Protein AF-0000000084367109 (afdb_homodimer)

Secondary structure (DSSP, 8-state):
---PPPBPBTT-TTSHHHHIIIIIHHHHHHHHHHHHHHHHHT---HHHHHHHHHHHHHHHHHHHHHHTTPBP-----TT-HHHHHHHHHHTT---BTTTSBHHHHHHHHHHHHHHHHHTSTTTTT--TTHHHHHHHHHTTHHHHHHHHHHHHHHHHTGGG--HHHHHHHHHHHHHHHHHGGGS--TTGGG--HHHHHSHHHHHHHHHHHTTEEEE-HHHHHHHHHH---SS-EEEEE--BSTHHHHHHHHHHHHHHHTTS-SEEEEEEPSSS-TTTBPPHHHHHHHHHHHH-TTT--S-HHHHHHHHHHHHHHHHHTSEEEEE-GGGGSS--GGG-STT--SSSHHHHHHHHTT-SEEEEESHHHHHHHHTTB---TTS-HHHHTGGGGTSS--EEEEEE--SS----PPTTHHHHHHHHHHTTSS-TTGGGGSS--EEEEEE-S--/---PPPBPBTT-TTSHHHHIIIIIHHHHHHHHHHHHHHHHHH---HHHHHHHHHHHHHHHHHHHHHHTTPBP-----TT-HHHHHHHHHHTT---BTTTSBHHHHHHHHHHHHHHHHHTSTTTTT--TTHHHHHHHHHTTHHHHHHHHHHHHHHHHTGGG--HHHHHHHHHHHHHHHHHGGGS--TTGGG--HHHHHSHHHHHHHHHHHTTEEEE-HHHHHHHHHH---SS-EEEEE--BSTHHHHHHHHHHHHHHHTTS-SEEEEEEPSSS-TTTBPPHHHHHHHHHHHH-TTT--S-HHHHHHHHHHHHHHHHHTSEEEEE-GGGGSS--GGG-STT--SSSHHHHHHHHTT-SEEEEESHHHHHHHHTTB---TTS-HHHHTGGGGTSS--EEEEEE--SS----PPTTHHHHHHHHHHTTSS-TTGGGGSS--EEEEEE-S--

InterPro domains:
  IPR002791 Damage-control phosphatase ARMT1-like, metal-binding domain [PF01937] (20-417)
  IPR036075 Damage-control phosphatase ARMT1-like, metal-binding domain superfamily [SSF111321] (69-416)
  IPR039763 Damage-control phosphatase ARMT1 [PTHR12260] (4-445)

pLDDT: mean 95.02, std 6.46, range [37.53, 98.94]

Sequence (894 aa):
MSNLPDVYYNKDSDSFAFSTARTRWIKIIQDAIDDVASAVKNSSDAEFKKQGEQIESELKQLKNDVQSDGAVKPFQHPTNKAFASFDKVLKGQNYTWLTGPWLFLENYLYRVINSFFISKSLWFNYDIFDNLKRSSFESSVAGVVELAIRYYKLTEEVNSIDEQTKQILFNEFAEISLWGNATDLSLLATATLEDIKSIQGAEARKKSEANILDNDLDEAWKQLTTSKDEVKRVDFVLDNAGFEVYTDLIFALFLLDLKLTDEVVFHTKDIPWMVSDVNIKDFYILLADLKNTTLFPEHRKELDHFINKIEYFNNNGTLQLRTSPFWTLDLDFWNIDPKEVEFGGAKVHKDLSDSSLVIFKGDMNYRKLTGDRRWPSTTTFAESIGPLASNGLKILALRTIKADVLVGLQEGVYDQVGDFWEKDHDSRLSWLSSGKYAVISYSNGSNMSNLPDVYYNKDSDSFAFSTARTRWIKIIQDAIDDVASAVKNSSDAEFKKQGEQIESELKQLKNDVQSDGAVKPFQHPTNKAFASFDKVLKGQNYTWLTGPWLFLENYLYRVINSFFISKSLWFNYDIFDNLKRSSFESSVAGVVELAIRYYKLTEEVNSIDEQTKQILFNEFAEISLWGNATDLSLLATATLEDIKSIQGAEARKKSEANILDNDLDEAWKQLTTSKDEVKRVDFVLDNAGFEVYTDLIFALFLLDLKLTDEVVFHTKDIPWMVSDVNIKDFYILLADLKNTTLFPEHRKELDHFINKIEYFNNNGTLQLRTSPFWTLDLDFWNIDPKEVEFGGAKVHKDLSDSSLVIFKGDMNYRKLTGDRRWPSTTTFAESIGPLASNGLKILALRTIKADVLVGLQEGVYDQVGDFWEKDHDSRLSWLSSGKYAVISYSNGSN

Foldseek 3Di:
DPDFFFFDWLQPPQWPSVCCLAPVLLVVLVLLLVLLVVVLVPDPDPLSNVLSVQLSVQSVVVSVQSNVQHWDDQPPDCVDLQRVLLVVVCVVPGGTSRTGGRLLSQLVSVSSSLVSQCPRPVRNQPQSLVVVQVVVQLVCLVVLLLLLLLLVVCLVCVVVQDPVLLLLVLLVLLLCLLQQSNDDSVVRNPADSCNCVDPNVVVVVCVSCVQAQAEDSVVVLCLLVVDPAPFAEEEEAWFFFRRNVSSVLSSVVSCVSNVSGQAYEYEFEPGNPPSGTDDPVSVVVNLVQLVDCVSPVPPCVSSVVSSVVVVVCPVVRRYYYHYFSLVSHSAALLLLDCPNPRRCSNVNVVVQLSHSEYEYHEDSNLCSQQVNRPDDQAAASLVRSPQQLAQQHKYKYRYQQQTQDHHNGDPPSLVVQLVVVVVPDVGSRCSRRPSSHIYIHIHRNRD/DPDFFFFDWLQPPQWPSVCCLAPVLLVVLVLLLVLLVVVLVPDPDPLSNVLSVQLSVQSVVVSVQSNVQHWDDQPPDCVDLQRVLLVVVCVVPGGTSRTGGRLLSQLVSVSSSLVSQCVRPVRNQPQSLVVVQVVVQLVCLVVLLLLLLLLVVCLVCVVVQDPVLLLLVLLVLLLCLLQQSNDDSVVRNPADSCNCPDPNVVVVVCVSCVQAQAEDSVVVLCLLVVDPAPFAEEEEAWFFFRRNVSSVLSSVVSCVSNVSGQAYEYEFEPGNDPSGTDDPVSVVVNLVQLVDCVSPVPPCVSSVVSSVVVVVCPVVRRYYYHYFSLVSHSAALLLLDCPNPRRCSNVNVVVQLSHSEYEYHEDSNLCSQQVNRPDDQAAASLVRNPQQLAQQHKYKYRYQQQTQDHHNGDPPSLVVQLVVVVVPDVGSRCSRRPSSHIYIHIHRNRD

Organism: Wickerhamomyces anomalus (strain ATCC 58044 / CBS 1984 / NCYC 433 / NRRL Y-366-8) (NCBI:txid683960)

Radius of gyration: 29.12 Å; Cα contacts (8 Å, |Δi|>4): 1488; chains: 2; bounding box: 68×89×71 Å

Nearest PDB structures (foldseek):
  3pt1-assembly1_A  TM=9.580E-01  e=1.572E-44  Saccharomyces cerevisiae
  5f13-assembly3_C  TM=9.341E-01  e=8.022E-44  Saccharomyces cerevisiae S288C
  5f13-assembly2_A  TM=9.221E-01  e=5.240E-43  Saccharomyces cerevisiae S288C
  5f13-assembly1_B  TM=9.314E-01  e=8.172E-43  Saccharomyces cerevisiae S288C
  7t7o-assembly2_A  TM=8.872E-01  e=4.516E-35  Schizosaccharomyces pombe

Structure (mmCIF, N/CA/C/O backbone):
data_AF-0000000084367109-model_v1
#
loop_
_entity.id
_entity.type
_entity.pdbx_description
1 polymer 'Sugar phosphate phosphatase'
#
loop_
_atom_site.group_PDB
_atom_site.id
_atom_site.type_symbol
_atom_site.label_atom_id
_atom_site.label_alt_id
_atom_site.label_comp_id
_atom_site.label_asym_id
_atom_site.label_entity_id
_atom_site.label_seq_id
_atom_site.pdbx_PDB_ins_code
_atom_site.Cartn_x
_atom_site.Cartn_y
_atom_site.Cartn_z
_atom_site.occupancy
_atom_site.B_iso_or_equiv
_atom_site.auth_seq_id
_atom_site.auth_comp_id
_atom_site.auth_asym_id
_atom_site.auth_atom_id
_atom_site.pdbx_PDB_model_num
ATOM 1 N N . MET A 1 1 ? 1.145 15.523 40.969 1 37.62 1 MET A N 1
ATOM 2 C CA . MET A 1 1 ? 0.878 15.289 39.562 1 37.62 1 MET A CA 1
ATOM 3 C C . MET A 1 1 ? 0.78 16.609 38.781 1 37.62 1 MET A C 1
ATOM 5 O O . MET A 1 1 ? -0.072 17.453 39.094 1 37.62 1 MET A O 1
ATOM 9 N N . SER A 1 2 ? 1.88 17.219 38.406 1 53.12 2 SER A N 1
ATOM 10 C CA . SER A 1 2 ? 1.975 18.578 37.875 1 53.12 2 SER A CA 1
ATOM 11 C C . SER A 1 2 ? 0.875 18.875 36.875 1 53.12 2 SER A C 1
ATOM 13 O O . SER A 1 2 ? 0.493 18 36.094 1 53.12 2 SER A O 1
ATOM 15 N N . ASN A 1 3 ? -0.037 19.828 37.094 1 80.56 3 ASN A N 1
ATOM 16 C CA . ASN A 1 3 ? -1.239 20.234 36.344 1 80.56 3 ASN A CA 1
ATOM 17 C C . ASN A 1 3 ? -0.938 20.531 34.906 1 80.56 3 ASN A C 1
ATOM 19 O O . ASN A 1 3 ? -0.077 21.359 34.594 1 80.56 3 ASN A O 1
ATOM 23 N N . LEU A 1 4 ? -1.302 19.672 33.906 1 92.5 4 LEU A N 1
ATOM 24 C CA . LEU A 1 4 ? -1.171 19.891 32.469 1 92.5 4 LEU A CA 1
ATOM 25 C C . LEU A 1 4 ? -1.721 21.25 32.062 1 92.5 4 LEU A C 1
ATOM 27 O O . LEU A 1 4 ? -2.758 21.688 32.594 1 92.5 4 LEU A O 1
ATOM 31 N N . PRO A 1 5 ? -0.929 21.984 31.344 1 97 5 PRO A N 1
ATOM 32 C CA . PRO A 1 5 ? -1.488 23.25 30.859 1 97 5 PRO A CA 1
ATOM 33 C C . PRO A 1 5 ? -2.803 23.062 30.109 1 97 5 PRO A C 1
ATOM 35 O O . PRO A 1 5 ? -3.082 21.969 29.609 1 97 5 PRO A O 1
ATOM 38 N N . ASP A 1 6 ? -3.553 24.109 30.031 1 96.75 6 ASP A N 1
ATOM 39 C CA . ASP A 1 6 ? -4.809 24.078 29.297 1 96.75 6 ASP A CA 1
ATOM 40 C C . ASP A 1 6 ? -4.551 23.953 27.797 1 96.75 6 ASP A C 1
ATOM 42 O O . ASP A 1 6 ? -3.49 24.344 27.297 1 96.75 6 ASP A O 1
ATOM 46 N N . VAL A 1 7 ? -5.551 23.422 27.109 1 97.5 7 VAL A N 1
ATOM 47 C CA . VAL A 1 7 ? -5.5 23.438 25.656 1 97.5 7 VAL A CA 1
ATOM 48 C C . VAL A 1 7 ? -5.902 24.812 25.141 1 97.5 7 VAL A C 1
ATOM 50 O O . VAL A 1 7 ? -6.441 25.625 25.891 1 97.5 7 VAL A O 1
ATOM 53 N N . TYR A 1 8 ? -5.609 25.109 23.922 1 97.69 8 TYR A N 1
ATOM 54 C CA . TYR A 1 8 ? -6.094 26.328 23.281 1 97.69 8 TYR A CA 1
ATOM 55 C C . TYR A 1 8 ? -7.578 26.203 22.938 1 97.69 8 TYR A C 1
ATOM 57 O O . TYR A 1 8 ? -8.047 25.141 22.531 1 97.69 8 TYR A O 1
ATOM 65 N N . TYR A 1 9 ? -8.273 27.281 23.172 1 98.06 9 TYR A N 1
ATOM 66 C CA . TYR A 1 9 ? -9.695 27.359 22.844 1 98.06 9 TYR A CA 1
ATOM 67 C C . TYR A 1 9 ? -9.945 28.406 21.75 1 98.06 9 TYR A C 1
ATOM 69 O O . TYR A 1 9 ? -9.203 29.375 21.641 1 98.06 9 TYR A O 1
ATOM 77 N N . ASN A 1 10 ? -11.031 28.203 21.016 1 98.06 10 ASN A N 1
ATOM 78 C CA . ASN A 1 10 ? -11.375 29.109 19.922 1 98.06 10 ASN A CA 1
ATOM 79 C C . ASN A 1 10 ? -11.758 30.5 20.438 1 98.06 10 ASN A C 1
ATOM 81 O O . ASN A 1 10 ? -11.781 31.469 19.672 1 98.06 10 ASN A O 1
ATOM 85 N N . LYS A 1 11 ? -12.039 30.641 21.719 1 97.12 11 LYS A N 1
ATOM 86 C CA . LYS A 1 11 ? -12.414 31.922 22.312 1 97.12 11 LYS A CA 1
ATOM 87 C C . LYS A 1 11 ? -11.172 32.719 22.703 1 97.12 11 LYS A C 1
ATOM 89 O O . LYS A 1 11 ? -11.273 33.906 23.016 1 97.12 11 LYS A O 1
ATOM 94 N N . ASP A 1 12 ? -10 32.094 22.672 1 96.06 12 ASP A N 1
ATOM 95 C CA . ASP A 1 12 ? -8.766 32.75 23.094 1 96.06 12 ASP A CA 1
ATOM 96 C C . ASP A 1 12 ? -8.328 33.812 22.078 1 96.06 12 ASP A C 1
ATOM 98 O O . ASP A 1 12 ? -7.699 33.469 21.062 1 96.06 12 ASP A O 1
ATOM 102 N N . SER A 1 13 ? -8.484 35.031 22.359 1 93.5 13 SER A N 1
ATOM 103 C CA . SER A 1 13 ? -8.25 36.094 21.391 1 93.5 13 SER A CA 1
ATOM 104 C C . SER A 1 13 ? -6.758 36.281 21.125 1 93.5 13 SER A C 1
ATOM 106 O O . SER A 1 13 ? -6.371 36.906 20.141 1 93.5 13 SER A O 1
ATOM 108 N N . ASP A 1 14 ? -5.922 35.75 21.938 1 91.88 14 ASP A N 1
ATOM 109 C CA . ASP A 1 14 ? -4.477 35.875 21.812 1 91.88 14 ASP A CA 1
ATOM 110 C C . ASP A 1 14 ? -3.875 34.719 21.016 1 91.88 14 ASP A C 1
ATOM 112 O O . ASP A 1 14 ? -2.652 34.562 20.953 1 91.88 14 ASP A O 1
ATOM 116 N N . SER A 1 15 ? -4.734 33.906 20.484 1 93.69 15 SER A N 1
ATOM 117 C CA . SER A 1 15 ? -4.23 32.719 19.797 1 93.69 15 SER A CA 1
ATOM 118 C C . SER A 1 15 ? -4.703 32.688 18.344 1 93.69 15 SER A C 1
ATOM 120 O O . SER A 1 15 ? -5.672 33.344 17.984 1 93.69 15 SER A O 1
ATOM 122 N N . PHE A 1 16 ? -4 31.891 17.516 1 94.81 16 PHE A N 1
ATOM 123 C CA . PHE A 1 16 ? -4.355 31.672 16.125 1 94.81 16 PHE A CA 1
ATOM 124 C C . PHE A 1 16 ? -5.688 30.938 16 1 94.81 16 PHE A C 1
ATOM 126 O O . PHE A 1 16 ? -6.352 31.016 14.969 1 94.81 16 PHE A O 1
ATOM 133 N N . ALA A 1 17 ? -6.102 30.281 17.062 1 96.19 17 ALA A N 1
ATOM 134 C CA . ALA A 1 17 ? -7.383 29.594 17.125 1 96.19 17 ALA A CA 1
ATOM 135 C C . ALA A 1 17 ? -8.539 30.547 16.859 1 96.19 17 ALA A C 1
ATOM 137 O O . ALA A 1 17 ? -9.492 30.203 16.156 1 96.19 17 ALA A O 1
ATOM 138 N N . PHE A 1 18 ? -8.367 31.75 17.391 1 96 18 PHE A N 1
ATOM 139 C CA . PHE A 1 18 ? -9.422 32.75 17.281 1 96 18 PHE A CA 1
ATOM 140 C C . PHE A 1 18 ? -9.68 33.125 15.836 1 96 18 PHE A C 1
ATOM 142 O O . PHE A 1 18 ? -10.812 33.031 15.359 1 96 18 PHE A O 1
ATOM 149 N N . SER A 1 19 ? -8.656 33.469 15.148 1 94.69 19 SER A N 1
ATOM 150 C CA . SER A 1 19 ? -8.805 33.875 13.75 1 94.69 19 SER A CA 1
ATOM 151 C C . SER A 1 19 ? -9.125 32.688 12.859 1 94.69 19 SER A C 1
ATOM 153 O O . SER A 1 19 ? -9.859 32.844 11.875 1 94.69 19 SER A O 1
ATOM 155 N N . THR A 1 20 ? -8.547 31.516 13.156 1 96.62 20 THR A N 1
ATOM 156 C CA . THR A 1 20 ? -8.805 30.328 12.367 1 96.62 20 THR A CA 1
ATOM 157 C C . THR A 1 20 ? -10.297 29.984 12.367 1 96.62 20 THR A C 1
ATOM 159 O O . THR A 1 20 ? -10.891 29.766 11.312 1 96.62 20 THR A O 1
ATOM 162 N N . ALA A 1 21 ? -10.93 30.031 13.523 1 97.88 21 ALA A N 1
ATOM 163 C CA . ALA A 1 21 ? -12.336 29.641 13.664 1 97.88 21 ALA A CA 1
ATOM 164 C C . ALA A 1 21 ? -13.258 30.672 13.016 1 97.88 21 ALA A C 1
ATOM 166 O O . ALA A 1 21 ? -14.352 30.328 12.555 1 97.88 21 ALA A O 1
ATOM 167 N N . ARG A 1 22 ? -12.805 31.906 12.859 1 97.62 22 ARG A N 1
ATOM 168 C CA . ARG A 1 22 ? -13.68 32.969 12.422 1 97.62 22 ARG A CA 1
ATOM 169 C C . ARG A 1 22 ? -13.445 33.312 10.953 1 97.62 22 ARG A C 1
ATOM 171 O O . ARG A 1 22 ? -14.336 33.844 10.273 1 97.62 22 ARG A O 1
ATOM 178 N N . THR A 1 23 ? -12.258 33 10.469 1 97.06 23 THR A N 1
ATOM 179 C CA . THR A 1 23 ? -11.93 33.438 9.117 1 97.06 23 THR A CA 1
ATOM 180 C C . THR A 1 23 ? -11.523 32.25 8.25 1 97.06 23 THR A C 1
ATOM 182 O O . THR A 1 23 ? -12.156 31.969 7.227 1 97.06 23 THR A O 1
ATOM 185 N N . ARG A 1 24 ? -10.547 31.453 8.656 1 96.88 24 ARG A N 1
ATOM 186 C CA . ARG A 1 24 ? -9.977 30.391 7.836 1 96.88 24 ARG A CA 1
ATOM 187 C C . ARG A 1 24 ? -11 29.281 7.59 1 96.88 24 ARG A C 1
ATOM 189 O O . ARG A 1 24 ? -11.141 28.797 6.465 1 96.88 24 ARG A O 1
ATOM 196 N N . TRP A 1 25 ? -11.703 28.844 8.688 1 98.5 25 TRP A N 1
ATOM 197 C CA . TRP A 1 25 ? -12.688 27.781 8.539 1 98.5 25 TRP A CA 1
ATOM 198 C C . TRP A 1 25 ? -13.805 28.203 7.582 1 98.5 25 TRP A C 1
ATOM 200 O O . TRP A 1 25 ? -14.258 27.406 6.762 1 98.5 25 TRP A O 1
ATOM 210 N N . ILE A 1 26 ? -14.188 29.484 7.664 1 98.44 26 ILE A N 1
ATOM 211 C CA . ILE A 1 26 ? -15.25 30 6.805 1 98.44 26 ILE A CA 1
ATOM 212 C C . ILE A 1 26 ? -14.805 29.938 5.344 1 98.44 26 ILE A C 1
ATOM 214 O O . ILE A 1 26 ? -15.578 29.516 4.473 1 98.44 26 ILE A O 1
ATOM 218 N N . LYS A 1 27 ? -13.617 30.312 5.133 1 97.94 27 LYS A N 1
ATOM 219 C CA . LYS A 1 27 ? -13.078 30.266 3.775 1 97.94 27 LYS A CA 1
ATOM 220 C C . LYS A 1 27 ? -13 28.828 3.27 1 97.94 27 LYS A C 1
ATOM 222 O O . LYS A 1 27 ? -13.344 28.547 2.119 1 97.94 27 LYS A O 1
ATOM 227 N N . ILE A 1 28 ? -12.539 27.891 4.086 1 97.88 28 ILE A N 1
ATOM 228 C CA . ILE A 1 28 ? -12.406 26.484 3.721 1 97.88 28 ILE A CA 1
ATOM 229 C C . ILE A 1 28 ? -13.781 25.922 3.35 1 97.88 28 ILE A C 1
ATOM 231 O O . ILE A 1 28 ? -13.922 25.234 2.332 1 97.88 28 ILE A O 1
ATOM 235 N N . ILE A 1 29 ? -14.789 26.25 4.156 1 98.62 29 ILE A N 1
ATOM 236 C CA . ILE A 1 29 ? -16.141 25.75 3.893 1 98.62 29 ILE A CA 1
ATOM 237 C C . ILE A 1 29 ? -16.672 26.375 2.598 1 98.62 29 ILE A C 1
ATOM 239 O O . ILE A 1 29 ? -17.266 25.672 1.777 1 98.62 29 ILE A O 1
ATOM 243 N N . GLN A 1 30 ? -16.406 27.656 2.436 1 98.44 30 GLN A N 1
ATOM 244 C CA . GLN A 1 30 ? -16.844 28.312 1.21 1 98.44 30 GLN A CA 1
ATOM 245 C C . GLN A 1 30 ? -16.188 27.688 -0.018 1 98.44 30 GLN A C 1
ATOM 247 O O . GLN A 1 30 ? -16.844 27.469 -1.033 1 98.44 30 GLN A O 1
ATOM 252 N N . ASP A 1 31 ? -14.906 27.453 0.064 1 97.5 31 ASP A N 1
ATOM 253 C CA . ASP A 1 31 ? -14.195 26.797 -1.033 1 97.5 31 ASP A CA 1
ATOM 254 C C . ASP A 1 31 ? -14.797 25.422 -1.333 1 97.5 31 ASP A C 1
ATOM 256 O O . ASP A 1 31 ? -14.875 25.016 -2.494 1 97.5 31 ASP A O 1
ATOM 260 N N . ALA A 1 32 ? -15.156 24.703 -0.298 1 97.94 32 ALA A N 1
ATOM 261 C CA . ALA A 1 32 ? -15.805 23.406 -0.469 1 97.94 32 ALA A CA 1
ATOM 262 C C . ALA A 1 32 ? -17.141 23.547 -1.188 1 97.94 32 ALA A C 1
ATOM 264 O O . ALA A 1 32 ? -17.469 22.766 -2.082 1 97.94 32 ALA A O 1
ATOM 265 N N . ILE A 1 33 ? -17.938 24.562 -0.763 1 98.56 33 ILE A N 1
ATOM 266 C CA . ILE A 1 33 ? -19.219 24.844 -1.413 1 98.56 33 ILE A CA 1
ATOM 267 C C . ILE A 1 33 ? -18.984 25.109 -2.902 1 98.56 33 ILE A C 1
ATOM 269 O O . ILE A 1 33 ? -19.672 24.516 -3.748 1 98.56 33 ILE A O 1
ATOM 273 N N . ASP A 1 34 ? -18.047 25.906 -3.211 1 98.25 34 ASP A N 1
ATOM 274 C CA . ASP A 1 34 ? -17.766 26.281 -4.594 1 98.25 34 ASP A CA 1
ATOM 275 C C . ASP A 1 34 ? -17.312 25.078 -5.41 1 98.25 34 ASP A C 1
ATOM 277 O O . ASP A 1 34 ? -17.656 24.938 -6.582 1 98.25 34 ASP A O 1
ATOM 281 N N . ASP A 1 35 ? -16.484 24.266 -4.809 1 97.81 35 ASP A N 1
ATOM 282 C CA . ASP A 1 35 ? -16 23.078 -5.488 1 97.81 35 ASP A CA 1
ATOM 283 C C . ASP A 1 35 ? -17.156 22.141 -5.844 1 97.81 35 ASP A C 1
ATOM 285 O O . ASP A 1 35 ? -17.234 21.641 -6.973 1 97.81 35 ASP A O 1
ATOM 289 N N . VAL A 1 36 ? -18 21.875 -4.926 1 98.44 36 VAL A N 1
ATOM 290 C CA . VAL A 1 36 ? -19.156 21 -5.145 1 98.44 36 VAL A CA 1
ATOM 291 C C . VAL A 1 36 ? -20.078 21.609 -6.199 1 98.44 36 VAL A C 1
ATOM 293 O O . VAL A 1 36 ? -20.547 20.906 -7.098 1 98.44 36 VAL A O 1
ATOM 296 N N . ALA A 1 37 ? -20.312 22.922 -6.059 1 98.38 37 ALA A N 1
ATOM 297 C CA . ALA A 1 37 ? -21.172 23.609 -7.02 1 98.38 37 ALA A CA 1
ATOM 298 C C . ALA A 1 37 ? -20.625 23.469 -8.438 1 98.38 37 ALA A C 1
ATOM 300 O O . ALA A 1 37 ? -21.391 23.25 -9.383 1 98.38 37 ALA A O 1
ATOM 301 N N . SER A 1 38 ? -19.406 23.641 -8.594 1 97.94 38 SER A N 1
ATOM 302 C CA . SER A 1 38 ? -18.766 23.5 -9.898 1 97.94 38 SER A CA 1
ATOM 303 C C . SER A 1 38 ? -18.922 22.078 -10.438 1 97.94 38 SER A C 1
ATOM 305 O O . SER A 1 38 ? -19.219 21.891 -11.617 1 97.94 38 SER A O 1
ATOM 307 N N . ALA A 1 39 ? -18.672 21.047 -9.586 1 97.44 39 ALA A N 1
ATOM 308 C CA . ALA A 1 39 ? -18.828 19.656 -10 1 97.44 39 ALA A CA 1
ATOM 309 C C . ALA A 1 39 ? -20.266 19.375 -10.438 1 97.44 39 ALA A C 1
ATOM 311 O O . ALA A 1 39 ? -20.484 18.656 -11.422 1 97.44 39 ALA A O 1
ATOM 312 N N . VAL A 1 40 ? -21.219 19.891 -9.68 1 98.06 40 VAL A N 1
ATOM 313 C CA . VAL A 1 40 ? -22.641 19.734 -9.992 1 98.06 40 VAL A CA 1
ATOM 314 C C . VAL A 1 40 ? -22.938 20.359 -11.352 1 98.06 40 VAL A C 1
ATOM 316 O O . VAL A 1 40 ? -23.609 19.734 -12.195 1 98.06 40 VAL A O 1
ATOM 319 N N . LYS A 1 41 ? -22.484 21.531 -11.594 1 97.62 41 LYS A N 1
ATOM 320 C CA . LYS A 1 41 ? -22.734 22.266 -12.844 1 97.62 41 LYS A CA 1
ATOM 321 C C . LYS A 1 41 ? -22.156 21.5 -14.039 1 97.62 41 LYS A C 1
ATOM 323 O O . LYS A 1 41 ? -22.75 21.516 -15.117 1 97.62 41 LYS A O 1
ATOM 328 N N . ASN A 1 42 ? -21.062 20.828 -13.867 1 96.44 42 ASN A N 1
ATOM 329 C CA . ASN A 1 42 ? -20.344 20.188 -14.961 1 96.44 42 ASN A CA 1
ATOM 330 C C . ASN A 1 42 ? -20.844 18.766 -15.211 1 96.44 42 ASN A C 1
ATOM 332 O O . ASN A 1 42 ? -20.391 18.109 -16.141 1 96.44 42 ASN A O 1
ATOM 336 N N . SER A 1 43 ? -21.734 18.281 -14.391 1 95.69 43 SER A N 1
ATOM 337 C CA . SER A 1 43 ? -22.219 16.922 -14.562 1 95.69 43 SER A CA 1
ATOM 338 C C . SER A 1 43 ? -23.562 16.906 -15.273 1 95.69 43 SER A C 1
ATOM 340 O O . SER A 1 43 ? -24.344 17.844 -15.164 1 95.69 43 SER A O 1
ATOM 342 N N . SER A 1 44 ? -23.859 15.828 -16.062 1 94.5 44 SER A N 1
ATOM 343 C CA . SER A 1 44 ? -25.156 15.617 -16.703 1 94.5 44 SER A CA 1
ATOM 344 C C . SER A 1 44 ? -25.953 14.539 -15.969 1 94.5 44 SER A C 1
ATOM 346 O O . SER A 1 44 ? -27.094 14.266 -16.328 1 94.5 44 SER A O 1
ATOM 348 N N . ASP A 1 45 ? -25.406 13.961 -14.945 1 95.12 45 ASP A N 1
ATOM 349 C CA . ASP A 1 45 ? -26.078 12.906 -14.188 1 95.12 45 ASP A CA 1
ATOM 350 C C . ASP A 1 45 ? -27.031 13.5 -13.156 1 95.12 45 ASP A C 1
ATOM 352 O O . ASP A 1 45 ? -26.609 14.133 -12.195 1 95.12 45 ASP A O 1
ATOM 356 N N . ALA A 1 46 ? -28.281 13.203 -13.273 1 97 46 ALA A N 1
ATOM 357 C CA . ALA A 1 46 ? -29.328 13.82 -12.461 1 97 46 ALA A CA 1
ATOM 358 C C . ALA A 1 46 ? -29.172 13.453 -10.992 1 97 46 ALA A C 1
ATOM 360 O O . ALA A 1 46 ? -29.375 14.289 -10.109 1 97 46 ALA A O 1
ATOM 361 N N . GLU A 1 47 ? -28.844 12.25 -10.734 1 96.56 47 GLU A N 1
ATOM 362 C CA . GLU A 1 47 ? -28.688 11.805 -9.352 1 96.56 47 GLU A CA 1
ATOM 363 C C . GLU A 1 47 ? -27.438 12.406 -8.711 1 96.56 47 GLU A C 1
ATOM 365 O O . GLU A 1 47 ? -27.469 12.773 -7.535 1 96.56 47 GLU A O 1
ATOM 370 N N . PHE A 1 48 ? -26.422 12.516 -9.461 1 97.31 48 PHE A N 1
ATOM 371 C CA . PHE A 1 48 ? -25.219 13.164 -8.992 1 97.31 48 PHE A CA 1
ATOM 372 C C . PHE A 1 48 ? -25.484 14.625 -8.633 1 97.31 48 PHE A C 1
ATOM 374 O O . PHE A 1 48 ? -25.047 15.102 -7.59 1 97.31 48 PHE A O 1
ATOM 381 N N . LYS A 1 49 ? -26.234 15.305 -9.484 1 98.31 49 LYS A N 1
ATOM 382 C CA . LYS A 1 49 ? -26.578 16.703 -9.25 1 98.31 49 LYS A CA 1
ATOM 383 C C . LYS A 1 49 ? -27.438 16.859 -8 1 98.31 49 LYS A C 1
ATOM 385 O O . LYS A 1 49 ? -27.188 17.75 -7.172 1 98.31 49 LYS A O 1
ATOM 390 N N . LYS A 1 50 ? -28.359 16 -7.902 1 98.5 50 LYS A N 1
ATOM 391 C CA . LYS A 1 50 ? -29.266 16.062 -6.754 1 98.5 50 LYS A CA 1
ATOM 392 C C . LYS A 1 50 ? -28.484 15.875 -5.449 1 98.5 50 LYS A C 1
ATOM 394 O O . LYS A 1 50 ? -28.672 16.641 -4.504 1 98.5 50 LYS A O 1
ATOM 399 N N . GLN A 1 51 ? -27.625 14.883 -5.391 1 98.5 51 GLN A N 1
ATOM 400 C CA . GLN A 1 51 ? -26.812 14.625 -4.207 1 98.5 51 GLN A CA 1
ATOM 401 C C . GLN A 1 51 ? -25.859 15.781 -3.938 1 98.5 51 GLN A C 1
ATOM 403 O O . GLN A 1 51 ? -25.656 16.172 -2.785 1 98.5 51 GLN A O 1
ATOM 408 N N . GLY A 1 52 ? -25.281 16.328 -5 1 98.75 52 GLY A N 1
ATOM 409 C CA . GLY A 1 52 ? -24.391 17.469 -4.859 1 98.75 52 GLY A CA 1
ATOM 410 C C . GLY A 1 52 ? -25.094 18.688 -4.293 1 98.75 52 GLY A C 1
ATOM 411 O O . GLY A 1 52 ? -24.516 19.406 -3.467 1 98.75 52 GLY A O 1
ATOM 412 N N . GLU A 1 53 ? -26.297 18.891 -4.707 1 98.69 53 GLU A N 1
ATOM 413 C CA . GLU A 1 53 ? -27.078 20.016 -4.188 1 98.69 53 GLU A CA 1
ATOM 414 C C . GLU A 1 53 ? -27.375 19.828 -2.701 1 98.69 53 GLU A C 1
ATOM 416 O O . GLU A 1 53 ? -27.391 20.812 -1.943 1 98.69 53 GLU A O 1
ATOM 421 N N . GLN A 1 54 ? -27.594 18.625 -2.35 1 98.75 54 GLN A N 1
ATOM 422 C CA . GLN A 1 54 ? -27.797 18.344 -0.932 1 98.75 54 GLN A CA 1
ATOM 423 C C . GLN A 1 54 ? -26.531 18.641 -0.13 1 98.75 54 GLN A C 1
ATOM 425 O O . GLN A 1 54 ? -26.594 19.234 0.949 1 98.75 54 GLN A O 1
ATOM 430 N N . ILE A 1 55 ? -25.391 18.203 -0.638 1 98.81 55 ILE A N 1
ATOM 431 C CA . ILE A 1 55 ? -24.109 18.438 0.017 1 98.81 55 ILE A CA 1
ATOM 432 C C . ILE A 1 55 ? -23.844 19.938 0.122 1 98.81 55 ILE A C 1
ATOM 434 O O . ILE A 1 55 ? -23.422 20.422 1.169 1 98.81 55 ILE A O 1
ATOM 438 N N . GLU A 1 56 ? -24.141 20.688 -0.954 1 98.62 56 GLU A N 1
ATOM 439 C CA . GLU A 1 56 ? -23.984 22.141 -0.931 1 98.62 56 GLU A CA 1
ATOM 440 C C . GLU A 1 56 ? -24.828 22.766 0.186 1 98.62 56 GLU A C 1
ATOM 442 O O . GLU A 1 56 ? -24.344 23.641 0.905 1 98.62 56 GLU A O 1
ATOM 447 N N . SER A 1 57 ? -26.062 22.281 0.256 1 98.69 57 SER A N 1
ATOM 448 C CA . SER A 1 57 ? -26.953 22.797 1.288 1 98.69 57 SER A CA 1
ATOM 449 C C . SER A 1 57 ? -26.406 22.5 2.684 1 98.69 57 SER A C 1
ATOM 451 O O . SER A 1 57 ? -26.469 23.359 3.568 1 98.69 57 SER A O 1
ATOM 453 N N . GLU A 1 58 ? -25.906 21.344 2.867 1 98.75 58 GLU A N 1
ATOM 454 C CA . GLU A 1 58 ? -25.328 20.953 4.148 1 98.75 58 GLU A CA 1
ATOM 455 C C . GLU A 1 58 ? -24.094 21.797 4.488 1 98.75 58 GLU A C 1
ATOM 457 O O . GLU A 1 58 ? -23.938 22.219 5.629 1 98.75 58 GLU A O 1
ATOM 462 N N . LEU A 1 59 ? -23.266 22.062 3.537 1 98.81 59 LEU A N 1
ATOM 463 C CA . LEU A 1 59 ? -22.078 22.891 3.727 1 98.81 59 LEU A CA 1
ATOM 464 C C . LEU A 1 59 ? -22.469 24.328 4.059 1 98.81 59 LEU A C 1
ATOM 466 O O . LEU A 1 59 ? -21.844 24.953 4.914 1 98.81 59 LEU A O 1
ATOM 470 N N . LYS A 1 60 ? -23.484 24.812 3.371 1 98.81 60 LYS A N 1
ATOM 471 C CA . LYS A 1 60 ? -23.969 26.156 3.656 1 98.81 60 LYS A CA 1
ATOM 472 C C . LYS A 1 60 ? -24.5 26.266 5.086 1 98.81 60 LYS A C 1
ATOM 474 O O . LYS A 1 60 ? -24.266 27.266 5.77 1 98.81 60 LYS A O 1
ATOM 479 N N . GLN A 1 61 ? -25.219 25.25 5.473 1 98.75 61 GLN A N 1
ATOM 480 C CA . GLN A 1 61 ? -25.703 25.234 6.852 1 98.75 61 GLN A CA 1
ATOM 481 C C . GLN A 1 61 ? -24.531 25.188 7.836 1 98.75 61 GLN A C 1
ATOM 483 O O . GLN A 1 61 ? -24.562 25.859 8.867 1 98.75 61 GLN A O 1
ATOM 488 N N . LEU A 1 62 ? -23.531 24.359 7.578 1 98.75 62 LEU A N 1
ATOM 489 C CA . LEU A 1 62 ? -22.344 24.297 8.422 1 98.75 62 LEU A CA 1
ATOM 490 C C . LEU A 1 62 ? -21.672 25.656 8.531 1 98.75 62 LEU A C 1
ATOM 492 O O . LEU A 1 62 ? -21.266 26.078 9.617 1 98.75 62 LEU A O 1
ATOM 496 N N . LYS A 1 63 ? -21.531 26.344 7.387 1 98.75 63 LYS A N 1
ATOM 497 C CA . LYS A 1 63 ? -20.938 27.672 7.367 1 98.75 63 LYS A CA 1
ATOM 498 C C . LYS A 1 63 ? -21.703 28.625 8.281 1 98.75 63 LYS A C 1
ATOM 500 O O . LYS A 1 63 ? -21.094 29.359 9.062 1 98.75 63 LYS A O 1
ATOM 505 N N . ASN A 1 64 ? -23.031 28.547 8.18 1 98.62 64 ASN A N 1
ATOM 506 C CA . ASN A 1 64 ? -23.891 29.391 9.023 1 98.62 64 ASN A CA 1
ATOM 507 C C . ASN A 1 64 ? -23.719 29.047 10.5 1 98.62 64 ASN A C 1
ATOM 509 O O . ASN A 1 64 ? -23.688 29.938 11.352 1 98.62 64 ASN A O 1
ATOM 513 N N . ASP A 1 65 ? -23.672 27.766 10.773 1 98.69 65 ASP A N 1
ATOM 514 C CA . ASP A 1 65 ? -23.516 27.312 12.156 1 98.69 65 ASP A CA 1
ATOM 515 C C . ASP A 1 65 ? -22.203 27.828 12.75 1 98.69 65 ASP A C 1
ATOM 517 O O . ASP A 1 65 ? -22.172 28.281 13.898 1 98.69 65 ASP A O 1
ATOM 521 N N . VAL A 1 66 ? -21.094 27.766 12.016 1 98.69 66 VAL A N 1
ATOM 522 C CA . VAL A 1 66 ? -19.797 28.219 12.492 1 98.69 66 VAL A CA 1
ATOM 523 C C . VAL A 1 66 ? -19.812 29.734 12.672 1 98.69 66 VAL A C 1
ATOM 525 O O . VAL A 1 66 ? -19.391 30.25 13.719 1 98.69 66 VAL A O 1
ATOM 528 N N . GLN A 1 67 ? -20.391 30.469 11.711 1 98.31 67 GLN A N 1
ATOM 529 C CA . GLN A 1 67 ? -20.406 31.922 11.734 1 98.31 67 GLN A CA 1
ATOM 530 C C . GLN A 1 67 ? -21.266 32.438 12.891 1 98.31 67 GLN A C 1
ATOM 532 O O . GLN A 1 67 ? -20.938 33.469 13.492 1 98.31 67 GLN A O 1
ATOM 537 N N . SER A 1 68 ? -22.281 31.719 13.227 1 98.38 68 SER A N 1
ATOM 538 C CA . SER A 1 68 ? -23.219 32.188 14.25 1 98.38 68 SER A CA 1
ATOM 539 C C . SER A 1 68 ? -22.859 31.609 15.617 1 98.38 68 SER A C 1
ATOM 541 O O . SER A 1 68 ? -23.625 31.766 16.578 1 98.38 68 SER A O 1
ATOM 543 N N . ASP A 1 69 ? -21.75 30.953 15.695 1 98.56 69 ASP A N 1
ATOM 544 C CA . ASP A 1 69 ? -21.297 30.312 16.922 1 98.56 69 ASP A CA 1
ATOM 545 C C . ASP A 1 69 ? -22.344 29.328 17.453 1 98.56 69 ASP A C 1
ATOM 547 O O . ASP A 1 69 ? -22.75 29.406 18.609 1 98.56 69 ASP A O 1
ATOM 551 N N . GLY A 1 70 ? -22.859 28.5 16.547 1 98.31 70 GLY A N 1
ATOM 552 C CA . GLY A 1 70 ? -23.828 27.484 16.906 1 98.31 70 GLY A CA 1
ATOM 553 C C . GLY A 1 70 ? -23.234 26.391 17.797 1 98.31 70 GLY A C 1
ATOM 554 O O . GLY A 1 70 ? -22.016 26.297 17.938 1 98.31 70 GLY A O 1
ATOM 555 N N . ALA A 1 71 ? -24.125 25.562 18.359 1 97.94 71 ALA A N 1
ATOM 556 C CA . ALA A 1 71 ? -23.703 24.438 19.188 1 97.94 71 ALA A CA 1
ATOM 557 C C . ALA A 1 71 ? -23.078 23.328 18.359 1 97.94 71 ALA A C 1
ATOM 559 O O . ALA A 1 71 ? -23.516 23.047 17.234 1 97.94 71 ALA A O 1
ATOM 560 N N . VAL A 1 72 ? -22.016 22.75 18.922 1 97.88 72 VAL A N 1
ATOM 561 C CA . VAL A 1 72 ? -21.422 21.578 18.297 1 97.88 72 VAL A CA 1
ATOM 562 C C . VAL A 1 72 ? -22.25 20.344 18.625 1 97.88 72 VAL A C 1
ATOM 564 O O . VAL A 1 72 ? -22.562 20.078 19.781 1 97.88 72 VAL A O 1
ATOM 567 N N . LYS A 1 73 ? -22.641 19.594 17.609 1 96 73 LYS A N 1
ATOM 568 C CA . LYS A 1 73 ? -23.562 18.469 17.781 1 96 73 LYS A CA 1
ATOM 569 C C . LYS A 1 73 ? -22.859 17.141 17.562 1 96 73 LYS A C 1
ATOM 571 O O . LYS A 1 73 ? -22 17.016 16.688 1 96 73 LYS A O 1
ATOM 576 N N . PRO A 1 74 ? -23.266 16.156 18.375 1 96.5 74 PRO A N 1
ATOM 577 C CA . PRO A 1 74 ? -22.703 14.828 18.141 1 96.5 74 PRO A CA 1
ATOM 578 C C . PRO A 1 74 ? -23.172 14.203 16.828 1 96.5 74 PRO A C 1
ATOM 580 O O . PRO A 1 74 ? -24.234 14.578 16.312 1 96.5 74 PRO A O 1
ATOM 583 N N . PHE A 1 75 ? -22.406 13.297 16.234 1 95.69 75 PHE A N 1
ATOM 584 C CA . PHE A 1 75 ? -22.766 12.586 15.008 1 95.69 75 PHE A CA 1
ATOM 585 C C . PHE A 1 75 ? -23.859 11.562 15.281 1 95.69 75 PHE A C 1
ATOM 587 O O . PHE A 1 75 ? -24.703 11.312 14.422 1 95.69 75 PHE A O 1
ATOM 594 N N . GLN A 1 76 ? -23.891 10.883 16.453 1 89.56 76 GLN A N 1
ATOM 595 C CA . GLN A 1 76 ? -24.859 9.875 16.859 1 89.56 76 GLN A CA 1
ATOM 596 C C . GLN A 1 76 ? -24.766 8.625 15.992 1 89.56 76 GLN A C 1
ATOM 598 O O . GLN A 1 76 ? -25.781 8.141 15.492 1 89.56 76 GLN A O 1
ATOM 603 N N . HIS A 1 77 ? -23.578 8.219 15.672 1 87.81 77 HIS A N 1
ATOM 604 C CA . HIS A 1 77 ? -23.266 6.969 14.984 1 87.81 77 HIS A CA 1
ATOM 605 C C . HIS A 1 77 ? -22.312 6.109 15.812 1 87.81 77 HIS A C 1
ATOM 607 O O . HIS A 1 77 ? -21.141 5.957 15.461 1 87.81 77 HIS A O 1
ATOM 613 N N . PRO A 1 78 ? -22.828 5.414 16.75 1 82.06 78 PRO A N 1
ATOM 614 C CA . PRO A 1 78 ? -21.953 4.719 17.719 1 82.06 78 PRO A CA 1
ATOM 615 C C . PRO A 1 78 ? -21.234 3.525 17.094 1 82.06 78 PRO A C 1
ATOM 617 O O . PRO A 1 78 ? -20.203 3.082 17.625 1 82.06 78 PRO A O 1
ATOM 620 N N . THR A 1 79 ? -21.703 3.059 15.977 1 83.19 79 THR A N 1
ATOM 621 C CA . THR A 1 79 ? -21.094 1.859 15.406 1 83.19 79 THR A CA 1
ATOM 622 C C . THR A 1 79 ? -19.938 2.225 14.484 1 83.19 79 THR A C 1
ATOM 624 O O . THR A 1 79 ? -19.125 1.366 14.125 1 83.19 79 THR A O 1
ATOM 627 N N . ASN A 1 80 ? -19.859 3.426 14.172 1 90.31 80 ASN A N 1
ATOM 628 C CA . ASN A 1 80 ? -18.75 3.926 13.367 1 90.31 80 ASN A CA 1
ATOM 629 C C . ASN A 1 80 ? -17.703 4.633 14.227 1 90.31 80 ASN A C 1
ATOM 631 O O . ASN A 1 80 ? -17.938 5.75 14.695 1 90.31 80 ASN A O 1
ATOM 635 N N . LYS A 1 81 ? -16.625 4.02 14.375 1 90.5 81 LYS A N 1
ATOM 636 C CA . LYS A 1 81 ? -15.602 4.48 15.297 1 90.5 81 LYS A CA 1
ATOM 637 C C . LYS A 1 81 ? -15.094 5.867 14.914 1 90.5 81 LYS A C 1
ATOM 639 O O . LYS A 1 81 ? -14.672 6.641 15.773 1 90.5 81 LYS A O 1
ATOM 644 N N . ALA A 1 82 ? -15.117 6.203 13.648 1 91.75 82 ALA A N 1
ATOM 645 C CA . ALA A 1 82 ? -14.664 7.504 13.156 1 91.75 82 ALA A CA 1
ATOM 646 C C . ALA A 1 82 ? -15.531 8.633 13.703 1 91.75 82 ALA A C 1
ATOM 648 O O . ALA A 1 82 ? -15.086 9.773 13.805 1 91.75 82 ALA A O 1
ATOM 649 N N . PHE A 1 83 ? -16.797 8.273 14.094 1 95.88 83 PHE A N 1
ATOM 650 C CA . PHE A 1 83 ? -17.719 9.25 14.648 1 95.88 83 PHE A CA 1
ATOM 651 C C . PHE A 1 83 ? -17.828 9.102 16.156 1 95.88 83 PHE A C 1
ATOM 653 O O . PHE A 1 83 ? -17.906 10.102 16.875 1 95.88 83 PHE A O 1
ATOM 660 N N . ALA A 1 84 ? -17.688 7.91 16.594 1 96.5 84 ALA A N 1
ATOM 661 C CA . ALA A 1 84 ? -17.875 7.605 18.016 1 96.5 84 ALA A CA 1
ATOM 662 C C . ALA A 1 84 ? -16.812 8.289 18.859 1 96.5 84 ALA A C 1
ATOM 664 O O . ALA A 1 84 ? -17.078 8.703 20 1 96.5 84 ALA A O 1
ATOM 665 N N . SER A 1 85 ? -15.633 8.383 18.359 1 97.12 85 SER A N 1
ATOM 666 C CA . SER A 1 85 ? -14.555 9.031 19.094 1 97.12 85 SER A CA 1
ATOM 667 C C . SER A 1 85 ? -14.898 10.484 19.422 1 97.12 85 SER A C 1
ATOM 669 O O . SER A 1 85 ? -14.688 10.945 20.531 1 97.12 85 SER A O 1
ATOM 671 N N . PHE A 1 86 ? -15.453 11.188 18.484 1 97.69 86 PHE A N 1
ATOM 672 C CA . PHE A 1 86 ? -15.852 12.578 18.672 1 97.69 86 PHE A CA 1
ATOM 673 C C . PHE A 1 86 ? -17.031 12.68 19.625 1 97.69 86 PHE A C 1
ATOM 675 O O . PHE A 1 86 ? -17.062 13.562 20.5 1 97.69 86 PHE A O 1
ATOM 682 N N . ASP A 1 87 ? -17.984 11.758 19.438 1 97.44 87 ASP A N 1
ATOM 683 C CA . ASP A 1 87 ? -19.172 11.766 20.281 1 97.44 87 ASP A CA 1
ATOM 684 C C . ASP A 1 87 ? -18.812 11.547 21.75 1 97.44 87 ASP A C 1
ATOM 686 O O . ASP A 1 87 ? -19.453 12.125 22.641 1 97.44 87 ASP A O 1
ATOM 690 N N . LYS A 1 88 ? -17.891 10.75 21.938 1 96.06 88 LYS A N 1
ATOM 691 C CA . LYS A 1 88 ? -17.438 10.484 23.312 1 96.06 88 LYS A CA 1
ATOM 692 C C . LYS A 1 88 ? -16.938 11.766 23.984 1 96.06 88 LYS A C 1
ATOM 694 O O . LYS A 1 88 ? -17.25 12.008 25.156 1 96.06 88 LYS A O 1
ATOM 699 N N . VAL A 1 89 ? -16.156 12.602 23.297 1 95.25 89 VAL A N 1
ATOM 700 C CA . VAL A 1 89 ? -15.625 13.852 23.844 1 95.25 89 VAL A CA 1
ATOM 701 C C . VAL A 1 89 ? -16.766 14.852 24.047 1 95.25 89 VAL A C 1
ATOM 703 O O . VAL A 1 89 ? -16.75 15.617 25.016 1 95.25 89 VAL A O 1
ATOM 706 N N . LEU A 1 90 ? -17.734 14.805 23.234 1 96.31 90 LEU A N 1
ATOM 707 C CA . LEU A 1 90 ? -18.812 15.789 23.25 1 96.31 90 LEU A CA 1
ATOM 708 C C . LEU A 1 90 ? -19.828 15.477 24.328 1 96.31 90 LEU A C 1
ATOM 710 O O . LEU A 1 90 ? -20.641 16.328 24.688 1 96.31 90 LEU A O 1
ATOM 714 N N . LYS A 1 91 ? -19.828 14.211 24.766 1 94.31 91 LYS A N 1
ATOM 715 C CA . LYS A 1 91 ? -20.797 13.828 25.797 1 94.31 91 LYS A CA 1
ATOM 716 C C . LYS A 1 91 ? -20.688 14.719 27.016 1 94.31 91 LYS A C 1
ATOM 718 O O . LYS A 1 91 ? -19.625 14.82 27.625 1 94.31 91 LYS A O 1
ATOM 723 N N . GLY A 1 92 ? -21.766 15.375 27.359 1 92.31 92 GLY A N 1
ATOM 724 C CA . GLY A 1 92 ? -21.828 16.234 28.531 1 92.31 92 GLY A CA 1
ATOM 725 C C . GLY A 1 92 ? -21.188 17.594 28.312 1 92.31 92 GLY A C 1
ATOM 726 O O . GLY A 1 92 ? -21.094 18.391 29.25 1 92.31 92 GLY A O 1
ATOM 727 N N . GLN A 1 93 ? -20.656 17.844 27.125 1 93.94 93 GLN A N 1
ATOM 728 C CA . GLN A 1 93 ? -20.062 19.141 26.797 1 93.94 93 GLN A CA 1
ATOM 729 C C . GLN A 1 93 ? -21.062 20.031 26.047 1 93.94 93 GLN A C 1
ATOM 731 O O . GLN A 1 93 ? -21.969 19.531 25.391 1 93.94 93 GLN A O 1
ATOM 736 N N . ASN A 1 94 ? -20.953 21.297 26.234 1 94.62 94 ASN A N 1
ATOM 737 C CA . ASN A 1 94 ? -21.766 22.266 25.516 1 94.62 94 ASN A CA 1
ATOM 738 C C . ASN A 1 94 ? -20.891 23.219 24.688 1 94.62 94 ASN A C 1
ATOM 740 O O . ASN A 1 94 ? -21.047 24.438 24.781 1 94.62 94 ASN A O 1
ATOM 744 N N . TYR A 1 95 ? -20.016 22.625 23.938 1 97.19 95 TYR A N 1
ATOM 745 C CA . TYR A 1 95 ? -19.125 23.438 23.125 1 97.19 95 TYR A CA 1
ATOM 746 C C . TYR A 1 95 ? -19.875 24.141 22 1 97.19 95 TYR A C 1
ATOM 748 O O . TYR A 1 95 ? -20.859 23.609 21.484 1 97.19 95 TYR A O 1
ATOM 756 N N . THR A 1 96 ? -19.453 25.344 21.75 1 98.5 96 THR A N 1
ATOM 757 C CA . THR A 1 96 ? -19.859 26.031 20.516 1 98.5 96 THR A CA 1
ATOM 758 C C . THR A 1 96 ? -18.672 26.188 19.578 1 98.5 96 THR A C 1
ATOM 760 O O . THR A 1 96 ? -17.516 26.031 19.984 1 98.5 96 THR A O 1
ATOM 763 N N . TRP A 1 97 ? -18.875 26.453 18.328 1 98.69 97 TRP A N 1
ATOM 764 C CA . TRP A 1 97 ? -17.859 26.516 17.297 1 98.69 97 TRP A CA 1
ATOM 765 C C . TRP A 1 97 ? -16.781 27.547 17.641 1 98.69 97 TRP A C 1
ATOM 767 O O . TRP A 1 97 ? -15.602 27.344 17.375 1 98.69 97 TRP A O 1
ATOM 777 N N . LEU A 1 98 ? -17.203 28.641 18.266 1 98.5 98 LEU A N 1
ATOM 778 C CA . LEU A 1 98 ? -16.25 29.719 18.438 1 98.5 98 LEU A CA 1
ATOM 779 C C . LEU A 1 98 ? -15.703 29.75 19.859 1 98.5 98 LEU A C 1
ATOM 781 O O . LEU A 1 98 ? -14.875 30.609 20.203 1 98.5 98 LEU A O 1
ATOM 785 N N . THR A 1 99 ? -16.078 28.719 20.719 1 96.69 99 THR A N 1
ATOM 786 C CA . THR A 1 99 ? -15.617 28.828 22.109 1 96.69 99 THR A CA 1
ATOM 787 C C . THR A 1 99 ? -14.984 27.516 22.562 1 96.69 99 THR A C 1
ATOM 789 O O . THR A 1 99 ? -14.305 27.469 23.594 1 96.69 99 THR A O 1
ATOM 792 N N . GLY A 1 100 ? -15.164 26.406 21.812 1 97.56 100 GLY A N 1
ATOM 793 C CA . GLY A 1 100 ? -14.656 25.094 22.219 1 97.56 100 GLY A CA 1
ATOM 794 C C . GLY A 1 100 ? -13.172 24.938 21.984 1 97.56 100 GLY A C 1
ATOM 795 O O . GLY A 1 100 ? -12.5 25.891 21.562 1 97.56 100 GLY A O 1
ATOM 796 N N . PRO A 1 101 ? -12.617 23.75 22.359 1 98.19 101 PRO A N 1
ATOM 797 C CA . PRO A 1 101 ? -11.188 23.484 22.188 1 98.19 101 PRO A CA 1
ATOM 798 C C . PRO A 1 101 ? -10.75 23.453 20.719 1 98.19 101 PRO A C 1
ATOM 800 O O . PRO A 1 101 ? -11.398 22.812 19.891 1 98.19 101 PRO A O 1
ATOM 803 N N . TRP A 1 102 ? -9.68 24.078 20.406 1 98.44 102 TRP A N 1
ATOM 804 C CA . TRP A 1 102 ? -9.258 24.328 19.031 1 98.44 102 TRP A CA 1
ATOM 805 C C . TRP A 1 102 ? -8.914 23.016 18.328 1 98.44 102 TRP A C 1
ATOM 807 O O . TRP A 1 102 ? -9.492 22.703 17.281 1 98.44 102 TRP A O 1
ATOM 817 N N . LEU A 1 103 ? -7.992 22.219 18.875 1 98.56 103 LEU A N 1
ATOM 818 C CA . LEU A 1 103 ? -7.562 21 18.219 1 98.56 103 LEU A CA 1
ATOM 819 C C . LEU A 1 103 ? -8.75 20.078 17.969 1 98.56 103 LEU A C 1
ATOM 821 O O . LEU A 1 103 ? -8.898 19.531 16.859 1 98.56 103 LEU A O 1
ATOM 825 N N . PHE A 1 104 ? -9.586 19.938 18.953 1 98.31 104 PHE A N 1
ATOM 826 C CA . PHE A 1 104 ? -10.75 19.062 18.828 1 98.31 104 PHE A CA 1
ATOM 827 C C . PHE A 1 104 ? -11.68 19.562 17.719 1 98.31 104 PHE A C 1
ATOM 829 O O . PHE A 1 104 ? -12.062 18.781 16.844 1 98.31 104 PHE A O 1
ATOM 836 N N . LEU A 1 105 ? -12.039 20.812 17.766 1 98.5 105 LEU A N 1
ATOM 837 C CA . LEU A 1 105 ? -13.078 21.312 16.875 1 98.5 105 LEU A CA 1
ATOM 838 C C . LEU A 1 105 ? -12.57 21.422 15.445 1 98.5 105 LEU A C 1
ATOM 840 O O . LEU A 1 105 ? -13.344 21.297 14.5 1 98.5 105 LEU A O 1
ATOM 844 N N . GLU A 1 106 ? -11.281 21.703 15.281 1 98.5 106 GLU A N 1
ATOM 845 C CA . GLU A 1 106 ? -10.75 21.688 13.922 1 98.5 106 GLU A CA 1
ATOM 846 C C . GLU A 1 106 ? -10.867 20.297 13.305 1 98.5 106 GLU A C 1
ATOM 848 O O . GLU A 1 106 ? -11.305 20.156 12.164 1 98.5 106 GLU A O 1
ATOM 853 N N . ASN A 1 107 ? -10.438 19.266 14.055 1 98.5 107 ASN A N 1
ATOM 854 C CA . ASN A 1 107 ? -10.594 17.906 13.57 1 98.5 107 ASN A CA 1
ATOM 855 C C . ASN A 1 107 ? -12.062 17.547 13.359 1 98.5 107 ASN A C 1
ATOM 857 O O . ASN A 1 107 ? -12.414 16.891 12.367 1 98.5 107 ASN A O 1
ATOM 861 N N . TYR A 1 108 ? -12.898 18.031 14.273 1 98.5 108 TYR A N 1
ATOM 862 C CA . TYR A 1 108 ? -14.336 17.797 14.188 1 98.5 108 TYR A CA 1
ATOM 863 C C . TYR A 1 108 ? -14.914 18.422 12.914 1 98.5 108 TYR A C 1
ATOM 865 O O . TYR A 1 108 ? -15.742 17.812 12.242 1 98.5 108 TYR A O 1
ATOM 873 N N . LEU A 1 109 ? -14.477 19.578 12.602 1 98.69 109 LEU A N 1
ATOM 874 C CA . LEU A 1 109 ? -14.945 20.281 11.406 1 98.69 109 LEU A CA 1
ATOM 875 C C . LEU A 1 109 ? -14.727 19.422 10.164 1 98.69 109 LEU A C 1
ATOM 877 O O . LEU A 1 109 ? -15.648 19.234 9.359 1 98.69 109 LEU A O 1
ATOM 881 N N . TYR A 1 110 ? -13.555 18.906 9.977 1 98.44 110 TYR A N 1
ATOM 882 C CA . TYR A 1 110 ? -13.227 18.125 8.789 1 98.44 110 TYR A CA 1
ATOM 883 C C . TYR A 1 110 ? -13.992 16.797 8.781 1 98.44 110 TYR A C 1
ATOM 885 O O . TYR A 1 110 ? -14.367 16.297 7.719 1 98.44 110 TYR A O 1
ATOM 893 N N . ARG A 1 111 ? -14.219 16.219 9.977 1 98.25 111 ARG A N 1
ATOM 894 C CA . ARG A 1 111 ? -15.023 15 10.062 1 98.25 111 ARG A CA 1
ATOM 895 C C . ARG A 1 111 ? -16.469 15.281 9.656 1 98.25 111 ARG A C 1
ATOM 897 O O . ARG A 1 111 ? -17.094 14.461 8.984 1 98.25 111 ARG A O 1
ATOM 904 N N . VAL A 1 112 ? -17 16.453 10.078 1 98.31 112 VAL A N 1
ATOM 905 C CA . VAL A 1 112 ? -18.344 16.859 9.688 1 98.31 112 VAL A CA 1
ATOM 906 C C . VAL A 1 112 ? -18.422 17 8.164 1 98.31 112 VAL A C 1
ATOM 908 O O . VAL A 1 112 ? -19.328 16.453 7.535 1 98.31 112 VAL A O 1
ATOM 911 N N . ILE A 1 113 ? -17.469 17.656 7.617 1 98.44 113 ILE A N 1
ATOM 912 C CA . ILE A 1 113 ? -17.453 17.828 6.168 1 98.44 113 ILE A CA 1
ATOM 913 C C . ILE A 1 113 ? -17.391 16.469 5.48 1 98.44 113 ILE A C 1
ATOM 915 O O . ILE A 1 113 ? -18.156 16.203 4.547 1 98.44 113 ILE A O 1
ATOM 919 N N . ASN A 1 114 ? -16.516 15.617 5.922 1 97.69 114 ASN A N 1
ATOM 920 C CA . ASN A 1 114 ? -16.391 14.273 5.359 1 97.69 114 ASN A CA 1
ATOM 921 C C . ASN A 1 114 ? -17.719 13.523 5.41 1 97.69 114 ASN A C 1
ATOM 923 O O . ASN A 1 114 ? -18.047 12.789 4.477 1 97.69 114 ASN A O 1
ATOM 927 N N . SER A 1 115 ? -18.484 13.68 6.5 1 97.38 115 SER A N 1
ATOM 928 C CA . SER A 1 115 ? -19.734 12.953 6.703 1 97.38 115 SER A CA 1
ATOM 929 C C . SER A 1 115 ? -20.766 13.312 5.633 1 97.38 115 SER A C 1
ATOM 931 O O . SER A 1 115 ? -21.594 12.484 5.273 1 97.38 115 SER A O 1
ATOM 933 N N . PHE A 1 116 ? -20.688 14.531 5.055 1 98.06 116 PHE A N 1
ATOM 934 C CA . PHE A 1 116 ? -21.625 14.953 4.016 1 98.06 116 PHE A CA 1
ATOM 935 C C . PHE A 1 116 ? -21.406 14.156 2.736 1 98.06 116 PHE A C 1
ATOM 937 O O . PHE A 1 116 ? -22.344 13.938 1.967 1 98.06 116 PHE A O 1
ATOM 944 N N . PHE A 1 117 ? -20.203 13.711 2.549 1 98.06 117 PHE A N 1
ATOM 945 C CA . PHE A 1 117 ? -19.844 13.047 1.3 1 98.06 117 PHE A CA 1
ATOM 946 C C . PHE A 1 117 ? -20.031 11.531 1.422 1 98.06 117 PHE A C 1
ATOM 948 O O . PHE A 1 117 ? -20.641 10.906 0.558 1 98.06 117 PHE A O 1
ATOM 955 N N . ILE A 1 118 ? -19.594 10.922 2.518 1 95.88 118 ILE A N 1
ATOM 956 C CA . ILE A 1 118 ? -19.516 9.469 2.621 1 95.88 118 ILE A CA 1
ATOM 957 C C . ILE A 1 118 ? -20.938 8.898 2.705 1 95.88 118 ILE A C 1
ATOM 959 O O . ILE A 1 118 ? -21.141 7.695 2.496 1 95.88 118 ILE A O 1
ATOM 963 N N . SER A 1 119 ? -21.938 9.773 2.918 1 93.5 119 SER A N 1
ATOM 964 C CA . SER A 1 119 ? -23.328 9.328 3.027 1 93.5 119 SER A CA 1
ATOM 965 C C . SER A 1 119 ? -24.016 9.312 1.665 1 93.5 119 SER A C 1
ATOM 967 O O . SER A 1 119 ? -25.172 8.898 1.55 1 93.5 119 SER A O 1
ATOM 969 N N . LYS A 1 120 ? -23.312 9.828 0.654 1 97 120 LYS A N 1
ATOM 970 C CA . LYS A 1 120 ? -23.891 9.938 -0.679 1 97 120 LYS A CA 1
ATOM 971 C C . LYS A 1 120 ? -23.297 8.906 -1.628 1 97 120 LYS A C 1
ATOM 973 O O . LYS A 1 120 ? -22.078 8.859 -1.818 1 97 120 LYS A O 1
ATOM 978 N N . SER A 1 121 ? -24.141 8.133 -2.316 1 94.38 121 SER A N 1
ATOM 979 C CA . SER A 1 121 ? -23.734 6.969 -3.098 1 94.38 121 SER A CA 1
ATOM 980 C C . SER A 1 121 ? -22.844 7.371 -4.273 1 94.38 121 SER A C 1
ATOM 982 O O . SER A 1 121 ? -22.047 6.574 -4.746 1 94.38 121 SER A O 1
ATOM 984 N N . LEU A 1 122 ? -22.969 8.625 -4.719 1 96.38 122 LEU A N 1
ATOM 985 C CA . LEU A 1 122 ? -22.203 9.008 -5.902 1 96.38 122 LEU A CA 1
ATOM 986 C C . LEU A 1 122 ? -21.078 9.977 -5.535 1 96.38 122 LEU A C 1
ATOM 988 O O . LEU A 1 122 ? -20.281 10.359 -6.391 1 96.38 122 LEU A O 1
ATOM 992 N N . TRP A 1 123 ? -20.969 10.375 -4.168 1 97.94 123 TRP A N 1
ATOM 993 C CA . TRP A 1 123 ? -20 11.406 -3.762 1 97.94 123 TRP A CA 1
ATOM 994 C C . TRP A 1 123 ? -19.047 10.867 -2.705 1 97.94 123 TRP A C 1
ATOM 996 O O . TRP A 1 123 ? -18.109 11.555 -2.305 1 97.94 123 TRP A O 1
ATOM 1006 N N . PHE A 1 124 ? -19.234 9.586 -2.281 1 97.31 124 PHE A N 1
ATOM 1007 C CA . PHE A 1 124 ? -18.531 9.078 -1.11 1 97.31 124 PHE A CA 1
ATOM 1008 C C . PHE A 1 124 ? -17.031 9.07 -1.345 1 97.31 124 PHE A C 1
ATOM 1010 O O . PHE A 1 124 ? -16.25 9.18 -0.397 1 97.31 124 PHE A O 1
ATOM 1017 N N . ASN A 1 125 ? -16.562 8.969 -2.582 1 97.38 125 ASN A N 1
ATOM 1018 C CA . ASN A 1 125 ? -15.141 8.914 -2.918 1 97.38 125 ASN A CA 1
ATOM 1019 C C . ASN A 1 125 ? -14.633 10.266 -3.422 1 97.38 125 ASN A C 1
ATOM 1021 O O . ASN A 1 125 ? -13.523 10.359 -3.947 1 97.38 125 ASN A O 1
ATOM 1025 N N . TYR A 1 126 ? -15.391 11.352 -3.299 1 97.81 126 TYR A N 1
ATOM 1026 C CA . TYR A 1 126 ? -15.047 12.672 -3.807 1 97.81 126 TYR A CA 1
ATOM 1027 C C . TYR A 1 126 ? -14.102 13.391 -2.852 1 97.81 126 TYR A C 1
ATOM 1029 O O . TYR A 1 126 ? -14.359 13.469 -1.648 1 97.81 126 TYR A O 1
ATOM 1037 N N . ASP A 1 127 ? -13.008 13.836 -3.357 1 97.75 127 ASP A N 1
ATOM 1038 C CA . ASP A 1 127 ? -12.055 14.648 -2.604 1 97.75 127 ASP A CA 1
ATOM 1039 C C . ASP A 1 127 ? -12.227 16.125 -2.918 1 97.75 127 ASP A C 1
ATOM 1041 O O . ASP A 1 127 ? -11.742 16.609 -3.947 1 97.75 127 ASP A O 1
ATOM 1045 N N . ILE A 1 128 ? -12.75 16.812 -2.064 1 96.62 128 ILE A N 1
ATOM 1046 C CA . ILE A 1 128 ? -13.117 18.219 -2.275 1 96.62 128 ILE A CA 1
ATOM 1047 C C . ILE A 1 128 ? -11.859 19.078 -2.336 1 96.62 128 ILE A C 1
ATOM 1049 O O . ILE A 1 128 ? -11.906 20.234 -2.752 1 96.62 128 ILE A O 1
ATOM 1053 N N . PHE A 1 129 ? -10.703 18.516 -2.016 1 97.31 129 PHE A N 1
ATOM 1054 C CA . PHE A 1 129 ? -9.477 19.312 -1.971 1 97.31 129 PHE A CA 1
ATOM 1055 C C . PHE A 1 129 ? -8.562 18.953 -3.141 1 97.31 129 PHE A C 1
ATOM 1057 O O . PHE A 1 129 ? -7.484 19.531 -3.291 1 97.31 129 PHE A O 1
ATOM 1064 N N . ASP A 1 130 ? -8.969 18 -3.963 1 96.62 130 ASP A N 1
ATOM 1065 C CA . ASP A 1 130 ? -8.117 17.484 -5.031 1 96.62 130 ASP A CA 1
ATOM 1066 C C . ASP A 1 130 ? -7.68 18.594 -5.98 1 96.62 130 ASP A C 1
ATOM 1068 O O . ASP A 1 130 ? -6.504 18.672 -6.344 1 96.62 130 ASP A O 1
ATOM 1072 N N . ASN A 1 131 ? -8.578 19.469 -6.363 1 94.56 131 ASN A N 1
ATOM 1073 C CA . ASN A 1 131 ? -8.266 20.531 -7.309 1 94.56 131 ASN A CA 1
ATOM 1074 C C . ASN A 1 131 ? -7.195 21.469 -6.758 1 94.56 131 ASN A C 1
ATOM 1076 O O . ASN A 1 131 ? -6.277 21.859 -7.48 1 94.56 131 ASN A O 1
ATOM 1080 N N . LEU A 1 132 ? -7.375 21.797 -5.512 1 93.56 132 LEU A N 1
ATOM 1081 C CA . LEU A 1 132 ? -6.402 22.672 -4.879 1 93.56 132 LEU A CA 1
ATOM 1082 C C . LEU A 1 132 ? -5.035 22 -4.789 1 93.56 132 LEU A C 1
ATOM 1084 O O . LEU A 1 132 ? -4.008 22.641 -5.047 1 93.56 132 LEU A O 1
ATOM 1088 N N . LYS A 1 133 ? -4.98 20.719 -4.391 1 95.12 133 LYS A N 1
ATOM 1089 C CA . LYS A 1 133 ? -3.732 19.969 -4.324 1 95.12 133 LYS A CA 1
ATOM 1090 C C . LYS A 1 133 ? -3.021 19.969 -5.672 1 95.12 133 LYS A C 1
ATOM 1092 O O . LYS A 1 133 ? -1.816 20.203 -5.746 1 95.12 133 LYS A O 1
ATOM 1097 N N . ARG A 1 134 ? -3.781 19.781 -6.727 1 93.94 134 ARG A N 1
ATOM 1098 C CA . ARG A 1 134 ? -3.227 19.641 -8.07 1 93.94 134 ARG A CA 1
ATOM 1099 C C . ARG A 1 134 ? -2.672 20.969 -8.562 1 93.94 134 ARG A C 1
ATOM 1101 O O . ARG A 1 134 ? -1.57 21.031 -9.117 1 93.94 134 ARG A O 1
ATOM 1108 N N . SER A 1 135 ? -3.41 22.016 -8.383 1 93 135 SER A N 1
ATOM 1109 C CA . SER A 1 135 ? -2.975 23.328 -8.844 1 93 135 SER A CA 1
ATOM 1110 C C . SER A 1 135 ? -1.737 23.797 -8.094 1 93 135 SER A C 1
ATOM 1112 O O . SER A 1 135 ? -0.844 24.406 -8.672 1 93 135 SER A O 1
ATOM 1114 N N . SER A 1 136 ? -1.732 23.484 -6.832 1 91.25 136 SER A N 1
ATOM 1115 C CA . SER A 1 136 ? -0.578 23.844 -6.016 1 91.25 136 SER A CA 1
ATOM 1116 C C . SER A 1 136 ? 0.688 23.156 -6.512 1 91.25 136 SER A C 1
ATOM 1118 O O . SER A 1 136 ? 1.759 23.766 -6.551 1 91.25 136 SER A O 1
ATOM 1120 N N . PHE A 1 137 ? 0.627 21.953 -6.91 1 94.44 137 PHE A N 1
ATOM 1121 C CA . PHE A 1 137 ? 1.783 21.219 -7.395 1 94.44 137 PHE A CA 1
ATOM 1122 C C . PHE A 1 137 ? 2.289 21.797 -8.711 1 94.44 137 PHE A C 1
ATOM 1124 O O . PHE A 1 137 ? 3.498 21.906 -8.922 1 94.44 137 PHE A O 1
ATOM 1131 N N . GLU A 1 138 ? 1.409 22.203 -9.555 1 92.69 138 GLU A N 1
ATOM 1132 C CA . GLU A 1 138 ? 1.771 22.719 -10.875 1 92.69 138 GLU A CA 1
ATOM 1133 C C . GLU A 1 138 ? 2.574 24 -10.758 1 92.69 138 GLU A C 1
ATOM 1135 O O . GLU A 1 138 ? 3.359 24.344 -11.648 1 92.69 138 GLU A O 1
ATOM 1140 N N . SER A 1 139 ? 2.451 24.656 -9.664 1 90.38 139 SER A N 1
ATOM 1141 C CA . SER A 1 139 ? 3.178 25.906 -9.438 1 90.38 139 SER A CA 1
ATOM 1142 C C . SER A 1 139 ? 4.59 25.641 -8.922 1 90.38 139 SER A C 1
ATOM 1144 O O . SER A 1 139 ? 5.387 26.562 -8.773 1 90.38 139 SER A O 1
ATOM 1146 N N . SER A 1 140 ? 4.914 24.375 -8.695 1 91.62 140 SER A N 1
ATOM 1147 C CA . SER A 1 140 ? 6.184 24.031 -8.062 1 91.62 140 SER A CA 1
ATOM 1148 C C . SER A 1 140 ? 7.133 23.375 -9.062 1 91.62 140 SER A C 1
ATOM 1150 O O . SER A 1 140 ? 8.07 22.688 -8.664 1 91.62 140 SER A O 1
ATOM 1152 N N . VAL A 1 141 ? 6.965 23.531 -10.32 1 93.31 141 VAL A N 1
ATOM 1153 C CA . VAL A 1 141 ? 7.668 22.828 -11.391 1 93.31 141 VAL A CA 1
ATOM 1154 C C . VAL A 1 141 ? 9.164 23.094 -11.273 1 93.31 141 VAL A C 1
ATOM 1156 O O . VAL A 1 141 ? 9.969 22.156 -11.32 1 93.31 141 VAL A O 1
ATOM 1159 N N . ALA A 1 142 ? 9.555 24.375 -11.086 1 91.75 142 ALA A N 1
ATOM 1160 C CA . ALA A 1 142 ? 10.969 24.734 -11.031 1 91.75 142 ALA A CA 1
ATOM 1161 C C . ALA A 1 142 ? 11.664 24.031 -9.867 1 91.75 142 ALA A C 1
ATOM 1163 O O . ALA A 1 142 ? 12.758 23.484 -10.031 1 91.75 142 ALA A O 1
ATOM 1164 N N . GLY A 1 143 ? 11 24.031 -8.688 1 93.12 143 GLY A N 1
ATOM 1165 C CA . GLY A 1 143 ? 11.57 23.375 -7.516 1 93.12 143 GLY A CA 1
ATOM 1166 C C . GLY A 1 143 ? 11.695 21.875 -7.68 1 93.12 143 GLY A C 1
ATOM 1167 O O . GLY A 1 143 ? 12.688 21.266 -7.242 1 93.12 143 GLY A O 1
ATOM 1168 N N . VAL A 1 144 ? 10.734 21.25 -8.328 1 96.38 144 VAL A N 1
ATOM 1169 C CA . VAL A 1 144 ? 10.742 19.812 -8.57 1 96.38 144 VAL A CA 1
ATOM 1170 C C . VAL A 1 144 ? 11.945 19.453 -9.43 1 96.38 144 VAL A C 1
ATOM 1172 O O . VAL A 1 144 ? 12.695 18.516 -9.102 1 96.38 144 VAL A O 1
ATOM 1175 N N . VAL A 1 145 ? 12.164 20.203 -10.445 1 95.56 145 VAL A N 1
ATOM 1176 C CA . VAL A 1 145 ? 13.234 19.922 -11.391 1 95.56 145 VAL A CA 1
ATOM 1177 C C . VAL A 1 145 ? 14.586 20.109 -10.719 1 95.56 145 VAL A C 1
ATOM 1179 O O . VAL A 1 145 ? 15.477 19.266 -10.844 1 95.56 145 VAL A O 1
ATOM 1182 N N . GLU A 1 146 ? 14.758 21.188 -9.969 1 93.94 146 GLU A N 1
ATOM 1183 C CA . GLU A 1 146 ? 16.016 21.484 -9.289 1 93.94 146 GLU A CA 1
ATOM 1184 C C . GLU A 1 146 ? 16.391 20.359 -8.328 1 93.94 146 GLU A C 1
ATOM 1186 O O . GLU A 1 146 ? 17.562 19.938 -8.281 1 93.94 146 GLU A O 1
ATOM 1191 N N . LEU A 1 147 ? 15.438 19.891 -7.598 1 95.44 147 LEU A N 1
ATOM 1192 C CA . LEU A 1 147 ? 15.711 18.844 -6.621 1 95.44 147 LEU A CA 1
ATOM 1193 C C . LEU A 1 147 ? 16 17.516 -7.312 1 95.44 147 LEU A C 1
ATOM 1195 O O . LEU A 1 147 ? 16.797 16.719 -6.824 1 95.44 147 LEU A O 1
ATOM 1199 N N . ALA A 1 148 ? 15.297 17.25 -8.43 1 96.69 148 ALA A N 1
ATOM 1200 C CA . ALA A 1 148 ? 15.578 16.047 -9.203 1 96.69 148 ALA A CA 1
ATOM 1201 C C . ALA A 1 148 ? 17.016 16.031 -9.719 1 96.69 148 ALA A C 1
ATOM 1203 O O . ALA A 1 148 ? 17.688 15.008 -9.672 1 96.69 148 ALA A O 1
ATOM 1204 N N . ILE A 1 149 ? 17.469 17.203 -10.203 1 95.81 149 ILE A N 1
ATOM 1205 C CA . ILE A 1 149 ? 18.828 17.344 -10.695 1 95.81 149 ILE A CA 1
ATOM 1206 C C . ILE A 1 149 ? 19.812 17.094 -9.555 1 95.81 149 ILE A C 1
ATOM 1208 O O . ILE A 1 149 ? 20.781 16.344 -9.703 1 95.81 149 ILE A O 1
ATOM 1212 N N . ARG A 1 150 ? 19.578 17.719 -8.43 1 94.56 150 ARG A N 1
ATOM 1213 C CA . ARG A 1 150 ? 20.438 17.562 -7.254 1 94.56 150 ARG A CA 1
ATOM 1214 C C . ARG A 1 150 ? 20.516 16.109 -6.82 1 94.56 150 ARG A C 1
ATOM 1216 O O . ARG A 1 150 ? 21.609 15.594 -6.57 1 94.56 150 ARG A O 1
ATOM 1223 N N . TYR A 1 151 ? 19.406 15.453 -6.734 1 95.88 151 TYR A N 1
ATOM 1224 C CA . TYR A 1 151 ? 19.359 14.062 -6.312 1 95.88 151 TYR A CA 1
ATOM 1225 C C . TYR A 1 151 ? 20.109 13.164 -7.285 1 95.88 151 TYR A C 1
ATOM 1227 O O . TYR A 1 151 ? 20.891 12.305 -6.871 1 95.88 151 TYR A O 1
ATOM 1235 N N . TYR A 1 152 ? 19.891 13.406 -8.547 1 95.88 152 TYR A N 1
ATOM 1236 C CA . TYR A 1 152 ? 20.547 12.609 -9.57 1 95.88 152 TYR A CA 1
ATOM 1237 C C . TYR A 1 152 ? 22.062 12.734 -9.469 1 95.88 152 TYR A C 1
ATOM 1239 O O . TYR A 1 152 ? 22.781 11.734 -9.508 1 95.88 152 TYR A O 1
ATOM 1247 N N . LYS A 1 153 ? 22.547 13.898 -9.328 1 93.88 153 LYS A N 1
ATOM 1248 C CA . LYS A 1 153 ? 23.969 14.148 -9.211 1 93.88 153 LYS A CA 1
ATOM 1249 C C . LYS A 1 153 ? 24.562 13.414 -8.016 1 93.88 153 LYS A C 1
ATOM 1251 O O . LYS A 1 153 ? 25.656 12.844 -8.102 1 93.88 153 LYS A O 1
ATOM 1256 N N . LEU A 1 154 ? 23.891 13.461 -6.977 1 93.69 154 LEU A N 1
ATOM 1257 C CA . LEU A 1 154 ? 24.375 12.82 -5.758 1 93.69 154 LEU A CA 1
ATOM 1258 C C . LEU A 1 154 ? 24.422 11.305 -5.926 1 93.69 154 LEU A C 1
ATOM 1260 O O . LEU A 1 154 ? 25.297 10.641 -5.379 1 93.69 154 LEU A O 1
ATOM 1264 N N . THR A 1 155 ? 23.453 10.773 -6.641 1 92.75 155 THR A N 1
ATOM 1265 C CA . THR A 1 155 ? 23.438 9.328 -6.859 1 92.75 155 THR A CA 1
ATOM 1266 C C . THR A 1 155 ? 24.641 8.898 -7.676 1 92.75 155 THR A C 1
ATOM 1268 O O . THR A 1 155 ? 25.172 7.801 -7.48 1 92.75 155 THR A O 1
ATOM 1271 N N . GLU A 1 156 ? 25.094 9.758 -8.531 1 90.94 156 GLU A N 1
ATOM 1272 C CA . GLU A 1 156 ? 26.266 9.469 -9.352 1 90.94 156 GLU A CA 1
ATOM 1273 C C . GLU A 1 156 ? 27.547 9.477 -8.508 1 90.94 156 GLU A C 1
ATOM 1275 O O . GLU A 1 156 ? 28.516 8.781 -8.836 1 90.94 156 GLU A O 1
ATOM 1280 N N . GLU A 1 157 ? 27.531 10.109 -7.406 1 92 157 GLU A N 1
ATOM 1281 C CA . GLU A 1 157 ? 28.719 10.281 -6.586 1 92 157 GLU A CA 1
ATOM 1282 C C . GLU A 1 157 ? 28.578 9.578 -5.242 1 92 157 GLU A C 1
ATOM 1284 O O . GLU A 1 157 ? 29.281 9.898 -4.285 1 92 157 GLU A O 1
ATOM 1289 N N . VAL A 1 158 ? 27.672 8.758 -5.148 1 90.5 158 VAL A N 1
ATOM 1290 C CA . VAL A 1 158 ? 27.266 8.188 -3.867 1 90.5 158 VAL A CA 1
ATOM 1291 C C . VAL A 1 158 ? 28.453 7.512 -3.195 1 90.5 158 VAL A C 1
ATOM 1293 O O . VAL A 1 158 ? 28.594 7.566 -1.972 1 90.5 158 VAL A O 1
ATOM 1296 N N . ASN A 1 159 ? 29.375 6.938 -3.938 1 89.75 159 ASN A N 1
ATOM 1297 C CA . ASN A 1 159 ? 30.516 6.207 -3.404 1 89.75 159 ASN A CA 1
ATOM 1298 C C . ASN A 1 159 ? 31.594 7.152 -2.885 1 89.75 159 ASN A C 1
ATOM 1300 O O . ASN A 1 159 ? 32.5 6.734 -2.156 1 89.75 159 ASN A O 1
ATOM 1304 N N . SER A 1 160 ? 31.469 8.352 -3.197 1 91.25 160 SER A N 1
ATOM 1305 C CA . SER A 1 160 ? 32.469 9.336 -2.789 1 91.25 160 SER A CA 1
ATOM 1306 C C . SER A 1 160 ? 32 10.102 -1.552 1 91.25 160 SER A C 1
ATOM 1308 O O . SER A 1 160 ? 32.719 10.961 -1.045 1 91.25 160 SER A O 1
ATOM 1310 N N . ILE A 1 161 ? 30.875 9.781 -1.064 1 92.81 161 ILE A N 1
ATOM 1311 C CA . ILE A 1 161 ? 30.328 10.492 0.077 1 92.81 161 ILE A CA 1
ATOM 1312 C C . IL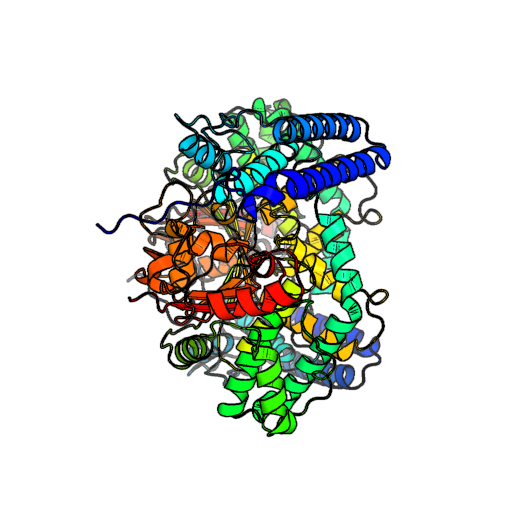E A 1 161 ? 30.859 9.898 1.375 1 92.81 161 ILE A C 1
ATOM 1314 O O . ILE A 1 161 ? 30.578 8.742 1.701 1 92.81 161 ILE A O 1
ATOM 1318 N N . ASP A 1 162 ? 31.672 10.617 2.049 1 92.56 162 ASP A N 1
ATOM 1319 C CA . ASP A 1 162 ? 32.219 10.156 3.326 1 92.56 162 ASP A CA 1
ATOM 1320 C C . ASP A 1 162 ? 31.219 10.398 4.461 1 92.56 162 ASP A C 1
ATOM 1322 O O . ASP A 1 162 ? 30.125 10.945 4.238 1 92.56 162 ASP A O 1
ATOM 1326 N N . GLU A 1 163 ? 31.516 10.094 5.641 1 91.88 163 GLU A N 1
ATOM 1327 C CA . GLU A 1 163 ? 30.594 10.125 6.777 1 91.88 163 GLU A CA 1
ATOM 1328 C C . GLU A 1 163 ? 30.203 11.555 7.137 1 91.88 163 GLU A C 1
ATOM 1330 O O . GLU A 1 163 ? 29.031 11.82 7.445 1 91.88 163 GLU A O 1
ATOM 1335 N N . GLN A 1 164 ? 31.141 12.406 7.121 1 92.25 164 GLN A N 1
ATOM 1336 C CA . GLN A 1 164 ? 30.859 13.797 7.43 1 92.25 164 GLN A CA 1
ATOM 1337 C C . GLN A 1 164 ? 29.891 14.398 6.414 1 92.25 164 GLN A C 1
ATOM 1339 O O . GLN A 1 164 ? 28.938 15.094 6.785 1 92.25 164 GLN A O 1
ATOM 1344 N N . THR A 1 165 ? 30.156 14.094 5.168 1 93.38 165 THR A N 1
ATOM 1345 C CA . THR A 1 165 ? 29.297 14.586 4.102 1 93.38 165 THR A CA 1
ATOM 1346 C C . THR A 1 165 ? 27.891 13.977 4.215 1 93.38 165 THR A C 1
ATOM 1348 O O . THR A 1 165 ? 26.906 14.633 3.904 1 93.38 165 THR A O 1
ATOM 1351 N N . LYS A 1 166 ? 27.844 12.742 4.625 1 94.81 166 LYS A N 1
ATOM 1352 C CA . LYS A 1 166 ? 26.547 12.086 4.82 1 94.81 166 LYS A CA 1
ATOM 1353 C C . LYS A 1 166 ? 25.672 12.867 5.797 1 94.81 166 LYS A C 1
ATOM 1355 O O . LYS A 1 166 ? 24.484 13.062 5.555 1 94.81 166 LYS A O 1
ATOM 1360 N N . GLN A 1 167 ? 26.281 13.25 6.887 1 95.44 167 GLN A N 1
ATOM 1361 C CA . GLN A 1 167 ? 25.516 13.977 7.898 1 95.44 167 GLN A CA 1
ATOM 1362 C C . GLN A 1 167 ? 25.062 15.336 7.367 1 95.44 167 GLN A C 1
ATOM 1364 O O . GLN A 1 167 ? 23.938 15.758 7.641 1 95.44 167 GLN A O 1
ATOM 1369 N N . ILE A 1 168 ? 25.969 16.016 6.609 1 93.44 168 ILE A N 1
ATOM 1370 C CA . ILE A 1 168 ? 25.609 17.312 6.02 1 93.44 168 ILE A CA 1
ATOM 1371 C C . ILE A 1 168 ? 24.422 17.141 5.086 1 93.44 168 ILE A C 1
ATOM 1373 O O . ILE A 1 168 ? 23.469 17.922 5.129 1 93.44 168 ILE A O 1
ATOM 1377 N N . LEU A 1 169 ? 24.469 16.109 4.305 1 94.19 169 LEU A N 1
ATOM 1378 C CA . LEU A 1 169 ? 23.391 15.844 3.352 1 94.19 169 LEU A CA 1
ATOM 1379 C C . LEU A 1 169 ? 22.125 15.438 4.074 1 94.19 169 LEU A C 1
ATOM 1381 O O . LEU A 1 169 ? 21.016 15.812 3.66 1 94.19 169 LEU A O 1
ATOM 1385 N N . PHE A 1 170 ? 22.281 14.656 5.152 1 96.81 170 PHE A N 1
ATOM 1386 C CA . PHE A 1 170 ? 21.141 14.312 5.988 1 96.81 170 PHE A CA 1
ATOM 1387 C C . PHE A 1 170 ? 20.422 15.578 6.461 1 96.81 170 PHE A C 1
ATOM 1389 O O . PHE A 1 170 ? 19.203 15.695 6.332 1 96.81 170 PHE A O 1
ATOM 1396 N N . ASN A 1 171 ? 21.172 16.516 6.969 1 95.44 171 ASN A N 1
ATOM 1397 C CA . ASN A 1 171 ? 20.609 17.766 7.449 1 95.44 171 ASN A CA 1
ATOM 1398 C C . ASN A 1 171 ? 19.953 18.562 6.312 1 95.44 171 ASN A C 1
ATOM 1400 O O . ASN A 1 171 ? 18.859 19.109 6.48 1 95.44 171 ASN A O 1
ATOM 1404 N N . GLU A 1 172 ? 20.625 18.578 5.203 1 92.44 172 GLU A N 1
ATOM 1405 C CA . GLU A 1 172 ? 20.125 19.312 4.043 1 92.44 172 GLU A CA 1
ATOM 1406 C C . GLU A 1 172 ? 18.75 18.797 3.609 1 92.44 172 GLU A C 1
ATOM 1408 O O . GLU A 1 172 ? 17.812 19.578 3.445 1 92.44 172 GLU A O 1
ATOM 1413 N N . PHE A 1 173 ? 18.641 17.531 3.438 1 95.44 173 PHE A N 1
ATOM 1414 C CA . PHE A 1 173 ? 17.406 16.969 2.904 1 95.44 173 PHE A CA 1
ATOM 1415 C C . PHE A 1 173 ? 16.297 16.984 3.961 1 95.44 173 PHE A C 1
ATOM 1417 O O . PHE A 1 173 ? 15.117 17.125 3.635 1 95.44 173 PHE A O 1
ATOM 1424 N N . ALA A 1 174 ? 16.672 16.844 5.258 1 97.25 174 ALA A N 1
ATOM 1425 C CA . ALA A 1 174 ? 15.695 17.031 6.324 1 97.25 174 ALA A CA 1
ATOM 1426 C C . ALA A 1 174 ? 15.117 18.438 6.301 1 97.25 174 ALA A C 1
ATOM 1428 O O . ALA A 1 174 ? 13.906 18.625 6.449 1 97.25 174 ALA A O 1
ATOM 1429 N N . GLU A 1 175 ? 15.953 19.391 6.059 1 95.19 175 GLU A N 1
ATOM 1430 C CA . GLU A 1 175 ? 15.523 20.781 6.027 1 95.19 175 GLU A CA 1
ATOM 1431 C C . GLU A 1 175 ? 14.664 21.078 4.797 1 95.19 175 GLU A C 1
ATOM 1433 O O . GLU A 1 175 ? 13.711 21.844 4.863 1 95.19 175 GLU A O 1
ATOM 1438 N N . ILE A 1 176 ? 15.047 20.484 3.693 1 94.62 176 ILE A N 1
ATOM 1439 C CA . ILE A 1 176 ? 14.227 20.609 2.498 1 94.62 176 ILE A CA 1
ATOM 1440 C C . ILE A 1 176 ? 12.836 20.031 2.754 1 94.62 176 ILE A C 1
ATOM 1442 O O . ILE A 1 176 ? 11.828 20.625 2.383 1 94.62 176 ILE A O 1
ATOM 1446 N N . SER A 1 177 ? 12.805 18.891 3.357 1 97.06 177 SER A N 1
ATOM 1447 C CA . SER A 1 177 ? 11.539 18.25 3.727 1 97.06 177 SER A CA 1
ATOM 1448 C C . SER A 1 177 ? 10.758 19.109 4.719 1 97.06 177 SER A C 1
ATOM 1450 O O . SER A 1 177 ? 9.531 19.172 4.672 1 97.06 177 SER A O 1
ATOM 1452 N N . LEU A 1 178 ? 11.445 19.828 5.562 1 96.69 178 LEU A N 1
ATOM 1453 C CA . LEU A 1 178 ? 10.859 20.719 6.562 1 96.69 178 LEU A CA 1
ATOM 1454 C C . LEU A 1 178 ? 10.172 21.906 5.898 1 96.69 178 LEU A C 1
ATOM 1456 O O . LEU A 1 178 ? 8.992 22.172 6.148 1 96.69 178 LEU A O 1
ATOM 1460 N N . TRP A 1 179 ? 10.898 22.516 4.984 1 92.94 179 TRP A N 1
ATOM 1461 C CA . TRP A 1 179 ? 10.469 23.812 4.453 1 92.94 179 TRP A CA 1
ATOM 1462 C C . TRP A 1 179 ? 9.586 23.641 3.223 1 92.94 179 TRP A C 1
ATOM 1464 O O . TRP A 1 179 ? 8.805 24.516 2.879 1 92.94 179 TRP A O 1
ATOM 1474 N N . GLY A 1 180 ? 9.773 22.484 2.521 1 88.44 180 GLY A N 1
ATOM 1475 C CA . GLY A 1 180 ? 9.016 22.266 1.298 1 88.44 180 GLY A CA 1
ATOM 1476 C C . GLY A 1 180 ? 9.156 23.406 0.302 1 88.44 180 GLY A C 1
ATOM 1477 O O . GLY A 1 180 ? 10.273 23.766 -0.075 1 88.44 180 GLY A O 1
ATOM 1478 N N . ASN A 1 181 ? 8.047 24.062 0.064 1 77.5 181 ASN A N 1
ATOM 1479 C CA . ASN A 1 181 ? 7.977 25.109 -0.961 1 77.5 181 ASN A CA 1
ATOM 1480 C C . ASN A 1 181 ? 8.656 26.391 -0.501 1 77.5 181 ASN A C 1
ATOM 1482 O O . ASN A 1 181 ? 8.938 27.266 -1.315 1 77.5 181 ASN A O 1
ATOM 1486 N N . ALA A 1 182 ? 8.961 26.453 0.692 1 76.81 182 ALA A N 1
ATOM 1487 C CA . ALA A 1 182 ? 9.594 27.672 1.213 1 76.81 182 ALA A CA 1
ATOM 1488 C C . ALA A 1 182 ? 11.109 27.609 1.037 1 76.81 182 ALA A C 1
ATOM 1490 O O . ALA A 1 182 ? 11.805 28.594 1.278 1 76.81 182 ALA A O 1
ATOM 1491 N N . THR A 1 183 ? 11.594 26.484 0.606 1 75.19 183 THR A N 1
ATOM 1492 C CA . THR A 1 183 ? 13.031 26.312 0.422 1 75.19 183 THR A CA 1
ATOM 1493 C C . THR A 1 183 ? 13.508 27.016 -0.843 1 75.19 183 THR A C 1
ATOM 1495 O O . THR A 1 183 ? 12.836 26.969 -1.879 1 75.19 183 THR A O 1
ATOM 1498 N N . ASP A 1 184 ? 14.57 27.766 -0.636 1 69.75 184 ASP A N 1
ATOM 1499 C CA . ASP A 1 184 ? 15.273 28.25 -1.821 1 69.75 184 ASP A CA 1
ATOM 1500 C C . ASP A 1 184 ? 16.203 27.188 -2.391 1 69.75 184 ASP A C 1
ATOM 1502 O O . ASP A 1 184 ? 17.281 26.938 -1.847 1 69.75 184 ASP A O 1
ATOM 1506 N N . LEU A 1 185 ? 15.844 26.594 -3.5 1 72.62 185 LEU A N 1
ATOM 1507 C CA . LEU A 1 185 ? 16.547 25.438 -4.059 1 72.62 185 LEU A CA 1
ATOM 1508 C C . LEU A 1 185 ? 17.484 25.859 -5.172 1 72.62 185 LEU A C 1
ATOM 1510 O O . LEU A 1 185 ? 18.188 25.016 -5.75 1 72.62 185 LEU A O 1
ATOM 1514 N N . SER A 1 186 ? 17.625 27.125 -5.398 1 68.25 186 SER A N 1
ATOM 1515 C CA . SER A 1 186 ? 18.312 27.609 -6.59 1 68.25 186 SER A CA 1
ATOM 1516 C C . SER A 1 186 ? 19.812 27.281 -6.547 1 68.25 186 SER A C 1
ATOM 1518 O O . SER A 1 186 ? 20.406 26.984 -7.582 1 68.25 186 SER A O 1
ATOM 1520 N N . LEU A 1 187 ? 20.297 27.156 -5.449 1 70.5 187 LEU A N 1
ATOM 1521 C CA . LEU A 1 187 ? 21.734 26.922 -5.379 1 70.5 187 LEU A CA 1
ATOM 1522 C C . LEU A 1 187 ? 22.031 25.422 -5.266 1 70.5 187 LEU A C 1
ATOM 1524 O O . LEU A 1 187 ? 23.172 25 -5.477 1 70.5 187 LEU A O 1
ATOM 1528 N N . LEU A 1 188 ? 21.094 24.641 -5.145 1 73.12 188 LEU A N 1
ATOM 1529 C CA . LEU A 1 188 ? 21.281 23.234 -4.848 1 73.12 188 LEU A CA 1
ATOM 1530 C C . LEU A 1 188 ? 21.641 22.453 -6.113 1 73.12 188 LEU A C 1
ATOM 1532 O O . LEU A 1 188 ? 22.469 21.547 -6.082 1 73.12 188 LEU A O 1
ATOM 1536 N N . ALA A 1 189 ? 21.156 22.875 -7.23 1 73.5 189 ALA A N 1
ATOM 1537 C CA . ALA A 1 189 ? 21.312 22.125 -8.477 1 73.5 189 ALA A CA 1
ATOM 1538 C C . ALA A 1 189 ? 22.75 22.172 -8.969 1 73.5 189 ALA A C 1
ATOM 1540 O O . ALA A 1 189 ? 23.203 21.266 -9.68 1 73.5 189 ALA A O 1
ATOM 1541 N N . THR A 1 190 ? 23.438 23.094 -8.562 1 72.5 190 THR A N 1
ATOM 1542 C CA . THR A 1 190 ? 24.797 23.234 -9.086 1 72.5 190 THR A CA 1
ATOM 1543 C C . THR A 1 190 ? 25.828 23 -7.98 1 72.5 190 THR A C 1
ATOM 1545 O O . THR A 1 190 ? 27.031 23 -8.242 1 72.5 190 THR A O 1
ATOM 1548 N N . ALA A 1 191 ? 25.359 22.719 -6.867 1 80.69 191 ALA A N 1
ATOM 1549 C CA . ALA A 1 191 ? 26.281 22.562 -5.742 1 80.69 191 ALA A CA 1
ATOM 1550 C C . ALA A 1 191 ? 27.047 21.25 -5.848 1 80.69 191 ALA A C 1
ATOM 1552 O O . ALA A 1 191 ? 26.469 20.203 -6.145 1 80.69 191 ALA A O 1
ATOM 1553 N N . THR A 1 192 ? 28.375 21.297 -5.648 1 83.12 192 THR A N 1
ATOM 1554 C CA . THR A 1 192 ? 29.219 20.109 -5.598 1 83.12 192 THR A CA 1
ATOM 1555 C C . THR A 1 192 ? 29.391 19.641 -4.156 1 83.12 192 THR A C 1
ATOM 1557 O O . THR A 1 192 ? 29.031 20.344 -3.215 1 83.12 192 THR A O 1
ATOM 1560 N N . LEU A 1 193 ? 29.922 18.5 -4.027 1 84.25 193 LEU A N 1
ATOM 1561 C CA . LEU A 1 193 ? 30.219 17.984 -2.693 1 84.25 193 LEU A CA 1
ATOM 1562 C C . LEU A 1 193 ? 31.25 18.859 -1.988 1 84.25 193 LEU A C 1
ATOM 1564 O O . LEU A 1 193 ? 31.188 19.047 -0.773 1 84.25 193 LEU A O 1
ATOM 1568 N N . GLU A 1 194 ? 32.125 19.328 -2.762 1 82.75 194 GLU A N 1
ATOM 1569 C CA . GLU A 1 194 ? 33.125 20.234 -2.219 1 82.75 194 GLU A CA 1
ATOM 1570 C C . GLU A 1 194 ? 32.469 21.547 -1.75 1 82.75 194 GLU A C 1
ATOM 1572 O O . GLU A 1 194 ? 32.875 22.109 -0.732 1 82.75 194 GLU A O 1
ATOM 1577 N N . ASP A 1 195 ? 31.547 21.953 -2.43 1 83.88 195 ASP A N 1
ATOM 1578 C CA . ASP A 1 195 ? 30.828 23.172 -2.068 1 83.88 195 ASP A CA 1
ATOM 1579 C C . ASP A 1 195 ? 30.141 23.031 -0.713 1 83.88 195 ASP A C 1
ATOM 1581 O O . ASP A 1 195 ? 30.188 23.953 0.112 1 83.88 195 ASP A O 1
ATOM 1585 N N . ILE A 1 196 ? 29.578 21.906 -0.548 1 79.19 196 ILE A N 1
ATOM 1586 C CA . ILE A 1 196 ? 28.781 21.734 0.662 1 79.19 196 ILE A CA 1
ATOM 1587 C C . ILE A 1 196 ? 29.703 21.609 1.873 1 79.19 196 ILE A C 1
ATOM 1589 O O . ILE A 1 196 ? 29.328 21.984 2.986 1 79.19 196 ILE A O 1
ATOM 1593 N N . LYS A 1 197 ? 30.984 21.281 1.688 1 84.69 197 LYS A N 1
ATOM 1594 C CA . LYS A 1 197 ? 31.953 21.125 2.771 1 84.69 197 LYS A CA 1
ATOM 1595 C C . LYS A 1 197 ? 32.75 22.406 2.992 1 84.69 197 LYS A C 1
ATOM 1597 O O . LYS A 1 197 ? 33.438 22.562 4 1 84.69 197 LYS A O 1
ATOM 1602 N N . SER A 1 198 ? 32.469 23.203 2.109 1 82.62 198 SER A N 1
ATOM 1603 C CA . SER A 1 198 ? 33.25 24.438 2.145 1 82.62 198 SER A CA 1
ATOM 1604 C C . SER A 1 198 ? 32.75 25.391 3.225 1 82.62 198 SER A C 1
ATOM 1606 O O . SER A 1 198 ? 31.688 25.172 3.797 1 82.62 198 SER A O 1
ATOM 1608 N N . ILE A 1 199 ? 33.531 26.359 3.396 1 78.94 199 ILE A N 1
ATOM 1609 C CA . ILE A 1 199 ? 33.188 27.406 4.34 1 78.94 199 ILE A CA 1
ATOM 1610 C C . ILE A 1 199 ? 31.922 28.125 3.865 1 78.94 199 ILE A C 1
ATOM 1612 O O . ILE A 1 199 ? 31.031 28.422 4.664 1 78.94 199 ILE A O 1
ATOM 1616 N N . GLN A 1 200 ? 31.812 28.312 2.613 1 74.06 200 GLN A N 1
ATOM 1617 C CA . GLN A 1 200 ? 30.641 28.938 2.033 1 74.06 200 GLN A CA 1
ATOM 1618 C C . GLN A 1 200 ? 29.391 28.078 2.221 1 74.06 200 GLN A C 1
ATOM 1620 O O . GLN A 1 200 ? 28.312 28.578 2.498 1 74.06 200 GLN A O 1
ATOM 1625 N N . GLY A 1 201 ? 29.719 26.844 1.954 1 74.69 201 GLY A N 1
ATOM 1626 C CA . GLY A 1 201 ? 28.625 25.922 2.217 1 74.69 201 GLY A CA 1
ATOM 1627 C C . GLY A 1 201 ? 28.172 25.922 3.662 1 74.69 201 GLY A C 1
ATOM 1628 O O . GLY A 1 201 ? 26.969 25.938 3.936 1 74.69 201 GLY A O 1
ATOM 1629 N N . ALA A 1 202 ? 29.062 26 4.508 1 81 202 ALA A N 1
ATOM 1630 C CA . ALA A 1 202 ? 28.75 26.062 5.93 1 81 202 ALA A CA 1
ATOM 1631 C C . ALA A 1 202 ? 28 27.359 6.273 1 81 202 ALA A C 1
ATOM 1633 O O . ALA A 1 202 ? 27.078 27.344 7.086 1 81 202 ALA A O 1
ATOM 1634 N N . GLU A 1 203 ? 28.281 28.391 5.672 1 77.12 203 GLU A N 1
ATOM 1635 C CA . GLU A 1 203 ? 27.625 29.672 5.887 1 77.12 203 GLU A CA 1
ATOM 1636 C C . GLU A 1 203 ? 26.203 29.656 5.336 1 77.12 203 GLU A C 1
ATOM 1638 O O . GLU A 1 203 ? 25.281 30.203 5.957 1 77.12 203 GLU A O 1
ATOM 1643 N N . ALA A 1 204 ? 26.062 29.109 4.219 1 74.75 204 ALA A N 1
ATOM 1644 C CA . ALA A 1 204 ? 24.734 28.984 3.617 1 74.75 204 ALA A CA 1
ATOM 1645 C C . ALA A 1 204 ? 23.812 28.156 4.496 1 74.75 204 ALA A C 1
ATOM 1647 O O . ALA A 1 204 ? 22.641 28.516 4.672 1 74.75 204 ALA A O 1
ATOM 1648 N N . ARG A 1 205 ? 24.344 27.109 4.984 1 78.5 205 ARG A N 1
ATOM 1649 C CA . ARG A 1 205 ? 23.562 26.266 5.883 1 78.5 205 ARG A CA 1
ATOM 1650 C C . ARG A 1 205 ? 23.172 27.031 7.145 1 78.5 205 ARG A C 1
ATOM 1652 O O . ARG A 1 205 ? 22.031 26.938 7.598 1 78.5 205 ARG A O 1
ATOM 1659 N N . LYS A 1 206 ? 24.125 27.688 7.691 1 80.94 206 LYS A N 1
ATOM 1660 C CA . LYS A 1 206 ? 23.844 28.469 8.883 1 80.94 206 LYS A CA 1
ATOM 1661 C C . LYS A 1 206 ? 22.719 29.484 8.617 1 80.94 206 LYS A C 1
ATOM 1663 O O . LYS A 1 206 ? 21.844 29.688 9.469 1 80.94 206 LYS A O 1
ATOM 1668 N N . LYS A 1 207 ? 22.703 30.078 7.527 1 77 207 LYS A N 1
ATOM 1669 C CA . LYS A 1 207 ? 21.672 31.031 7.156 1 77 207 LYS A CA 1
ATOM 1670 C C . LYS A 1 207 ? 20.312 30.344 7.004 1 77 207 LYS A C 1
ATOM 1672 O O . LYS A 1 207 ? 19.281 30.891 7.422 1 77 207 LYS A O 1
ATOM 1677 N N . SER A 1 208 ? 20.328 29.172 6.406 1 75.12 208 SER A N 1
ATOM 1678 C CA . SER A 1 208 ? 19.109 28.406 6.207 1 75.12 208 SER A CA 1
ATOM 1679 C C . SER A 1 208 ? 18.531 27.938 7.535 1 75.12 208 SER A C 1
ATOM 1681 O O . SER A 1 208 ? 17.312 27.781 7.66 1 75.12 208 SER A O 1
ATOM 1683 N N . GLU A 1 209 ? 19.422 27.859 8.492 1 86.5 209 GLU A N 1
ATOM 1684 C CA . GLU A 1 209 ? 19.016 27.328 9.789 1 86.5 209 GLU A CA 1
ATOM 1685 C C . GLU A 1 209 ? 18.656 28.438 10.766 1 86.5 209 GLU A C 1
ATOM 1687 O O . GLU A 1 209 ? 18.172 28.188 11.867 1 86.5 209 GLU A O 1
ATOM 1692 N N . ALA A 1 210 ? 18.875 29.625 10.312 1 87.94 210 ALA A N 1
ATOM 1693 C CA . ALA A 1 210 ? 18.719 30.766 11.211 1 87.94 210 ALA A CA 1
ATOM 1694 C C . ALA A 1 210 ? 17.297 30.859 11.75 1 87.94 210 ALA A C 1
ATOM 1696 O O . ALA A 1 210 ? 17.078 31.281 12.891 1 87.94 210 ALA A O 1
ATOM 1697 N N . ASN A 1 211 ? 16.406 30.328 10.977 1 93.19 211 ASN A N 1
ATOM 1698 C CA . ASN A 1 211 ? 15.008 30.453 11.375 1 93.19 211 ASN A CA 1
ATOM 1699 C C . ASN A 1 211 ? 14.516 29.172 12.07 1 93.19 211 ASN A C 1
ATOM 1701 O O . ASN A 1 211 ? 13.336 29.062 12.414 1 93.19 211 ASN A O 1
ATOM 1705 N N . ILE A 1 212 ? 15.367 28.219 12.289 1 96.94 212 ILE A N 1
ATOM 1706 C CA . ILE A 1 212 ? 15.023 27.031 13.07 1 96.94 212 ILE A CA 1
ATOM 1707 C C . ILE A 1 212 ? 15.367 27.266 14.539 1 96.94 212 ILE A C 1
ATOM 1709 O O . ILE A 1 212 ? 16.547 27.25 14.922 1 96.94 212 ILE A O 1
ATOM 1713 N N . LEU A 1 213 ? 14.438 27.453 15.352 1 97.69 213 LEU A N 1
ATOM 1714 C CA . LEU A 1 213 ? 14.594 27.969 16.703 1 97.69 213 LEU A CA 1
ATOM 1715 C C . LEU A 1 213 ? 15.07 26.875 17.656 1 97.69 213 LEU A C 1
ATOM 1717 O O . LEU A 1 213 ? 15.602 27.156 18.734 1 97.69 213 LEU A O 1
ATOM 1721 N N . ASP A 1 214 ? 14.812 25.688 17.359 1 96.88 214 ASP A N 1
ATOM 1722 C CA . ASP A 1 214 ? 15.273 24.453 18 1 96.88 214 ASP A CA 1
ATOM 1723 C C . ASP A 1 214 ? 15.57 23.375 16.969 1 96.88 214 ASP A C 1
ATOM 1725 O O . ASP A 1 214 ? 14.727 23.062 16.125 1 96.88 214 ASP A O 1
ATOM 1729 N N . ASN A 1 215 ? 16.797 22.812 16.984 1 97.38 215 ASN A N 1
ATOM 1730 C CA . ASN A 1 215 ? 17.234 21.891 15.938 1 97.38 215 ASN A CA 1
ATOM 1731 C C . ASN A 1 215 ? 17.891 20.641 16.531 1 97.38 215 ASN A C 1
ATOM 1733 O O . ASN A 1 215 ? 19.062 20.656 16.906 1 97.38 215 ASN A O 1
ATOM 1737 N N . ASP A 1 216 ? 17.156 19.547 16.469 1 98.19 216 ASP A N 1
ATOM 1738 C CA . ASP A 1 216 ? 17.641 18.297 17.078 1 98.19 216 ASP A CA 1
ATOM 1739 C C . ASP A 1 216 ? 18.062 17.312 16 1 98.19 216 ASP A C 1
ATOM 1741 O O . ASP A 1 216 ? 18.031 16.094 16.219 1 98.19 216 ASP A O 1
ATOM 1745 N N . LEU A 1 217 ? 18.484 17.75 14.859 1 98 217 LEU A N 1
ATOM 1746 C CA . LEU A 1 217 ? 18.844 16.859 13.766 1 98 217 LEU A CA 1
ATOM 1747 C C . LEU A 1 217 ? 20.031 15.984 14.156 1 98 217 LEU A C 1
ATOM 1749 O O . LEU A 1 217 ? 20.125 14.828 13.734 1 98 217 LEU A O 1
ATOM 1753 N N . ASP A 1 218 ? 20.938 16.562 14.945 1 97.81 218 ASP A N 1
ATOM 1754 C CA . ASP A 1 218 ? 22.094 15.773 15.367 1 97.81 218 ASP A CA 1
ATOM 1755 C C . ASP A 1 218 ? 21.656 14.539 16.156 1 97.81 218 ASP A C 1
ATOM 1757 O O . ASP A 1 218 ? 22.25 13.469 16.016 1 97.81 218 ASP A O 1
ATOM 1761 N N . GLU A 1 219 ? 20.688 14.711 17 1 98 219 GLU A N 1
ATOM 1762 C CA . GLU A 1 219 ? 20.188 13.586 17.781 1 98 219 GLU A CA 1
ATOM 1763 C C . GLU A 1 219 ? 19.531 12.531 16.891 1 98 219 GLU A C 1
ATOM 1765 O O . GLU A 1 219 ? 19.719 11.336 17.094 1 98 219 GLU A O 1
ATOM 1770 N N . ALA A 1 220 ? 18.828 13.008 15.914 1 98.19 220 ALA A N 1
ATOM 1771 C CA . ALA A 1 220 ? 18.188 12.086 14.969 1 98.19 220 ALA A CA 1
ATOM 1772 C C . ALA A 1 220 ? 19.234 11.336 14.148 1 98.19 220 ALA A C 1
ATOM 1774 O O . ALA A 1 220 ? 19.094 10.133 13.898 1 98.19 220 ALA A O 1
ATOM 1775 N N . TRP A 1 221 ? 20.266 12.055 13.742 1 97.94 221 TRP A N 1
ATOM 1776 C CA . TRP A 1 221 ? 21.375 11.438 13.023 1 97.94 221 TRP A CA 1
ATOM 1777 C C . TRP A 1 221 ? 22.016 10.344 13.859 1 97.94 221 TRP A C 1
ATOM 1779 O O . TRP A 1 221 ? 22.25 9.234 13.367 1 97.94 221 TRP A O 1
ATOM 1789 N N . LYS A 1 222 ? 22.266 10.656 15.086 1 97.69 222 LYS A N 1
ATOM 1790 C CA . LYS A 1 222 ? 22.875 9.688 15.992 1 97.69 222 LYS A CA 1
ATOM 1791 C C . LYS A 1 222 ? 21.984 8.461 16.172 1 97.69 222 LYS A C 1
ATOM 1793 O O . LYS A 1 222 ? 22.484 7.332 16.188 1 97.69 222 LYS A O 1
ATOM 1798 N N . GLN A 1 223 ? 20.688 8.719 16.281 1 97.06 223 GLN A N 1
ATOM 1799 C CA . GLN A 1 223 ? 19.734 7.617 16.422 1 97.06 223 GLN A CA 1
ATOM 1800 C C . GLN A 1 223 ? 19.828 6.664 15.227 1 97.06 223 GLN A C 1
ATOM 1802 O O . GLN A 1 223 ? 19.891 5.445 15.406 1 97.06 223 GLN A O 1
ATOM 1807 N N . LEU A 1 224 ? 19.875 7.16 14.016 1 96.88 224 LEU A N 1
ATOM 1808 C CA . LEU A 1 224 ? 19.875 6.336 12.812 1 96.88 224 LEU A CA 1
ATOM 1809 C C . LEU A 1 224 ? 21.203 5.617 12.641 1 96.88 224 LEU A C 1
ATOM 1811 O O . LEU A 1 224 ? 21.25 4.457 12.219 1 96.88 224 LEU A O 1
ATOM 1815 N N . THR A 1 225 ? 22.297 6.262 13.031 1 96.5 225 THR A N 1
ATOM 1816 C CA . THR A 1 225 ? 23.609 5.707 12.742 1 96.5 225 THR A CA 1
ATOM 1817 C C . THR A 1 225 ? 24.031 4.727 13.836 1 96.5 225 THR A C 1
ATOM 1819 O O . THR A 1 225 ? 24.922 3.906 13.625 1 96.5 225 THR A O 1
ATOM 1822 N N . THR A 1 226 ? 23.375 4.75 14.977 1 95.38 226 THR A N 1
ATOM 1823 C CA . THR A 1 226 ? 23.766 3.855 16.062 1 95.38 226 THR A CA 1
ATOM 1824 C C . THR A 1 226 ? 22.719 2.77 16.281 1 95.38 226 THR A C 1
ATOM 1826 O O . THR A 1 226 ? 22.906 1.882 17.109 1 95.38 226 THR A O 1
ATOM 1829 N N . SER A 1 227 ? 21.656 2.885 15.555 1 94.56 227 SER A N 1
ATOM 1830 C CA . SER A 1 227 ? 20.609 1.874 15.695 1 94.56 227 SER A CA 1
ATOM 1831 C C . SER A 1 227 ? 21.172 0.473 15.461 1 94.56 227 SER A C 1
ATOM 1833 O O . SER A 1 227 ? 21.984 0.263 14.555 1 94.56 227 SER A O 1
ATOM 1835 N N . LYS A 1 228 ? 20.688 -0.555 16.219 1 91.69 228 LYS A N 1
ATOM 1836 C CA . LYS A 1 228 ? 21.125 -1.941 16.078 1 91.69 228 LYS A CA 1
ATOM 1837 C C . LYS A 1 228 ? 20.016 -2.822 15.539 1 91.69 228 LYS A C 1
ATOM 1839 O O . LYS A 1 228 ? 20.094 -4.051 15.609 1 91.69 228 LYS A O 1
ATOM 1844 N N . ASP A 1 229 ? 18.984 -2.158 15.109 1 92.5 229 ASP A N 1
ATOM 1845 C CA . ASP A 1 229 ? 17.875 -2.904 14.531 1 92.5 229 ASP A CA 1
ATOM 1846 C C . ASP A 1 229 ? 18.344 -3.76 13.359 1 92.5 229 ASP A C 1
ATOM 1848 O O . ASP A 1 229 ? 19.172 -3.32 12.547 1 92.5 229 ASP A O 1
ATOM 1852 N N . GLU A 1 230 ? 17.875 -4.992 13.258 1 88.44 230 GLU A N 1
ATOM 1853 C CA . GLU A 1 230 ? 18.219 -5.863 12.141 1 88.44 230 GLU A CA 1
ATOM 1854 C C . GLU A 1 230 ? 17.797 -5.258 10.805 1 88.44 230 GLU A C 1
ATOM 1856 O O . GLU A 1 230 ? 18.531 -5.293 9.828 1 88.44 230 GLU A O 1
ATOM 1861 N N . VAL A 1 231 ? 16.594 -4.816 10.828 1 91.69 231 VAL A N 1
ATOM 1862 C CA . VAL A 1 231 ? 16.062 -4.055 9.711 1 91.69 231 VAL A CA 1
ATOM 1863 C C . VAL A 1 231 ? 15.773 -2.621 10.148 1 91.69 231 VAL A C 1
ATOM 1865 O O . VAL A 1 231 ? 14.938 -2.393 11.031 1 91.69 231 VAL A O 1
ATOM 1868 N N . LYS A 1 232 ? 16.5 -1.658 9.586 1 96.94 232 LYS A N 1
ATOM 1869 C CA . LYS A 1 232 ? 16.266 -0.251 9.898 1 96.94 232 LYS A CA 1
ATOM 1870 C C . LYS A 1 232 ? 15.125 0.314 9.062 1 96.94 232 LYS A C 1
ATOM 1872 O O . LYS A 1 232 ? 15.234 0.402 7.84 1 96.94 232 LYS A O 1
ATOM 1877 N N . ARG A 1 233 ? 14.086 0.61 9.766 1 98.25 233 ARG A N 1
ATOM 1878 C CA . ARG A 1 233 ? 12.922 1.2 9.109 1 98.25 233 ARG A CA 1
ATOM 1879 C C . ARG A 1 233 ? 12.719 2.646 9.555 1 98.25 233 ARG A C 1
ATOM 1881 O O . ARG A 1 233 ? 12.875 2.971 10.734 1 98.25 233 ARG A O 1
ATOM 1888 N N . VAL A 1 234 ? 12.484 3.547 8.602 1 98.88 234 VAL A N 1
ATOM 1889 C CA . VAL A 1 234 ? 12.109 4.922 8.906 1 98.88 234 VAL A CA 1
ATOM 1890 C C . VAL A 1 234 ? 10.672 5.18 8.453 1 98.88 234 VAL A C 1
ATOM 1892 O O . VAL A 1 234 ? 10.312 4.863 7.32 1 98.88 234 VAL A O 1
ATOM 1895 N N . ASP A 1 235 ? 9.859 5.688 9.336 1 98.94 235 ASP A N 1
ATOM 1896 C CA . ASP A 1 235 ? 8.477 6.031 9.039 1 98.94 235 ASP A CA 1
ATOM 1897 C C . ASP A 1 235 ? 8.305 7.543 8.898 1 98.94 235 ASP A C 1
ATOM 1899 O O . ASP A 1 235 ? 8.922 8.312 9.641 1 98.94 235 ASP A O 1
ATOM 1903 N N . PHE A 1 236 ? 7.531 7.922 7.93 1 98.94 236 PHE A N 1
ATOM 1904 C CA . PHE A 1 236 ? 7.051 9.297 7.805 1 98.94 236 PHE A CA 1
ATOM 1905 C C . PHE A 1 236 ? 5.547 9.367 8.047 1 98.94 236 PHE A C 1
ATOM 1907 O O . PHE A 1 236 ? 4.77 8.688 7.363 1 98.94 236 PHE A O 1
ATOM 1914 N N . VAL A 1 237 ? 5.094 10.023 9.062 1 98.94 237 VAL A N 1
ATOM 1915 C CA . VAL A 1 237 ? 3.695 10.43 9.156 1 98.94 237 VAL A CA 1
ATOM 1916 C C . VAL A 1 237 ? 3.477 11.727 8.375 1 98.94 237 VAL A C 1
ATOM 1918 O O . VAL A 1 237 ? 3.838 12.805 8.852 1 98.94 237 VAL A O 1
ATOM 1921 N N . LEU A 1 238 ? 2.863 11.594 7.238 1 98.75 238 LEU A N 1
ATOM 1922 C CA . LEU A 1 238 ? 2.912 12.633 6.211 1 98.75 238 LEU A CA 1
ATOM 1923 C C . LEU A 1 238 ? 1.933 13.758 6.531 1 98.75 238 LEU A C 1
ATOM 1925 O O . LEU A 1 238 ? 1 13.57 7.316 1 98.75 238 LEU A O 1
ATOM 1929 N N . ASP A 1 239 ? 2.184 14.883 5.871 1 96.88 239 ASP A N 1
ATOM 1930 C CA . ASP A 1 239 ? 1.346 16.078 5.93 1 96.88 239 ASP A CA 1
ATOM 1931 C C . ASP A 1 239 ? 0.769 16.406 4.555 1 96.88 239 ASP A C 1
ATOM 1933 O O . ASP A 1 239 ? -0.143 15.734 4.078 1 96.88 239 ASP A O 1
ATOM 1937 N N . ASN A 1 240 ? 1.354 17.281 3.793 1 96.12 240 ASN A N 1
ATOM 1938 C CA . ASN A 1 240 ? 0.753 17.812 2.576 1 96.12 240 ASN A CA 1
ATOM 1939 C C . ASN A 1 240 ? 1.161 17.016 1.348 1 96.12 240 ASN A C 1
ATOM 1941 O O . ASN A 1 240 ? 2.289 16.516 1.269 1 96.12 240 ASN A O 1
ATOM 1945 N N . ALA A 1 241 ? 0.263 16.922 0.392 1 97.12 241 ALA A N 1
ATOM 1946 C CA . ALA A 1 241 ? 0.512 16.328 -0.916 1 97.12 241 ALA A CA 1
ATOM 1947 C C . ALA A 1 241 ? 1.329 17.266 -1.803 1 97.12 241 ALA A C 1
ATOM 1949 O O . ALA A 1 241 ? 1.843 18.281 -1.335 1 97.12 241 ALA A O 1
ATOM 1950 N N . GLY A 1 242 ? 1.56 16.859 -3.033 1 95.94 242 GLY A N 1
ATOM 1951 C CA . GLY A 1 242 ? 2.256 17.703 -4.004 1 95.94 242 GLY A CA 1
ATOM 1952 C C . GLY A 1 242 ? 3.742 17.828 -3.721 1 95.94 242 GLY A C 1
ATOM 1953 O O . GLY A 1 242 ? 4.441 16.812 -3.584 1 95.94 242 GLY A O 1
ATOM 1954 N N . PHE A 1 243 ? 4.152 19.062 -3.615 1 96.12 243 PHE A N 1
ATOM 1955 C CA . PHE A 1 243 ? 5.586 19.328 -3.518 1 96.12 243 PHE A CA 1
ATOM 1956 C C . PHE A 1 243 ? 6.137 18.828 -2.188 1 96.12 243 PHE A C 1
ATOM 1958 O O . PHE A 1 243 ? 7.273 18.344 -2.121 1 96.12 243 PHE A O 1
ATOM 1965 N N . GLU A 1 244 ? 5.379 18.891 -1.148 1 95.88 244 GLU A N 1
ATOM 1966 C CA . GLU A 1 244 ? 5.875 18.469 0.162 1 95.88 244 GLU A CA 1
ATOM 1967 C C . GLU A 1 244 ? 6.121 16.969 0.213 1 95.88 244 GLU A C 1
ATOM 1969 O O . GLU A 1 244 ? 7.152 16.516 0.72 1 95.88 244 GLU A O 1
ATOM 1974 N N . VAL A 1 245 ? 5.145 16.188 -0.279 1 98.06 245 VAL A N 1
ATOM 1975 C CA . VAL A 1 245 ? 5.391 14.742 -0.275 1 98.06 245 VAL A CA 1
ATOM 1976 C C . VAL A 1 245 ? 6.516 14.406 -1.249 1 98.06 245 VAL A C 1
ATOM 1978 O O . VAL A 1 245 ? 7.289 13.477 -1.016 1 98.06 245 VAL A O 1
ATOM 1981 N N . TYR A 1 246 ? 6.688 15.195 -2.297 1 98.31 246 TYR A N 1
ATOM 1982 C CA . TYR A 1 246 ? 7.812 15.039 -3.211 1 98.31 246 TYR A CA 1
ATOM 1983 C C . TYR A 1 246 ? 9.141 15.203 -2.479 1 98.31 246 TYR A C 1
ATOM 1985 O O . TYR A 1 246 ? 10.047 14.375 -2.629 1 98.31 246 TYR A O 1
ATOM 1993 N N . THR A 1 247 ? 9.273 16.219 -1.676 1 97.69 247 THR A N 1
ATOM 1994 C CA . THR A 1 247 ? 10.508 16.438 -0.925 1 97.69 247 THR A CA 1
ATOM 1995 C C . THR A 1 247 ? 10.703 15.344 0.123 1 97.69 247 THR A C 1
ATOM 1997 O O . THR A 1 247 ? 11.836 14.938 0.397 1 97.69 247 THR A O 1
ATOM 2000 N N . ASP A 1 248 ? 9.625 14.867 0.751 1 98.69 248 ASP A N 1
ATOM 2001 C CA . ASP A 1 248 ? 9.719 13.742 1.676 1 98.69 248 ASP A CA 1
ATOM 2002 C C . ASP A 1 248 ? 10.25 12.492 0.97 1 98.69 248 ASP A C 1
ATOM 2004 O O . ASP A 1 248 ? 11.055 11.75 1.534 1 98.69 248 ASP A O 1
ATOM 2008 N N . LEU A 1 249 ? 9.789 12.281 -0.258 1 98.81 249 LEU A N 1
ATOM 2009 C CA . LEU A 1 249 ? 10.227 11.133 -1.041 1 98.81 249 LEU A CA 1
ATOM 2010 C C . LEU A 1 249 ? 11.711 11.242 -1.373 1 98.81 249 LEU A C 1
ATOM 2012 O O . LEU A 1 249 ? 12.438 10.25 -1.321 1 98.81 249 LEU A O 1
ATOM 2016 N N . ILE A 1 250 ? 12.164 12.422 -1.727 1 98.12 250 ILE A N 1
ATOM 2017 C CA . ILE A 1 250 ? 13.578 12.625 -2.021 1 98.12 250 ILE A CA 1
ATOM 2018 C C . ILE A 1 250 ? 14.414 12.344 -0.772 1 98.12 250 ILE A C 1
ATOM 2020 O O . ILE A 1 250 ? 15.461 11.688 -0.848 1 98.12 250 ILE A O 1
ATOM 2024 N N . PHE A 1 251 ? 13.938 12.828 0.342 1 98.5 251 PHE A N 1
ATOM 2025 C CA . PHE A 1 251 ? 14.617 12.562 1.604 1 98.5 251 PHE A CA 1
ATOM 2026 C C . PHE A 1 251 ? 14.68 11.062 1.883 1 98.5 251 PHE A C 1
ATOM 2028 O O . PHE A 1 251 ? 15.734 10.539 2.223 1 98.5 251 PHE A O 1
ATOM 2035 N N . ALA A 1 252 ? 13.609 10.367 1.674 1 98.81 252 ALA A N 1
ATOM 2036 C CA . ALA A 1 252 ? 13.547 8.922 1.869 1 98.81 252 ALA A CA 1
ATOM 2037 C C . ALA A 1 252 ? 14.523 8.203 0.949 1 98.81 252 ALA A C 1
ATOM 2039 O O . ALA A 1 252 ? 15.234 7.289 1.381 1 98.81 252 ALA A O 1
ATOM 2040 N N . LEU A 1 253 ? 14.547 8.602 -0.321 1 98.19 253 LEU A N 1
ATOM 2041 C CA . LEU A 1 253 ? 15.453 7.98 -1.28 1 98.19 253 LEU A CA 1
ATOM 2042 C C . LEU A 1 253 ? 16.906 8.195 -0.874 1 98.19 253 LEU A C 1
ATOM 2044 O O . LEU A 1 253 ? 17.734 7.289 -1.006 1 98.19 253 LEU A O 1
ATOM 2048 N N . PHE A 1 254 ? 17.156 9.375 -0.424 1 96.31 254 PHE A N 1
ATOM 2049 C CA . PHE A 1 254 ? 18.5 9.672 0.042 1 96.31 254 PHE A CA 1
ATOM 2050 C C . PHE A 1 254 ? 18.891 8.75 1.189 1 96.31 254 PHE A C 1
ATOM 2052 O O . PHE A 1 254 ? 20 8.219 1.209 1 96.31 254 PHE A O 1
ATOM 2059 N N . LEU A 1 255 ? 18 8.57 2.137 1 98.12 255 LEU A N 1
ATOM 2060 C CA . LEU A 1 255 ? 18.266 7.688 3.264 1 98.12 255 LEU A CA 1
ATOM 2061 C C . LEU A 1 255 ? 18.547 6.266 2.787 1 98.12 255 LEU A C 1
ATOM 2063 O O . LEU A 1 255 ? 19.438 5.598 3.295 1 98.12 255 LEU A O 1
ATOM 2067 N N . LEU A 1 256 ? 17.797 5.836 1.834 1 97.69 256 LEU A N 1
ATOM 2068 C CA . LEU A 1 256 ? 17.984 4.5 1.274 1 97.69 256 LEU A CA 1
ATOM 2069 C C . LEU A 1 256 ? 19.312 4.395 0.54 1 97.69 256 LEU A C 1
ATOM 2071 O O . LEU A 1 256 ? 20.047 3.43 0.734 1 97.69 256 LEU A O 1
ATOM 2075 N N . ASP A 1 257 ? 19.641 5.418 -0.246 1 96.06 257 ASP A N 1
ATOM 2076 C CA . ASP A 1 257 ? 20.844 5.418 -1.056 1 96.06 257 ASP A CA 1
ATOM 2077 C C . ASP A 1 257 ? 22.094 5.379 -0.176 1 96.06 257 ASP A C 1
ATOM 2079 O O . ASP A 1 257 ? 23.094 4.73 -0.524 1 96.06 257 ASP A O 1
ATOM 2083 N N . LEU A 1 258 ? 22.016 6.043 0.888 1 94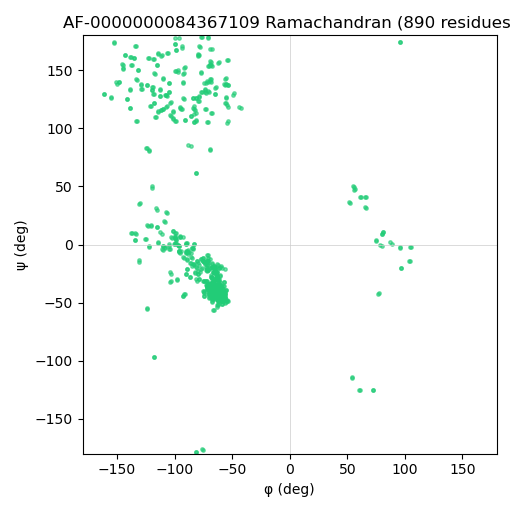.56 258 LEU A N 1
ATOM 2084 C CA . LEU A 1 258 ? 23.188 6.141 1.766 1 94.56 258 LEU A CA 1
ATOM 2085 C C . LEU A 1 258 ? 23.188 5.008 2.789 1 94.56 258 LEU A C 1
ATOM 2087 O O . LEU A 1 258 ? 24.016 4.992 3.697 1 94.56 258 LEU A O 1
ATOM 2091 N N . LYS A 1 259 ? 22.203 4.121 2.736 1 94 259 LYS A N 1
ATOM 2092 C CA . LYS A 1 259 ? 22.094 2.936 3.582 1 94 259 LYS A CA 1
ATOM 2093 C C . LYS A 1 259 ? 21.875 3.32 5.043 1 94 259 LYS A C 1
ATOM 2095 O O . LYS A 1 259 ? 22.406 2.668 5.945 1 94 259 LYS A O 1
ATOM 2100 N N . LEU A 1 260 ? 21.188 4.457 5.191 1 96.5 260 LEU A N 1
ATOM 2101 C CA . LEU A 1 260 ? 20.812 4.887 6.535 1 96.5 260 LEU A CA 1
ATOM 2102 C C . LEU A 1 260 ? 19.531 4.199 6.984 1 96.5 260 LEU A C 1
ATOM 2104 O O . LEU A 1 260 ? 19.203 4.203 8.172 1 96.5 260 LEU A O 1
ATOM 2108 N N . THR A 1 261 ? 18.781 3.656 6.047 1 97.94 261 THR A N 1
ATOM 2109 C CA . THR A 1 261 ? 17.594 2.85 6.305 1 97.94 261 THR A CA 1
ATOM 2110 C C . THR A 1 261 ? 17.469 1.729 5.277 1 97.94 261 THR A C 1
ATOM 2112 O O . THR A 1 261 ? 18.031 1.82 4.18 1 97.94 261 THR A O 1
ATOM 2115 N N . ASP A 1 262 ? 16.797 0.655 5.652 1 96.44 262 ASP A N 1
ATOM 2116 C CA . ASP A 1 262 ? 16.547 -0.477 4.766 1 96.44 262 ASP A CA 1
ATOM 2117 C C . ASP A 1 262 ? 15.156 -0.39 4.137 1 96.44 262 ASP A C 1
ATOM 2119 O O . ASP A 1 262 ? 14.938 -0.89 3.029 1 96.44 262 ASP A O 1
ATOM 2123 N N . GLU A 1 263 ? 14.234 0.209 4.844 1 97.5 263 GLU A N 1
ATOM 2124 C CA . GLU A 1 263 ? 12.844 0.333 4.426 1 97.5 263 GLU A CA 1
ATOM 2125 C C . GLU A 1 263 ? 12.242 1.658 4.883 1 97.5 263 GLU A C 1
ATOM 2127 O O . GLU A 1 263 ? 12.672 2.225 5.891 1 97.5 263 GLU A O 1
ATOM 2132 N N . VAL A 1 264 ? 11.297 2.135 4.133 1 98.81 264 VAL A N 1
ATOM 2133 C CA . VAL A 1 264 ? 10.586 3.365 4.469 1 98.81 264 VAL A CA 1
ATOM 2134 C C . VAL A 1 264 ? 9.078 3.119 4.422 1 98.81 264 VAL A C 1
ATOM 2136 O O . VAL A 1 264 ? 8.586 2.449 3.514 1 98.81 264 VAL A O 1
ATOM 2139 N N . VAL A 1 265 ? 8.352 3.576 5.434 1 98.81 265 VAL A N 1
ATOM 2140 C CA . VAL A 1 265 ? 6.895 3.521 5.434 1 98.81 265 VAL A CA 1
ATOM 2141 C C . VAL A 1 265 ? 6.32 4.934 5.488 1 98.81 265 VAL A C 1
ATOM 2143 O O . VAL A 1 265 ? 6.656 5.711 6.387 1 98.81 265 VAL A O 1
ATOM 2146 N N . PHE A 1 266 ? 5.539 5.281 4.512 1 98.88 266 PHE A N 1
ATOM 2147 C CA . PHE A 1 266 ? 4.797 6.535 4.473 1 98.88 266 PHE A CA 1
ATOM 2148 C C . PHE A 1 266 ? 3.381 6.344 4.996 1 98.88 266 PHE A C 1
ATOM 2150 O O . PHE A 1 266 ? 2.611 5.551 4.445 1 98.88 266 PHE A O 1
ATOM 2157 N N . HIS A 1 267 ? 3.035 7.016 6.074 1 98.88 267 HIS A N 1
ATOM 2158 C CA . HIS A 1 267 ? 1.683 6.98 6.621 1 98.88 267 HIS A CA 1
ATOM 2159 C C . HIS A 1 267 ? 0.842 8.133 6.09 1 98.88 267 HIS A C 1
ATOM 2161 O O . HIS A 1 267 ? 1.146 9.305 6.355 1 98.88 267 HIS A O 1
ATOM 2167 N N . THR A 1 268 ? -0.202 7.828 5.359 1 98.75 268 THR A N 1
ATOM 2168 C CA . THR A 1 268 ? -1.1 8.805 4.75 1 98.75 268 THR A CA 1
ATOM 2169 C C . THR A 1 268 ? -2.365 8.969 5.586 1 98.75 268 THR A C 1
ATOM 2171 O O . THR A 1 268 ? -2.555 8.266 6.582 1 98.75 268 THR A O 1
ATOM 2174 N N . LYS A 1 269 ? -3.166 9.922 5.215 1 98.69 269 LYS A N 1
ATOM 2175 C CA . LYS A 1 269 ? -4.473 10.094 5.844 1 98.69 269 LYS A CA 1
ATOM 2176 C C . LYS A 1 269 ? -5.551 9.312 5.094 1 98.69 269 LYS A C 1
ATOM 2178 O O . LYS A 1 269 ? -5.453 9.125 3.879 1 98.69 269 LYS A O 1
ATOM 2183 N N . ASP A 1 270 ? -6.598 8.922 5.82 1 97.94 270 ASP A N 1
ATOM 2184 C CA . ASP A 1 270 ? -7.559 7.973 5.262 1 97.94 270 ASP A CA 1
ATOM 2185 C C . ASP A 1 270 ? -8.719 8.703 4.59 1 97.94 270 ASP A C 1
ATOM 2187 O O . ASP A 1 270 ? -9.531 8.078 3.895 1 97.94 270 ASP A O 1
ATOM 2191 N N . ILE A 1 271 ? -8.859 10 4.746 1 97.94 271 ILE A N 1
ATOM 2192 C CA . ILE A 1 271 ? -9.875 10.836 4.125 1 97.94 271 ILE A CA 1
ATOM 2193 C C . ILE A 1 271 ? -9.258 12.156 3.672 1 97.94 271 ILE A C 1
ATOM 2195 O O . ILE A 1 271 ? -8.148 12.5 4.09 1 97.94 271 ILE A O 1
ATOM 2199 N N . PRO A 1 272 ? -9.961 12.867 2.738 1 97.62 272 PRO A N 1
ATOM 2200 C CA . PRO A 1 272 ? -9.508 14.242 2.537 1 97.62 272 PRO A CA 1
ATOM 2201 C C . PRO A 1 272 ? -9.445 15.039 3.838 1 97.62 272 PRO A C 1
ATOM 2203 O O . PRO A 1 272 ? -10.453 15.156 4.543 1 97.62 272 PRO A O 1
ATOM 2206 N N . TRP A 1 273 ? -8.227 15.469 4.137 1 97.56 273 TRP A N 1
ATOM 2207 C CA . TRP A 1 273 ? -7.957 15.977 5.48 1 97.56 273 TRP A CA 1
ATOM 2208 C C . TRP A 1 273 ? -7.086 17.219 5.43 1 97.56 273 TRP A C 1
ATOM 2210 O O . TRP A 1 273 ? -6.129 17.297 4.656 1 97.56 273 TRP A O 1
ATOM 2220 N N . MET A 1 274 ? -7.484 18.281 6.207 1 97.56 274 MET A N 1
ATOM 2221 C CA . MET A 1 274 ? -6.723 19.516 6.418 1 97.56 274 MET A CA 1
ATOM 2222 C C . MET A 1 274 ? -6.316 20.141 5.082 1 97.56 274 MET A C 1
ATOM 2224 O O . MET A 1 274 ? -5.172 20.562 4.914 1 97.56 274 MET A O 1
ATOM 2228 N N . VAL A 1 275 ? -7.145 20.031 4.129 1 96.38 275 VAL A N 1
ATOM 2229 C CA . VAL A 1 275 ? -7.094 20.719 2.846 1 96.38 275 VAL A CA 1
ATOM 2230 C C . VAL A 1 275 ? -6.059 20.062 1.94 1 96.38 275 VAL A C 1
ATOM 2232 O O . VAL A 1 275 ? -6.359 19.719 0.796 1 96.38 275 VAL A O 1
ATOM 2235 N N . SER A 1 276 ? -4.91 19.703 2.49 1 96.62 276 SER A N 1
ATOM 2236 C CA . SER A 1 276 ? -3.859 19.328 1.55 1 96.62 276 SER A CA 1
ATOM 2237 C C . SER A 1 276 ? -3.158 18.047 1.992 1 96.62 276 SER A C 1
ATOM 2239 O O . SER A 1 276 ? -2.166 17.625 1.386 1 96.62 276 SER A O 1
ATOM 2241 N N . ASP A 1 277 ? -3.57 17.406 3.033 1 97.69 277 ASP A N 1
ATOM 2242 C CA . ASP A 1 277 ? -2.887 16.219 3.531 1 97.69 277 ASP A CA 1
ATOM 2243 C C . ASP A 1 277 ? -2.896 15.109 2.488 1 97.69 277 ASP A C 1
ATOM 2245 O O . ASP A 1 277 ? -3.812 15.023 1.667 1 97.69 277 ASP A O 1
ATOM 2249 N N . VAL A 1 278 ? -1.998 14.234 2.592 1 98.06 278 VAL A N 1
ATOM 2250 C CA . VAL A 1 278 ? -1.757 13.195 1.598 1 98.06 278 VAL A CA 1
ATOM 2251 C C . VAL A 1 278 ? -2.695 12.016 1.844 1 98.06 278 VAL A C 1
ATOM 2253 O O . VAL A 1 278 ? -2.785 11.508 2.965 1 98.06 278 VAL A O 1
ATOM 2256 N N . ASN A 1 279 ? -3.422 11.617 0.868 1 98.12 279 ASN A N 1
ATOM 2257 C CA . ASN A 1 279 ? -4.039 10.297 0.764 1 98.12 279 ASN A CA 1
ATOM 2258 C C . ASN A 1 279 ? -3.221 9.367 -0.125 1 98.12 279 ASN A C 1
ATOM 2260 O O . ASN A 1 279 ? -2.346 9.812 -0.867 1 98.12 279 ASN A O 1
ATOM 2264 N N . ILE A 1 280 ? -3.5 8.07 -0.123 1 98.31 280 ILE A N 1
ATOM 2265 C CA . ILE A 1 280 ? -2.768 7.094 -0.926 1 98.31 280 ILE A CA 1
ATOM 2266 C C . ILE A 1 280 ? -2.816 7.5 -2.398 1 98.31 280 ILE A C 1
ATOM 2268 O O . ILE A 1 280 ? -1.795 7.477 -3.088 1 98.31 280 ILE A O 1
ATOM 2272 N N . LYS A 1 281 ? -3.932 7.922 -2.863 1 97.44 281 LYS A N 1
ATOM 2273 C CA . LYS A 1 281 ? -4.09 8.266 -4.273 1 97.44 281 LYS A CA 1
ATOM 2274 C C . LYS A 1 281 ? -3.148 9.398 -4.672 1 97.44 281 LYS A C 1
ATOM 2276 O O . LYS A 1 281 ? -2.707 9.469 -5.82 1 97.44 281 LYS A O 1
ATOM 2281 N N . ASP A 1 282 ? -2.875 10.297 -3.719 1 98.12 282 ASP A N 1
ATOM 2282 C CA . ASP A 1 282 ? -2.053 11.469 -4.02 1 98.12 282 ASP A CA 1
ATOM 2283 C C . ASP A 1 282 ? -0.625 11.062 -4.371 1 98.12 282 ASP A C 1
ATOM 2285 O O . ASP A 1 282 ? 0.047 11.742 -5.148 1 98.12 282 ASP A O 1
ATOM 2289 N N . PHE A 1 283 ? -0.134 9.992 -3.754 1 97.94 283 PHE A N 1
ATOM 2290 C CA . PHE A 1 283 ? 1.173 9.438 -4.086 1 97.94 283 PHE A CA 1
ATOM 2291 C C . PHE A 1 283 ? 1.238 9.055 -5.559 1 97.94 283 PHE A C 1
ATOM 2293 O O . PHE A 1 283 ? 2.182 9.422 -6.262 1 97.94 283 PHE A O 1
ATOM 2300 N N . TYR A 1 284 ? 0.246 8.391 -6.062 1 97.12 284 TYR A N 1
ATOM 2301 C CA . TYR A 1 284 ? 0.247 7.895 -7.434 1 97.12 284 TYR A CA 1
ATOM 2302 C C . TYR A 1 284 ? -0.075 9.008 -8.414 1 97.12 284 TYR A C 1
ATOM 2304 O O . TYR A 1 284 ? 0.425 9.016 -9.547 1 97.12 284 TYR A O 1
ATOM 2312 N N . ILE A 1 285 ? -0.846 9.961 -7.961 1 96.75 285 ILE A N 1
ATOM 2313 C CA . ILE A 1 285 ? -1.094 11.148 -8.773 1 96.75 285 ILE A CA 1
ATOM 2314 C C . ILE A 1 285 ? 0.214 11.906 -8.992 1 96.75 285 ILE A C 1
ATOM 2316 O O . ILE A 1 285 ? 0.505 12.352 -10.102 1 96.75 285 ILE A O 1
ATOM 2320 N N . LEU A 1 286 ? 0.981 12.016 -7.906 1 97.88 286 LEU A N 1
ATOM 2321 C CA . LEU A 1 286 ? 2.273 12.688 -8.016 1 97.88 286 LEU A CA 1
ATOM 2322 C C . LEU A 1 286 ? 3.15 12.008 -9.062 1 97.88 286 LEU A C 1
ATOM 2324 O O . LEU A 1 286 ? 3.742 12.68 -9.914 1 97.88 286 LEU A O 1
ATOM 2328 N N . LEU A 1 287 ? 3.264 10.688 -9.031 1 97.75 287 LEU A N 1
ATOM 2329 C CA . LEU A 1 287 ? 4.082 9.953 -9.992 1 97.75 287 LEU A CA 1
ATOM 2330 C C . LEU A 1 287 ? 3.58 10.172 -11.414 1 97.75 287 LEU A C 1
ATOM 2332 O O . LEU A 1 287 ? 4.379 10.359 -12.336 1 97.75 287 LEU A O 1
ATOM 2336 N N . ALA A 1 288 ? 2.293 10.18 -11.586 1 96.5 288 ALA A N 1
ATOM 2337 C CA . ALA A 1 288 ? 1.707 10.422 -12.898 1 96.5 288 ALA A CA 1
ATOM 2338 C C . ALA A 1 288 ? 2.035 11.828 -13.391 1 96.5 288 ALA A C 1
ATOM 2340 O O . ALA A 1 288 ? 2.346 12.023 -14.57 1 96.5 288 ALA A O 1
ATOM 2341 N N . ASP A 1 289 ? 1.924 12.766 -12.492 1 97.06 289 ASP A N 1
ATOM 2342 C CA . ASP A 1 289 ? 2.232 14.148 -12.844 1 97.06 289 ASP A CA 1
ATOM 2343 C C . ASP A 1 289 ? 3.691 14.289 -13.266 1 97.06 289 ASP A C 1
ATOM 2345 O O . ASP A 1 289 ? 3.998 15.008 -14.227 1 97.06 289 ASP A O 1
ATOM 2349 N N . LEU A 1 290 ? 4.547 13.68 -12.547 1 98.19 290 LEU A N 1
ATOM 2350 C CA . LEU A 1 290 ? 5.973 13.75 -12.859 1 98.19 290 LEU A CA 1
ATOM 2351 C C . LEU A 1 290 ? 6.262 13.133 -14.219 1 98.19 290 LEU A C 1
ATOM 2353 O O . LEU A 1 290 ? 7.203 13.547 -14.906 1 98.19 290 LEU A O 1
ATOM 2357 N N . LYS A 1 291 ? 5.492 12.172 -14.648 1 97.25 291 LYS A N 1
ATOM 2358 C CA . LYS A 1 291 ? 5.656 11.508 -15.938 1 97.25 291 LYS A CA 1
ATOM 2359 C C . LYS A 1 291 ? 5.098 12.367 -17.062 1 97.25 291 LYS A C 1
ATOM 2361 O O . LYS A 1 291 ? 5.391 12.125 -18.234 1 97.25 291 LYS A O 1
ATOM 2366 N N . ASN A 1 292 ? 4.277 13.336 -16.75 1 97.06 292 ASN A N 1
ATOM 2367 C CA . ASN A 1 292 ? 3.629 14.195 -17.719 1 97.06 292 ASN A CA 1
ATOM 2368 C C . ASN A 1 292 ? 4.637 15.094 -18.438 1 97.06 292 ASN A C 1
ATOM 2370 O O . ASN A 1 292 ? 5.117 16.078 -17.859 1 97.06 292 ASN A O 1
ATOM 2374 N N . THR A 1 293 ? 4.832 14.898 -19.703 1 96.75 293 THR A N 1
ATOM 2375 C CA . THR A 1 293 ? 5.875 15.586 -20.453 1 96.75 293 THR A CA 1
ATOM 2376 C C . THR A 1 293 ? 5.422 16.984 -20.844 1 96.75 293 THR A C 1
ATOM 2378 O O . THR A 1 293 ? 6.234 17.828 -21.25 1 96.75 293 THR A O 1
ATOM 2381 N N . THR A 1 294 ? 4.129 17.266 -20.734 1 96.81 294 THR A N 1
ATOM 2382 C CA . THR A 1 294 ? 3.65 18.641 -20.938 1 96.81 294 THR A CA 1
ATOM 2383 C C . THR A 1 294 ? 3.994 19.516 -19.734 1 96.81 294 THR A C 1
ATOM 2385 O O . THR A 1 294 ? 4.422 20.656 -19.891 1 96.81 294 THR A O 1
ATOM 2388 N N . LEU A 1 295 ? 3.822 18.938 -18.547 1 96.06 295 LEU A N 1
ATOM 2389 C CA . LEU A 1 295 ? 4.129 19.656 -17.312 1 96.06 295 LEU A CA 1
ATOM 2390 C C . LEU A 1 295 ? 5.637 19.734 -17.094 1 96.06 295 LEU A C 1
ATOM 2392 O O . LEU A 1 295 ? 6.145 20.75 -16.609 1 96.06 295 LEU A O 1
ATOM 2396 N N . PHE A 1 296 ? 6.266 18.656 -17.406 1 97.56 296 PHE A N 1
ATOM 2397 C CA . PHE A 1 296 ? 7.715 18.547 -17.266 1 97.56 296 PHE A CA 1
ATOM 2398 C C . PHE A 1 296 ? 8.367 18.156 -18.578 1 97.56 296 PHE A C 1
ATOM 2400 O O . PHE A 1 296 ? 8.805 17.016 -18.75 1 97.56 296 PHE A O 1
ATOM 2407 N N . PRO A 1 297 ? 8.641 19.016 -19.469 1 96.62 297 PRO A N 1
ATOM 2408 C CA . PRO A 1 297 ? 9.172 18.688 -20.797 1 96.62 297 PRO A CA 1
ATOM 2409 C C . PRO A 1 297 ? 10.68 18.469 -20.797 1 96.62 297 PRO A C 1
ATOM 2411 O O . PRO A 1 297 ? 11.219 17.812 -21.703 1 96.62 297 PRO A O 1
ATOM 2414 N N . GLU A 1 298 ? 11.367 19.047 -19.812 1 96.31 298 GLU A N 1
ATOM 2415 C CA . GLU A 1 298 ? 12.828 19 -19.766 1 96.31 298 GLU A CA 1
ATOM 2416 C C . GLU A 1 298 ? 13.32 18.203 -18.578 1 96.31 298 GLU A C 1
ATOM 2418 O O . GLU A 1 298 ? 12.547 17.859 -17.672 1 96.31 298 GLU A O 1
ATOM 2423 N N . HIS A 1 299 ? 14.586 17.828 -18.609 1 96.5 299 HIS A N 1
ATOM 2424 C CA . HIS A 1 299 ? 15.281 17.141 -17.531 1 96.5 299 HIS A CA 1
ATOM 2425 C C . HIS A 1 299 ? 14.633 15.789 -17.234 1 96.5 299 HIS A C 1
ATOM 2427 O O . HIS A 1 299 ? 14.477 15.414 -16.078 1 96.5 299 HIS A O 1
ATOM 2433 N N . ARG A 1 300 ? 14.273 15.148 -18.281 1 96.12 300 ARG A N 1
ATOM 2434 C CA . ARG A 1 300 ? 13.586 13.867 -18.172 1 96.12 300 ARG A CA 1
ATOM 2435 C C . ARG A 1 300 ? 14.5 12.797 -17.594 1 96.12 300 ARG A C 1
ATOM 2437 O O . ARG A 1 300 ? 14.047 11.914 -16.859 1 96.12 300 ARG A O 1
ATOM 2444 N N . LYS A 1 301 ? 15.805 12.898 -17.875 1 95.25 301 LYS A N 1
ATOM 2445 C CA . LYS A 1 301 ? 16.75 11.922 -17.344 1 95.25 301 LYS A CA 1
ATOM 2446 C C . LYS A 1 301 ? 16.719 11.891 -15.82 1 95.25 301 LYS A C 1
ATOM 2448 O O . LYS A 1 301 ? 16.609 10.82 -15.219 1 95.25 301 LYS A O 1
ATOM 2453 N N . GLU A 1 302 ? 16.797 13.117 -15.227 1 96.88 302 GLU A N 1
ATOM 2454 C CA . GLU A 1 302 ? 16.812 13.234 -13.773 1 96.88 302 GLU A CA 1
ATOM 2455 C C . GLU A 1 302 ? 15.453 12.875 -13.172 1 96.88 302 GLU A C 1
ATOM 2457 O O . GLU A 1 302 ? 15.383 12.172 -12.164 1 96.88 302 GLU A O 1
ATOM 2462 N N . LEU A 1 303 ? 14.375 13.336 -13.828 1 98.12 303 LEU A N 1
ATOM 2463 C CA . LEU A 1 303 ? 13.031 13.07 -13.328 1 98.12 303 LEU A CA 1
ATOM 2464 C C . LEU A 1 303 ? 12.695 11.586 -13.43 1 98.12 303 LEU A C 1
ATOM 2466 O O . LEU A 1 303 ? 12.164 10.992 -12.492 1 98.12 303 LEU A O 1
ATOM 2470 N N . ASP A 1 304 ? 13.07 10.938 -14.539 1 97.38 304 ASP A N 1
ATOM 2471 C CA . ASP A 1 304 ? 12.766 9.523 -14.742 1 97.38 304 ASP A CA 1
ATOM 2472 C C . ASP A 1 304 ? 13.586 8.648 -13.797 1 97.38 304 ASP A C 1
ATOM 2474 O O . ASP A 1 304 ? 13.109 7.598 -13.352 1 97.38 304 ASP A O 1
ATOM 2478 N N . HIS A 1 305 ? 14.797 9.102 -13.531 1 97.25 305 HIS A N 1
ATOM 2479 C CA . HIS A 1 305 ? 15.602 8.383 -12.547 1 97.25 305 HIS A CA 1
ATOM 2480 C C . HIS A 1 305 ? 14.891 8.328 -11.195 1 97.25 305 HIS A C 1
ATOM 2482 O O . HIS A 1 305 ? 14.797 7.266 -10.578 1 97.25 305 HIS A O 1
ATOM 2488 N N . PHE A 1 306 ? 14.391 9.516 -10.781 1 98 306 PHE A N 1
ATOM 2489 C CA . PHE A 1 306 ? 13.648 9.602 -9.531 1 98 306 PHE A CA 1
ATOM 2490 C C . PHE A 1 306 ? 12.398 8.727 -9.578 1 98 306 PHE A C 1
ATOM 2492 O O . PHE A 1 306 ? 12.156 7.93 -8.672 1 98 306 PHE A O 1
ATOM 2499 N N . ILE A 1 307 ? 11.602 8.812 -10.648 1 98.5 307 ILE A N 1
ATOM 2500 C CA . ILE A 1 307 ? 10.344 8.102 -10.812 1 98.5 307 ILE A CA 1
ATOM 2501 C C . ILE A 1 307 ? 10.594 6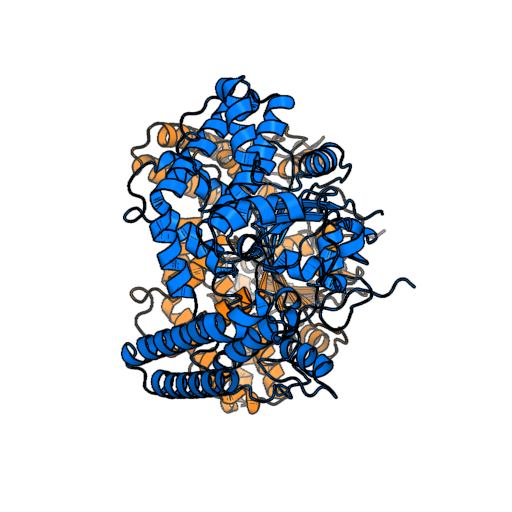.594 -10.773 1 98.5 307 ILE A C 1
ATOM 2503 O O . ILE A 1 307 ? 9.914 5.863 -10.047 1 98.5 307 ILE A O 1
ATOM 2507 N N . ASN A 1 308 ? 11.594 6.137 -11.484 1 97.94 308 ASN A N 1
ATOM 2508 C CA . ASN A 1 308 ? 11.891 4.711 -11.578 1 97.94 308 ASN A CA 1
ATOM 2509 C C . ASN A 1 308 ? 12.297 4.141 -10.219 1 97.94 308 ASN A C 1
ATOM 2511 O O . ASN A 1 308 ? 11.922 3.023 -9.875 1 97.94 308 ASN A O 1
ATOM 2515 N N . LYS A 1 309 ? 13.039 4.918 -9.484 1 98 309 LYS A N 1
ATOM 2516 C CA . LYS A 1 309 ? 13.445 4.453 -8.156 1 98 309 LYS A CA 1
ATOM 2517 C C . LYS A 1 309 ? 12.25 4.328 -7.223 1 98 309 LYS A C 1
ATOM 2519 O O . LYS A 1 309 ? 12.109 3.322 -6.523 1 98 309 LYS A O 1
ATOM 2524 N N . ILE A 1 310 ? 11.414 5.332 -7.254 1 98.62 310 ILE A N 1
ATOM 2525 C CA . ILE A 1 310 ? 10.242 5.312 -6.383 1 98.62 310 ILE A CA 1
ATOM 2526 C C . ILE A 1 310 ? 9.328 4.148 -6.766 1 98.62 310 ILE A C 1
ATOM 2528 O O . ILE A 1 310 ? 8.859 3.408 -5.898 1 98.62 310 ILE A O 1
ATOM 2532 N N . GLU A 1 311 ? 9.109 3.957 -8.023 1 98.06 311 GLU A N 1
ATOM 2533 C CA . GLU A 1 311 ? 8.258 2.867 -8.484 1 98.06 311 GLU A CA 1
ATOM 2534 C C . GLU A 1 311 ? 8.852 1.509 -8.117 1 98.06 311 GLU A C 1
ATOM 2536 O O . GLU A 1 311 ? 8.133 0.615 -7.66 1 98.06 311 GLU A O 1
ATOM 2541 N N . TYR A 1 312 ? 10.148 1.396 -8.32 1 98 312 TYR A N 1
ATOM 2542 C CA . TYR A 1 312 ? 10.828 0.142 -8.016 1 98 312 TYR A CA 1
ATOM 2543 C C . TYR A 1 312 ? 10.727 -0.186 -6.531 1 98 312 TYR A C 1
ATOM 2545 O O . TYR A 1 312 ? 10.344 -1.298 -6.16 1 98 312 TYR A O 1
ATOM 2553 N N . PHE A 1 313 ? 10.992 0.82 -5.695 1 98.19 313 PHE A N 1
ATOM 2554 C CA . PHE A 1 313 ? 10.984 0.599 -4.254 1 98.19 313 PHE A CA 1
ATOM 2555 C C . PHE A 1 313 ? 9.562 0.377 -3.752 1 98.19 313 PHE A C 1
ATOM 2557 O O . PHE A 1 313 ? 9.344 -0.385 -2.809 1 98.19 313 PHE A O 1
ATOM 2564 N N . ASN A 1 314 ? 8.57 1.034 -4.359 1 98.31 314 ASN A N 1
ATOM 2565 C CA . ASN A 1 314 ? 7.184 0.773 -3.998 1 98.31 314 ASN A CA 1
ATOM 2566 C C . ASN A 1 314 ? 6.754 -0.634 -4.406 1 98.31 314 ASN A C 1
ATOM 2568 O O . ASN A 1 314 ? 6.129 -1.349 -3.619 1 98.31 314 ASN A O 1
ATOM 2572 N N . ASN A 1 315 ? 7.168 -1.053 -5.562 1 97.25 315 ASN A N 1
ATOM 2573 C CA . ASN A 1 315 ? 6.77 -2.352 -6.098 1 97.25 315 ASN A CA 1
ATOM 2574 C C . ASN A 1 315 ? 7.383 -3.498 -5.293 1 97.25 315 ASN A C 1
ATOM 2576 O O . ASN A 1 315 ? 6.762 -4.551 -5.137 1 97.25 315 ASN A O 1
ATOM 2580 N N . ASN A 1 316 ? 8.625 -3.289 -4.812 1 96.69 316 ASN A N 1
ATOM 2581 C CA . ASN A 1 316 ? 9.289 -4.406 -4.148 1 96.69 316 ASN A CA 1
ATOM 2582 C C . ASN A 1 316 ? 9.125 -4.332 -2.633 1 96.69 316 ASN A C 1
ATOM 2584 O O . ASN A 1 316 ? 9.703 -5.141 -1.902 1 96.69 316 ASN A O 1
ATOM 2588 N N . GLY A 1 317 ? 8.438 -3.26 -2.107 1 96.56 317 GLY A N 1
ATOM 2589 C CA . GLY A 1 317 ? 8.07 -3.207 -0.702 1 96.56 317 GLY A CA 1
ATOM 2590 C C . GLY A 1 317 ? 9.055 -2.43 0.146 1 96.56 317 GLY A C 1
ATOM 2591 O O . GLY A 1 317 ? 8.867 -2.285 1.355 1 96.56 317 GLY A O 1
ATOM 2592 N N . THR A 1 318 ? 10.125 -1.953 -0.459 1 97.69 318 THR A N 1
ATOM 2593 C CA . THR A 1 318 ? 11.094 -1.14 0.273 1 97.69 318 THR A CA 1
ATOM 2594 C C . THR A 1 318 ? 10.461 0.178 0.715 1 97.69 318 THR A C 1
ATOM 2596 O O . THR A 1 318 ? 10.758 0.68 1.802 1 97.69 318 THR A O 1
ATOM 2599 N N . LEU A 1 319 ? 9.648 0.735 -0.151 1 98.56 319 LEU A N 1
ATOM 2600 C CA . LEU A 1 319 ? 8.82 1.896 0.166 1 98.56 319 LEU A CA 1
ATOM 2601 C C . LEU A 1 319 ? 7.348 1.516 0.227 1 98.56 319 LEU A C 1
ATOM 2603 O O . LEU A 1 319 ? 6.77 1.101 -0.778 1 98.56 319 LEU A O 1
ATOM 2607 N N . GLN A 1 320 ? 6.766 1.658 1.396 1 98.44 320 GLN A N 1
ATOM 2608 C CA . GLN A 1 320 ? 5.387 1.228 1.6 1 98.44 320 GLN A CA 1
ATOM 2609 C C . GLN A 1 320 ? 4.488 2.408 1.959 1 98.44 320 GLN A C 1
ATOM 2611 O O . GLN A 1 320 ? 4.938 3.371 2.582 1 98.44 320 GLN A O 1
ATOM 2616 N N . LEU A 1 321 ? 3.248 2.342 1.531 1 98.5 321 LEU A N 1
ATOM 2617 C CA . LEU A 1 321 ? 2.203 3.268 1.95 1 98.5 321 LEU A CA 1
ATOM 2618 C C . LEU A 1 321 ? 1.222 2.588 2.9 1 98.5 321 LEU A C 1
ATOM 2620 O O . LEU A 1 321 ? 0.762 1.476 2.631 1 98.5 321 LEU A O 1
ATOM 2624 N N . ARG A 1 322 ? 0.996 3.213 4.02 1 97.88 322 ARG A N 1
ATOM 2625 C CA . ARG A 1 322 ? 0.019 2.738 4.992 1 97.88 322 ARG A CA 1
ATOM 2626 C C . ARG A 1 322 ? -0.896 3.871 5.449 1 97.88 322 ARG A C 1
ATOM 2628 O O . ARG A 1 322 ? -0.524 5.043 5.375 1 97.88 322 ARG A O 1
ATOM 2635 N N . THR A 1 323 ? -2.088 3.512 5.793 1 97.75 323 THR A N 1
ATOM 2636 C CA . THR A 1 323 ? -2.996 4.488 6.383 1 97.75 323 THR A CA 1
ATOM 2637 C C . THR A 1 323 ? -3.709 3.902 7.598 1 97.75 323 THR A C 1
ATOM 2639 O O . THR A 1 323 ? -3.627 2.699 7.852 1 97.75 323 THR A O 1
ATOM 2642 N N . SER A 1 324 ? -4.254 4.754 8.484 1 97.12 324 SER A N 1
ATOM 2643 C CA . SER A 1 324 ? -5.055 4.406 9.648 1 97.12 324 SER A CA 1
ATOM 2644 C C . SER A 1 324 ? -6.102 5.477 9.945 1 97.12 324 SER A C 1
ATOM 2646 O O . SER A 1 324 ? -5.809 6.672 9.891 1 97.12 324 SER A O 1
ATOM 2648 N N . PRO A 1 325 ? -7.262 5.051 10.305 1 96.38 325 PRO A N 1
ATOM 2649 C CA . PRO A 1 325 ? -8.266 6.031 10.727 1 96.38 325 PRO A CA 1
ATOM 2650 C C . PRO A 1 325 ? -7.84 6.82 11.961 1 96.38 325 PRO A C 1
ATOM 2652 O O . PRO A 1 325 ? -8.344 7.918 12.203 1 96.38 325 PRO A O 1
ATOM 2655 N N . PHE A 1 326 ? -6.895 6.324 12.664 1 97.75 326 PHE A N 1
ATOM 2656 C CA . PHE A 1 326 ? -6.422 6.965 13.883 1 97.75 326 PHE A CA 1
ATOM 2657 C C . PHE A 1 326 ? -5.902 8.367 13.594 1 97.75 326 PHE A C 1
ATOM 2659 O O . PHE A 1 326 ? -6.074 9.281 14.398 1 97.75 326 PHE A O 1
ATOM 2666 N N . TRP A 1 327 ? -5.277 8.547 12.422 1 98.56 327 TRP A N 1
ATOM 2667 C CA . TRP A 1 327 ? -4.586 9.797 12.109 1 98.56 327 TRP A CA 1
ATOM 2668 C C . TRP A 1 327 ? -5.574 10.953 12 1 98.56 327 TRP A C 1
ATOM 2670 O O . TRP A 1 327 ? -5.195 12.117 12.164 1 98.56 327 TRP A O 1
ATOM 2680 N N . THR A 1 328 ? -6.867 10.586 11.695 1 98.44 328 THR A N 1
ATOM 2681 C CA . THR A 1 328 ? -7.832 11.641 11.391 1 98.44 328 THR A CA 1
ATOM 2682 C C . THR A 1 328 ? -8.938 11.68 12.438 1 98.44 328 THR A C 1
ATOM 2684 O O . THR A 1 328 ? -10.094 11.984 12.125 1 98.44 328 THR A O 1
ATOM 2687 N N . LEU A 1 329 ? -8.648 11.289 13.672 1 98.19 329 LEU A N 1
ATOM 2688 C CA . LEU A 1 329 ? -9.562 11.398 14.805 1 98.19 329 LEU A CA 1
ATOM 2689 C C . LEU A 1 329 ? -9.273 12.664 15.609 1 98.19 329 LEU A C 1
ATOM 2691 O O . LEU A 1 329 ? -8.352 13.414 15.289 1 98.19 329 LEU A O 1
ATOM 2695 N N . ASP A 1 330 ? -10.078 12.883 16.641 1 97.81 330 ASP A N 1
ATOM 2696 C CA . ASP A 1 330 ? -9.922 13.992 17.562 1 97.81 330 ASP A CA 1
ATOM 2697 C C . ASP A 1 330 ? -8.758 13.742 18.531 1 97.81 330 ASP A C 1
ATOM 2699 O O . ASP A 1 330 ? -8.25 14.672 19.156 1 97.81 330 ASP A O 1
ATOM 2703 N N . LEU A 1 331 ? -8.312 12.531 18.578 1 97.44 331 LEU A N 1
ATOM 2704 C CA . LEU A 1 331 ? -7.316 12.133 19.578 1 97.44 331 LEU A CA 1
ATOM 2705 C C . LEU A 1 331 ? -5.961 12.758 19.25 1 97.44 331 LEU A C 1
ATOM 2707 O O . LEU A 1 331 ? -5.52 12.742 18.109 1 97.44 331 LEU A O 1
ATOM 2711 N N . ASP A 1 332 ? -5.379 13.328 20.281 1 98.12 332 ASP A N 1
ATOM 2712 C CA . ASP A 1 332 ? -3.979 13.695 20.109 1 98.12 332 ASP A CA 1
ATOM 2713 C C . ASP A 1 332 ? -3.088 12.453 20.078 1 98.12 332 ASP A C 1
ATOM 2715 O O . ASP A 1 332 ? -3.574 11.328 20.203 1 98.12 332 ASP A O 1
ATOM 2719 N N . PHE A 1 333 ? -1.815 12.586 19.891 1 98.81 333 PHE A N 1
ATOM 2720 C CA . PHE A 1 333 ? -0.973 11.43 19.594 1 98.81 333 PHE A CA 1
ATOM 2721 C C . PHE A 1 333 ? -0.428 10.82 20.891 1 98.81 333 PHE A C 1
ATOM 2723 O O . PHE A 1 333 ? 0.281 9.812 20.844 1 98.81 333 PHE A O 1
ATOM 2730 N N . TRP A 1 334 ? -0.826 11.445 22.094 1 98.5 334 TRP A N 1
ATOM 2731 C CA . TRP A 1 334 ? -0.557 10.734 23.344 1 98.5 334 TRP A CA 1
ATOM 2732 C C . TRP A 1 334 ? -1.266 9.391 23.359 1 98.5 334 TRP A C 1
ATOM 2734 O O . TRP A 1 334 ? -0.889 8.492 24.125 1 98.5 334 TRP A O 1
ATOM 2744 N N . ASN A 1 335 ? -2.25 9.312 22.484 1 98.44 335 ASN A N 1
ATOM 2745 C CA . ASN A 1 335 ? -3.07 8.109 22.406 1 98.44 335 ASN A CA 1
ATOM 2746 C C . ASN A 1 335 ? -2.43 7.047 21.516 1 98.44 335 ASN A C 1
ATOM 2748 O O . ASN A 1 335 ? -2.98 5.957 21.359 1 98.44 335 ASN A O 1
ATOM 2752 N N . ILE A 1 336 ? -1.287 7.301 20.875 1 98.75 336 ILE A N 1
ATOM 2753 C CA . ILE A 1 336 ? -0.465 6.227 20.328 1 98.75 336 ILE A CA 1
ATOM 2754 C C . ILE A 1 336 ? 0.159 5.422 21.469 1 98.75 336 ILE A C 1
ATOM 2756 O O . ILE A 1 336 ? 1.312 5.652 21.844 1 98.75 336 ILE A O 1
ATOM 2760 N N . ASP A 1 337 ? -0.598 4.598 21.938 1 97.44 337 ASP A N 1
ATOM 2761 C CA . ASP A 1 337 ? -0.312 3.902 23.188 1 97.44 337 ASP A CA 1
ATOM 2762 C C . ASP A 1 337 ? -0.937 2.51 23.203 1 97.44 337 ASP A C 1
ATOM 2764 O O . ASP A 1 337 ? -2.074 2.33 22.75 1 97.44 337 ASP A O 1
ATOM 2768 N N . PRO A 1 338 ? -0.175 1.524 23.703 1 96 338 PRO A N 1
ATOM 2769 C CA . PRO A 1 338 ? -0.728 0.169 23.75 1 96 338 PRO A CA 1
ATOM 2770 C C . PRO A 1 338 ? -2.047 0.094 24.516 1 96 338 PRO A C 1
ATOM 2772 O O . PRO A 1 338 ? -2.854 -0.808 24.266 1 96 338 PRO A O 1
ATOM 2775 N N . LYS A 1 339 ? -2.361 1.038 25.391 1 96 339 LYS A N 1
ATOM 2776 C CA . LYS A 1 339 ? -3.553 1.009 26.219 1 96 339 LYS A CA 1
ATOM 2777 C C . LYS A 1 339 ? -4.77 1.537 25.469 1 96 339 LYS A C 1
ATOM 2779 O O . LYS A 1 339 ? -5.91 1.314 25.891 1 96 339 LYS A O 1
ATOM 2784 N N . GLU A 1 340 ? -4.535 2.23 24.375 1 97.12 340 GLU A N 1
ATOM 2785 C CA . GLU A 1 340 ? -5.66 2.752 23.609 1 97.12 340 GLU A CA 1
ATOM 2786 C C . GLU A 1 340 ? -6.145 1.73 22.578 1 97.12 340 GLU A C 1
ATOM 2788 O O . GLU A 1 340 ? -5.789 1.807 21.406 1 97.12 340 GLU A O 1
ATOM 2793 N N . VAL A 1 341 ? -6.996 0.841 22.938 1 94.81 341 VAL A N 1
ATOM 2794 C CA . VAL A 1 341 ? -7.387 -0.3 22.109 1 94.81 341 VAL A CA 1
ATOM 2795 C C . VAL A 1 341 ? -8.727 -0.017 21.438 1 94.81 341 VAL A C 1
ATOM 2797 O O . VAL A 1 341 ? -9.227 -0.838 20.656 1 94.81 341 VAL A O 1
ATOM 2800 N N . GLU A 1 342 ? -9.266 1.146 21.703 1 94.69 342 GLU A N 1
ATOM 2801 C CA . GLU A 1 342 ? -10.633 1.406 21.25 1 94.69 342 GLU A CA 1
ATOM 2802 C C . GLU A 1 342 ? -10.641 2.043 19.859 1 94.69 342 GLU A C 1
ATOM 2804 O O . GLU A 1 342 ? -11.453 1.685 19.016 1 94.69 342 GLU A O 1
ATOM 2809 N N . PHE A 1 343 ? -9.727 3.004 19.641 1 96.38 343 PHE A N 1
ATOM 2810 C CA . PHE A 1 343 ? -9.844 3.803 18.422 1 96.38 343 PHE A CA 1
ATOM 2811 C C . PHE A 1 343 ? -8.586 3.676 17.562 1 96.38 343 PHE A C 1
ATOM 2813 O O . PHE A 1 343 ? -8.312 4.527 16.719 1 96.38 343 PHE A O 1
ATOM 2820 N N . GLY A 1 344 ? -7.773 2.668 17.844 1 95.94 344 GLY A N 1
ATOM 2821 C CA . GLY A 1 344 ? -6.695 2.322 16.922 1 95.94 344 GLY A CA 1
ATOM 2822 C C . GLY A 1 344 ? -5.328 2.762 17.422 1 95.94 344 GLY A C 1
ATOM 2823 O O . GLY A 1 344 ? -4.312 2.49 16.781 1 95.94 344 GLY A O 1
ATOM 2824 N N . GLY A 1 345 ? -5.234 3.443 18.594 1 97.94 345 GLY A N 1
ATOM 2825 C CA . GLY A 1 345 ? -3.957 3.914 19.109 1 97.94 345 GLY A CA 1
ATOM 2826 C C . GLY A 1 345 ? -2.969 2.793 19.375 1 97.94 345 GLY A C 1
ATOM 2827 O O . GLY A 1 345 ? -1.781 2.924 19.078 1 97.94 345 GLY A O 1
ATOM 2828 N N . ALA A 1 346 ? -3.439 1.737 19.906 1 97.44 346 ALA A N 1
ATOM 2829 C CA . ALA A 1 346 ? -2.594 0.582 20.188 1 97.44 346 ALA A CA 1
ATOM 2830 C C . ALA A 1 346 ? -2.057 -0.042 18.906 1 97.44 346 ALA A C 1
ATOM 2832 O O . ALA A 1 346 ? -0.894 -0.448 18.844 1 97.44 346 ALA A O 1
ATOM 2833 N N . LYS A 1 347 ? -2.902 -0.141 17.906 1 95.81 347 LYS A N 1
ATOM 2834 C CA . LYS A 1 347 ? -2.502 -0.711 16.625 1 95.81 347 LYS A CA 1
ATOM 2835 C C . LYS A 1 347 ? -1.427 0.141 15.945 1 95.81 347 LYS A C 1
ATOM 2837 O O . LYS A 1 347 ? -0.45 -0.388 15.414 1 95.81 347 LYS A O 1
ATOM 2842 N N . VAL A 1 348 ? -1.595 1.429 15.969 1 98.25 348 VAL A N 1
ATOM 2843 C CA . VAL A 1 348 ? -0.615 2.346 15.398 1 98.25 348 VAL A CA 1
ATOM 2844 C C . VAL A 1 348 ? 0.7 2.244 16.172 1 98.25 348 VAL A C 1
ATOM 2846 O O . VAL A 1 348 ? 1.777 2.219 15.57 1 98.25 348 VAL A O 1
ATOM 2849 N N . HIS A 1 349 ? 0.601 2.176 17.484 1 98.62 349 HIS A N 1
ATOM 2850 C CA . HIS A 1 349 ? 1.803 2.031 18.297 1 98.62 349 HIS A CA 1
ATOM 2851 C C . HIS A 1 349 ? 2.557 0.753 17.953 1 98.62 349 HIS A C 1
ATOM 2853 O O . HIS A 1 349 ? 3.779 0.772 17.797 1 98.62 349 HIS A O 1
ATOM 2859 N N . LYS A 1 350 ? 1.829 -0.304 17.828 1 96.62 350 LYS A N 1
ATOM 2860 C CA . LYS A 1 350 ? 2.432 -1.585 17.469 1 96.62 350 LYS A CA 1
ATOM 2861 C C . LYS A 1 350 ? 3.162 -1.493 16.141 1 96.62 350 LYS A C 1
ATOM 2863 O O . LYS A 1 350 ? 4.289 -1.974 16.016 1 96.62 350 LYS A O 1
ATOM 2868 N N . ASP A 1 351 ? 2.57 -0.928 15.211 1 96.81 351 ASP A N 1
ATOM 2869 C CA . ASP A 1 351 ? 3.17 -0.767 13.891 1 96.81 351 ASP A CA 1
ATOM 2870 C C . ASP A 1 351 ? 4.441 0.08 13.961 1 96.81 351 ASP A C 1
ATOM 2872 O O . ASP A 1 351 ? 5.492 -0.324 13.461 1 96.81 351 ASP A O 1
ATOM 2876 N N . LEU A 1 352 ? 4.367 1.2 14.664 1 98.44 352 LEU A N 1
ATOM 2877 C CA . LEU A 1 352 ? 5.477 2.148 14.711 1 98.44 352 LEU A CA 1
ATOM 2878 C C . LEU A 1 352 ? 6.609 1.611 15.586 1 98.44 352 LEU A C 1
ATOM 2880 O O . LEU A 1 352 ? 7.738 2.1 15.508 1 98.44 352 LEU A O 1
ATOM 2884 N N . SER A 1 353 ? 6.34 0.664 16.359 1 97.12 353 SER A N 1
ATOM 2885 C CA . SER A 1 353 ? 7.344 0.12 17.266 1 97.12 353 SER A CA 1
ATOM 2886 C C . SER A 1 353 ? 8.461 -0.586 16.5 1 97.12 353 SER A C 1
ATOM 2888 O O . SER A 1 353 ? 9.555 -0.78 17.016 1 97.12 353 SER A O 1
ATOM 2890 N N . ASP A 1 354 ? 8.188 -0.955 15.219 1 95.31 354 ASP A N 1
ATOM 2891 C CA . ASP A 1 354 ? 9.188 -1.591 14.375 1 95.31 354 ASP A CA 1
ATOM 2892 C C . ASP A 1 354 ? 10.102 -0.551 13.727 1 95.31 354 ASP A C 1
ATOM 2894 O O . ASP A 1 354 ? 11.078 -0.901 13.062 1 95.31 354 ASP A O 1
ATOM 2898 N N . SER A 1 355 ? 9.906 0.726 13.992 1 97.88 355 SER A N 1
ATOM 2899 C CA . SER A 1 355 ? 10.633 1.804 13.32 1 97.88 355 SER A CA 1
ATOM 2900 C C . SER A 1 355 ? 11.875 2.209 14.109 1 97.88 355 SER A C 1
ATOM 2902 O O . SER A 1 355 ? 11.836 2.279 15.336 1 97.88 355 SER A O 1
ATOM 2904 N N . SER A 1 356 ? 12.945 2.469 13.391 1 98.44 356 SER A N 1
ATOM 2905 C CA . SER A 1 356 ? 14.156 3.021 13.992 1 98.44 356 SER A CA 1
ATOM 2906 C C . SER A 1 356 ? 14.023 4.523 14.219 1 98.44 356 SER A C 1
ATOM 2908 O O . SER A 1 356 ? 14.75 5.098 15.039 1 98.44 356 SER A O 1
ATOM 2910 N N . LEU A 1 357 ? 13.164 5.133 13.492 1 98.75 357 LEU A N 1
ATOM 2911 C CA . LEU A 1 357 ? 12.852 6.551 13.617 1 98.75 357 LEU A CA 1
ATOM 2912 C C . LEU A 1 357 ? 11.516 6.871 12.961 1 98.75 357 LEU A C 1
ATOM 2914 O O . LEU A 1 357 ? 11.258 6.461 11.82 1 98.75 357 LEU A O 1
ATOM 2918 N N . VAL A 1 358 ? 10.672 7.531 13.672 1 98.88 358 VAL A N 1
ATOM 2919 C CA . VAL A 1 358 ? 9.406 8.008 13.125 1 98.88 358 VAL A CA 1
ATOM 2920 C C . VAL A 1 358 ? 9.469 9.516 12.93 1 98.88 358 VAL A C 1
ATOM 2922 O O . VAL A 1 358 ? 9.609 10.273 13.891 1 98.88 358 VAL A O 1
ATOM 2925 N N . ILE A 1 359 ? 9.32 9.977 11.711 1 98.94 359 ILE A N 1
ATOM 2926 C CA . ILE A 1 359 ? 9.359 11.398 11.375 1 98.94 359 ILE A CA 1
ATOM 2927 C C . ILE A 1 359 ? 7.938 11.922 11.195 1 98.94 359 ILE A C 1
ATOM 2929 O O . ILE A 1 359 ? 7.219 11.5 10.289 1 98.94 359 ILE A O 1
ATOM 2933 N N . PHE A 1 360 ? 7.539 12.781 12.055 1 98.94 360 PHE A N 1
ATOM 2934 C CA . PHE A 1 360 ? 6.254 13.461 11.938 1 98.94 360 PHE A CA 1
ATOM 2935 C C . PHE A 1 360 ? 6.41 14.781 11.188 1 98.94 360 PHE A C 1
ATOM 2937 O O . PHE A 1 360 ? 7.188 15.648 11.594 1 98.94 360 PHE A O 1
ATOM 2944 N N . LYS A 1 361 ? 5.598 14.93 10.109 1 98.69 361 LYS A N 1
ATOM 2945 C CA . LYS A 1 361 ? 5.703 16.109 9.25 1 98.69 361 LYS A CA 1
ATOM 2946 C C . LYS A 1 361 ? 4.562 17.078 9.5 1 98.69 361 LYS A C 1
ATOM 2948 O O . LYS A 1 361 ? 3.402 16.672 9.602 1 98.69 361 LYS A O 1
ATOM 2953 N N . GLY A 1 362 ? 4.926 18.359 9.672 1 97.31 362 GLY A N 1
ATOM 2954 C CA . GLY A 1 362 ? 3.92 19.406 9.539 1 97.31 362 GLY A CA 1
ATOM 2955 C C . GLY A 1 362 ? 3.33 19.828 10.867 1 97.31 362 GLY A C 1
ATOM 2956 O O . GLY A 1 362 ? 3.602 19.219 11.906 1 97.31 362 GLY A O 1
ATOM 2957 N N . ASP A 1 363 ? 2.512 20.844 10.812 1 97.06 363 ASP A N 1
ATOM 2958 C CA . ASP A 1 363 ? 1.993 21.562 11.969 1 97.06 363 ASP A CA 1
ATOM 2959 C C . ASP A 1 363 ? 0.929 20.75 12.695 1 97.06 363 ASP A C 1
ATOM 2961 O O . ASP A 1 363 ? 0.941 20.656 13.922 1 97.06 363 ASP A O 1
ATOM 2965 N N . MET A 1 364 ? 0.013 20.141 11.977 1 97.94 364 MET A N 1
ATOM 2966 C CA . MET A 1 364 ? -1.06 19.391 12.625 1 97.94 364 MET A CA 1
ATOM 2967 C C . MET A 1 364 ? -0.503 18.203 13.398 1 97.94 364 MET A C 1
ATOM 2969 O O . MET A 1 364 ? -0.919 17.938 14.531 1 97.94 364 MET A O 1
ATOM 2973 N N . ASN A 1 365 ? 0.428 17.469 12.805 1 98.69 365 ASN A N 1
ATOM 2974 C CA . ASN A 1 365 ? 1.038 16.359 13.531 1 98.69 365 ASN A CA 1
ATOM 2975 C C . ASN A 1 365 ? 1.753 16.844 14.789 1 98.69 365 ASN A C 1
ATOM 2977 O O . ASN A 1 365 ? 1.682 16.188 15.836 1 98.69 365 ASN A O 1
ATOM 2981 N N . TYR A 1 366 ? 2.426 18 14.703 1 98.81 366 TYR A N 1
ATOM 2982 C CA . TYR A 1 366 ? 3.115 18.547 15.859 1 98.81 366 TYR A CA 1
ATOM 2983 C C . TYR A 1 366 ? 2.125 18.938 16.953 1 98.81 366 TYR A C 1
ATOM 2985 O O . TYR A 1 366 ? 2.361 18.672 18.141 1 98.81 366 TYR A O 1
ATOM 2993 N N . ARG A 1 367 ? 1.035 19.578 16.531 1 98.69 367 ARG A N 1
ATOM 2994 C CA . ARG A 1 367 ? -0.016 19.938 17.484 1 98.69 367 ARG A CA 1
ATOM 2995 C C . ARG A 1 367 ? -0.582 18.703 18.172 1 98.69 367 ARG A C 1
ATOM 2997 O O . ARG A 1 367 ? -0.776 18.703 19.391 1 98.69 367 ARG A O 1
ATOM 3004 N N . LYS A 1 368 ? -0.75 17.656 17.438 1 98.81 368 LYS A N 1
ATOM 3005 C CA . LYS A 1 368 ? -1.275 16.438 18.031 1 98.81 368 LYS A CA 1
ATOM 3006 C C . LYS A 1 368 ? -0.238 15.773 18.938 1 98.81 368 LYS A C 1
ATOM 3008 O O . LYS A 1 368 ? -0.587 15.172 19.953 1 98.81 368 LYS A O 1
ATOM 3013 N N . LEU A 1 369 ? 1.01 15.852 18.609 1 98.88 369 LEU A N 1
ATOM 3014 C CA . LEU A 1 369 ? 2.068 15.312 19.453 1 98.88 369 LEU A CA 1
ATOM 3015 C C . LEU A 1 369 ? 2.088 16 20.812 1 98.88 369 LEU A C 1
ATOM 3017 O O . LEU A 1 369 ? 2.186 15.336 21.844 1 98.88 369 LEU A O 1
ATOM 3021 N N . THR A 1 370 ? 1.891 17.328 20.812 1 98.75 370 THR A N 1
ATOM 3022 C CA . THR A 1 370 ? 2.07 18.125 22.016 1 98.75 370 THR A CA 1
ATOM 3023 C C . THR A 1 370 ? 0.734 18.359 22.719 1 98.75 370 THR A C 1
ATOM 3025 O O . THR A 1 370 ? 0.664 19.078 23.719 1 98.75 370 THR A O 1
ATOM 3028 N N . GLY A 1 371 ? -0.311 17.812 22.109 1 98.12 371 GLY A N 1
ATOM 3029 C CA . GLY A 1 371 ? -1.645 17.969 22.672 1 98.12 371 GLY A CA 1
ATOM 3030 C C . GLY A 1 371 ? -2.227 19.359 22.453 1 98.12 371 GLY A C 1
ATOM 3031 O O . GLY A 1 371 ? -3.244 19.703 23.062 1 98.12 371 GLY A O 1
ATOM 3032 N N . ASP A 1 372 ? -1.474 20.156 21.734 1 98 372 ASP A N 1
ATOM 3033 C CA . ASP A 1 372 ? -1.893 21.531 21.422 1 98 372 ASP A CA 1
ATOM 3034 C C . ASP A 1 372 ? -2.213 22.297 22.703 1 98 372 ASP A C 1
ATOM 3036 O O . ASP A 1 372 ? -3.271 22.922 22.797 1 98 372 ASP A O 1
ATOM 3040 N N . ARG A 1 373 ? -1.345 22.281 23.672 1 98.12 373 ARG A N 1
ATOM 3041 C CA . ARG A 1 373 ? -1.547 22.906 24.969 1 98.12 373 ARG A CA 1
ATOM 3042 C C . ARG A 1 373 ? -0.715 24.172 25.094 1 98.12 373 ARG A C 1
ATOM 3044 O O . ARG A 1 373 ? 0.247 24.375 24.359 1 98.12 373 ARG A O 1
ATOM 3051 N N . ARG A 1 374 ? -1.042 24.969 26.078 1 97.81 374 ARG A N 1
ATOM 3052 C CA . ARG A 1 374 ? -0.345 26.219 26.359 1 97.81 374 ARG A CA 1
ATOM 3053 C C . ARG A 1 374 ? 0.937 25.969 27.141 1 97.81 374 ARG A C 1
ATOM 3055 O O . ARG A 1 374 ? 1.144 26.562 28.203 1 97.81 374 ARG A O 1
ATOM 3062 N N . TRP A 1 375 ? 1.817 25.266 26.578 1 98.25 375 TRP A N 1
ATOM 3063 C CA . TRP A 1 375 ? 3.104 24.984 27.203 1 98.25 375 TRP A CA 1
ATOM 3064 C C . TRP A 1 375 ? 3.955 26.234 27.297 1 98.25 375 TRP A C 1
ATOM 3066 O O . TRP A 1 375 ? 3.982 27.047 26.375 1 98.25 375 TRP A O 1
ATOM 3076 N N . PRO A 1 376 ? 4.664 26.375 28.469 1 97.69 376 PRO A N 1
ATOM 3077 C CA . PRO A 1 376 ? 5.797 27.297 28.359 1 97.69 376 PRO A CA 1
ATOM 3078 C C . PRO A 1 376 ? 6.758 26.906 27.234 1 97.69 376 PRO A C 1
ATOM 3080 O O . PRO A 1 376 ? 7.035 25.719 27.031 1 97.69 376 PRO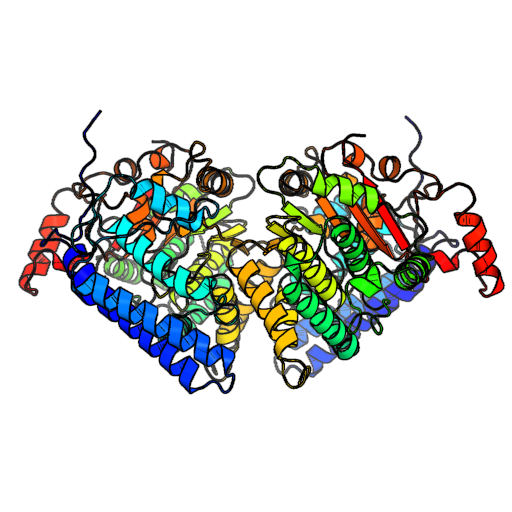 A O 1
ATOM 3083 N N . SER A 1 377 ? 7.219 27.875 26.5 1 97.88 377 SER A N 1
ATOM 3084 C CA . SER A 1 377 ? 8.023 27.609 25.312 1 97.88 377 SER A CA 1
ATOM 3085 C C . SER A 1 377 ? 9.312 26.875 25.672 1 97.88 377 SER A C 1
ATOM 3087 O O . SER A 1 377 ? 9.93 26.234 24.812 1 97.88 377 SER A O 1
ATOM 3089 N N . THR A 1 378 ? 9.727 26.938 26.922 1 98.31 378 THR A N 1
ATOM 3090 C CA . THR A 1 378 ? 10.969 26.297 27.344 1 98.31 378 THR A CA 1
ATOM 3091 C C . THR A 1 378 ? 10.719 24.859 27.797 1 98.31 378 THR A C 1
ATOM 3093 O O . THR A 1 378 ? 11.656 24.125 28.109 1 98.31 378 THR A O 1
ATOM 3096 N N . THR A 1 379 ? 9.43 24.469 27.859 1 98.38 379 THR A N 1
ATOM 3097 C CA . THR A 1 379 ? 9.141 23.062 28.125 1 98.38 379 THR A CA 1
ATOM 3098 C C . THR A 1 379 ? 9.859 22.172 27.141 1 98.38 379 THR A C 1
ATOM 3100 O O . THR A 1 379 ? 9.898 22.453 25.938 1 98.38 379 THR A O 1
ATOM 3103 N N . THR A 1 380 ? 10.43 21.078 27.625 1 98.19 380 THR A N 1
ATOM 3104 C CA . THR A 1 380 ? 11.133 20.188 26.719 1 98.19 380 THR A CA 1
ATOM 3105 C C . THR A 1 380 ? 10.148 19.453 25.812 1 98.19 380 THR A C 1
ATOM 3107 O O . THR A 1 380 ? 8.984 19.266 26.172 1 98.19 380 THR A O 1
ATOM 3110 N N . PHE A 1 381 ? 10.586 19.062 24.656 1 98.56 381 PHE A N 1
ATOM 3111 C CA . PHE A 1 381 ? 9.758 18.266 23.75 1 98.56 381 PHE A CA 1
ATOM 3112 C C . PHE A 1 381 ? 9.328 16.953 24.422 1 98.56 381 PHE A C 1
ATOM 3114 O O . PHE A 1 381 ? 8.156 16.578 24.344 1 98.56 381 PHE A O 1
ATOM 3121 N N . ALA A 1 382 ? 10.203 16.328 25.078 1 98.25 382 ALA A N 1
ATOM 3122 C CA . ALA A 1 382 ? 9.914 15.07 25.75 1 98.25 382 ALA A CA 1
ATOM 3123 C C . ALA A 1 382 ? 8.773 15.227 26.75 1 98.25 382 ALA A C 1
ATOM 3125 O O . ALA A 1 382 ? 7.863 14.391 26.797 1 98.25 382 ALA A O 1
ATOM 3126 N N . GLU A 1 383 ? 8.82 16.297 27.484 1 97.94 383 GLU A N 1
ATOM 3127 C CA . GLU A 1 383 ? 7.758 16.547 28.453 1 97.94 383 GLU A CA 1
ATOM 3128 C C . GLU A 1 383 ? 6.422 16.797 27.766 1 97.94 383 GLU A C 1
ATOM 3130 O O . GLU A 1 383 ? 5.379 16.312 28.219 1 97.94 383 GLU A O 1
ATOM 3135 N N . SER A 1 384 ? 6.461 17.469 26.703 1 98.5 384 SER A N 1
ATOM 3136 C CA . SER A 1 384 ? 5.254 17.938 26.047 1 98.5 384 SER A CA 1
ATOM 3137 C C . SER A 1 384 ? 4.543 16.812 25.297 1 98.5 384 SER A C 1
ATOM 3139 O O . SER A 1 384 ? 3.359 16.922 24.984 1 98.5 384 SER A O 1
ATOM 3141 N N . ILE A 1 385 ? 5.207 15.688 24.953 1 98.62 385 ILE A N 1
ATOM 3142 C CA . ILE A 1 385 ? 4.574 14.648 24.156 1 98.62 385 ILE A CA 1
ATOM 3143 C C . ILE A 1 385 ? 4.086 13.516 25.062 1 98.62 385 ILE A C 1
ATOM 3145 O O . ILE A 1 385 ? 3.66 12.469 24.578 1 98.62 385 ILE A O 1
ATOM 3149 N N . GLY A 1 386 ? 4.188 13.734 26.344 1 97.06 386 GLY A N 1
ATOM 3150 C CA . GLY A 1 386 ? 3.578 12.852 27.312 1 97.06 386 GLY A CA 1
ATOM 3151 C C . GLY A 1 386 ? 4.105 11.43 27.234 1 97.06 386 GLY A C 1
ATOM 3152 O O . GLY A 1 386 ? 5.316 11.203 27.297 1 97.06 386 GLY A O 1
ATOM 3153 N N . PRO A 1 387 ? 3.186 10.43 27.078 1 96.94 387 PRO A N 1
ATOM 3154 C CA . PRO A 1 387 ? 3.574 9.016 27.094 1 96.94 387 PRO A CA 1
ATOM 3155 C C . PRO A 1 387 ? 4.516 8.656 25.953 1 96.94 387 PRO A C 1
ATOM 3157 O O . PRO A 1 387 ? 5.277 7.691 26.047 1 96.94 387 PRO A O 1
ATOM 3160 N N . LEU A 1 388 ? 4.516 9.375 24.906 1 98.38 388 LEU A N 1
ATOM 3161 C CA . LEU A 1 388 ? 5.355 9.086 23.75 1 98.38 388 LEU A CA 1
ATOM 3162 C C . LEU A 1 388 ? 6.832 9.195 24.094 1 98.38 388 LEU A C 1
ATOM 3164 O O . LEU A 1 388 ? 7.68 8.57 23.453 1 98.38 388 LEU A O 1
ATOM 3168 N N . ALA A 1 389 ? 7.105 9.977 25.125 1 97.88 389 ALA A N 1
ATOM 3169 C CA . ALA A 1 389 ? 8.492 10.234 25.5 1 97.88 389 ALA A CA 1
ATOM 3170 C C . ALA A 1 389 ? 9.133 8.992 26.109 1 97.88 389 ALA A C 1
ATOM 3172 O O . ALA A 1 389 ? 10.359 8.906 26.219 1 97.88 389 ALA A O 1
ATOM 3173 N N . SER A 1 390 ? 8.281 7.996 26.484 1 97.69 390 SER A N 1
ATOM 3174 C CA . SER A 1 390 ? 8.852 6.859 27.203 1 97.69 390 SER A CA 1
ATOM 3175 C C . SER A 1 390 ? 8.289 5.539 26.688 1 97.69 390 SER A C 1
ATOM 3177 O O . SER A 1 390 ? 8.453 4.496 27.312 1 97.69 390 SER A O 1
ATOM 3179 N N . ASN A 1 391 ? 7.562 5.559 25.594 1 97.19 391 ASN A N 1
ATOM 3180 C CA . ASN A 1 391 ? 6.895 4.328 25.188 1 97.19 391 ASN A CA 1
ATOM 3181 C C . ASN A 1 391 ? 7.664 3.594 24.094 1 97.19 391 ASN A C 1
ATOM 3183 O O . ASN A 1 391 ? 7.109 2.744 23.406 1 97.19 391 ASN A O 1
ATOM 3187 N N . GLY A 1 392 ? 8.875 4.023 23.797 1 97.44 392 GLY A N 1
ATOM 3188 C CA . GLY A 1 392 ? 9.766 3.271 22.938 1 97.44 392 GLY A CA 1
ATOM 3189 C C . GLY A 1 392 ? 9.867 3.855 21.531 1 97.44 392 GLY A C 1
ATOM 3190 O O . GLY A 1 392 ? 10.773 3.504 20.781 1 97.44 392 GLY A O 1
ATOM 3191 N N . LEU A 1 393 ? 9.008 4.73 21.125 1 98.44 393 LEU A N 1
ATOM 3192 C CA . LEU A 1 393 ? 9.039 5.316 19.781 1 98.44 393 LEU A CA 1
ATOM 3193 C C . LEU A 1 393 ? 10.102 6.406 19.688 1 98.44 393 LEU A C 1
ATOM 3195 O O . LEU A 1 393 ? 10.164 7.293 20.547 1 98.44 393 LEU A O 1
ATOM 3199 N N . LYS A 1 394 ? 11.039 6.371 18.828 1 98.44 394 LYS A N 1
ATOM 3200 C CA . LYS A 1 394 ? 11.977 7.441 18.5 1 98.44 394 LYS A CA 1
ATOM 3201 C C . LYS A 1 394 ? 11.359 8.43 17.516 1 98.44 394 LYS A C 1
ATOM 3203 O O . LYS A 1 394 ? 11.094 8.086 16.359 1 98.44 394 LYS A O 1
ATOM 3208 N N . ILE A 1 395 ? 11.195 9.617 17.953 1 98.81 395 ILE A N 1
ATOM 3209 C CA . ILE A 1 395 ? 10.359 10.555 17.203 1 98.81 395 ILE A CA 1
ATOM 3210 C C . ILE A 1 395 ? 11.195 11.758 16.781 1 98.81 395 ILE A C 1
ATOM 3212 O O . ILE A 1 395 ? 11.977 12.289 17.562 1 98.81 395 ILE A O 1
ATOM 3216 N N . LEU A 1 396 ? 11.086 12.141 15.547 1 98.94 396 LEU A N 1
ATOM 3217 C CA . LEU A 1 396 ? 11.57 13.406 15.016 1 98.94 396 LEU A CA 1
ATOM 3218 C C . LEU A 1 396 ? 10.43 14.211 14.398 1 98.94 396 LEU A C 1
ATOM 3220 O O . LEU A 1 396 ? 9.766 13.742 13.477 1 98.94 396 LEU A O 1
ATOM 3224 N N . ALA A 1 397 ? 10.172 15.367 14.898 1 98.88 397 ALA A N 1
ATOM 3225 C CA . ALA A 1 397 ? 9.141 16.25 14.344 1 98.88 397 ALA A CA 1
ATOM 3226 C C . ALA A 1 397 ? 9.758 17.375 13.516 1 98.88 397 ALA A C 1
ATOM 3228 O O . ALA A 1 397 ? 10.641 18.094 14 1 98.88 397 ALA A O 1
ATOM 3229 N N . LEU A 1 398 ? 9.391 17.484 12.273 1 98.69 398 LEU A N 1
ATOM 3230 C CA . LEU A 1 398 ? 9.758 18.578 11.398 1 98.69 398 LEU A CA 1
ATOM 3231 C C . LEU A 1 398 ? 8.586 19.547 11.211 1 98.69 398 LEU A C 1
ATOM 3233 O O . LEU A 1 398 ? 7.594 19.203 10.562 1 98.69 398 LEU A O 1
ATOM 3237 N N . ARG A 1 399 ? 8.727 20.766 11.766 1 98 399 ARG A N 1
ATOM 3238 C CA . ARG A 1 399 ? 7.551 21.625 11.781 1 98 399 ARG A CA 1
ATOM 3239 C C . ARG A 1 399 ? 7.922 23.062 11.453 1 98 399 ARG A C 1
ATOM 3241 O O . ARG A 1 399 ? 8.688 23.688 12.188 1 98 399 ARG A O 1
ATOM 3248 N N . THR A 1 400 ? 7.363 23.531 10.359 1 96.38 400 THR A N 1
ATOM 3249 C CA . THR A 1 400 ? 7.234 24.969 10.219 1 96.38 400 THR A CA 1
ATOM 3250 C C . THR A 1 400 ? 6.137 25.5 11.141 1 96.38 400 THR A C 1
ATOM 3252 O O . THR A 1 400 ? 5.031 24.969 11.18 1 96.38 400 THR A O 1
ATOM 3255 N N . ILE A 1 401 ? 6.438 26.547 11.898 1 96.31 401 ILE A N 1
ATOM 3256 C CA . ILE A 1 401 ? 5.527 27.047 12.922 1 96.31 401 ILE A CA 1
ATOM 3257 C C . ILE A 1 401 ? 4.352 27.75 12.266 1 96.31 401 ILE A C 1
ATOM 3259 O O . ILE A 1 401 ? 4.527 28.797 11.641 1 96.31 401 ILE A O 1
ATOM 3263 N N . LYS A 1 402 ? 3.199 27.125 12.523 1 94.44 402 LYS A N 1
ATOM 3264 C CA . LYS A 1 402 ? 1.994 27.703 11.93 1 94.44 402 LYS A CA 1
ATOM 3265 C C . LYS A 1 402 ? 0.864 27.781 12.953 1 94.44 402 LYS A C 1
ATOM 3267 O O . LYS A 1 402 ? -0.295 27.984 12.586 1 94.44 402 LYS A O 1
ATOM 3272 N N . ALA A 1 403 ? 1.203 27.531 14.195 1 95.5 403 ALA A N 1
ATOM 3273 C CA . ALA A 1 403 ? 0.251 27.625 15.305 1 95.5 403 ALA A CA 1
ATOM 3274 C C . ALA A 1 403 ? 0.96 27.953 16.609 1 95.5 403 ALA A C 1
ATOM 3276 O O . ALA A 1 403 ? 2.189 27.906 16.688 1 95.5 403 ALA A O 1
ATOM 3277 N N . ASP A 1 404 ? 0.237 28.203 17.672 1 96.44 404 ASP A N 1
ATOM 3278 C CA . ASP A 1 404 ? 0.681 28.812 18.922 1 96.44 404 ASP A CA 1
ATOM 3279 C C . ASP A 1 404 ? 1.603 27.875 19.703 1 96.44 404 ASP A C 1
ATOM 3281 O O . ASP A 1 404 ? 2.609 28.312 20.266 1 96.44 404 ASP A O 1
ATOM 3285 N N . VAL A 1 405 ? 1.239 26.609 19.688 1 98.06 405 VAL A N 1
ATOM 3286 C CA . VAL A 1 405 ? 1.962 25.688 20.562 1 98.06 405 VAL A CA 1
ATOM 3287 C C . VAL A 1 405 ? 3.42 25.594 20.109 1 98.06 405 VAL A C 1
ATOM 3289 O O . VAL A 1 405 ? 3.707 25.469 18.922 1 98.06 405 VAL A O 1
ATOM 3292 N N . LEU A 1 406 ? 4.297 25.766 21.016 1 98.19 406 LEU A N 1
ATOM 3293 C CA . LEU A 1 406 ? 5.727 25.766 20.75 1 98.19 406 LEU A CA 1
ATOM 3294 C C . LEU A 1 406 ? 6.52 25.391 22 1 98.19 406 LEU A C 1
ATOM 3296 O O . LEU A 1 406 ? 6.352 26 23.047 1 98.19 406 LEU A O 1
ATOM 3300 N N . VAL A 1 407 ? 7.367 24.391 21.859 1 98.56 407 VAL A N 1
ATOM 3301 C CA . VAL A 1 407 ? 8.156 23.938 23 1 98.56 407 VAL A CA 1
ATOM 3302 C C . VAL A 1 407 ? 9.617 23.75 22.578 1 98.56 407 VAL A C 1
ATOM 3304 O O . VAL A 1 407 ? 9.938 23.859 21.391 1 98.56 407 VAL A O 1
ATOM 3307 N N . GLY A 1 408 ? 10.461 23.531 23.562 1 98.25 408 GLY A N 1
ATOM 3308 C CA . GLY A 1 408 ? 11.844 23.141 23.312 1 98.25 408 GLY A CA 1
ATOM 3309 C C . GLY A 1 408 ? 12.773 24.328 23.156 1 98.25 408 GLY A C 1
ATOM 3310 O O . GLY A 1 408 ? 13.977 24.172 22.969 1 98.25 408 GLY A O 1
ATOM 3311 N N . LEU A 1 409 ? 12.266 25.562 23.266 1 98.44 409 LEU A N 1
ATOM 3312 C CA . LEU A 1 409 ? 13.094 26.75 23.078 1 98.44 409 LEU A CA 1
ATOM 3313 C C . LEU A 1 409 ? 13.961 27.016 24.297 1 98.44 409 LEU A C 1
ATOM 3315 O O . LEU A 1 409 ? 13.531 26.766 25.438 1 98.44 409 LEU A O 1
ATOM 3319 N N . GLN A 1 410 ? 15.094 27.547 24.047 1 97.56 410 GLN A N 1
ATOM 3320 C CA . GLN A 1 410 ? 15.922 28.062 25.141 1 97.56 410 GLN A CA 1
ATOM 3321 C C . GLN A 1 410 ? 15.297 29.297 25.781 1 97.56 410 GLN A C 1
ATOM 3323 O O . GLN A 1 410 ? 14.5 29.984 25.156 1 97.56 410 GLN A O 1
ATOM 3328 N N . GLU A 1 411 ? 15.703 29.5 27 1 97.62 411 GLU A N 1
ATOM 3329 C CA . GLU A 1 411 ? 15.203 30.656 27.719 1 97.62 411 GLU A CA 1
ATOM 3330 C C . GLU A 1 411 ? 15.469 31.938 26.938 1 97.62 411 GLU A C 1
ATOM 3332 O O . GLU A 1 411 ? 16.578 32.156 26.422 1 97.62 411 GLU A O 1
ATOM 3337 N N . GLY A 1 412 ? 14.453 32.719 26.719 1 97.25 412 GLY A N 1
ATOM 3338 C CA . GLY A 1 412 ? 14.602 34.031 26.125 1 97.25 412 GLY A CA 1
ATOM 3339 C C . GLY A 1 412 ? 14.359 34.062 24.625 1 97.25 412 GLY A C 1
ATOM 3340 O O . GLY A 1 412 ? 14.094 35.094 24.031 1 97.25 412 GLY A O 1
ATOM 3341 N N . VAL A 1 413 ? 14.445 32.938 23.938 1 97.19 413 VAL A N 1
ATOM 3342 C CA . VAL A 1 413 ? 14.352 32.875 22.484 1 97.19 413 VAL A CA 1
ATOM 3343 C C . VAL A 1 413 ? 12.953 33.312 22.047 1 97.19 413 VAL A C 1
ATOM 3345 O O . VAL A 1 413 ? 12.812 34.094 21.094 1 97.19 413 VAL A O 1
ATOM 3348 N N . TYR A 1 414 ? 11.961 32.844 22.703 1 97 414 TYR A N 1
ATOM 3349 C CA . TYR A 1 414 ? 10.578 33.156 22.375 1 97 414 TYR A CA 1
ATOM 3350 C C . TYR A 1 414 ? 10.359 34.688 22.406 1 97 414 TYR A C 1
ATOM 3352 O O . TYR A 1 414 ? 9.805 35.25 21.469 1 97 414 TYR A O 1
ATOM 3360 N N . ASP A 1 415 ? 10.844 35.312 23.422 1 96.56 415 ASP A N 1
ATOM 3361 C CA . ASP A 1 415 ? 10.672 36.75 23.594 1 96.56 415 ASP A CA 1
ATOM 3362 C C . ASP A 1 415 ? 11.508 37.531 22.578 1 96.56 415 ASP A C 1
ATOM 3364 O O . ASP A 1 415 ? 11.062 38.531 22.062 1 96.56 415 ASP A O 1
ATOM 3368 N N . GLN A 1 416 ? 12.672 37.031 22.359 1 96.69 416 GLN A N 1
ATOM 3369 C CA . GLN A 1 416 ? 13.547 37.688 21.391 1 96.69 416 GLN A CA 1
ATOM 3370 C C . GLN A 1 416 ? 12.914 37.688 20.016 1 96.69 416 GLN A C 1
ATOM 3372 O O . GLN A 1 416 ? 12.93 38.719 19.328 1 96.69 416 GLN A O 1
ATOM 3377 N N . VAL A 1 417 ? 12.375 36.562 19.609 1 96.44 417 VAL A N 1
ATOM 3378 C CA . VAL A 1 417 ? 11.734 36.469 18.312 1 96.44 417 VAL A CA 1
ATOM 3379 C C . VAL A 1 417 ? 10.5 37.375 18.266 1 96.44 417 VAL A C 1
ATOM 3381 O O . VAL A 1 417 ? 10.281 38.094 17.297 1 96.44 417 VAL A O 1
ATOM 3384 N N . GLY A 1 418 ? 9.711 37.344 19.297 1 95.88 418 GLY A N 1
ATOM 3385 C CA . GLY A 1 418 ? 8.531 38.219 19.391 1 95.88 418 GLY A CA 1
ATOM 3386 C C . GLY A 1 418 ? 8.867 39.688 19.312 1 95.88 418 GLY A C 1
ATOM 3387 O O . GLY A 1 418 ? 8.195 40.469 18.625 1 95.88 418 GLY A O 1
ATOM 3388 N N . ASP A 1 419 ? 9.93 40.062 20.031 1 96.19 419 ASP A N 1
ATOM 3389 C CA . ASP A 1 419 ? 10.367 41.438 20.047 1 96.19 419 ASP A CA 1
ATOM 3390 C C . ASP A 1 419 ? 10.836 41.875 18.672 1 96.19 419 ASP A C 1
ATOM 3392 O O . ASP A 1 419 ? 10.523 43 18.219 1 96.19 419 ASP A O 1
ATOM 3396 N N . PHE A 1 420 ? 11.562 41.031 18.109 1 94.69 420 PHE A N 1
ATOM 3397 C CA . PHE A 1 420 ? 12.039 41.312 16.766 1 94.69 420 PHE A CA 1
ATOM 3398 C C . PHE A 1 420 ? 10.875 41.438 15.781 1 94.69 420 PHE A C 1
ATOM 3400 O O . PHE A 1 420 ? 10.844 42.344 14.953 1 94.69 420 PHE A O 1
ATOM 3407 N N . TRP A 1 421 ? 9.953 40.562 15.852 1 94.25 421 TRP A N 1
ATOM 3408 C CA . TRP A 1 421 ? 8.805 40.5 14.961 1 94.25 421 TRP A CA 1
ATOM 3409 C C . TRP A 1 421 ? 7.914 41.719 15.125 1 94.25 421 TRP A C 1
ATOM 3411 O O . TRP A 1 421 ? 7.371 42.219 14.141 1 94.25 421 TRP A O 1
ATOM 3421 N N . GLU A 1 422 ? 7.816 42.188 16.281 1 94 422 GLU A N 1
ATOM 3422 C CA . GLU A 1 422 ? 6.926 43.281 16.609 1 94 422 GLU A CA 1
ATOM 3423 C C . GLU A 1 422 ? 7.414 44.594 15.969 1 94 422 GLU A C 1
ATOM 3425 O O . GLU A 1 422 ? 6.645 45.531 15.836 1 94 422 GLU A O 1
ATOM 3430 N N . LYS A 1 423 ? 8.602 44.688 15.609 1 95.06 423 LYS A N 1
ATOM 3431 C CA . LYS A 1 423 ? 9.172 45.875 14.992 1 95.06 423 LYS A CA 1
ATOM 3432 C C . LYS A 1 423 ? 8.516 46.156 13.648 1 95.06 423 LYS A C 1
ATOM 3434 O O . LYS A 1 423 ? 8.352 47.312 13.266 1 95.06 423 LYS A O 1
ATOM 3439 N N . ASP A 1 424 ? 8.086 45.062 13.031 1 93.5 424 ASP A N 1
ATOM 3440 C CA . ASP A 1 424 ? 7.602 45.25 11.664 1 93.5 424 ASP A CA 1
ATOM 3441 C C . ASP A 1 424 ? 6.184 44.688 11.516 1 93.5 424 ASP A C 1
ATOM 3443 O O . ASP A 1 424 ? 5.656 44.625 10.406 1 93.5 424 ASP A O 1
ATOM 3447 N N . HIS A 1 425 ? 5.637 44.25 12.57 1 91.25 425 HIS A N 1
ATOM 3448 C CA . HIS A 1 425 ? 4.312 43.656 12.5 1 91.25 425 HIS A CA 1
ATOM 3449 C C . HIS A 1 425 ? 3.43 44.125 13.656 1 91.25 425 HIS A C 1
ATOM 3451 O O . HIS A 1 425 ? 3.938 44.531 14.703 1 91.25 425 HIS A O 1
ATOM 3457 N N . ASP A 1 426 ? 2.211 44.125 13.516 1 85.19 426 ASP A N 1
ATOM 3458 C CA . ASP A 1 426 ? 1.252 44.688 14.461 1 85.19 426 ASP A CA 1
ATOM 3459 C C . ASP A 1 426 ? 1.14 43.844 15.719 1 85.19 426 ASP A C 1
ATOM 3461 O O . ASP A 1 426 ? 0.759 44.312 16.781 1 85.19 426 ASP A O 1
ATOM 3465 N N . SER A 1 427 ? 1.341 42.562 15.547 1 87.75 427 SER A N 1
ATOM 3466 C CA . SER A 1 427 ? 1.196 41.625 16.672 1 87.75 427 SER A CA 1
ATOM 3467 C C . SER A 1 427 ? 2.5 40.906 16.969 1 87.75 427 SER A C 1
ATOM 3469 O O . SER A 1 427 ? 3.074 40.281 16.078 1 87.75 427 SER A O 1
ATOM 3471 N N . ARG A 1 428 ? 2.822 40.969 18.234 1 90.44 428 ARG A N 1
ATOM 3472 C CA . ARG A 1 428 ? 4.031 40.312 18.719 1 90.44 428 ARG A CA 1
ATOM 3473 C C . ARG A 1 428 ? 3.918 38.781 18.578 1 90.44 428 ARG A C 1
ATOM 3475 O O . ARG A 1 428 ? 4.934 38.094 18.5 1 90.44 428 ARG A O 1
ATOM 3482 N N . LEU A 1 429 ? 2.746 38.312 18.438 1 92.44 429 LEU A N 1
ATOM 3483 C CA . LEU A 1 429 ? 2.535 36.875 18.453 1 92.44 429 LEU A CA 1
ATOM 3484 C C . LEU A 1 429 ? 2.285 36.344 17.047 1 92.44 429 LEU A C 1
ATOM 3486 O O . LEU A 1 429 ? 2.256 35.156 16.828 1 92.44 429 LEU A O 1
ATOM 3490 N N . SER A 1 430 ? 2.217 37.219 16.047 1 92.38 430 SER A N 1
ATOM 3491 C CA . SER A 1 430 ? 1.818 36.812 14.703 1 92.38 430 SER A CA 1
ATOM 3492 C C . SER A 1 430 ? 2.908 35.969 14.031 1 92.38 430 SER A C 1
ATOM 3494 O O . SER A 1 430 ? 2.66 35.312 13.023 1 92.38 430 SER A O 1
ATOM 3496 N N . TRP A 1 431 ? 4.137 36 14.586 1 94.5 431 TRP A N 1
ATOM 3497 C CA . TRP A 1 431 ? 5.207 35.188 14.023 1 94.5 431 TRP A CA 1
ATOM 3498 C C . TRP A 1 431 ? 4.902 33.719 14.18 1 94.5 431 TRP A C 1
ATOM 3500 O O . TRP A 1 431 ? 5.359 32.875 13.391 1 94.5 431 TRP A O 1
ATOM 3510 N N . LEU A 1 432 ? 3.998 33.312 15.102 1 95.31 432 LEU A N 1
ATOM 3511 C CA . LEU A 1 432 ? 3.668 31.938 15.414 1 95.31 432 LEU A CA 1
ATOM 3512 C C . LEU A 1 432 ? 2.795 31.328 14.328 1 95.31 432 LEU A C 1
ATOM 3514 O O . LEU A 1 432 ? 2.645 30.109 14.258 1 95.31 432 LEU A O 1
ATOM 3518 N N . SER A 1 433 ? 2.246 32.094 13.477 1 91.94 433 SER A N 1
ATOM 3519 C CA . SER A 1 433 ? 1.433 31.578 12.375 1 91.94 433 SER A CA 1
ATOM 3520 C C . SER A 1 433 ? 1.964 32.062 11.023 1 91.94 433 SER A C 1
ATOM 3522 O O . SER A 1 433 ? 1.26 31.969 10.016 1 91.94 433 SER A O 1
ATOM 3524 N N . SER A 1 434 ? 3.213 32.562 10.969 1 90.5 434 SER A N 1
ATOM 3525 C CA . SER A 1 434 ? 3.74 33.188 9.773 1 90.5 434 SER A CA 1
ATOM 3526 C C . SER A 1 434 ? 4.359 32.156 8.828 1 90.5 434 SER A C 1
ATOM 3528 O O . SER A 1 434 ? 4.516 32.438 7.633 1 90.5 434 SER A O 1
ATOM 3530 N N . GLY A 1 435 ? 4.836 31.062 9.445 1 92.06 435 GLY A N 1
ATOM 3531 C CA . GLY A 1 435 ? 5.547 30.062 8.656 1 92.06 435 GLY A CA 1
ATOM 3532 C C . GLY A 1 435 ? 7 30.438 8.406 1 92.06 435 GLY A C 1
ATOM 3533 O O . GLY A 1 435 ? 7.691 29.766 7.641 1 92.06 435 GLY A O 1
ATOM 3534 N N . LYS A 1 436 ? 7.48 31.438 9.078 1 92.81 436 LYS A N 1
ATOM 3535 C CA . LYS A 1 436 ? 8.836 31.922 8.836 1 92.81 436 LYS A CA 1
ATOM 3536 C C . LYS A 1 436 ? 9.844 31.188 9.727 1 92.81 436 LYS A C 1
ATOM 3538 O O . LYS A 1 436 ? 11.047 31.219 9.461 1 92.81 436 LYS A O 1
ATOM 3543 N N . TYR A 1 437 ? 9.344 30.625 10.789 1 95.69 437 TYR A N 1
ATOM 3544 C CA . TYR A 1 437 ? 10.211 29.922 11.734 1 95.69 437 TYR A CA 1
ATOM 3545 C C . TYR A 1 437 ? 9.852 28.453 11.828 1 95.69 437 TYR A C 1
ATOM 3547 O O . TYR A 1 437 ? 8.766 28.031 11.391 1 95.69 437 TYR A O 1
ATOM 3555 N N . ALA A 1 438 ? 10.789 27.641 12.312 1 97.31 438 ALA A N 1
ATOM 3556 C CA . ALA A 1 438 ? 10.57 26.203 12.406 1 97.31 438 ALA A CA 1
ATOM 3557 C C . ALA A 1 438 ? 11.219 25.625 13.664 1 97.31 438 ALA A C 1
ATOM 3559 O O . ALA A 1 438 ? 12 26.312 14.336 1 97.31 438 ALA A O 1
ATOM 3560 N N . VAL A 1 439 ? 10.812 24.484 14 1 98.25 439 VAL A N 1
ATOM 3561 C CA . VAL A 1 439 ? 11.477 23.688 15.023 1 98.25 439 VAL A CA 1
ATOM 3562 C C . VAL A 1 439 ? 11.656 22.25 14.516 1 98.25 439 VAL A C 1
ATOM 3564 O O . VAL A 1 439 ? 10.82 21.75 13.766 1 98.25 439 VAL A O 1
ATOM 3567 N N . ILE A 1 440 ? 12.734 21.656 14.828 1 98.62 440 ILE A N 1
ATOM 3568 C CA . ILE A 1 440 ? 13.039 20.25 14.648 1 98.62 440 ILE A CA 1
ATOM 3569 C C . ILE A 1 440 ? 13.266 19.578 16 1 98.62 440 ILE A C 1
ATOM 3571 O O . ILE A 1 440 ? 14.273 19.844 16.672 1 98.62 440 ILE A O 1
ATOM 3575 N N . SER A 1 441 ? 12.344 18.734 16.406 1 98.81 441 SER A N 1
ATOM 3576 C CA . SER A 1 441 ? 12.336 18.219 17.781 1 98.81 441 SER A CA 1
ATOM 3577 C C . SER A 1 441 ? 12.484 16.703 17.797 1 98.81 441 SER A C 1
ATOM 3579 O O . SER A 1 441 ? 11.82 15.992 17.031 1 98.81 441 SER A O 1
ATOM 3581 N N . TYR A 1 442 ? 13.344 16.188 18.688 1 98.69 442 TYR A N 1
ATOM 3582 C CA . TYR A 1 442 ? 13.633 14.766 18.75 1 98.69 442 TYR A CA 1
ATOM 3583 C C . TYR A 1 442 ? 13.367 14.219 20.156 1 98.69 442 TYR A C 1
ATOM 3585 O O . TYR A 1 442 ? 13.594 14.914 21.156 1 98.69 442 TYR A O 1
ATOM 3593 N N . SER A 1 443 ? 12.773 13.094 20.266 1 98.69 443 SER A N 1
ATOM 3594 C CA . SER A 1 443 ? 12.656 12.297 21.484 1 98.69 443 SER A CA 1
ATOM 3595 C C . SER A 1 443 ? 13.086 10.852 21.234 1 98.69 443 SER A C 1
ATOM 3597 O O . SER A 1 443 ? 12.688 10.242 20.234 1 98.69 443 SER A O 1
ATOM 3599 N N . ASN A 1 444 ? 13.82 10.266 22.141 1 97.69 444 ASN A N 1
ATOM 3600 C CA . ASN A 1 444 ? 14.344 8.914 21.938 1 97.69 444 ASN A CA 1
ATOM 3601 C C . ASN A 1 444 ? 13.367 7.852 22.438 1 97.69 444 ASN A C 1
ATOM 3603 O O . ASN A 1 444 ? 13.625 6.656 22.281 1 97.69 444 ASN A O 1
ATOM 3607 N N . GLY A 1 445 ? 12.312 8.297 23.078 1 97.19 445 GLY A N 1
ATOM 3608 C CA . GLY A 1 445 ? 11.273 7.371 23.516 1 97.19 445 GLY A CA 1
ATOM 3609 C C . GLY A 1 445 ? 11.633 6.637 24.797 1 97.19 445 GLY A C 1
ATOM 3610 O O . GLY A 1 445 ? 10.945 5.688 25.188 1 97.19 445 GLY A O 1
ATOM 3611 N N . SER A 1 446 ? 12.695 7.004 25.469 1 94.62 446 SER A N 1
ATOM 3612 C CA . SER A 1 446 ? 13.156 6.352 26.688 1 94.62 446 SER A CA 1
ATOM 3613 C C . SER A 1 446 ? 13.438 7.371 27.797 1 94.62 446 SER A C 1
ATOM 3615 O O . SER A 1 446 ? 14.398 7.23 28.547 1 94.62 446 SER A O 1
ATOM 3617 N N . ASN A 1 447 ? 12.711 8.297 27.812 1 86.88 447 ASN A N 1
ATOM 3618 C CA . ASN A 1 447 ? 12.891 9.359 28.797 1 86.88 447 ASN A CA 1
ATOM 3619 C C . ASN A 1 447 ? 12.227 9.016 30.125 1 86.88 447 ASN A C 1
ATOM 3621 O O . ASN A 1 447 ? 11.25 8.258 30.156 1 86.88 447 ASN A O 1
ATOM 3625 N N . MET B 1 1 ? 8.984 -41.312 11.781 1 37.53 1 MET B N 1
ATOM 3626 C CA . MET B 1 1 ? 8.852 -40.062 11.062 1 37.53 1 MET B CA 1
ATOM 3627 C C . MET B 1 1 ? 8.531 -40.281 9.594 1 37.53 1 MET B C 1
ATOM 3629 O O . MET B 1 1 ? 9.305 -40.938 8.883 1 37.53 1 MET B O 1
ATOM 3633 N N . SER B 1 2 ? 7.289 -40.531 9.203 1 52.62 2 SER B N 1
ATOM 3634 C CA . SER B 1 2 ? 6.848 -41 7.895 1 52.62 2 SER B CA 1
ATOM 3635 C C . SER B 1 2 ? 7.543 -40.25 6.766 1 52.62 2 SER B C 1
ATOM 3637 O O . SER B 1 2 ? 7.805 -39.062 6.883 1 52.62 2 SER B O 1
ATOM 3639 N N . ASN B 1 3 ? 8.328 -40.875 5.887 1 80.5 3 ASN B N 1
ATOM 3640 C CA . ASN B 1 3 ? 9.188 -40.406 4.809 1 80.5 3 ASN B CA 1
ATOM 3641 C C . ASN B 1 3 ? 8.438 -39.531 3.826 1 80.5 3 ASN B C 1
ATOM 3643 O O . ASN B 1 3 ? 7.406 -39.938 3.281 1 80.5 3 ASN B O 1
ATOM 3647 N N . LEU B 1 4 ? 8.602 -38.156 3.82 1 92.56 4 LEU B N 1
ATOM 3648 C CA . LEU B 1 4 ? 8.023 -37.219 2.869 1 92.56 4 LEU B CA 1
ATOM 3649 C C . LEU B 1 4 ? 8.242 -37.688 1.435 1 92.56 4 LEU B C 1
ATOM 3651 O O . LEU B 1 4 ? 9.312 -38.188 1.098 1 92.56 4 LEU B O 1
ATOM 3655 N N . PRO B 1 5 ? 7.16 -37.688 0.686 1 97 5 PRO B N 1
ATOM 3656 C CA . PRO B 1 5 ? 7.371 -38.031 -0.725 1 97 5 PRO B CA 1
ATOM 3657 C C . PRO B 1 5 ? 8.422 -37.156 -1.393 1 97 5 PRO B C 1
ATOM 3659 O O . PRO B 1 5 ? 8.695 -36.031 -0.919 1 97 5 PRO B O 1
ATOM 3662 N N . ASP B 1 6 ? 8.969 -37.625 -2.465 1 96.75 6 ASP B N 1
ATOM 3663 C CA . ASP B 1 6 ? 9.938 -36.875 -3.23 1 96.75 6 ASP B CA 1
ATOM 3664 C C . ASP B 1 6 ? 9.281 -35.688 -3.918 1 96.75 6 ASP B C 1
ATOM 3666 O O . ASP B 1 6 ? 8.078 -35.688 -4.195 1 96.75 6 ASP B O 1
ATOM 3670 N N . VAL B 1 7 ? 10.094 -34.688 -4.184 1 97.5 7 VAL B N 1
ATOM 3671 C CA . VAL B 1 7 ? 9.617 -33.562 -5.012 1 97.5 7 VAL B CA 1
ATOM 3672 C C . VAL B 1 7 ? 9.648 -33.969 -6.484 1 97.5 7 VAL B C 1
ATOM 3674 O O . VAL B 1 7 ? 10.258 -35 -6.84 1 97.5 7 VAL B O 1
ATOM 3677 N N . TYR B 1 8 ? 8.984 -33.281 -7.312 1 97.69 8 TYR B N 1
ATOM 3678 C CA . TYR B 1 8 ? 9.078 -33.469 -8.758 1 97.69 8 TYR B CA 1
ATOM 3679 C C . TYR B 1 8 ? 10.406 -32.938 -9.289 1 97.69 8 TYR B C 1
ATOM 3681 O O . TYR B 1 8 ? 10.883 -31.891 -8.844 1 97.69 8 TYR B O 1
ATOM 3689 N N . TYR B 1 9 ? 10.977 -33.688 -10.188 1 98.06 9 TYR B N 1
ATOM 3690 C CA . TYR B 1 9 ? 12.219 -33.281 -10.844 1 98.06 9 TYR B CA 1
ATOM 3691 C C . TYR B 1 9 ? 11.992 -33.062 -12.336 1 98.06 9 TYR B C 1
ATOM 3693 O O . TYR B 1 9 ? 11.117 -33.688 -12.938 1 98.06 9 TYR B O 1
ATOM 3701 N N . ASN B 1 10 ? 12.82 -32.219 -12.945 1 98.06 10 ASN B N 1
ATOM 3702 C CA . ASN B 1 10 ? 12.703 -31.875 -14.359 1 98.06 10 ASN B CA 1
ATOM 3703 C C . ASN B 1 10 ? 13.016 -33.094 -15.242 1 98.06 10 ASN B C 1
ATOM 3705 O O . ASN B 1 10 ? 12.68 -33.094 -16.422 1 98.06 10 ASN B O 1
ATOM 3709 N N . LYS B 1 11 ? 13.641 -34.125 -14.703 1 97.12 11 LYS B N 1
ATOM 3710 C CA . LYS B 1 11 ? 13.984 -35.344 -15.461 1 97.12 11 LYS B CA 1
ATOM 3711 C C . LYS B 1 11 ? 12.812 -36.312 -15.492 1 97.12 11 LYS B C 1
ATOM 3713 O O . LYS B 1 11 ? 12.836 -37.281 -16.25 1 97.12 11 LYS B O 1
ATOM 3718 N N . ASP B 1 12 ? 11.781 -36.062 -14.672 1 96 12 ASP B N 1
ATOM 3719 C CA . ASP B 1 12 ? 10.648 -36.969 -14.586 1 96 12 ASP B CA 1
ATOM 3720 C C . ASP B 1 12 ? 9.789 -36.906 -15.852 1 96 12 ASP B C 1
ATOM 3722 O O . ASP B 1 12 ? 8.945 -36.031 -15.984 1 96 12 ASP B O 1
ATOM 3726 N N . SER B 1 13 ? 9.852 -37.875 -16.688 1 93.5 13 SER B N 1
ATOM 3727 C CA . SER B 1 13 ? 9.195 -37.844 -17.984 1 93.5 13 SER B CA 1
ATOM 3728 C C . SER B 1 13 ? 7.68 -37.969 -17.844 1 93.5 13 SER B C 1
ATOM 3730 O O . SER B 1 13 ? 6.938 -37.656 -18.781 1 93.5 13 SER B O 1
ATOM 3732 N N . ASP B 1 14 ? 7.199 -38.344 -16.719 1 92 14 ASP B N 1
ATOM 3733 C CA . ASP B 1 14 ? 5.77 -38.562 -16.484 1 92 14 ASP B CA 1
ATOM 3734 C C . ASP B 1 14 ? 5.137 -37.312 -15.875 1 92 14 ASP B C 1
ATOM 3736 O O . ASP B 1 14 ? 3.984 -37.344 -15.438 1 92 14 ASP B O 1
ATOM 3740 N N . SER B 1 15 ? 5.902 -36.25 -15.797 1 93.62 15 SER B N 1
ATOM 3741 C CA . SER B 1 15 ? 5.391 -35.062 -15.133 1 93.62 15 SER B CA 1
ATOM 3742 C C . SER B 1 15 ? 5.426 -33.844 -16.062 1 93.62 15 SER B C 1
ATOM 3744 O O . SER B 1 15 ? 6.145 -33.844 -17.062 1 93.62 15 SER B O 1
ATOM 3746 N N . PHE B 1 16 ? 4.621 -32.812 -15.719 1 94.69 16 PHE B N 1
ATOM 3747 C CA . PHE B 1 16 ? 4.578 -31.562 -16.453 1 94.69 16 PHE B CA 1
ATOM 3748 C C . PHE B 1 16 ? 5.906 -30.828 -16.344 1 94.69 16 PHE B C 1
ATOM 3750 O O . PHE B 1 16 ? 6.223 -29.984 -17.188 1 94.69 16 PHE B O 1
ATOM 3757 N N . ALA B 1 17 ? 6.707 -31.172 -15.352 1 96.19 17 ALA B N 1
ATOM 3758 C CA . ALA B 1 17 ? 8.031 -30.594 -15.164 1 96.19 17 ALA B CA 1
ATOM 3759 C C . ALA B 1 17 ? 8.914 -30.828 -16.391 1 96.19 17 ALA B C 1
ATOM 3761 O O . ALA B 1 17 ? 9.656 -29.938 -16.797 1 96.19 17 ALA B O 1
ATOM 3762 N N . PHE B 1 18 ? 8.742 -32 -16.953 1 96 18 PHE B N 1
ATOM 3763 C CA . PHE B 1 18 ? 9.57 -32.406 -18.094 1 96 18 PHE B CA 1
ATOM 3764 C C . PHE B 1 18 ? 9.336 -31.484 -19.281 1 96 18 PHE B C 1
ATOM 3766 O O . PHE B 1 18 ? 10.281 -30.906 -19.828 1 96 18 PHE B O 1
ATOM 3773 N N . SER B 1 19 ? 8.125 -31.344 -19.641 1 94.69 19 SER B N 1
ATOM 3774 C CA . SER B 1 19 ? 7.797 -30.5 -20.797 1 94.69 19 SER B CA 1
ATOM 3775 C C . SER B 1 19 ? 8.008 -29.031 -20.5 1 94.69 19 SER B C 1
ATOM 3777 O O . SER B 1 19 ? 8.406 -28.25 -21.375 1 94.69 19 SER B O 1
ATOM 3779 N N . THR B 1 20 ? 7.707 -28.609 -19.25 1 96.56 20 THR B N 1
ATOM 3780 C CA . THR B 1 20 ? 7.891 -27.219 -18.859 1 96.56 20 THR B CA 1
ATOM 3781 C C . THR B 1 20 ? 9.344 -26.781 -19.031 1 96.56 20 THR B C 1
ATOM 3783 O O . THR B 1 20 ? 9.625 -25.75 -19.641 1 96.56 20 THR B O 1
ATOM 3786 N N . ALA B 1 21 ? 10.273 -27.609 -18.609 1 97.88 21 ALA B N 1
ATOM 3787 C CA . ALA B 1 21 ? 11.695 -27.266 -18.625 1 97.88 21 ALA B CA 1
ATOM 3788 C C . ALA B 1 21 ? 12.242 -27.281 -20.047 1 97.88 21 ALA B C 1
ATOM 3790 O O . ALA B 1 21 ? 13.188 -26.547 -20.359 1 97.88 21 ALA B O 1
ATOM 3791 N N . ARG B 1 22 ? 11.602 -27.984 -20.953 1 97.56 22 ARG B N 1
ATOM 3792 C CA . ARG B 1 22 ? 12.148 -28.203 -22.297 1 97.56 22 ARG B CA 1
ATOM 3793 C C . ARG B 1 22 ? 11.453 -27.312 -23.312 1 97.56 22 ARG B C 1
ATOM 3795 O O . ARG B 1 22 ? 12.031 -26.984 -24.359 1 97.56 22 ARG B O 1
ATOM 3802 N N . THR B 1 23 ? 10.234 -26.922 -23 1 97.06 23 THR B N 1
ATOM 3803 C CA . THR B 1 23 ? 9.469 -26.203 -24.016 1 97.06 23 THR B CA 1
ATOM 3804 C C . THR B 1 23 ? 9 -24.844 -23.469 1 97.06 23 THR B C 1
ATOM 3806 O O . THR B 1 23 ? 9.328 -23.797 -24.031 1 97.06 23 THR B O 1
ATOM 3809 N N . ARG B 1 24 ? 8.297 -24.812 -22.359 1 96.88 24 ARG B N 1
ATOM 3810 C CA . ARG B 1 24 ? 7.676 -23.594 -21.828 1 96.88 24 ARG B CA 1
ATOM 3811 C C . ARG B 1 24 ? 8.727 -22.578 -21.422 1 96.88 24 ARG B C 1
ATOM 3813 O O . ARG B 1 24 ? 8.602 -21.391 -21.734 1 96.88 24 ARG B O 1
ATOM 3820 N N . TRP B 1 25 ? 9.781 -23.047 -20.672 1 98.5 25 TRP B N 1
ATOM 3821 C CA . TRP B 1 25 ? 10.82 -22.125 -20.219 1 98.5 25 TRP B CA 1
ATOM 3822 C C . TRP B 1 25 ? 11.539 -21.5 -21.406 1 98.5 25 TRP B C 1
ATOM 3824 O O . TRP B 1 25 ? 11.844 -20.297 -21.391 1 98.5 25 TRP B O 1
ATOM 3834 N N . ILE B 1 26 ? 11.742 -22.297 -22.453 1 98.44 26 ILE B N 1
ATOM 3835 C CA . ILE B 1 26 ? 12.422 -21.812 -23.656 1 98.44 26 ILE B CA 1
ATOM 3836 C C . ILE B 1 26 ? 11.594 -20.703 -24.312 1 98.44 26 ILE B C 1
ATOM 3838 O O . ILE B 1 26 ? 12.125 -19.672 -24.703 1 98.44 26 ILE B O 1
ATOM 3842 N N . LYS B 1 27 ? 10.359 -20.938 -24.375 1 97.94 27 LYS B N 1
ATOM 3843 C CA . LYS B 1 27 ? 9.461 -19.953 -24.953 1 97.94 27 LYS B CA 1
ATOM 3844 C C . LYS B 1 27 ? 9.445 -18.672 -24.109 1 97.94 27 LYS B C 1
ATOM 3846 O O . LYS B 1 27 ? 9.477 -17.562 -24.656 1 97.94 27 LYS B O 1
ATOM 3851 N N . ILE B 1 28 ? 9.383 -18.781 -22.797 1 97.88 28 ILE B N 1
ATOM 3852 C CA . ILE B 1 28 ? 9.352 -17.641 -21.891 1 97.88 28 ILE B CA 1
ATOM 3853 C C . ILE B 1 28 ? 10.617 -16.812 -22.078 1 97.88 28 ILE B C 1
ATOM 3855 O O . ILE B 1 28 ? 10.555 -15.586 -22.172 1 97.88 28 ILE B O 1
ATOM 3859 N N . ILE B 1 29 ? 11.758 -17.484 -22.156 1 98.69 29 ILE B N 1
ATOM 3860 C CA . ILE B 1 29 ? 13.031 -16.797 -22.312 1 98.69 29 ILE B CA 1
ATOM 3861 C C . ILE B 1 29 ? 13.07 -16.109 -23.688 1 98.69 29 ILE B C 1
ATOM 3863 O O . ILE B 1 29 ? 13.5 -14.953 -23.797 1 98.69 29 ILE B O 1
ATOM 3867 N N . GLN B 1 30 ? 12.586 -16.812 -24.688 1 98.5 30 GLN B N 1
ATOM 3868 C CA . GLN B 1 30 ? 12.555 -16.234 -26.016 1 98.5 30 GLN B CA 1
ATOM 3869 C C . GLN B 1 30 ? 11.664 -14.984 -26.047 1 98.5 30 GLN B C 1
ATOM 3871 O O . GLN B 1 30 ? 12.031 -13.969 -26.641 1 98.5 30 GLN B O 1
ATOM 3876 N N . ASP B 1 31 ? 10.508 -15.086 -25.453 1 97.5 31 ASP B N 1
ATOM 3877 C CA . ASP B 1 31 ? 9.617 -13.938 -25.375 1 97.5 31 ASP B CA 1
ATOM 3878 C C . ASP B 1 31 ? 10.289 -12.766 -24.672 1 97.5 31 ASP B C 1
ATOM 3880 O O . ASP B 1 31 ? 10.086 -11.609 -25.047 1 97.5 31 ASP B O 1
ATOM 3884 N N . ALA B 1 32 ? 11.039 -13.062 -23.625 1 98 32 ALA B N 1
ATOM 3885 C CA . ALA B 1 32 ? 11.781 -12.023 -22.922 1 98 32 ALA B CA 1
ATOM 3886 C C . ALA B 1 32 ? 12.82 -11.375 -23.828 1 98 32 ALA B C 1
ATOM 3888 O O . ALA B 1 32 ? 12.969 -10.148 -23.828 1 98 32 ALA B O 1
ATOM 3889 N N . ILE B 1 33 ? 13.547 -12.211 -24.594 1 98.56 33 ILE B N 1
ATOM 3890 C CA . ILE B 1 33 ? 14.531 -11.703 -25.547 1 98.56 33 ILE B CA 1
ATOM 3891 C C . ILE B 1 33 ? 13.844 -10.758 -26.531 1 98.56 33 ILE B C 1
ATOM 3893 O O . ILE B 1 33 ? 14.328 -9.648 -26.766 1 98.56 33 ILE B O 1
ATOM 3897 N N . ASP B 1 34 ? 12.758 -11.156 -27.047 1 98.25 34 ASP B N 1
ATOM 3898 C CA . ASP B 1 34 ? 12.039 -10.375 -28.047 1 98.25 34 ASP B CA 1
ATOM 3899 C C . ASP B 1 34 ? 11.531 -9.055 -27.453 1 98.25 34 ASP B C 1
ATOM 3901 O O . ASP B 1 34 ? 11.547 -8.023 -28.125 1 98.25 34 ASP B O 1
ATOM 3905 N N . ASP B 1 35 ? 11.039 -9.141 -26.25 1 97.81 35 ASP B N 1
ATOM 3906 C CA . ASP B 1 35 ? 10.547 -7.941 -25.578 1 97.81 35 ASP B CA 1
ATOM 3907 C C . ASP B 1 35 ? 11.664 -6.918 -25.391 1 97.81 35 ASP B C 1
ATOM 3909 O O . ASP B 1 35 ? 11.484 -5.734 -25.688 1 97.81 35 ASP B O 1
ATOM 3913 N N . VAL B 1 36 ? 12.789 -7.328 -24.922 1 98.44 36 VAL B N 1
ATOM 3914 C CA . VAL B 1 36 ? 13.93 -6.449 -24.703 1 98.44 36 VAL B CA 1
ATOM 3915 C C . VAL B 1 36 ? 14.414 -5.887 -26.047 1 98.44 36 VAL B C 1
ATOM 3917 O O . VAL B 1 36 ? 14.695 -4.691 -26.156 1 98.44 36 VAL B O 1
ATOM 3920 N N . ALA B 1 37 ? 14.492 -6.781 -27.047 1 98.31 37 ALA B N 1
ATOM 3921 C CA . ALA B 1 37 ? 14.93 -6.352 -28.375 1 98.31 37 ALA B CA 1
ATOM 3922 C C . ALA B 1 37 ? 14.023 -5.25 -28.906 1 98.31 37 ALA B C 1
ATOM 3924 O O . ALA B 1 37 ? 14.5 -4.281 -29.5 1 98.31 37 ALA B O 1
ATOM 3925 N N . SER B 1 38 ? 12.789 -5.426 -28.766 1 98 38 SER B N 1
ATOM 3926 C CA . SER B 1 38 ? 11.82 -4.43 -29.203 1 98 38 SER B CA 1
ATOM 3927 C C . SER B 1 38 ? 12.016 -3.105 -28.484 1 98 38 SER B C 1
ATOM 3929 O O . SER B 1 38 ? 11.977 -2.037 -29.094 1 98 38 SER B O 1
ATOM 3931 N N . ALA B 1 39 ? 12.18 -3.146 -27.141 1 97.38 39 ALA B N 1
ATOM 3932 C CA . ALA B 1 39 ? 12.398 -1.939 -26.344 1 97.38 39 ALA B CA 1
ATOM 3933 C C . ALA B 1 39 ? 13.664 -1.217 -26.797 1 97.38 39 ALA B C 1
ATOM 3935 O O . ALA B 1 39 ? 13.688 0.013 -26.875 1 97.38 39 ALA B O 1
ATOM 3936 N N . VAL B 1 40 ? 14.719 -1.985 -27.047 1 98.06 40 VAL B N 1
ATOM 3937 C CA . VAL B 1 40 ? 15.992 -1.438 -27.5 1 98.06 40 VAL B CA 1
ATOM 3938 C C . VAL B 1 40 ? 15.797 -0.74 -28.844 1 98.06 40 VAL B C 1
ATOM 3940 O O . VAL B 1 40 ? 16.266 0.385 -29.047 1 98.06 40 VAL B O 1
ATOM 3943 N N . LYS B 1 41 ? 15.133 -1.35 -29.766 1 97.62 41 LYS B N 1
ATOM 3944 C CA . LYS B 1 41 ? 14.891 -0.817 -31.094 1 97.62 41 LYS B CA 1
ATOM 3945 C C . LYS B 1 41 ? 14.117 0.495 -31.047 1 97.62 41 LYS B C 1
ATOM 3947 O O . LYS B 1 41 ? 14.359 1.405 -31.828 1 97.62 41 LYS B O 1
ATOM 3952 N N . ASN B 1 42 ? 13.227 0.625 -30.109 1 96.44 42 ASN B N 1
ATOM 3953 C CA . ASN B 1 42 ? 12.312 1.76 -30.031 1 96.44 42 ASN B CA 1
ATOM 3954 C C . ASN B 1 42 ? 12.906 2.91 -29.219 1 96.44 42 ASN B C 1
ATOM 3956 O O . ASN B 1 42 ? 12.305 3.979 -29.125 1 96.44 42 ASN B O 1
ATOM 3960 N N . SER B 1 43 ? 14.047 2.699 -28.641 1 95.69 43 SER B N 1
ATOM 3961 C CA . SER B 1 43 ? 14.656 3.75 -27.828 1 95.69 43 SER B CA 1
ATOM 3962 C C . SER B 1 43 ? 15.727 4.504 -28.609 1 95.69 43 SER B C 1
ATOM 3964 O O . SER B 1 43 ? 16.359 3.939 -29.5 1 95.69 43 SER B O 1
ATOM 3966 N N . SER B 1 44 ? 15.922 5.82 -28.312 1 94.5 44 SER B N 1
ATOM 3967 C CA . SER B 1 44 ? 17 6.625 -28.891 1 94.5 44 SER B CA 1
ATOM 3968 C C . SER B 1 44 ? 18.109 6.859 -27.875 1 94.5 44 SER B C 1
ATOM 3970 O O . SER B 1 44 ? 19.141 7.469 -28.203 1 94.5 44 SER B O 1
ATOM 3972 N N . ASP B 1 45 ? 17.984 6.355 -26.703 1 95.06 45 ASP B N 1
ATOM 3973 C CA . ASP B 1 45 ? 18.984 6.531 -25.656 1 95.06 45 ASP B CA 1
ATOM 3974 C C . ASP B 1 45 ? 20.109 5.508 -25.797 1 95.06 45 ASP B C 1
ATOM 3976 O O . ASP B 1 45 ? 19.891 4.309 -25.609 1 95.06 45 ASP B O 1
ATOM 3980 N N . ALA B 1 46 ? 21.297 5.965 -26.016 1 96.94 46 ALA B N 1
ATOM 3981 C CA . ALA B 1 46 ? 22.438 5.102 -26.328 1 96.94 46 ALA B CA 1
ATOM 3982 C C . ALA B 1 46 ? 22.766 4.18 -25.156 1 96.94 46 ALA B C 1
ATOM 3984 O O . ALA B 1 46 ? 23.094 3.008 -25.344 1 96.94 46 ALA B O 1
ATOM 3985 N N . GLU B 1 47 ? 22.719 4.688 -23.984 1 96.56 47 GLU B N 1
ATOM 3986 C CA . GLU B 1 47 ? 23.031 3.883 -22.812 1 96.56 47 GLU B CA 1
ATOM 3987 C C . GLU B 1 47 ? 21.953 2.838 -22.547 1 96.56 47 GLU B C 1
ATOM 3989 O O . GLU B 1 47 ? 22.266 1.705 -22.156 1 96.56 47 GLU B O 1
ATOM 3994 N N . PHE B 1 48 ? 20.766 3.199 -22.766 1 97.31 48 PHE B N 1
ATOM 3995 C CA . PHE B 1 48 ? 19.656 2.26 -22.641 1 97.31 48 PHE B CA 1
ATOM 3996 C C . PHE B 1 48 ? 19.797 1.113 -23.641 1 97.31 48 PHE B C 1
ATOM 3998 O O . PHE B 1 48 ? 19.625 -0.053 -23.281 1 97.31 48 PHE B O 1
ATOM 4005 N N . LYS B 1 49 ? 20.172 1.449 -24.859 1 98.31 49 LYS B N 1
ATOM 4006 C CA . LYS B 1 49 ? 20.359 0.445 -25.906 1 98.31 49 LYS B CA 1
ATOM 4007 C C . LYS B 1 49 ? 21.516 -0.491 -25.562 1 98.31 49 LYS B C 1
ATOM 4009 O O . LYS B 1 49 ? 21.391 -1.71 -25.688 1 98.31 49 LYS B O 1
ATOM 4014 N N . LYS B 1 50 ? 22.547 0.101 -25.109 1 98.5 50 LYS B N 1
ATOM 4015 C CA . LYS B 1 50 ? 23.719 -0.687 -24.75 1 98.5 50 LYS B CA 1
ATOM 4016 C C . LYS B 1 50 ? 23.406 -1.685 -23.641 1 98.5 50 LYS B C 1
ATOM 4018 O O . LYS B 1 50 ? 23.734 -2.867 -23.75 1 98.5 50 LYS B O 1
ATOM 4023 N N . GLN B 1 51 ? 22.734 -1.225 -22.594 1 98.5 51 GLN B N 1
ATOM 4024 C CA . GLN B 1 51 ? 22.359 -2.092 -21.5 1 98.5 51 GLN B CA 1
ATOM 4025 C C . GLN B 1 51 ? 21.359 -3.158 -21.953 1 98.5 51 GLN B C 1
ATOM 4027 O O . GLN B 1 51 ? 21.453 -4.316 -21.531 1 98.5 51 GLN B O 1
ATOM 4032 N N . GLY B 1 52 ? 20.438 -2.768 -22.812 1 98.75 52 GLY B N 1
ATOM 4033 C CA . GLY B 1 52 ? 19.469 -3.717 -23.344 1 98.75 52 GLY B CA 1
ATOM 4034 C C . GLY B 1 52 ? 20.125 -4.82 -24.156 1 98.75 52 GLY B C 1
ATOM 4035 O O . GLY B 1 52 ? 19.719 -5.98 -24.078 1 98.75 52 GLY B O 1
ATOM 4036 N N . GLU B 1 53 ? 21.109 -4.453 -24.891 1 98.69 53 GLU B N 1
ATOM 4037 C CA . GLU B 1 53 ? 21.844 -5.438 -25.688 1 98.69 53 GLU B CA 1
ATOM 4038 C C . GLU B 1 53 ? 22.578 -6.426 -24.797 1 98.69 53 GLU B C 1
ATOM 4040 O O . GLU B 1 53 ? 22.672 -7.613 -25.109 1 98.69 53 GLU B O 1
ATOM 4045 N N . GLN B 1 54 ? 23.062 -5.918 -23.734 1 98.75 54 GLN B N 1
ATOM 4046 C CA . GLN B 1 54 ? 23.703 -6.801 -22.766 1 98.75 54 GLN B CA 1
ATOM 4047 C C . GLN B 1 54 ? 22.703 -7.777 -22.156 1 98.75 54 GLN B C 1
ATOM 4049 O O . GLN B 1 54 ? 22.984 -8.969 -22.016 1 98.75 54 GLN B O 1
ATOM 4054 N N . ILE B 1 55 ? 21.531 -7.281 -21.797 1 98.81 55 ILE B N 1
ATOM 4055 C CA . ILE B 1 55 ? 20.469 -8.109 -21.234 1 98.81 55 ILE B CA 1
ATOM 4056 C C . ILE B 1 55 ? 20.047 -9.164 -22.25 1 98.81 55 ILE B C 1
ATOM 4058 O O . ILE B 1 55 ? 19.875 -10.336 -21.906 1 98.81 55 ILE B O 1
ATOM 4062 N N . GLU B 1 56 ? 19.906 -8.75 -23.516 1 98.62 56 GLU B N 1
ATOM 4063 C CA . GLU B 1 56 ? 19.578 -9.695 -24.578 1 98.62 56 GLU B CA 1
ATOM 4064 C C . GLU B 1 56 ? 20.594 -10.828 -24.656 1 98.62 56 GLU B C 1
ATOM 4066 O O . GLU B 1 56 ? 20.234 -11.992 -24.781 1 98.62 56 GLU B O 1
ATOM 4071 N N . SER B 1 57 ? 21.844 -10.414 -24.609 1 98.69 57 SER B N 1
ATOM 4072 C CA . SER B 1 57 ? 22.922 -11.398 -24.672 1 98.69 57 SER B CA 1
ATOM 4073 C C . SER B 1 57 ? 22.859 -12.367 -23.5 1 98.69 57 SER B C 1
ATOM 4075 O O . SER B 1 57 ? 23.047 -13.578 -23.672 1 98.69 57 SER B O 1
ATOM 4077 N N . GLU B 1 58 ? 22.594 -11.852 -22.344 1 98.75 58 GLU B N 1
ATOM 4078 C CA . GLU B 1 58 ? 22.469 -12.68 -21.141 1 98.75 58 GLU B CA 1
ATOM 4079 C C . GLU B 1 58 ? 21.297 -13.641 -21.25 1 98.75 58 GLU B C 1
ATOM 4081 O O . GLU B 1 58 ? 21.406 -14.805 -20.875 1 98.75 58 GLU B O 1
ATOM 4086 N N . LEU B 1 59 ? 20.188 -13.195 -21.75 1 98.81 59 LEU B N 1
ATOM 4087 C CA . LEU B 1 59 ? 19 -14.031 -21.922 1 98.81 59 LEU B CA 1
ATOM 4088 C C . LEU B 1 59 ? 19.266 -15.125 -22.953 1 98.81 59 LEU B C 1
ATOM 4090 O O . LEU B 1 59 ? 18.844 -16.266 -22.781 1 98.81 59 LEU B O 1
ATOM 4094 N N . LYS B 1 60 ? 19.969 -14.758 -24.031 1 98.81 60 LYS B N 1
ATOM 4095 C CA . LYS B 1 60 ? 20.312 -15.75 -25.047 1 98.81 60 LYS B CA 1
ATOM 4096 C C . LYS B 1 60 ? 21.219 -16.828 -24.453 1 98.81 60 LYS B C 1
ATOM 4098 O O . LYS B 1 60 ? 21.047 -18.016 -24.766 1 98.81 60 LYS B O 1
ATOM 4103 N N . GLN B 1 61 ? 22.156 -16.406 -23.672 1 98.75 61 GLN B N 1
ATOM 4104 C CA . GLN B 1 61 ? 23 -17.375 -23 1 98.75 61 GLN B CA 1
ATOM 4105 C C . GLN B 1 61 ? 22.203 -18.266 -22.078 1 98.75 61 GLN B C 1
ATOM 4107 O O . GLN B 1 61 ? 22.422 -19.484 -22 1 98.75 61 GLN B O 1
ATOM 4112 N N . LEU B 1 62 ? 21.297 -17.703 -21.281 1 98.75 62 LEU B N 1
ATOM 4113 C CA . LEU B 1 62 ? 20.422 -18.469 -20.406 1 98.75 62 LEU B CA 1
ATOM 4114 C C . LEU B 1 62 ? 19.625 -19.5 -21.203 1 98.75 62 LEU B C 1
ATOM 4116 O O . LEU B 1 62 ? 19.5 -20.656 -20.781 1 98.75 62 LEU B O 1
ATOM 4120 N N . LYS B 1 63 ? 19.062 -19.078 -22.344 1 98.75 63 LYS B N 1
ATOM 4121 C CA . LYS B 1 63 ? 18.297 -19.969 -23.203 1 98.75 63 LYS B CA 1
ATOM 4122 C C . LYS B 1 63 ? 19.156 -21.156 -23.641 1 98.75 63 LYS B C 1
ATOM 4124 O O . LYS B 1 63 ? 18.719 -22.312 -23.578 1 98.75 63 LYS B O 1
ATOM 4129 N N . ASN B 1 64 ? 20.406 -20.844 -24.016 1 98.62 64 ASN B N 1
ATOM 4130 C CA . ASN B 1 64 ? 21.344 -21.891 -24.422 1 98.62 64 ASN B CA 1
ATOM 4131 C C . ASN B 1 64 ? 21.672 -22.828 -23.281 1 98.62 64 ASN B C 1
ATOM 4133 O O . ASN B 1 64 ? 21.75 -24.047 -23.469 1 98.62 64 ASN B O 1
ATOM 4137 N N . ASP B 1 65 ? 21.875 -22.25 -22.109 1 98.69 65 ASP B N 1
ATOM 4138 C CA . ASP B 1 65 ? 22.188 -23.062 -20.938 1 98.69 65 ASP B CA 1
ATOM 4139 C C . ASP B 1 65 ? 21.047 -24.031 -20.609 1 98.69 65 ASP B C 1
ATOM 4141 O O . ASP B 1 65 ? 21.297 -25.188 -20.297 1 98.69 65 ASP B O 1
ATOM 4145 N N . VAL B 1 66 ? 19.797 -23.578 -20.656 1 98.69 66 VAL B N 1
ATOM 4146 C CA . VAL B 1 66 ? 18.641 -24.422 -20.359 1 98.69 66 VAL B CA 1
ATOM 4147 C C . VAL B 1 66 ? 18.5 -25.5 -21.422 1 98.69 66 VAL B C 1
ATOM 4149 O O . VAL B 1 66 ? 18.328 -26.688 -21.094 1 98.69 66 VAL B O 1
ATOM 4152 N N . GLN B 1 67 ? 18.672 -25.141 -22.703 1 98.31 67 GLN B N 1
ATOM 4153 C CA . GLN B 1 67 ? 18.484 -26.062 -23.812 1 98.31 67 GLN B CA 1
ATOM 4154 C C . GLN B 1 67 ? 19.547 -27.156 -23.797 1 98.31 67 GLN B C 1
ATOM 4156 O O . GLN B 1 67 ? 19.266 -28.312 -24.141 1 98.31 67 GLN B O 1
ATOM 4161 N N . SER B 1 68 ? 20.703 -26.812 -23.344 1 98.31 68 SER B N 1
ATOM 4162 C CA . SER B 1 68 ? 21.828 -27.75 -23.391 1 98.31 68 SER B CA 1
ATOM 4163 C C . SER B 1 68 ? 21.969 -28.5 -22.062 1 98.31 68 SER B C 1
ATOM 4165 O O . SER B 1 68 ? 22.953 -29.219 -21.875 1 98.31 68 SER B O 1
ATOM 4167 N N . ASP B 1 69 ? 21.031 -28.297 -21.188 1 98.56 69 ASP B N 1
ATOM 4168 C CA . ASP B 1 69 ? 21.062 -28.906 -19.875 1 98.56 69 ASP B CA 1
ATOM 4169 C C . ASP B 1 69 ? 22.344 -28.547 -19.125 1 98.56 69 ASP B C 1
ATOM 4171 O O . ASP B 1 69 ? 23.047 -29.438 -18.641 1 98.56 69 ASP B O 1
ATOM 4175 N N . GLY B 1 70 ? 22.672 -27.266 -19.141 1 98.31 70 GLY B N 1
ATOM 4176 C CA . GLY B 1 70 ? 23.844 -26.781 -18.438 1 98.31 70 GLY B CA 1
ATOM 4177 C C . GLY B 1 70 ? 23.688 -26.859 -16.922 1 98.31 70 GLY B C 1
ATOM 4178 O O . GLY B 1 70 ? 22.594 -27.078 -16.406 1 98.31 70 GLY B O 1
ATOM 4179 N N . ALA B 1 71 ? 24.812 -26.656 -16.219 1 98 71 ALA B N 1
ATOM 4180 C CA . ALA B 1 71 ? 24.828 -26.656 -14.766 1 98 71 ALA B CA 1
ATOM 4181 C C . ALA B 1 71 ? 24.141 -25.406 -14.211 1 98 71 ALA B C 1
ATOM 4183 O O . ALA B 1 71 ? 24.281 -24.312 -14.766 1 98 71 ALA B O 1
ATOM 4184 N N . VAL B 1 72 ? 23.391 -25.625 -13.141 1 97.88 72 VAL B N 1
ATOM 4185 C CA . VAL B 1 72 ? 22.812 -24.5 -12.422 1 97.88 72 VAL B CA 1
ATOM 4186 C C . VAL B 1 72 ? 23.859 -23.859 -11.531 1 97.88 72 VAL B C 1
ATOM 4188 O O . VAL B 1 72 ? 24.547 -24.547 -10.766 1 97.88 72 VAL B O 1
ATOM 4191 N N . LYS B 1 73 ? 24.047 -22.547 -11.648 1 95.88 73 LYS B N 1
ATOM 4192 C CA . LYS B 1 73 ? 25.125 -21.844 -10.961 1 95.88 73 LYS B CA 1
ATOM 4193 C C . LYS B 1 73 ? 24.578 -20.953 -9.852 1 95.88 73 LYS B C 1
ATOM 4195 O O . LYS B 1 73 ? 23.531 -20.328 -10.008 1 95.88 73 LYS B O 1
ATOM 4200 N N . PRO B 1 74 ? 25.328 -20.906 -8.742 1 96.5 74 PRO B N 1
ATOM 4201 C CA . PRO B 1 74 ? 24.922 -19.969 -7.691 1 96.5 74 PRO B CA 1
ATOM 4202 C C . PRO B 1 74 ? 25.078 -18.516 -8.102 1 96.5 74 PRO B C 1
ATOM 4204 O O . PRO B 1 74 ? 25.875 -18.203 -8.992 1 96.5 74 PRO B O 1
ATOM 4207 N N . PHE B 1 75 ? 24.312 -17.594 -7.539 1 95.62 75 PHE B N 1
ATOM 4208 C CA . PHE B 1 75 ? 24.391 -16.172 -7.797 1 95.62 75 PHE B CA 1
ATOM 4209 C C . PHE B 1 75 ? 25.656 -15.578 -7.172 1 95.62 75 PHE B C 1
ATOM 4211 O O . PHE B 1 75 ? 26.25 -14.641 -7.715 1 95.62 75 PHE B O 1
ATOM 4218 N N . GLN B 1 76 ? 26.109 -16.047 -5.98 1 89.5 76 GLN B N 1
ATOM 4219 C CA . GLN B 1 76 ? 27.297 -15.602 -5.25 1 89.5 76 GLN B CA 1
ATOM 4220 C C . GLN B 1 76 ? 27.141 -14.164 -4.766 1 89.5 76 GLN B C 1
ATOM 4222 O O . GLN B 1 76 ? 28.016 -13.328 -4.969 1 89.5 76 GLN B O 1
ATOM 4227 N N . HIS B 1 77 ? 25.969 -13.828 -4.285 1 88 77 HIS B N 1
ATOM 4228 C CA . HIS B 1 77 ? 25.641 -12.57 -3.631 1 88 77 HIS B CA 1
ATOM 4229 C C . HIS B 1 77 ? 25.109 -12.797 -2.221 1 88 77 HIS B C 1
ATOM 4231 O O . HIS B 1 77 ? 23.922 -12.594 -1.963 1 88 77 HIS B O 1
ATOM 4237 N N . PRO B 1 78 ? 25.984 -13.016 -1.293 1 82.44 78 PRO B N 1
ATOM 4238 C CA . PRO B 1 78 ? 25.547 -13.445 0.038 1 82.44 78 PRO B CA 1
ATOM 4239 C C . PRO B 1 78 ? 24.844 -12.328 0.816 1 82.44 78 PRO B C 1
ATOM 4241 O O . PRO B 1 78 ? 24.094 -12.609 1.757 1 82.44 78 PRO B O 1
ATOM 4244 N N . THR B 1 79 ? 25.016 -11.102 0.403 1 83.44 79 THR B N 1
ATOM 4245 C CA . THR B 1 79 ? 24.453 -10 1.176 1 83.44 79 THR B CA 1
ATOM 4246 C C . THR B 1 79 ? 23.031 -9.688 0.706 1 83.44 79 THR B C 1
ATOM 4248 O O . THR B 1 79 ? 22.281 -8.984 1.393 1 83.44 79 THR B O 1
ATOM 4251 N N . ASN B 1 80 ? 22.703 -10.211 -0.377 1 90.5 80 ASN B N 1
ATOM 4252 C CA . ASN B 1 80 ? 21.344 -10.062 -0.897 1 90.5 80 ASN B CA 1
ATOM 4253 C C . ASN B 1 80 ? 20.516 -11.305 -0.644 1 90.5 80 ASN B C 1
ATOM 4255 O O . ASN B 1 80 ? 20.703 -12.336 -1.302 1 90.5 80 ASN B O 1
ATOM 4259 N N . LYS B 1 81 ? 19.609 -11.195 0.218 1 90.62 81 LYS B N 1
ATOM 4260 C CA . LYS B 1 81 ? 18.844 -12.344 0.693 1 90.62 81 LYS B CA 1
ATOM 4261 C C . LYS B 1 81 ? 18.062 -12.992 -0.444 1 90.62 81 LYS B C 1
ATOM 4263 O O . LYS B 1 81 ? 17.797 -14.195 -0.423 1 90.62 81 LYS B O 1
ATOM 4268 N N . ALA B 1 82 ? 17.672 -12.227 -1.436 1 91.81 82 ALA B N 1
ATOM 4269 C CA . ALA B 1 82 ? 16.906 -12.727 -2.578 1 91.81 82 ALA B CA 1
ATOM 4270 C C . ALA B 1 82 ? 17.734 -13.727 -3.387 1 91.81 82 ALA B C 1
ATOM 4272 O O . ALA B 1 82 ? 17.172 -14.594 -4.062 1 91.81 82 ALA B O 1
ATOM 4273 N N . PHE B 1 83 ? 19.094 -13.609 -3.262 1 96 83 PHE B N 1
ATOM 4274 C CA . PHE B 1 83 ? 19.984 -14.508 -3.969 1 96 83 PHE B CA 1
ATOM 4275 C C . PHE B 1 83 ? 20.547 -15.57 -3.021 1 96 83 PHE B C 1
ATOM 4277 O O . PHE B 1 83 ? 20.688 -16.734 -3.398 1 96 83 PHE B O 1
ATOM 4284 N N . ALA B 1 84 ? 20.703 -15.18 -1.816 1 96.56 84 ALA B N 1
ATOM 4285 C CA . ALA B 1 84 ? 21.344 -16.047 -0.831 1 96.56 84 ALA B CA 1
ATOM 4286 C C . ALA B 1 84 ? 20.484 -17.281 -0.556 1 96.56 84 ALA B C 1
ATOM 4288 O O . ALA B 1 84 ? 21 -18.375 -0.308 1 96.56 84 ALA B O 1
ATOM 4289 N N . SER B 1 85 ? 19.203 -17.125 -0.572 1 97.19 85 SER B N 1
ATOM 4290 C CA . SER B 1 85 ? 18.312 -18.25 -0.339 1 97.19 85 SER B CA 1
ATOM 4291 C C . SER B 1 85 ? 18.516 -19.344 -1.37 1 97.19 85 SER B C 1
ATOM 4293 O O . SER B 1 85 ? 18.578 -20.531 -1.021 1 97.19 85 SER B O 1
ATOM 4295 N N . PHE B 1 86 ? 18.672 -19 -2.604 1 97.69 86 PHE B N 1
ATOM 4296 C CA . PHE B 1 86 ? 18.906 -19.953 -3.68 1 97.69 86 PHE B CA 1
ATOM 4297 C C . PHE B 1 86 ? 20.281 -20.594 -3.557 1 97.69 86 PHE B C 1
ATOM 4299 O O . PHE B 1 86 ? 20.438 -21.797 -3.742 1 97.69 86 PHE B O 1
ATOM 4306 N N . ASP B 1 87 ? 21.266 -19.734 -3.232 1 97.44 87 ASP B N 1
ATOM 4307 C CA . ASP B 1 87 ? 22.641 -20.219 -3.105 1 97.44 87 ASP B CA 1
ATOM 4308 C C . ASP B 1 87 ? 22.766 -21.25 -1.999 1 97.44 87 ASP B C 1
ATOM 4310 O O . ASP B 1 87 ? 23.531 -22.203 -2.115 1 97.44 87 ASP B O 1
ATOM 4314 N N . LYS B 1 88 ? 22.047 -21.047 -0.998 1 96.06 88 LYS B N 1
ATOM 4315 C CA . LYS B 1 88 ? 22.062 -21.984 0.116 1 96.06 88 LYS B CA 1
ATOM 4316 C C . LYS B 1 88 ? 21.609 -23.375 -0.333 1 96.06 88 LYS B C 1
ATOM 4318 O O . LYS B 1 88 ? 22.203 -24.375 0.06 1 96.06 88 LYS B O 1
ATOM 4323 N N . VAL B 1 89 ? 20.531 -23.484 -1.143 1 95.25 89 VAL B N 1
ATOM 4324 C CA . VAL B 1 89 ? 20 -24.75 -1.641 1 95.25 89 VAL B CA 1
ATOM 4325 C C . VAL B 1 89 ? 21 -25.375 -2.611 1 95.25 89 VAL B C 1
ATOM 4327 O O . VAL B 1 89 ? 21.156 -26.609 -2.645 1 95.25 89 VAL B O 1
ATOM 4330 N N . LEU B 1 90 ? 21.703 -24.578 -3.326 1 96.31 90 LEU B N 1
ATOM 4331 C CA . LEU B 1 90 ? 22.578 -25.062 -4.391 1 96.31 90 LEU B CA 1
ATOM 4332 C C . LEU B 1 90 ? 23.906 -25.547 -3.82 1 96.31 90 LEU B C 1
ATOM 4334 O O . LEU B 1 90 ? 24.656 -26.25 -4.5 1 96.31 90 LEU B O 1
ATOM 4338 N N . LYS B 1 91 ? 24.203 -25.094 -2.6 1 94.25 91 LYS B N 1
ATOM 4339 C CA . LYS B 1 91 ? 25.484 -25.5 -2 1 94.25 91 LYS B CA 1
ATOM 4340 C C . LYS B 1 91 ? 25.594 -27.016 -1.946 1 94.25 91 LYS B C 1
ATOM 4342 O O . LYS B 1 91 ? 24.75 -27.703 -1.363 1 94.25 91 LYS B O 1
ATOM 4347 N N . GLY B 1 92 ? 26.625 -27.547 -2.566 1 92.44 92 GLY B N 1
ATOM 4348 C CA . GLY B 1 92 ? 26.891 -28.984 -2.566 1 92.44 92 GLY B CA 1
ATOM 4349 C C . GLY B 1 92 ? 26.047 -29.75 -3.559 1 92.44 92 GLY B C 1
ATOM 4350 O O . GLY B 1 92 ? 26.109 -30.984 -3.613 1 92.44 92 GLY B O 1
ATOM 4351 N N . GLN B 1 93 ? 25.156 -29.062 -4.285 1 93.94 93 GLN B N 1
ATOM 4352 C CA . GLN B 1 93 ? 24.328 -29.719 -5.297 1 93.94 93 GLN B CA 1
ATOM 4353 C C . GLN B 1 93 ? 24.922 -29.562 -6.688 1 93.94 93 GLN B C 1
ATOM 4355 O O . GLN B 1 93 ? 25.672 -28.609 -6.945 1 93.94 93 GLN B O 1
ATOM 4360 N N . ASN B 1 94 ? 24.688 -30.5 -7.523 1 94.69 94 ASN B N 1
ATOM 4361 C CA . ASN B 1 94 ? 25.125 -30.453 -8.922 1 94.69 94 ASN B CA 1
ATOM 4362 C C . ASN B 1 94 ? 23.922 -30.516 -9.875 1 94.69 94 ASN B C 1
ATOM 4364 O O . ASN B 1 94 ? 23.922 -31.328 -10.812 1 94.69 94 ASN B O 1
ATOM 4368 N N . TYR B 1 95 ? 22.969 -29.703 -9.602 1 97.25 95 TYR B N 1
ATOM 4369 C CA . TYR B 1 95 ? 21.75 -29.703 -10.422 1 97.25 95 TYR B CA 1
ATOM 4370 C C . TYR B 1 95 ? 22.047 -29.172 -11.82 1 97.25 95 TYR B C 1
ATOM 4372 O O . TYR B 1 95 ? 22.906 -28.297 -11.984 1 97.25 95 TYR B O 1
ATOM 4380 N N . THR B 1 96 ? 21.406 -29.781 -12.781 1 98.5 96 THR B N 1
ATOM 4381 C CA . THR B 1 96 ? 21.344 -29.203 -14.109 1 98.5 96 THR B CA 1
ATOM 4382 C C . THR B 1 96 ? 19.906 -28.75 -14.438 1 98.5 96 THR B C 1
ATOM 4384 O O . THR B 1 96 ? 18.969 -29.141 -13.742 1 98.5 96 THR B O 1
ATOM 4387 N N . TRP B 1 97 ? 19.719 -27.922 -15.398 1 98.69 97 TRP B N 1
ATOM 4388 C CA . TRP B 1 97 ? 18.438 -27.312 -15.734 1 98.69 97 TRP B CA 1
ATOM 4389 C C . TRP B 1 97 ? 17.375 -28.375 -16.016 1 98.69 97 TRP B C 1
ATOM 4391 O O . TRP B 1 97 ? 16.219 -28.203 -15.664 1 98.69 97 TRP B O 1
ATOM 4401 N N . LEU B 1 98 ? 17.797 -29.484 -16.625 1 98.5 98 LEU B N 1
ATOM 4402 C CA . LEU B 1 98 ? 16.797 -30.422 -17.078 1 98.5 98 LEU B CA 1
ATOM 4403 C C . LEU B 1 98 ? 16.703 -31.625 -16.125 1 98.5 98 LEU B C 1
ATOM 4405 O O . LEU B 1 98 ? 15.898 -32.531 -16.359 1 98.5 98 LEU B O 1
ATOM 4409 N N . THR B 1 99 ? 17.438 -31.578 -14.953 1 96.62 99 THR B N 1
ATOM 4410 C CA . THR B 1 99 ? 17.406 -32.75 -14.109 1 96.62 99 THR B CA 1
ATOM 4411 C C . THR B 1 99 ? 17.109 -32.406 -12.656 1 96.62 99 THR B C 1
ATOM 4413 O O . THR B 1 99 ? 16.781 -33.25 -11.836 1 96.62 99 THR B O 1
ATOM 4416 N N . GLY B 1 100 ? 17.234 -31.094 -12.297 1 97.56 100 GLY B N 1
ATOM 4417 C CA . GLY B 1 100 ? 17.047 -30.656 -10.922 1 97.56 100 GLY B CA 1
ATOM 4418 C C . GLY B 1 100 ? 15.594 -30.594 -10.5 1 97.56 100 GLY B C 1
ATOM 4419 O O . GLY B 1 100 ? 14.703 -30.953 -11.273 1 97.56 100 GLY B O 1
ATOM 4420 N N . PRO B 1 101 ? 15.344 -30.219 -9.203 1 98.19 101 PRO B N 1
ATOM 4421 C CA . PRO B 1 101 ? 13.977 -30.125 -8.68 1 98.19 101 PRO B CA 1
ATOM 4422 C C . PRO B 1 101 ? 13.148 -29.062 -9.375 1 98.19 101 PRO B C 1
ATOM 4424 O O . PRO B 1 101 ? 13.609 -27.922 -9.539 1 98.19 101 PRO B O 1
ATOM 4427 N N . TRP B 1 102 ? 11.961 -29.344 -9.719 1 98.44 102 TRP B N 1
ATOM 4428 C CA . TRP B 1 102 ? 11.125 -28.516 -10.578 1 98.44 102 TRP B CA 1
ATOM 4429 C C . TRP B 1 102 ? 10.773 -27.203 -9.883 1 98.44 102 TRP B C 1
ATOM 4431 O O . TRP B 1 102 ? 11.062 -26.125 -10.398 1 98.44 102 TRP B O 1
ATOM 4441 N N . LEU B 1 103 ? 10.172 -27.25 -8.688 1 98.5 103 LEU B N 1
ATOM 4442 C CA . LEU B 1 103 ? 9.75 -26.047 -7.992 1 98.5 103 LEU B CA 1
ATOM 4443 C C . LEU B 1 103 ? 10.93 -25.109 -7.773 1 98.5 103 LEU B C 1
ATOM 4445 O O . LEU B 1 103 ? 10.828 -23.906 -8.039 1 98.5 103 LEU B O 1
ATOM 4449 N N . PHE B 1 104 ? 12.023 -25.656 -7.352 1 98.31 104 PHE B N 1
ATOM 4450 C CA . PHE B 1 104 ? 13.211 -24.859 -7.086 1 98.31 104 PHE B CA 1
ATOM 4451 C C . PHE B 1 104 ? 13.703 -24.188 -8.359 1 98.31 104 PHE B C 1
ATOM 4453 O O . PHE B 1 104 ? 13.922 -22.969 -8.383 1 98.31 104 PHE B O 1
ATOM 4460 N N . LEU B 1 105 ? 13.867 -24.938 -9.414 1 98.5 105 LEU B N 1
ATOM 4461 C CA . LEU B 1 105 ? 14.531 -24.422 -10.609 1 98.5 105 LEU B CA 1
ATOM 4462 C C . LEU B 1 105 ? 13.617 -23.469 -11.367 1 98.5 105 LEU B C 1
ATOM 4464 O O . LEU B 1 105 ? 14.094 -22.547 -12.031 1 98.5 105 LEU B O 1
ATOM 4468 N N . GLU B 1 106 ? 12.305 -23.703 -11.297 1 98.5 106 GLU B N 1
ATOM 4469 C CA . GLU B 1 106 ? 11.414 -22.719 -11.898 1 98.5 106 GLU B CA 1
ATOM 4470 C C . GLU B 1 106 ? 11.539 -21.359 -11.219 1 98.5 106 GLU B C 1
ATOM 4472 O O . GLU B 1 106 ? 11.648 -20.328 -11.891 1 98.5 106 GLU B O 1
ATOM 4477 N N . ASN B 1 107 ? 11.492 -21.359 -9.875 1 98.5 107 ASN B N 1
ATOM 4478 C CA . ASN B 1 107 ? 11.695 -20.109 -9.148 1 98.5 107 ASN B CA 1
ATOM 4479 C C . ASN B 1 107 ? 13.078 -19.516 -9.422 1 98.5 107 ASN B C 1
ATOM 4481 O O . ASN B 1 107 ? 13.211 -18.297 -9.594 1 98.5 107 ASN B O 1
ATOM 4485 N N . TYR B 1 108 ? 14.062 -20.391 -9.523 1 98.5 108 TYR B N 1
ATOM 4486 C CA . TYR B 1 108 ? 15.43 -19.969 -9.812 1 98.5 108 TYR B CA 1
ATOM 4487 C C . TYR B 1 108 ? 15.516 -19.312 -11.18 1 98.5 108 TYR B C 1
ATOM 4489 O O . TYR B 1 108 ? 16.188 -18.297 -11.344 1 98.5 108 TYR B O 1
ATOM 4497 N N . LEU B 1 109 ? 14.852 -19.859 -12.117 1 98.69 109 LEU B N 1
ATOM 4498 C CA . LEU B 1 109 ? 14.844 -19.297 -13.469 1 98.69 109 LEU B CA 1
ATOM 4499 C C . LEU B 1 109 ? 14.398 -17.844 -13.461 1 98.69 109 LEU B C 1
ATOM 4501 O O . LEU B 1 109 ? 15.062 -16.984 -14.047 1 98.69 109 LEU B O 1
ATOM 4505 N N . TYR B 1 110 ? 13.312 -17.547 -12.828 1 98.44 110 TYR B N 1
ATOM 4506 C CA . TYR B 1 110 ? 12.773 -16.188 -12.805 1 98.44 110 TYR B CA 1
ATOM 4507 C C . TYR B 1 110 ? 13.68 -15.258 -12.023 1 98.44 110 TYR B C 1
ATOM 4509 O O . TYR B 1 110 ? 13.797 -14.078 -12.352 1 98.44 110 TYR B O 1
ATOM 4517 N N . ARG B 1 111 ? 14.328 -15.766 -10.953 1 98.25 111 ARG B N 1
ATOM 4518 C CA . ARG B 1 111 ? 15.289 -14.961 -10.203 1 98.25 111 ARG B CA 1
ATOM 4519 C C . ARG B 1 111 ? 16.5 -14.625 -11.07 1 98.25 111 ARG B C 1
ATOM 4521 O O . ARG B 1 111 ? 17.016 -13.5 -11.016 1 98.25 111 ARG B O 1
ATOM 4528 N N . VAL B 1 112 ? 16.938 -15.609 -11.898 1 98.31 112 VAL B N 1
ATOM 4529 C CA . VAL B 1 112 ? 18.047 -15.367 -12.82 1 98.31 112 VAL B CA 1
ATOM 4530 C C . VAL B 1 112 ? 17.656 -14.273 -13.812 1 98.31 112 VAL B C 1
ATOM 4532 O O . VAL B 1 112 ? 18.406 -13.32 -14.016 1 98.31 112 VAL B O 1
ATOM 4535 N N . ILE B 1 113 ? 16.516 -14.398 -14.359 1 98.38 113 ILE B N 1
ATOM 4536 C CA . ILE B 1 113 ? 16.047 -13.398 -15.312 1 98.38 113 ILE B CA 1
ATOM 4537 C C . ILE B 1 113 ? 15.992 -12.031 -14.648 1 98.38 113 ILE B C 1
ATOM 4539 O O . ILE B 1 113 ? 16.469 -11.039 -15.203 1 98.38 113 ILE B O 1
ATOM 4543 N N . ASN B 1 114 ? 15.398 -11.961 -13.477 1 97.69 114 ASN B N 1
ATOM 4544 C CA . ASN B 1 114 ? 15.312 -10.711 -12.734 1 97.69 114 ASN B CA 1
ATOM 4545 C C . ASN B 1 114 ? 16.688 -10.094 -12.516 1 97.69 114 ASN B C 1
ATOM 4547 O O . ASN B 1 114 ? 16.844 -8.875 -12.586 1 97.69 114 ASN B O 1
ATOM 4551 N N . SER B 1 115 ? 17.719 -10.914 -12.242 1 97.38 115 SER B N 1
ATOM 4552 C CA . SER B 1 115 ? 19.062 -10.438 -11.93 1 97.38 115 SER B CA 1
ATOM 4553 C C . SER B 1 115 ? 19.672 -9.695 -13.109 1 97.38 115 SER B C 1
ATOM 4555 O O . SER B 1 115 ? 20.484 -8.789 -12.93 1 97.38 115 SER B O 1
ATOM 4557 N N . PHE B 1 116 ? 19.266 -10.023 -14.352 1 98.06 116 PHE B N 1
ATOM 4558 C CA . PHE B 1 116 ? 19.781 -9.359 -15.539 1 98.06 116 PHE B CA 1
ATOM 4559 C C . PHE B 1 116 ? 19.328 -7.91 -15.594 1 98.06 116 PHE B C 1
ATOM 4561 O O . PHE B 1 116 ? 20.016 -7.051 -16.141 1 98.06 116 PHE B O 1
ATOM 4568 N N . PHE B 1 117 ? 18.203 -7.652 -15.008 1 98 117 PHE B N 1
ATOM 4569 C CA . PHE B 1 117 ? 17.594 -6.328 -15.109 1 98 117 PHE B CA 1
ATOM 4570 C C . PHE B 1 117 ? 18.016 -5.453 -13.93 1 98 117 PHE B C 1
ATOM 4572 O O . PHE B 1 117 ? 18.438 -4.309 -14.117 1 98 117 PHE B O 1
ATOM 4579 N N . ILE B 1 118 ? 18 -5.977 -12.711 1 95.81 118 ILE B N 1
ATOM 4580 C CA . ILE B 1 118 ? 18.188 -5.156 -11.516 1 95.81 118 ILE B CA 1
ATOM 4581 C C . ILE B 1 118 ? 19.625 -4.66 -11.445 1 95.81 118 ILE B C 1
ATOM 4583 O O . ILE B 1 118 ? 19.922 -3.717 -10.711 1 95.81 118 ILE B O 1
ATOM 4587 N N . SER B 1 119 ? 20.516 -5.23 -12.281 1 93.25 119 SER B N 1
ATOM 4588 C CA . SER B 1 119 ? 21.922 -4.84 -12.281 1 93.25 119 SER B CA 1
ATOM 4589 C C . SER B 1 119 ? 22.172 -3.689 -13.258 1 93.25 119 SER B C 1
ATOM 4591 O O . SER B 1 119 ? 23.281 -3.178 -13.344 1 93.25 119 SER B O 1
ATOM 4593 N N . LYS B 1 120 ? 21.125 -3.318 -14.016 1 96.94 120 LYS B N 1
ATOM 4594 C CA . LYS B 1 120 ? 21.281 -2.279 -15.031 1 96.94 120 LYS B CA 1
ATOM 4595 C C . LYS B 1 120 ? 20.578 -0.99 -14.602 1 96.94 120 LYS B C 1
ATOM 4597 O O . LYS B 1 120 ? 19.375 -0.989 -14.328 1 96.94 120 LYS B O 1
ATOM 4602 N N . SER B 1 121 ? 21.281 0.135 -14.648 1 94.25 121 SER B N 1
ATOM 4603 C CA . SER B 1 121 ? 20.828 1.402 -14.078 1 94.25 121 SER B CA 1
ATOM 4604 C C . SER B 1 121 ? 19.594 1.929 -14.805 1 94.25 121 SER B C 1
ATOM 4606 O O . SER B 1 121 ? 18.797 2.672 -14.227 1 94.25 121 SER B O 1
ATOM 4608 N N . LEU B 1 122 ? 19.406 1.511 -16.062 1 96.31 122 LEU B N 1
ATOM 4609 C CA . LEU B 1 122 ? 18.281 2.07 -16.797 1 96.31 122 LEU B CA 1
ATOM 4610 C C . LEU B 1 122 ? 17.188 1.022 -17.016 1 96.31 122 LEU B C 1
ATOM 4612 O O . LEU B 1 122 ? 16.125 1.326 -17.562 1 96.31 122 LEU B O 1
ATOM 4616 N N . TRP B 1 123 ? 17.422 -0.292 -16.516 1 97.94 123 TRP B N 1
ATOM 4617 C CA . TRP B 1 123 ? 16.5 -1.38 -16.797 1 97.94 123 TRP B CA 1
ATOM 4618 C C . TRP B 1 123 ? 15.977 -1.993 -15.5 1 97.94 123 TRP B C 1
ATOM 4620 O O . TRP B 1 123 ? 15.102 -2.869 -15.523 1 97.94 123 TRP B O 1
ATOM 4630 N N . PHE B 1 124 ? 16.453 -1.49 -14.328 1 97.31 124 PHE B N 1
ATOM 4631 C CA . PHE B 1 124 ? 16.203 -2.176 -13.07 1 97.31 124 PHE B CA 1
ATOM 4632 C C . PHE B 1 124 ? 14.711 -2.211 -12.758 1 97.31 124 PHE B C 1
ATOM 4634 O O . PHE B 1 124 ? 14.234 -3.119 -12.078 1 97.31 124 PHE B O 1
ATOM 4641 N N . ASN B 1 125 ? 13.914 -1.266 -13.25 1 97.38 125 ASN B N 1
ATOM 4642 C CA . ASN B 1 125 ? 12.477 -1.182 -12.984 1 97.38 125 ASN B CA 1
ATOM 4643 C C . ASN B 1 125 ? 11.664 -1.713 -14.164 1 97.38 125 ASN B C 1
ATOM 4645 O O . ASN B 1 125 ? 10.445 -1.533 -14.211 1 97.38 125 ASN B O 1
ATOM 4649 N N . TYR B 1 126 ? 12.273 -2.375 -15.141 1 97.81 126 TYR B N 1
ATOM 4650 C CA . TYR B 1 126 ? 11.609 -2.863 -16.344 1 97.81 126 TYR B CA 1
ATOM 4651 C C . TYR B 1 126 ? 10.891 -4.18 -16.078 1 97.81 126 TYR B C 1
ATOM 4653 O O . TYR B 1 126 ? 11.477 -5.113 -15.523 1 97.81 126 TYR B O 1
ATOM 4661 N N . ASP B 1 127 ? 9.648 -4.223 -16.391 1 97.75 127 ASP B N 1
ATOM 4662 C CA . ASP B 1 127 ? 8.852 -5.441 -16.312 1 97.75 127 ASP B CA 1
ATOM 4663 C C . ASP B 1 127 ? 8.703 -6.102 -17.688 1 97.75 127 ASP B C 1
ATOM 4665 O O . ASP B 1 127 ? 7.883 -5.684 -18.5 1 97.75 127 ASP B O 1
ATOM 4669 N N . ILE B 1 128 ? 9.344 -7.117 -17.875 1 96.62 128 ILE B N 1
ATOM 4670 C CA . ILE B 1 128 ? 9.43 -7.773 -19.172 1 96.62 128 ILE B CA 1
ATOM 4671 C C . ILE B 1 128 ? 8.102 -8.445 -19.5 1 96.62 128 ILE B C 1
ATOM 4673 O O . ILE B 1 128 ? 7.863 -8.844 -20.641 1 96.62 128 ILE B O 1
ATOM 4677 N N . PHE B 1 129 ? 7.188 -8.508 -18.562 1 97.31 129 PHE B N 1
ATOM 4678 C CA . PHE B 1 129 ? 5.93 -9.211 -18.781 1 97.31 129 PHE B CA 1
ATOM 4679 C C . PHE B 1 129 ? 4.777 -8.227 -18.922 1 97.31 129 PHE B C 1
ATOM 4681 O O . PHE B 1 129 ? 3.631 -8.625 -19.141 1 97.31 129 PHE B O 1
ATOM 4688 N N . ASP B 1 130 ? 5.047 -6.945 -18.766 1 96.69 130 ASP B N 1
ATOM 4689 C CA . ASP B 1 130 ? 4.012 -5.918 -18.734 1 96.69 130 ASP B CA 1
ATOM 4690 C C . ASP B 1 130 ? 3.156 -5.949 -20 1 96.69 130 ASP B C 1
ATOM 4692 O O . ASP B 1 130 ? 1.928 -5.891 -19.922 1 96.69 130 ASP B O 1
ATOM 4696 N N . ASN B 1 131 ? 3.773 -6.07 -21.156 1 94.56 131 ASN B N 1
ATOM 4697 C CA . ASN B 1 131 ? 3.049 -6.059 -22.422 1 94.56 131 ASN B CA 1
ATOM 4698 C C . ASN B 1 131 ? 2.062 -7.219 -22.516 1 94.56 131 ASN B C 1
ATOM 4700 O O . ASN B 1 131 ? 0.928 -7.043 -22.953 1 94.56 131 ASN B O 1
ATOM 4704 N N . LEU B 1 132 ? 2.555 -8.359 -22.109 1 93.56 132 LEU B N 1
ATOM 4705 C CA . LEU B 1 132 ? 1.692 -9.531 -22.141 1 93.56 132 LEU B CA 1
ATOM 4706 C C . LEU B 1 132 ? 0.522 -9.375 -21.172 1 93.56 132 LEU B C 1
ATOM 4708 O O . LEU B 1 132 ? -0.616 -9.711 -21.516 1 93.56 132 LEU B O 1
ATOM 4712 N N . LYS B 1 133 ? 0.759 -8.883 -19.938 1 95.19 133 LYS B N 1
ATOM 4713 C CA . LYS B 1 133 ? -0.297 -8.641 -18.969 1 95.19 133 LYS B CA 1
ATOM 4714 C C . LYS B 1 133 ? -1.359 -7.695 -19.531 1 95.19 133 LYS B C 1
ATOM 4716 O O . LYS B 1 133 ? -2.557 -7.961 -19.406 1 95.19 133 LYS B O 1
ATOM 4721 N N . ARG B 1 134 ? -0.918 -6.668 -20.203 1 94 134 ARG B N 1
ATOM 4722 C CA . ARG B 1 134 ? -1.815 -5.633 -20.703 1 94 134 ARG B CA 1
ATOM 4723 C C . ARG B 1 134 ? -2.676 -6.164 -21.844 1 94 134 ARG B C 1
ATOM 4725 O O . ARG B 1 134 ? -3.887 -5.938 -21.875 1 94 134 ARG B O 1
ATOM 4732 N N . SER B 1 135 ? -2.07 -6.852 -22.75 1 93.06 135 SER B N 1
ATOM 4733 C CA . SER B 1 135 ? -2.805 -7.383 -23.891 1 93.06 135 SER B CA 1
ATOM 4734 C C . SER B 1 135 ? -3.822 -8.43 -23.453 1 93.06 135 SER B C 1
ATOM 4736 O O . SER B 1 135 ? -4.926 -8.492 -24 1 93.06 135 SER B O 1
ATOM 4738 N N . SER B 1 136 ? -3.418 -9.203 -22.5 1 91.31 136 SER B N 1
ATOM 4739 C CA . SER B 1 136 ? -4.324 -10.219 -21.984 1 91.31 136 SER B CA 1
ATOM 4740 C C . SER B 1 136 ? -5.566 -9.586 -21.359 1 91.31 136 SER B C 1
ATOM 4742 O O . SER B 1 136 ? -6.68 -10.086 -21.547 1 91.31 136 SER B O 1
ATOM 4744 N N . PHE B 1 137 ? -5.457 -8.516 -20.672 1 94.44 137 PHE B N 1
ATOM 4745 C CA . PHE B 1 137 ? -6.586 -7.844 -20.047 1 94.44 137 PHE B CA 1
ATOM 4746 C C . PHE B 1 137 ? -7.531 -7.27 -21.094 1 94.44 137 PHE B C 1
ATOM 4748 O O . PHE B 1 137 ? -8.75 -7.34 -20.938 1 94.44 137 PHE B O 1
ATOM 4755 N N . GLU B 1 138 ? -7 -6.75 -22.156 1 92.69 138 GLU B N 1
ATOM 4756 C CA . GLU B 1 138 ? -7.797 -6.117 -23.203 1 92.69 138 GLU B CA 1
ATOM 4757 C C . GLU B 1 138 ? -8.711 -7.129 -23.891 1 92.69 138 GLU B C 1
ATOM 4759 O O . GLU B 1 138 ? -9.758 -6.762 -24.422 1 92.69 138 GLU B O 1
ATOM 4764 N N . SER B 1 139 ? -8.367 -8.352 -23.797 1 90.5 139 SER B N 1
ATOM 4765 C CA . SER B 1 139 ? -9.172 -9.406 -24.406 1 90.5 139 SER B CA 1
ATOM 4766 C C . SER B 1 139 ? -10.312 -9.828 -23.5 1 90.5 139 SER B C 1
ATOM 4768 O O . SER B 1 139 ? -11.156 -10.641 -23.891 1 90.5 139 SER B O 1
ATOM 4770 N N . SER B 1 140 ? -10.367 -9.273 -22.312 1 91.69 140 SER B N 1
ATOM 4771 C CA . SER B 1 140 ? -11.336 -9.719 -21.312 1 91.69 140 SER B CA 1
ATOM 4772 C C . SER B 1 140 ? -12.438 -8.68 -21.109 1 91.69 140 SER B C 1
ATOM 4774 O O . SER B 1 140 ? -13.117 -8.688 -20.078 1 91.69 140 SER B O 1
ATOM 4776 N N . VAL B 1 141 ? -12.664 -7.793 -21.984 1 93.31 141 VAL B N 1
ATOM 4777 C CA . VAL B 1 141 ? -13.539 -6.633 -21.844 1 93.31 141 VAL B CA 1
ATOM 4778 C C . VAL B 1 141 ? -14.969 -7.094 -21.547 1 93.31 141 VAL B C 1
ATOM 4780 O O . VAL B 1 141 ? -15.602 -6.586 -20.625 1 93.31 141 VAL B O 1
ATOM 4783 N N . ALA B 1 142 ? -15.453 -8.086 -22.312 1 91.75 142 ALA B N 1
ATO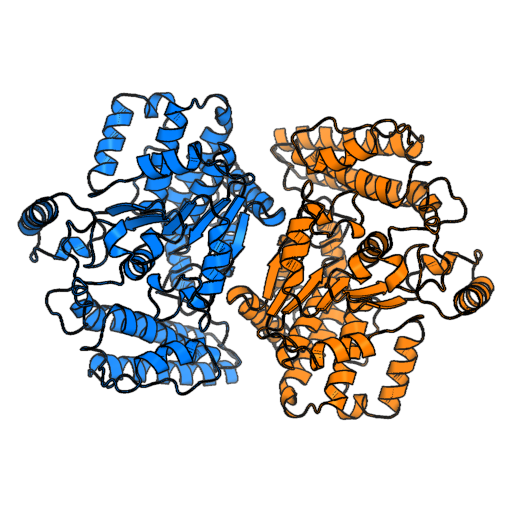M 4784 C CA . ALA B 1 142 ? -16.828 -8.562 -22.141 1 91.75 142 ALA B CA 1
ATOM 4785 C C . ALA B 1 142 ? -17.047 -9.109 -20.734 1 91.75 142 ALA B C 1
ATOM 4787 O O . ALA B 1 142 ? -18.047 -8.797 -20.094 1 91.75 142 ALA B O 1
ATOM 4788 N N . GLY B 1 143 ? -16.078 -9.93 -20.25 1 93.12 143 GLY B N 1
ATOM 4789 C CA . GLY B 1 143 ? -16.188 -10.5 -18.922 1 93.12 143 GLY B CA 1
ATOM 4790 C C . GLY B 1 143 ? -16.141 -9.453 -17.828 1 93.12 143 GLY B C 1
ATOM 4791 O O . GLY B 1 143 ? -16.859 -9.547 -16.828 1 93.12 143 GLY B O 1
ATOM 4792 N N . VAL B 1 144 ? -15.328 -8.438 -18 1 96.38 144 VAL B N 1
ATOM 4793 C CA . VAL B 1 144 ? -15.203 -7.348 -17.047 1 96.38 144 VAL B CA 1
ATOM 4794 C C . VAL B 1 144 ? -16.547 -6.629 -16.891 1 96.38 144 VAL B C 1
ATOM 4796 O O . VAL B 1 144 ? -17.016 -6.41 -15.781 1 96.38 144 VAL B O 1
ATOM 4799 N N . VAL B 1 145 ? -17.141 -6.348 -18 1 95.56 145 VAL B N 1
ATOM 4800 C CA . VAL B 1 145 ? -18.391 -5.586 -18 1 95.56 145 VAL B CA 1
ATOM 4801 C C . VAL B 1 145 ? -19.5 -6.418 -17.375 1 95.56 145 VAL B C 1
ATOM 4803 O O . VAL B 1 145 ? -20.266 -5.922 -16.531 1 95.56 145 VAL B O 1
ATOM 4806 N N . GLU B 1 146 ? -19.609 -7.699 -17.719 1 93.94 146 GLU B N 1
ATOM 4807 C CA . GLU B 1 146 ? -20.641 -8.578 -17.188 1 93.94 146 GLU B CA 1
ATOM 4808 C C . GLU B 1 146 ? -20.562 -8.672 -15.664 1 93.94 146 GLU B C 1
ATOM 4810 O O . GLU B 1 146 ? -21.578 -8.609 -14.984 1 93.94 146 GLU B O 1
ATOM 4815 N N . LEU B 1 147 ? -19.375 -8.789 -15.164 1 95.5 147 LEU B N 1
ATOM 4816 C CA . LEU B 1 147 ? -19.203 -8.922 -13.727 1 95.5 147 LEU B CA 1
ATOM 4817 C C . LEU B 1 147 ? -19.484 -7.605 -13.016 1 95.5 147 LEU B C 1
ATOM 4819 O O . LEU B 1 147 ? -19.984 -7.594 -11.898 1 95.5 147 LEU B O 1
ATOM 4823 N N . ALA B 1 148 ? -19.094 -6.484 -13.664 1 96.75 148 ALA B N 1
ATOM 4824 C CA . ALA B 1 148 ? -19.406 -5.176 -13.094 1 96.75 148 ALA B CA 1
ATOM 4825 C C . ALA B 1 148 ? -20.922 -4.984 -12.961 1 96.75 148 ALA B C 1
ATOM 4827 O O . ALA B 1 148 ? -21.406 -4.473 -11.953 1 96.75 148 ALA B O 1
ATOM 4828 N N . ILE B 1 149 ? -21.656 -5.406 -14.008 1 95.88 149 ILE B N 1
ATOM 4829 C CA . ILE B 1 149 ? -23.109 -5.305 -14 1 95.88 149 ILE B CA 1
ATOM 4830 C C . ILE B 1 149 ? -23.672 -6.176 -12.883 1 95.88 149 ILE B C 1
ATOM 4832 O O . ILE B 1 149 ? -24.531 -5.723 -12.109 1 95.88 149 ILE B O 1
ATOM 4836 N N . ARG B 1 150 ? -23.219 -7.387 -12.773 1 94.56 150 ARG B N 1
ATOM 4837 C CA . ARG B 1 150 ? -23.672 -8.312 -11.734 1 94.56 150 ARG B CA 1
ATOM 4838 C C . ARG B 1 150 ? -23.406 -7.742 -10.344 1 94.56 150 ARG B C 1
ATOM 4840 O O . ARG B 1 150 ? -24.297 -7.77 -9.484 1 94.56 150 ARG B O 1
ATOM 4847 N N . TYR B 1 151 ? -22.25 -7.238 -10.125 1 95.88 151 TYR B N 1
ATOM 4848 C CA . TYR B 1 151 ? -21.875 -6.68 -8.828 1 95.88 151 TYR B CA 1
ATOM 4849 C C . TYR B 1 151 ? -22.75 -5.484 -8.477 1 95.88 151 TYR B C 1
ATOM 4851 O O . TYR B 1 151 ? -23.25 -5.379 -7.355 1 95.88 151 TYR B O 1
ATOM 4859 N N . TYR B 1 152 ? -22.938 -4.633 -9.445 1 95.88 152 TYR B N 1
ATOM 4860 C CA . TYR B 1 152 ? -23.75 -3.441 -9.227 1 95.88 152 TYR B CA 1
ATOM 4861 C C . TYR B 1 152 ? -25.172 -3.818 -8.828 1 95.88 152 TYR B C 1
ATOM 4863 O O . TYR B 1 152 ? -25.719 -3.264 -7.871 1 95.88 152 TYR B O 1
ATOM 4871 N N . LYS B 1 153 ? -25.75 -4.734 -9.5 1 93.81 153 LYS B N 1
ATOM 4872 C CA . LYS B 1 153 ? -27.109 -5.184 -9.211 1 93.81 153 LYS B CA 1
ATOM 4873 C C . LYS B 1 153 ? -27.203 -5.734 -7.793 1 93.81 153 LYS B C 1
ATOM 4875 O O . LYS B 1 153 ? -28.188 -5.465 -7.082 1 93.81 153 LYS B O 1
ATOM 4880 N N . LEU B 1 154 ? -26.281 -6.453 -7.434 1 93.62 154 LEU B N 1
ATOM 4881 C CA . LEU B 1 154 ? -26.281 -7.055 -6.105 1 93.62 154 LEU B CA 1
ATOM 4882 C C . LEU B 1 154 ? -26.156 -5.984 -5.023 1 93.62 154 LEU B C 1
ATOM 4884 O O . LEU B 1 154 ? -26.75 -6.117 -3.947 1 93.62 154 LEU B O 1
ATOM 4888 N N . THR B 1 155 ? -25.375 -4.965 -5.301 1 92.75 155 THR B N 1
ATOM 4889 C CA . THR B 1 155 ? -25.219 -3.893 -4.32 1 92.75 155 THR B CA 1
ATOM 4890 C C . THR B 1 155 ? -26.547 -3.166 -4.102 1 92.75 155 THR B C 1
ATOM 4892 O O . THR B 1 155 ? -26.828 -2.711 -2.996 1 92.75 155 THR B O 1
ATOM 4895 N N . GLU B 1 156 ? -27.359 -3.129 -5.113 1 90.94 156 GLU B N 1
ATOM 4896 C CA . GLU B 1 156 ? -28.672 -2.488 -5.02 1 90.94 156 GLU B CA 1
ATOM 4897 C C . GLU B 1 156 ? -29.625 -3.318 -4.172 1 90.94 156 GLU B C 1
ATOM 4899 O O . GLU B 1 156 ? -30.547 -2.775 -3.551 1 90.94 156 GLU B O 1
ATOM 4904 N N . GLU B 1 157 ? -29.375 -4.551 -4.035 1 92 157 GLU B N 1
ATOM 4905 C CA . GLU B 1 157 ? -30.281 -5.457 -3.348 1 92 157 GLU B CA 1
ATOM 4906 C C . GLU B 1 157 ? -29.656 -6.031 -2.082 1 92 157 GLU B C 1
ATOM 4908 O O . GLU B 1 157 ? -30.078 -7.07 -1.584 1 92 157 GLU B O 1
ATOM 4913 N N . VAL B 1 158 ? -28.641 -5.461 -1.662 1 90.38 158 VAL B N 1
ATOM 4914 C CA . VAL B 1 158 ? -27.812 -6.035 -0.616 1 90.38 158 VAL B CA 1
ATOM 4915 C C . VAL B 1 158 ? -28.641 -6.293 0.635 1 90.38 158 VAL B C 1
ATOM 4917 O O . VAL B 1 158 ? -28.422 -7.289 1.335 1 90.38 158 VAL B O 1
ATOM 4920 N N . ASN B 1 159 ? -29.656 -5.496 0.922 1 89.69 159 ASN B N 1
ATOM 4921 C CA . ASN B 1 159 ? -30.469 -5.613 2.123 1 89.69 159 ASN B CA 1
ATOM 4922 C C . ASN B 1 159 ? -31.469 -6.758 2.01 1 89.69 159 ASN B C 1
ATOM 4924 O O . ASN B 1 159 ? -32.062 -7.184 3.01 1 89.69 159 ASN B O 1
ATOM 4928 N N . SER B 1 160 ? -31.625 -7.25 0.871 1 91.12 160 SER B N 1
ATOM 4929 C CA . SER B 1 160 ? -32.594 -8.32 0.636 1 91.12 160 SER B CA 1
ATOM 4930 C C . SER B 1 160 ? -31.906 -9.688 0.617 1 91.12 160 SER B C 1
ATOM 4932 O O . SER B 1 160 ? -32.562 -10.719 0.45 1 91.12 160 SER B O 1
ATOM 4934 N N . ILE B 1 161 ? -30.656 -9.703 0.821 1 92.81 161 ILE B N 1
ATOM 4935 C CA . ILE B 1 161 ? -29.891 -10.945 0.757 1 92.81 161 ILE B CA 1
ATOM 4936 C C . ILE B 1 161 ? -29.938 -11.648 2.111 1 92.81 161 ILE B C 1
ATOM 4938 O O . ILE B 1 161 ? -29.406 -11.141 3.102 1 92.81 161 ILE B O 1
ATOM 4942 N N . ASP B 1 162 ? -30.609 -12.734 2.186 1 92.56 162 ASP B N 1
ATOM 4943 C CA . ASP B 1 162 ? -30.688 -13.508 3.424 1 92.56 162 ASP B CA 1
ATOM 4944 C C . ASP B 1 162 ? -29.438 -14.391 3.6 1 92.56 162 ASP B C 1
ATOM 4946 O O . ASP B 1 162 ? -28.562 -14.398 2.74 1 92.56 162 ASP B O 1
ATOM 4950 N N . GLU B 1 163 ? -29.344 -15.141 4.594 1 91.88 163 GLU B N 1
ATOM 4951 C CA . GLU B 1 163 ? -28.141 -15.898 4.953 1 91.88 163 GLU B CA 1
ATOM 4952 C C . GLU B 1 163 ? -27.875 -17.016 3.945 1 91.88 163 GLU B C 1
ATOM 4954 O O . GLU B 1 163 ? -26.719 -17.25 3.568 1 91.88 163 GLU B O 1
ATOM 4959 N N . GLN B 1 164 ? -28.891 -17.672 3.555 1 92.31 164 GLN B N 1
ATOM 4960 C CA . GLN B 1 164 ? -28.734 -18.734 2.574 1 92.31 164 GLN B CA 1
ATOM 4961 C C . GLN B 1 164 ? -28.188 -18.188 1.253 1 92.31 164 GLN B C 1
ATOM 4963 O O . GLN B 1 164 ? -27.281 -18.781 0.655 1 92.31 164 GLN B O 1
ATOM 4968 N N . THR B 1 165 ? -28.766 -17.094 0.85 1 93.38 165 THR B N 1
ATOM 4969 C CA . THR B 1 165 ? -28.328 -16.453 -0.387 1 93.38 165 THR B CA 1
ATOM 4970 C C . THR B 1 165 ? -26.891 -15.961 -0.261 1 93.38 165 THR B C 1
ATOM 4972 O O . THR B 1 165 ? -26.125 -15.992 -1.231 1 93.38 165 THR B O 1
ATOM 4975 N N . LYS B 1 166 ? -26.531 -15.492 0.902 1 94.81 166 LYS B N 1
ATOM 4976 C CA . LYS B 1 166 ? -25.156 -15.047 1.143 1 94.81 166 LYS B CA 1
ATOM 4977 C C . LYS B 1 166 ? -24.172 -16.172 0.844 1 94.81 166 LYS B C 1
ATOM 4979 O O . LYS B 1 166 ? -23.141 -15.93 0.206 1 94.81 166 LYS B O 1
ATOM 4984 N N . GLN B 1 167 ? -24.469 -17.312 1.352 1 95.5 167 GLN B N 1
ATOM 4985 C CA . GLN B 1 167 ? -23.562 -18.438 1.147 1 95.5 167 GLN B CA 1
ATOM 4986 C C . GLN B 1 167 ? -23.469 -18.812 -0.329 1 95.5 167 GLN B C 1
ATOM 4988 O O . GLN B 1 167 ? -22.391 -19.125 -0.83 1 95.5 167 GLN B O 1
ATOM 4993 N N . ILE B 1 168 ? -24.656 -18.797 -1.032 1 93.38 168 ILE B N 1
ATOM 4994 C CA . ILE B 1 168 ? -24.672 -19.109 -2.459 1 93.38 168 ILE B CA 1
ATOM 4995 C C . ILE B 1 168 ? -23.797 -18.109 -3.209 1 93.38 168 ILE B C 1
ATOM 4997 O O . ILE B 1 168 ? -23 -18.5 -4.066 1 93.38 168 ILE B O 1
ATOM 5001 N N . LEU B 1 169 ? -23.922 -16.875 -2.844 1 94.06 169 LEU B N 1
ATOM 5002 C CA . LEU B 1 169 ? -23.141 -15.828 -3.496 1 94.06 169 LEU B CA 1
ATOM 5003 C C . LEU B 1 169 ? -21.672 -15.945 -3.143 1 94.06 169 LEU B C 1
ATOM 5005 O O . LEU B 1 169 ? -20.797 -15.711 -3.99 1 94.06 169 LEU B O 1
ATOM 5009 N N . PHE B 1 170 ? -21.391 -16.297 -1.879 1 96.75 170 PHE B N 1
ATOM 5010 C CA . PHE B 1 170 ? -20.016 -16.578 -1.48 1 96.75 170 PHE B CA 1
ATOM 5011 C C . PHE B 1 170 ? -19.391 -17.625 -2.385 1 96.75 170 PHE B C 1
ATOM 5013 O O . PHE B 1 170 ? -18.281 -17.422 -2.904 1 96.75 170 PHE B O 1
ATOM 5020 N N . ASN B 1 171 ? -20.078 -18.703 -2.598 1 95.38 171 ASN B N 1
ATOM 5021 C CA . ASN B 1 171 ? -19.594 -19.766 -3.457 1 95.38 171 ASN B CA 1
ATOM 5022 C C . ASN B 1 171 ? -19.406 -19.297 -4.898 1 95.38 171 ASN B C 1
ATOM 5024 O O . ASN B 1 171 ? -18.406 -19.609 -5.543 1 95.38 171 ASN B O 1
ATOM 5028 N N . GLU B 1 172 ? -20.359 -18.562 -5.355 1 92.38 172 GLU B N 1
ATOM 5029 C CA . GLU B 1 172 ? -20.328 -18.047 -6.727 1 92.38 172 GLU B CA 1
ATOM 5030 C C . GLU B 1 172 ? -19.094 -17.203 -6.977 1 92.38 172 GLU B C 1
ATOM 5032 O O . GLU B 1 172 ? -18.359 -17.422 -7.945 1 92.38 172 GLU B O 1
ATOM 5037 N N . PHE B 1 173 ? -18.844 -16.266 -6.133 1 95.44 173 PHE B N 1
ATOM 5038 C CA . PHE B 1 173 ? -17.75 -15.328 -6.363 1 95.44 173 PHE B CA 1
ATOM 5039 C C . PHE B 1 173 ? -16.406 -15.992 -6.086 1 95.44 173 PHE B C 1
ATOM 5041 O O . PHE B 1 173 ? -15.406 -15.664 -6.727 1 95.44 173 PHE B O 1
ATOM 5048 N N . ALA B 1 174 ? -16.375 -16.953 -5.137 1 97.19 174 ALA B N 1
ATOM 5049 C CA . ALA B 1 174 ? -15.164 -17.75 -4.957 1 97.19 174 ALA B CA 1
ATOM 5050 C C . ALA B 1 174 ? -14.828 -18.531 -6.223 1 97.19 174 ALA B C 1
ATOM 5052 O O . ALA B 1 174 ? -13.664 -18.578 -6.633 1 97.19 174 ALA B O 1
ATOM 5053 N N . GLU B 1 175 ? -15.82 -19.047 -6.855 1 95.19 175 GLU B N 1
ATOM 5054 C CA . GLU B 1 175 ? -15.617 -19.844 -8.07 1 95.19 175 GLU B CA 1
ATOM 5055 C C . GLU B 1 175 ? -15.211 -18.953 -9.242 1 95.19 175 GLU B C 1
ATOM 5057 O O . GLU B 1 175 ? -14.391 -19.344 -10.07 1 95.19 175 GLU B O 1
ATOM 5062 N N . ILE B 1 176 ? -15.805 -17.781 -9.297 1 94.62 176 ILE B N 1
ATOM 5063 C CA . ILE B 1 176 ? -15.398 -16.828 -10.328 1 94.62 176 ILE B CA 1
ATOM 5064 C C . ILE B 1 176 ? -13.93 -16.469 -10.133 1 94.62 176 ILE B C 1
ATOM 5066 O O . ILE B 1 176 ? -13.164 -16.406 -11.094 1 94.62 176 ILE B O 1
ATOM 5070 N N . SER B 1 177 ? -13.555 -16.219 -8.914 1 97 177 SER B N 1
ATOM 5071 C CA . SER B 1 177 ? -12.164 -15.93 -8.594 1 97 177 SER B CA 1
ATOM 5072 C C . SER B 1 177 ? -11.258 -17.109 -8.914 1 97 177 SER B C 1
ATOM 5074 O O . SER B 1 177 ? -10.117 -16.938 -9.344 1 97 177 SER B O 1
ATOM 5076 N N . LEU B 1 178 ? -11.766 -18.297 -8.781 1 96.62 178 LEU B N 1
ATOM 5077 C CA . LEU B 1 178 ? -11.047 -19.531 -9.055 1 96.62 178 LEU B CA 1
ATOM 5078 C C . LEU B 1 178 ? -10.75 -19.672 -10.547 1 96.62 178 LEU B C 1
ATOM 5080 O O . LEU B 1 178 ? -9.602 -19.859 -10.945 1 96.62 178 LEU B O 1
ATOM 5084 N N . TRP B 1 179 ? -11.789 -19.469 -11.336 1 92.94 179 TRP B N 1
ATOM 5085 C CA . TRP B 1 179 ? -11.719 -19.797 -12.758 1 92.94 179 TRP B CA 1
ATOM 5086 C C . TRP B 1 179 ? -11.219 -18.609 -13.57 1 92.94 179 TRP B C 1
ATOM 5088 O O . TRP B 1 179 ? -10.703 -18.797 -14.68 1 92.94 179 TRP B O 1
ATOM 5098 N N . GLY B 1 180 ? -11.43 -17.391 -13.039 1 88.44 180 GLY B N 1
ATOM 5099 C CA . GLY B 1 180 ? -11.047 -16.203 -13.789 1 88.44 180 GLY B CA 1
ATOM 5100 C C . GLY B 1 180 ? -11.633 -16.156 -15.188 1 88.44 180 GLY B C 1
ATOM 5101 O O . GLY B 1 180 ? -12.844 -16.266 -15.359 1 88.44 180 GLY B O 1
ATOM 5102 N N . ASN B 1 181 ? -10.75 -16.234 -16.156 1 77.5 181 ASN B N 1
ATOM 5103 C CA . ASN B 1 181 ? -11.133 -16.094 -17.562 1 77.5 181 ASN B CA 1
ATOM 5104 C C . ASN B 1 181 ? -11.82 -17.344 -18.094 1 77.5 181 ASN B C 1
ATOM 5106 O O . ASN B 1 181 ? -12.453 -17.312 -19.141 1 77.5 181 ASN B O 1
ATOM 5110 N N . ALA B 1 182 ? -11.766 -18.344 -17.375 1 76.69 182 ALA B N 1
ATOM 5111 C CA . ALA B 1 182 ? -12.383 -19.594 -17.812 1 76.69 182 ALA B CA 1
ATOM 5112 C C . ALA B 1 182 ? -13.859 -19.641 -17.438 1 76.69 182 ALA B C 1
ATOM 5114 O O . ALA B 1 182 ? -14.594 -20.531 -17.859 1 76.69 182 ALA B O 1
ATOM 5115 N N . THR B 1 183 ? -14.289 -18.672 -16.688 1 74.94 183 THR B N 1
ATOM 5116 C CA . THR B 1 183 ? -15.68 -18.625 -16.234 1 74.94 183 THR B CA 1
ATOM 5117 C C . THR B 1 183 ? -16.594 -18.156 -17.359 1 74.94 183 THR B C 1
ATOM 5119 O O . THR B 1 183 ? -16.266 -17.219 -18.094 1 74.94 183 THR B O 1
ATOM 5122 N N . ASP B 1 184 ? -17.641 -18.922 -17.516 1 69.5 184 ASP B N 1
ATOM 5123 C CA . ASP B 1 184 ? -18.719 -18.422 -18.375 1 69.5 184 ASP B CA 1
ATOM 5124 C C . ASP B 1 184 ? -19.609 -17.453 -17.594 1 69.5 184 ASP B C 1
ATOM 5126 O O . ASP B 1 184 ? -20.438 -17.875 -16.781 1 69.5 184 ASP B O 1
ATOM 5130 N N . LEU B 1 185 ? -19.516 -16.172 -17.875 1 72.62 185 LEU B N 1
ATOM 5131 C CA . LEU B 1 185 ? -20.172 -15.125 -17.094 1 72.62 185 LEU B CA 1
ATOM 5132 C C . LEU B 1 185 ? -21.453 -14.664 -17.781 1 72.62 185 LEU B C 1
ATOM 5134 O O . LEU B 1 185 ? -22.156 -13.797 -17.266 1 72.62 185 LEU B O 1
ATOM 5138 N N . SER B 1 186 ? -21.844 -15.297 -18.844 1 68 186 SER B N 1
ATOM 5139 C CA . SER B 1 186 ? -22.906 -14.781 -19.703 1 68 186 SER B CA 1
ATOM 5140 C C . SER B 1 186 ? -24.25 -14.812 -19 1 68 186 SER B C 1
ATOM 5142 O O . SER B 1 186 ? -25.078 -13.93 -19.188 1 68 186 SER B O 1
ATOM 5144 N N . LEU B 1 187 ? -24.391 -15.664 -18.141 1 70.56 187 LEU B N 1
ATOM 5145 C CA . LEU B 1 187 ? -25.688 -15.773 -17.5 1 70.56 187 LEU B CA 1
ATOM 5146 C C . LEU B 1 187 ? -25.719 -14.969 -16.203 1 70.56 187 LEU B C 1
ATOM 5148 O O . LEU B 1 187 ? -26.797 -14.703 -15.656 1 70.56 187 LEU B O 1
ATOM 5152 N N . LEU B 1 188 ? -24.688 -14.438 -15.797 1 73.12 188 LEU B N 1
ATOM 5153 C CA . LEU B 1 188 ? -24.594 -13.812 -14.477 1 73.12 188 LEU B CA 1
ATOM 5154 C C . LEU B 1 188 ? -25.172 -12.406 -14.5 1 73.12 188 LEU B C 1
ATOM 5156 O O . LEU B 1 188 ? -25.828 -11.992 -13.547 1 73.12 188 LEU B O 1
ATOM 5160 N N . ALA B 1 189 ? -25.109 -11.727 -15.602 1 73.31 189 ALA B N 1
ATOM 5161 C CA . ALA B 1 189 ? -25.5 -10.328 -15.688 1 73.31 189 ALA B CA 1
ATOM 5162 C C . ALA B 1 189 ? -27.016 -10.18 -15.586 1 73.31 189 ALA B C 1
ATOM 5164 O O . ALA B 1 189 ? -27.516 -9.133 -15.156 1 73.31 189 ALA B O 1
ATOM 5165 N N . THR B 1 190 ? -27.672 -11.18 -15.859 1 72.56 190 THR B N 1
ATOM 5166 C CA . THR B 1 190 ? -29.125 -11.055 -15.867 1 72.56 190 THR B CA 1
ATOM 5167 C C . THR B 1 190 ? -29.75 -11.906 -14.766 1 72.56 190 THR B C 1
ATOM 5169 O O . THR B 1 190 ? -30.969 -11.883 -14.57 1 72.56 190 THR B O 1
ATOM 5172 N N . ALA B 1 191 ? -28.938 -12.516 -14.039 1 79.88 191 ALA B N 1
ATOM 5173 C CA . ALA B 1 191 ? -29.469 -13.406 -13.008 1 79.88 191 ALA B CA 1
ATOM 5174 C C . ALA B 1 191 ? -30.047 -12.617 -11.844 1 79.88 191 ALA B C 1
ATOM 5176 O O . ALA B 1 191 ? -29.438 -11.656 -11.375 1 79.88 191 ALA B O 1
ATOM 5177 N N . THR B 1 192 ? -31.234 -12.984 -11.391 1 82.38 192 THR B N 1
ATOM 5178 C CA . THR B 1 192 ? -31.844 -12.398 -10.203 1 82.38 192 THR B CA 1
ATOM 5179 C C . THR B 1 192 ? -31.516 -13.234 -8.961 1 82.38 192 THR B C 1
ATOM 5181 O O . THR B 1 192 ? -31.016 -14.352 -9.078 1 82.38 192 THR B O 1
ATOM 5184 N N . LEU B 1 193 ? -31.844 -12.703 -7.863 1 83.88 193 LEU B N 1
ATOM 5185 C CA . LEU B 1 193 ? -31.656 -13.445 -6.621 1 83.88 193 LEU B CA 1
ATOM 5186 C C . LEU B 1 193 ? -32.562 -14.68 -6.586 1 83.88 193 LEU B C 1
ATOM 5188 O O . LEU B 1 193 ? -32.156 -15.719 -6.062 1 83.88 193 LEU B O 1
ATOM 5192 N N . GLU B 1 194 ? -33.656 -14.492 -7.141 1 82.5 194 GLU B N 1
ATOM 5193 C CA . GLU B 1 194 ? -34.594 -15.625 -7.246 1 82.5 194 GLU B CA 1
ATOM 5194 C C . GLU B 1 194 ? -34.031 -16.703 -8.156 1 82.5 194 GLU B C 1
ATOM 5196 O O . GLU B 1 194 ? -34.188 -17.906 -7.891 1 82.5 194 GLU B O 1
ATOM 5201 N N . ASP B 1 195 ? -33.375 -16.312 -9.148 1 83.62 195 ASP B N 1
ATOM 5202 C CA . ASP B 1 195 ? -32.781 -17.266 -10.086 1 83.62 195 ASP B CA 1
ATOM 5203 C C . ASP B 1 195 ? -31.719 -18.109 -9.398 1 83.62 195 ASP B C 1
ATOM 5205 O O . ASP B 1 195 ? -31.641 -19.328 -9.609 1 83.62 195 ASP B O 1
ATOM 5209 N N . ILE B 1 196 ? -30.969 -17.438 -8.594 1 79.06 196 ILE B N 1
ATOM 5210 C CA . ILE B 1 196 ? -29.844 -18.141 -7.992 1 79.06 196 ILE B CA 1
ATOM 5211 C C . ILE B 1 196 ? -30.359 -19.141 -6.945 1 79.06 196 ILE B C 1
ATOM 5213 O O . ILE B 1 196 ? -29.719 -20.172 -6.703 1 79.06 196 ILE B O 1
ATOM 5217 N N . LYS B 1 197 ? -31.594 -18.984 -6.422 1 84.56 197 LYS B N 1
ATOM 5218 C CA . LYS B 1 197 ? -32.156 -19.859 -5.406 1 84.56 197 LYS B CA 1
ATOM 5219 C C . LYS B 1 197 ? -33.031 -20.953 -6.043 1 84.56 197 LYS B C 1
ATOM 5221 O O . LYS B 1 197 ? -33.406 -21.922 -5.379 1 84.56 197 LYS B O 1
ATOM 5226 N N . SER B 1 198 ? -33.125 -20.719 -7.25 1 82.31 198 SER B N 1
ATOM 5227 C CA . SER B 1 198 ? -34.062 -21.609 -7.941 1 82.31 198 SER B CA 1
ATOM 5228 C C . SER B 1 198 ? -33.406 -22.969 -8.203 1 82.31 198 SER B C 1
ATOM 5230 O O . SER B 1 198 ? -32.188 -23.125 -8.023 1 82.31 198 SER B O 1
ATOM 5232 N N . ILE B 1 199 ? -34.219 -23.828 -8.617 1 78.5 199 ILE B N 1
ATOM 5233 C CA . ILE B 1 199 ? -33.75 -25.156 -8.984 1 78.5 199 ILE B CA 1
ATOM 5234 C C . ILE B 1 199 ? -32.812 -25.062 -10.172 1 78.5 199 ILE B C 1
ATOM 5236 O O . ILE B 1 199 ? -31.766 -25.734 -10.203 1 78.5 199 ILE B O 1
ATOM 5240 N N . GLN B 1 200 ? -33.094 -24.188 -11.07 1 73.25 200 GLN B N 1
ATOM 5241 C CA . GLN B 1 200 ? -32.25 -23.969 -12.227 1 73.25 200 GLN B CA 1
ATOM 5242 C C . GLN B 1 200 ? -30.891 -23.391 -11.812 1 73.25 200 GLN B C 1
ATOM 5244 O O . GLN B 1 200 ? -29.844 -23.766 -12.359 1 73.25 200 GLN B O 1
ATOM 5249 N N . GLY B 1 201 ? -31.078 -22.469 -10.938 1 74 201 GLY B N 1
ATOM 5250 C CA . GLY B 1 201 ? -29.844 -21.938 -10.398 1 74 201 GLY B CA 1
ATOM 5251 C C . GLY B 1 201 ? -28.984 -23 -9.719 1 74 201 GLY B C 1
ATOM 5252 O O . GLY B 1 201 ? -27.766 -23.031 -9.922 1 74 201 GLY B O 1
ATOM 5253 N N . ALA B 1 202 ? -29.609 -23.828 -9.016 1 80.19 202 ALA B N 1
ATOM 5254 C CA . ALA B 1 202 ? -28.906 -24.922 -8.344 1 80.19 202 ALA B CA 1
ATOM 5255 C C . ALA B 1 202 ? -28.281 -25.875 -9.359 1 80.19 202 ALA B C 1
ATOM 5257 O O . ALA B 1 202 ? -27.156 -26.359 -9.156 1 80.19 202 ALA B O 1
ATOM 5258 N N . GLU B 1 203 ? -28.875 -26.094 -10.383 1 77.31 203 GLU B N 1
ATOM 5259 C CA . GLU B 1 203 ? -28.359 -26.969 -11.438 1 77.31 203 GLU B CA 1
ATOM 5260 C C . GLU B 1 203 ? -27.172 -26.344 -12.156 1 77.31 203 GLU B C 1
ATOM 5262 O O . GLU B 1 203 ? -26.203 -27.031 -12.469 1 77.31 203 GLU B O 1
ATOM 5267 N N . ALA B 1 204 ? -27.312 -25.109 -12.438 1 73.81 204 ALA B N 1
ATOM 5268 C CA . ALA B 1 204 ? -26.219 -24.391 -13.078 1 73.81 204 ALA B CA 1
ATOM 5269 C C . ALA B 1 204 ? -24.969 -24.406 -12.203 1 73.81 204 ALA B C 1
ATOM 5271 O O . ALA B 1 204 ? -23.859 -24.594 -12.711 1 73.81 204 ALA B O 1
ATOM 5272 N N . ARG B 1 205 ? -25.125 -24.281 -10.938 1 77.19 205 ARG B N 1
ATOM 5273 C CA . ARG B 1 205 ? -24.016 -24.328 -9.992 1 77.19 205 ARG B CA 1
ATOM 5274 C C . ARG B 1 205 ? -23.375 -25.719 -9.961 1 77.19 205 ARG B C 1
ATOM 5276 O O . ARG B 1 205 ? -22.141 -25.844 -9.922 1 77.19 205 ARG B O 1
ATOM 5283 N N . LYS B 1 206 ? -24.219 -26.609 -9.938 1 79.88 206 LYS B N 1
ATOM 5284 C CA . LYS B 1 206 ? -23.719 -27.984 -9.945 1 79.88 206 LYS B CA 1
ATOM 5285 C C . LYS B 1 206 ? -22.891 -28.266 -11.188 1 79.88 206 LYS B C 1
ATOM 5287 O O . LYS B 1 206 ? -21.844 -28.906 -11.109 1 79.88 206 LYS B O 1
ATOM 5292 N N . LYS B 1 207 ? -23.297 -27.812 -12.266 1 76.62 207 LYS B N 1
ATOM 5293 C CA . LYS B 1 207 ? -22.562 -27.984 -13.516 1 76.62 207 LYS B CA 1
ATOM 5294 C C . LYS B 1 207 ? -21.219 -27.25 -13.469 1 76.62 207 LYS B C 1
ATOM 5296 O O . LYS B 1 207 ? -20.203 -27.766 -13.945 1 76.62 207 LYS B O 1
ATOM 5301 N N . SER B 1 208 ? -21.25 -26.062 -12.891 1 74.88 208 SER B N 1
ATOM 5302 C CA . SER B 1 208 ? -20.031 -25.25 -12.773 1 74.88 208 SER B CA 1
ATOM 5303 C C . SER B 1 208 ? -19.031 -25.906 -11.828 1 74.88 208 SER B C 1
ATOM 5305 O O . SER B 1 208 ? -17.828 -25.734 -11.984 1 74.88 208 SER B O 1
ATOM 5307 N N . GLU B 1 209 ? -19.594 -26.719 -10.969 1 86.44 209 GLU B N 1
ATOM 5308 C CA . GLU B 1 209 ? -18.766 -27.328 -9.93 1 86.44 209 GLU B CA 1
ATOM 5309 C C . GLU B 1 209 ? -18.297 -28.719 -10.336 1 86.44 209 GLU B C 1
ATOM 5311 O O . GLU B 1 209 ? -17.484 -29.344 -9.641 1 86.44 209 GLU B O 1
ATOM 5316 N N . ALA B 1 210 ? -18.797 -29.141 -11.43 1 87.81 210 ALA B N 1
ATOM 5317 C CA . ALA B 1 210 ? -18.562 -30.516 -11.844 1 87.81 210 ALA B CA 1
ATOM 5318 C C . ALA B 1 210 ? -17.062 -30.781 -12.016 1 87.81 210 ALA B C 1
ATOM 5320 O O . ALA B 1 210 ? -16.594 -31.891 -11.758 1 87.81 210 ALA B O 1
ATOM 5321 N N . ASN B 1 211 ? -16.375 -29.734 -12.312 1 93.19 211 ASN B N 1
ATOM 5322 C CA . ASN B 1 211 ? -14.945 -29.922 -12.586 1 93.19 211 ASN B CA 1
ATOM 5323 C C . ASN B 1 211 ? -14.102 -29.578 -11.359 1 93.19 211 ASN B C 1
ATOM 5325 O O . ASN B 1 211 ? -12.875 -29.609 -11.414 1 93.19 211 ASN B O 1
ATOM 5329 N N . ILE B 1 212 ? -14.711 -29.266 -10.242 1 96.94 212 ILE B N 1
ATOM 5330 C CA . ILE B 1 212 ? -13.992 -29.078 -8.984 1 96.94 212 ILE B CA 1
ATOM 5331 C C . ILE B 1 212 ? -13.922 -30.406 -8.234 1 96.94 212 ILE B C 1
ATOM 5333 O O . ILE B 1 212 ? -14.914 -30.859 -7.66 1 96.94 212 ILE B O 1
ATOM 5337 N N . LEU B 1 213 ? -12.828 -31.016 -8.188 1 97.69 213 LEU B N 1
ATOM 5338 C CA . LEU B 1 213 ? -12.656 -32.406 -7.762 1 97.69 213 LEU B CA 1
ATOM 5339 C C . LEU B 1 213 ? -12.672 -32.5 -6.242 1 97.69 213 LEU B C 1
ATOM 5341 O O . LEU B 1 213 ? -12.891 -33.594 -5.695 1 97.69 213 LEU B O 1
ATOM 5345 N N . ASP B 1 214 ? -12.336 -31.484 -5.57 1 96.81 214 ASP B N 1
ATOM 5346 C CA . ASP B 1 214 ? -12.414 -31.281 -4.129 1 96.81 214 ASP B CA 1
ATOM 5347 C C . ASP B 1 214 ? -12.844 -29.859 -3.797 1 96.81 214 ASP B C 1
ATOM 5349 O O . ASP B 1 214 ? -12.25 -28.891 -4.281 1 96.81 214 ASP B O 1
ATOM 5353 N N . ASN B 1 215 ? -13.93 -29.719 -2.988 1 97.44 215 ASN B N 1
ATOM 5354 C CA . ASN B 1 215 ? -14.508 -28.391 -2.752 1 97.44 215 ASN B CA 1
ATOM 5355 C C . ASN B 1 215 ? -14.773 -28.156 -1.268 1 97.44 215 ASN B C 1
ATOM 5357 O O . ASN B 1 215 ? -15.781 -28.625 -0.731 1 97.44 215 ASN B O 1
ATOM 5361 N N . ASP B 1 216 ? -13.945 -27.328 -0.671 1 98.25 216 ASP B N 1
ATOM 5362 C CA . ASP B 1 216 ? -14.047 -27.078 0.763 1 98.25 216 ASP B CA 1
ATOM 5363 C C . ASP B 1 216 ? -14.625 -25.688 1.04 1 98.25 216 ASP B C 1
ATOM 5365 O O . ASP B 1 216 ? -14.352 -25.094 2.084 1 98.25 216 ASP B O 1
ATOM 5369 N N . LEU B 1 217 ? -15.414 -25.156 0.167 1 98 217 LEU B N 1
ATOM 5370 C CA . LEU B 1 217 ? -15.953 -23.812 0.34 1 98 217 LEU B CA 1
ATOM 5371 C C . LEU B 1 217 ? -16.844 -23.734 1.576 1 98 217 LEU B C 1
ATOM 5373 O O . LEU B 1 217 ? -16.891 -22.703 2.25 1 98 217 LEU B O 1
ATOM 5377 N N . ASP B 1 218 ? -17.547 -24.844 1.855 1 97.88 218 ASP B N 1
ATOM 5378 C CA . ASP B 1 218 ? -18.406 -24.844 3.035 1 97.88 218 ASP B CA 1
ATOM 5379 C C . ASP B 1 218 ? -17.594 -24.609 4.309 1 97.88 218 ASP B C 1
ATOM 5381 O O . ASP B 1 218 ? -18.031 -23.906 5.215 1 97.88 218 ASP B O 1
ATOM 5385 N N . GLU B 1 219 ? -16.453 -25.219 4.383 1 98.06 219 GLU B N 1
ATOM 5386 C CA . GLU B 1 219 ? -15.586 -25.047 5.543 1 98.06 219 GLU B CA 1
ATOM 5387 C C . GLU B 1 219 ? -15.086 -23.609 5.648 1 98.06 219 GLU B C 1
ATOM 5389 O O . GLU B 1 219 ? -15.023 -23.047 6.742 1 98.06 219 GLU B O 1
ATOM 5394 N N . ALA B 1 220 ? -14.766 -23.047 4.52 1 98.19 220 ALA B N 1
ATOM 5395 C CA . ALA B 1 220 ? -14.305 -21.656 4.504 1 98.19 220 ALA B CA 1
ATOM 5396 C C . ALA B 1 220 ? -15.43 -20.719 4.914 1 98.19 220 ALA B C 1
ATOM 5398 O O . ALA B 1 220 ? -15.195 -19.75 5.652 1 98.19 220 ALA B O 1
ATOM 5399 N N . TRP B 1 221 ? -16.625 -20.984 4.43 1 97.94 221 TRP B N 1
ATOM 5400 C CA . TRP B 1 221 ? -17.797 -20.203 4.812 1 97.94 221 TRP B CA 1
ATOM 5401 C C . TRP B 1 221 ? -18 -20.25 6.324 1 97.94 221 TRP B C 1
ATOM 5403 O O . TRP B 1 221 ? -18.219 -19.219 6.961 1 97.94 221 TRP B O 1
ATOM 5413 N N . LYS B 1 222 ? -17.922 -21.438 6.852 1 97.75 222 LYS B N 1
ATOM 5414 C CA . LYS B 1 222 ? -18.109 -21.609 8.289 1 97.75 222 LYS B CA 1
ATOM 5415 C C . LYS B 1 222 ? -17.031 -20.859 9.07 1 97.75 222 LYS B C 1
ATOM 5417 O O . LYS B 1 222 ? -17.344 -20.234 10.094 1 97.75 222 LYS B O 1
ATOM 5422 N N . GLN B 1 223 ? -15.805 -20.922 8.57 1 97.12 223 GLN B N 1
ATOM 5423 C CA . GLN B 1 223 ? -14.711 -20.203 9.219 1 97.12 223 GLN B CA 1
ATOM 5424 C C . GLN B 1 223 ? -15.008 -18.703 9.297 1 97.12 223 GLN B C 1
ATOM 5426 O O . GLN B 1 223 ? -14.844 -18.094 10.352 1 97.12 223 GLN B O 1
ATOM 5431 N N . LEU B 1 224 ? -15.477 -18.094 8.242 1 96.94 224 LEU B N 1
ATOM 5432 C CA . LEU B 1 224 ? -15.703 -16.656 8.18 1 96.94 224 LEU B CA 1
ATOM 5433 C C . LEU B 1 224 ? -16.906 -16.25 9.016 1 96.94 224 LEU B C 1
ATOM 5435 O O . LEU B 1 224 ? -16.906 -15.211 9.68 1 96.94 224 LEU B O 1
ATOM 5439 N N . THR B 1 225 ? -17.922 -17.109 9.062 1 96.56 225 THR B N 1
ATOM 5440 C CA . THR B 1 225 ? -19.172 -16.734 9.711 1 96.56 225 THR B CA 1
ATOM 5441 C C . THR B 1 225 ? -19.109 -17.016 11.203 1 96.56 225 THR B C 1
ATOM 5443 O O . THR B 1 225 ? -19.906 -16.469 11.977 1 96.56 225 THR B O 1
ATOM 5446 N N . THR B 1 226 ? -18.156 -17.812 11.648 1 95.5 226 THR B N 1
ATOM 5447 C CA . THR B 1 226 ? -18.094 -18.141 13.07 1 95.5 226 THR B CA 1
ATOM 5448 C C . THR B 1 226 ? -16.875 -17.484 13.727 1 95.5 226 THR B C 1
ATOM 5450 O O . THR B 1 226 ? -16.688 -17.594 14.938 1 95.5 226 THR B O 1
ATOM 5453 N N . SER B 1 227 ? -16.109 -16.844 12.922 1 94.81 227 SER B N 1
ATOM 5454 C CA . SER B 1 227 ? -14.93 -16.172 13.477 1 94.81 227 SER B CA 1
ATOM 5455 C C . SER B 1 227 ? -15.32 -15.195 14.578 1 94.81 227 SER B C 1
ATOM 5457 O O . SER B 1 227 ? -16.328 -14.484 14.461 1 94.81 227 SER B O 1
ATOM 5459 N N . LYS B 1 228 ? -14.516 -15.078 15.648 1 91.88 228 LYS B N 1
ATOM 5460 C CA . LYS B 1 228 ? -14.766 -14.18 16.766 1 91.88 228 LYS B CA 1
ATOM 5461 C C . LYS B 1 228 ? -13.742 -13.047 16.797 1 91.88 228 LYS B C 1
ATOM 5463 O O . LYS B 1 228 ? -13.617 -12.352 17.812 1 91.88 228 LYS B O 1
ATOM 5468 N N . ASP B 1 229 ? -12.992 -12.992 15.766 1 92.81 229 ASP B N 1
ATOM 5469 C CA . ASP B 1 229 ? -12.008 -11.914 15.68 1 92.81 229 ASP B CA 1
ATOM 5470 C C . ASP B 1 229 ? -12.664 -10.547 15.797 1 92.81 229 ASP B C 1
ATOM 5472 O O . ASP B 1 229 ? -13.742 -10.32 15.242 1 92.81 229 ASP B O 1
ATOM 5476 N N . GLU B 1 230 ? -12.078 -9.617 16.547 1 88.69 230 GLU B N 1
ATOM 5477 C CA . GLU B 1 230 ? -12.609 -8.266 16.688 1 88.69 230 GLU B CA 1
ATOM 5478 C C . GLU B 1 230 ? -12.672 -7.559 15.336 1 88.69 230 GLU B C 1
ATOM 5480 O O . GLU B 1 230 ? -13.656 -6.895 15.023 1 88.69 230 GLU B O 1
ATOM 5485 N N . VAL B 1 231 ? -11.602 -7.684 14.656 1 91.88 231 VAL B N 1
ATOM 5486 C CA . VAL B 1 231 ? -11.531 -7.227 13.273 1 91.88 231 VAL B CA 1
ATOM 5487 C C . VAL B 1 231 ? -11.328 -8.422 12.344 1 91.88 231 VAL B C 1
ATOM 5489 O O . VAL B 1 231 ? -10.32 -9.117 12.43 1 91.88 231 VAL B O 1
ATOM 5492 N N . LYS B 1 232 ? -12.328 -8.695 11.508 1 96.94 232 LYS B N 1
ATOM 5493 C CA . LYS B 1 232 ? -12.211 -9.773 10.531 1 96.94 232 LYS B CA 1
ATOM 5494 C C . LYS B 1 232 ? -11.445 -9.32 9.289 1 96.94 232 LYS B C 1
ATOM 5496 O O . LYS B 1 232 ? -11.906 -8.438 8.562 1 96.94 232 LYS B O 1
ATOM 5501 N N . ARG B 1 233 ? -10.312 -9.906 9.141 1 98.25 233 ARG B N 1
ATOM 5502 C CA . ARG B 1 233 ? -9.477 -9.609 7.984 1 98.25 233 ARG B CA 1
ATOM 5503 C C . ARG B 1 233 ? -9.367 -10.82 7.066 1 98.25 233 ARG B C 1
ATOM 5505 O O . ARG B 1 233 ? -9.211 -11.953 7.535 1 98.25 233 ARG B O 1
ATOM 5512 N N . VAL B 1 234 ? -9.547 -10.617 5.766 1 98.88 234 VAL B N 1
ATOM 5513 C CA . VAL B 1 234 ? -9.297 -11.656 4.77 1 98.88 234 VAL B CA 1
ATOM 5514 C C . VAL B 1 234 ? -8.102 -11.258 3.9 1 98.88 234 VAL B C 1
ATOM 5516 O O . VAL B 1 234 ? -8.039 -10.141 3.395 1 98.88 234 VAL B O 1
ATOM 5519 N N . ASP B 1 235 ? -7.145 -12.141 3.775 1 98.94 235 ASP B N 1
ATOM 5520 C CA . ASP B 1 235 ? -5.973 -11.93 2.936 1 98.94 235 ASP B CA 1
ATOM 5521 C C . ASP B 1 235 ? -6.059 -12.75 1.648 1 98.94 235 ASP B C 1
ATOM 5523 O O . ASP B 1 235 ? -6.535 -13.883 1.661 1 98.94 235 ASP B O 1
ATOM 5527 N N . PHE B 1 236 ? -5.664 -12.125 0.577 1 98.94 236 PHE B N 1
ATOM 5528 C CA . PHE B 1 236 ? -5.445 -12.82 -0.687 1 98.94 236 PHE B CA 1
ATOM 5529 C C . PHE B 1 236 ? -3.963 -12.836 -1.044 1 98.94 236 PHE B C 1
ATOM 5531 O O . PHE B 1 236 ? -3.334 -11.773 -1.15 1 98.94 236 PHE B O 1
ATOM 5538 N N . VAL B 1 237 ? -3.338 -13.961 -1.105 1 98.94 237 VAL B N 1
ATOM 5539 C CA . VAL B 1 237 ? -2.043 -14.086 -1.766 1 98.94 237 VAL B CA 1
ATOM 5540 C C . VAL B 1 237 ? -2.244 -14.273 -3.268 1 98.94 237 VAL B C 1
ATOM 5542 O O . VAL B 1 237 ? -2.6 -15.367 -3.723 1 98.94 237 VAL B O 1
ATOM 5545 N N . LEU B 1 238 ? -1.971 -13.234 -4 1 98.75 238 LEU B N 1
ATOM 5546 C CA . LEU B 1 238 ? -2.463 -13.102 -5.367 1 98.75 238 LEU B CA 1
ATOM 5547 C C . LEU B 1 238 ? -1.604 -13.914 -6.332 1 98.75 238 LEU B C 1
ATOM 5549 O O . LEU B 1 238 ? -0.469 -14.273 -6.012 1 98.75 238 LEU B O 1
ATOM 5553 N N . ASP B 1 239 ? -2.189 -14.133 -7.496 1 96.81 239 ASP B N 1
ATOM 5554 C CA . ASP B 1 239 ? -1.553 -14.797 -8.625 1 96.81 239 ASP B CA 1
ATOM 5555 C C . ASP B 1 239 ? -1.459 -13.867 -9.836 1 96.81 239 ASP B C 1
ATOM 5557 O O . ASP B 1 239 ? -0.635 -12.953 -9.852 1 96.81 239 ASP B O 1
ATOM 5561 N N . ASN B 1 240 ? -2.359 -13.914 -10.773 1 96.12 240 ASN B N 1
ATOM 5562 C CA . ASN B 1 240 ? -2.225 -13.227 -12.055 1 96.12 240 ASN B CA 1
ATOM 5563 C C . ASN B 1 240 ? -2.852 -11.836 -12.008 1 96.12 240 ASN B C 1
ATOM 5565 O O . ASN B 1 240 ? -3.871 -11.625 -11.352 1 96.12 240 ASN B O 1
ATOM 5569 N N . ALA B 1 241 ? -2.266 -10.93 -12.75 1 97.12 241 ALA B N 1
ATOM 5570 C CA . ALA B 1 241 ? -2.799 -9.586 -12.961 1 97.12 241 ALA B CA 1
ATOM 5571 C C . ALA B 1 241 ? -3.963 -9.602 -13.945 1 97.12 241 ALA B C 1
ATOM 5573 O O . ALA B 1 241 ? -4.465 -10.672 -14.305 1 97.12 241 ALA B O 1
ATOM 5574 N N . GLY B 1 242 ? -4.477 -8.445 -14.273 1 95.94 242 GLY B N 1
ATOM 5575 C CA . GLY B 1 242 ? -5.535 -8.32 -15.266 1 95.94 242 GLY B CA 1
ATOM 5576 C C . GLY B 1 242 ? -6.879 -8.828 -14.766 1 95.94 242 GLY B C 1
ATOM 5577 O O . GLY B 1 242 ? -7.355 -8.406 -13.711 1 95.94 242 GLY B O 1
ATOM 5578 N N . PHE B 1 243 ? -7.418 -9.75 -15.547 1 96.19 243 PHE B N 1
ATOM 5579 C CA . PHE B 1 243 ? -8.781 -10.188 -15.273 1 96.19 243 PHE B CA 1
ATOM 5580 C C . PHE B 1 243 ? -8.852 -10.969 -13.969 1 96.19 243 PHE B C 1
ATOM 5582 O O . PHE B 1 243 ? -9.836 -10.891 -13.242 1 96.19 243 PHE B O 1
ATOM 5589 N N . GLU B 1 244 ? -7.836 -11.695 -13.648 1 95.94 244 GLU B N 1
ATOM 5590 C CA . GLU B 1 244 ? -7.867 -12.523 -12.438 1 95.94 244 GLU B CA 1
ATOM 5591 C C . GLU B 1 244 ? -7.867 -11.656 -11.18 1 95.94 244 GLU B C 1
ATOM 5593 O O . GLU B 1 244 ? -8.633 -11.914 -10.25 1 95.94 244 GLU B O 1
ATOM 5598 N N . VAL B 1 245 ? -6.984 -10.648 -11.148 1 98.06 245 VAL B N 1
ATOM 5599 C CA . VAL B 1 245 ? -7.008 -9.789 -9.969 1 98.06 245 VAL B CA 1
ATOM 5600 C C . VAL B 1 245 ? -8.312 -8.984 -9.938 1 98.06 245 VAL B C 1
ATOM 5602 O O . VAL B 1 245 ? -8.844 -8.695 -8.859 1 98.06 245 VAL B O 1
ATOM 5605 N N . TYR B 1 246 ? -8.891 -8.695 -11.086 1 98.31 246 TYR B N 1
ATOM 5606 C CA . TYR B 1 246 ? -10.195 -8.055 -11.164 1 98.31 246 TYR B CA 1
ATOM 5607 C C . TYR B 1 246 ? -11.266 -8.906 -10.484 1 98.31 246 TYR B C 1
ATOM 5609 O O . TYR B 1 246 ? -12.047 -8.406 -9.672 1 98.31 246 TYR B O 1
ATOM 5617 N N . THR B 1 247 ? -11.297 -10.18 -10.766 1 97.69 247 THR B N 1
ATOM 5618 C CA . THR B 1 247 ? -12.273 -11.07 -10.148 1 97.69 247 THR B CA 1
ATOM 5619 C C . THR B 1 247 ? -12 -11.227 -8.656 1 97.69 247 THR B C 1
ATOM 5621 O O . THR B 1 247 ? -12.938 -11.344 -7.863 1 97.69 247 THR B O 1
ATOM 5624 N N . ASP B 1 248 ? -10.727 -11.25 -8.242 1 98.69 248 ASP B N 1
ATOM 5625 C CA . ASP B 1 248 ? -10.391 -11.273 -6.824 1 98.69 248 ASP B CA 1
ATOM 5626 C C . ASP B 1 248 ? -10.922 -10.023 -6.113 1 98.69 248 ASP B C 1
ATOM 5628 O O . ASP B 1 248 ? -11.414 -10.109 -4.988 1 98.69 248 ASP B O 1
ATOM 5632 N N . LEU B 1 249 ? -10.805 -8.891 -6.785 1 98.81 249 LEU B N 1
ATOM 5633 C CA . LEU B 1 249 ? -11.289 -7.633 -6.219 1 98.81 249 LEU B CA 1
ATOM 5634 C C . LEU B 1 249 ? -12.805 -7.656 -6.066 1 98.81 249 LEU B C 1
ATOM 5636 O O . LEU B 1 249 ? -13.336 -7.184 -5.059 1 98.81 249 LEU B O 1
ATOM 5640 N N . ILE B 1 250 ? -13.508 -8.188 -7.035 1 98.12 250 ILE B N 1
ATOM 5641 C CA . ILE B 1 250 ? -14.961 -8.289 -6.949 1 98.12 250 ILE B CA 1
ATOM 5642 C C . ILE B 1 250 ? -15.344 -9.195 -5.777 1 98.12 250 ILE B C 1
ATOM 5644 O O . ILE B 1 250 ? -16.266 -8.875 -5.02 1 98.12 250 ILE B O 1
ATOM 5648 N N . PHE B 1 251 ? -14.633 -10.281 -5.656 1 98.5 251 PHE B N 1
ATOM 5649 C CA . PHE B 1 251 ? -14.875 -11.18 -4.535 1 98.5 251 PHE B CA 1
ATOM 5650 C C . PHE B 1 251 ? -14.641 -10.469 -3.209 1 98.5 251 PHE B C 1
ATOM 5652 O O . PHE B 1 251 ? -15.469 -10.547 -2.301 1 98.5 251 PHE B O 1
ATOM 5659 N N . ALA B 1 252 ? -13.594 -9.719 -3.102 1 98.81 252 ALA B N 1
ATOM 5660 C CA . ALA B 1 252 ? -13.273 -8.961 -1.896 1 98.81 252 ALA B CA 1
ATOM 5661 C C . ALA B 1 252 ? -14.367 -7.941 -1.584 1 98.81 252 ALA B C 1
ATOM 5663 O O . ALA B 1 252 ? -14.781 -7.801 -0.431 1 98.81 252 ALA B O 1
ATOM 5664 N N . LEU B 1 253 ? -14.812 -7.219 -2.613 1 98.25 253 LEU B N 1
ATOM 5665 C CA . LEU B 1 253 ? -15.859 -6.223 -2.42 1 98.25 253 LEU B CA 1
ATOM 5666 C C . LEU B 1 253 ? -17.141 -6.879 -1.93 1 98.25 253 LEU B C 1
ATOM 5668 O O . LEU B 1 253 ? -17.844 -6.328 -1.068 1 98.25 253 LEU B O 1
ATOM 5672 N N . PHE B 1 254 ? -17.406 -7.996 -2.502 1 96.38 254 PHE B N 1
ATOM 5673 C CA . PHE B 1 254 ? -18.594 -8.734 -2.074 1 96.38 254 PHE B CA 1
ATOM 5674 C C . PHE B 1 254 ? -18.5 -9.102 -0.596 1 96.38 254 PHE B C 1
ATOM 5676 O O . PHE B 1 254 ? -19.469 -8.938 0.15 1 96.38 254 PHE B O 1
ATOM 5683 N N . LEU B 1 255 ? -17.359 -9.586 -0.177 1 98.12 255 LEU B N 1
ATOM 5684 C CA . LEU B 1 255 ? -17.156 -9.938 1.225 1 98.12 255 LEU B CA 1
ATOM 5685 C C . LEU B 1 255 ? -17.344 -8.719 2.123 1 98.12 255 LEU B C 1
ATOM 5687 O O . LEU B 1 255 ? -17.953 -8.82 3.188 1 98.12 255 LEU B O 1
ATOM 5691 N N . LEU B 1 256 ? -16.859 -7.609 1.694 1 97.69 256 LEU B N 1
ATOM 5692 C CA . LEU B 1 256 ? -17 -6.367 2.451 1 97.69 256 LEU B CA 1
ATOM 5693 C C . LEU B 1 256 ? -18.453 -5.926 2.504 1 97.69 256 LEU B C 1
ATOM 5695 O O . LEU B 1 256 ? -18.969 -5.582 3.57 1 97.69 256 LEU B O 1
ATOM 5699 N N . ASP B 1 257 ? -19.141 -6.012 1.36 1 96.06 257 ASP B N 1
ATOM 5700 C CA . ASP B 1 257 ? -20.531 -5.562 1.253 1 96.06 257 ASP B CA 1
ATOM 5701 C C . ASP B 1 257 ? -21.438 -6.391 2.148 1 96.06 257 ASP B C 1
ATOM 5703 O O . ASP B 1 257 ? -22.391 -5.859 2.73 1 96.06 257 ASP B O 1
ATOM 5707 N N . LEU B 1 258 ? -21.156 -7.613 2.219 1 94.56 258 LEU B N 1
ATOM 5708 C CA . LEU B 1 258 ? -22.016 -8.516 2.984 1 94.56 258 LEU B CA 1
ATOM 5709 C C . LEU B 1 258 ? -21.562 -8.594 4.438 1 94.56 258 LEU B C 1
ATOM 5711 O O . LEU B 1 258 ? -22.078 -9.398 5.211 1 94.56 258 LEU B O 1
ATOM 5715 N N . LYS B 1 259 ? -20.516 -7.855 4.805 1 94 259 LYS B N 1
ATOM 5716 C CA . LYS B 1 259 ? -19.984 -7.75 6.164 1 94 259 LYS B CA 1
ATOM 5717 C C . LYS B 1 259 ? -19.422 -9.086 6.641 1 94 259 LYS B C 1
ATOM 5719 O O . LYS B 1 259 ? -19.578 -9.445 7.809 1 94 259 LYS B O 1
ATOM 5724 N N . LEU B 1 260 ? -18.891 -9.812 5.648 1 96.5 260 LEU B N 1
ATOM 5725 C CA . LEU B 1 260 ? -18.219 -11.055 5.977 1 96.5 260 LEU B CA 1
ATOM 5726 C C . LEU B 1 260 ? -16.766 -10.797 6.387 1 96.5 260 LEU B C 1
ATOM 5728 O O . LEU B 1 260 ? -16.109 -11.664 6.961 1 96.5 260 LEU B O 1
ATOM 5732 N N . THR B 1 261 ? -16.266 -9.625 6.062 1 97.94 261 THR B N 1
ATOM 5733 C CA . THR B 1 261 ? -14.945 -9.156 6.484 1 97.94 261 THR B CA 1
ATOM 5734 C C . THR B 1 261 ? -14.969 -7.648 6.723 1 97.94 261 THR B C 1
ATOM 5736 O O . THR B 1 261 ? -15.82 -6.941 6.191 1 97.94 261 THR B O 1
ATOM 5739 N N . ASP B 1 262 ? -14.062 -7.164 7.559 1 96.44 262 ASP B N 1
ATOM 5740 C CA . ASP B 1 262 ? -13.93 -5.738 7.852 1 96.44 262 ASP B CA 1
ATOM 5741 C C . ASP B 1 262 ? -12.812 -5.113 7.016 1 96.44 262 ASP B C 1
ATOM 5743 O O . ASP B 1 262 ? -12.859 -3.918 6.711 1 96.44 262 ASP B O 1
ATOM 5747 N N . GLU B 1 263 ? -11.812 -5.898 6.695 1 97.5 263 GLU B N 1
ATOM 5748 C CA . GLU B 1 263 ? -10.641 -5.453 5.949 1 97.5 263 GLU B CA 1
ATOM 5749 C C . GLU B 1 263 ? -10.125 -6.547 5.023 1 97.5 263 GLU B C 1
ATOM 5751 O O . GLU B 1 263 ? -10.32 -7.738 5.285 1 97.5 263 GLU B O 1
ATOM 5756 N N . VAL B 1 264 ? -9.508 -6.137 3.955 1 98.81 264 VAL B N 1
ATOM 5757 C CA . VAL B 1 264 ? -8.914 -7.059 2.994 1 98.81 264 VAL B CA 1
ATOM 5758 C C . VAL B 1 264 ? -7.469 -6.656 2.717 1 98.81 264 VAL B C 1
ATOM 5760 O O . VAL B 1 264 ? -7.168 -5.473 2.568 1 98.81 264 VAL B O 1
ATOM 5763 N N . VAL B 1 265 ? -6.555 -7.613 2.723 1 98.81 265 VAL B N 1
ATOM 5764 C CA . VAL B 1 265 ? -5.168 -7.367 2.34 1 98.81 265 VAL B CA 1
ATOM 5765 C C . VAL B 1 265 ? -4.812 -8.211 1.119 1 98.81 265 VAL B C 1
ATOM 5767 O O . VAL B 1 265 ? -4.98 -9.438 1.132 1 98.81 265 VAL B O 1
ATOM 5770 N N . PHE B 1 266 ? -4.402 -7.574 0.071 1 98.88 266 PHE B N 1
ATOM 5771 C CA . PHE B 1 266 ? -3.889 -8.227 -1.129 1 98.88 266 PHE B CA 1
ATOM 5772 C C . PHE B 1 266 ? -2.367 -8.305 -1.096 1 98.88 266 PHE B C 1
ATOM 5774 O O . PHE B 1 266 ? -1.689 -7.277 -1.028 1 98.88 266 PHE B O 1
ATOM 5781 N N . HIS B 1 267 ? -1.821 -9.492 -1.101 1 98.88 267 HIS B N 1
ATOM 5782 C CA . HIS B 1 267 ? -0.378 -9.695 -1.152 1 98.88 267 HIS B CA 1
ATOM 5783 C C . HIS B 1 267 ? 0.099 -9.891 -2.588 1 98.88 267 HIS B C 1
ATOM 5785 O O . HIS B 1 267 ? -0.277 -10.867 -3.244 1 98.88 267 HIS B O 1
ATOM 5791 N N . THR B 1 268 ? 0.92 -8.992 -3.076 1 98.75 268 THR B N 1
ATOM 5792 C CA . THR B 1 268 ? 1.454 -9 -4.434 1 98.75 268 THR B CA 1
ATOM 5793 C C . THR B 1 268 ? 2.869 -9.57 -4.453 1 98.75 268 THR B C 1
ATOM 5795 O O . THR B 1 268 ? 3.438 -9.875 -3.402 1 98.75 268 THR B O 1
ATOM 5798 N N . LYS B 1 269 ? 3.391 -9.758 -5.629 1 98.69 269 LYS B N 1
ATOM 5799 C CA . LYS B 1 269 ? 4.785 -10.164 -5.777 1 98.69 269 LYS B CA 1
ATOM 5800 C C . LYS B 1 269 ? 5.699 -8.945 -5.926 1 98.69 269 LYS B C 1
ATOM 5802 O O . LYS B 1 269 ? 5.281 -7.914 -6.449 1 98.69 269 LYS B O 1
ATOM 5807 N N . ASP B 1 270 ? 6.949 -9.109 -5.504 1 97.94 270 ASP B N 1
ATOM 5808 C CA . ASP B 1 270 ? 7.832 -7.949 -5.379 1 97.94 270 ASP B CA 1
ATOM 5809 C C . ASP B 1 270 ? 8.625 -7.723 -6.664 1 97.94 270 ASP B C 1
ATOM 5811 O O . ASP B 1 270 ? 9.273 -6.684 -6.824 1 97.94 270 ASP B O 1
ATOM 5815 N N . ILE B 1 271 ? 8.625 -8.648 -7.605 1 97.94 271 ILE B N 1
ATOM 5816 C CA . ILE B 1 271 ? 9.281 -8.547 -8.898 1 97.94 271 ILE B CA 1
ATOM 5817 C C . ILE B 1 271 ? 8.375 -9.109 -9.992 1 97.94 271 ILE B C 1
ATOM 5819 O O . ILE B 1 271 ? 7.402 -9.805 -9.695 1 97.94 271 ILE B O 1
ATOM 5823 N N . PRO B 1 272 ? 8.68 -8.734 -11.273 1 97.62 272 PRO B N 1
ATOM 5824 C CA . PRO B 1 272 ? 7.988 -9.508 -12.312 1 97.62 272 PRO B CA 1
ATOM 5825 C C . PRO B 1 272 ? 8.195 -11.008 -12.156 1 97.62 272 PRO B C 1
ATOM 5827 O O . PRO B 1 272 ? 9.336 -11.484 -12.133 1 97.62 272 PRO B O 1
ATOM 5830 N N . TRP B 1 273 ? 7.066 -11.68 -11.977 1 97.62 273 TRP B N 1
ATOM 5831 C CA . TRP B 1 273 ? 7.121 -13.062 -11.508 1 97.62 273 TRP B CA 1
ATOM 5832 C C . TRP B 1 273 ? 6.105 -13.93 -12.242 1 97.62 273 TRP B C 1
ATOM 5834 O O . TRP B 1 273 ? 4.965 -13.516 -12.453 1 97.62 273 TRP B O 1
ATOM 5844 N N . MET B 1 274 ? 6.551 -15.141 -12.727 1 97.62 274 MET B N 1
ATOM 5845 C CA . MET B 1 274 ? 5.719 -16.172 -13.336 1 97.62 274 MET B CA 1
ATOM 5846 C C . MET B 1 274 ? 4.855 -15.594 -14.453 1 97.62 274 MET B C 1
ATOM 5848 O O . MET B 1 274 ? 3.66 -15.883 -14.531 1 97.62 274 MET B O 1
ATOM 5852 N N . VAL B 1 275 ? 5.387 -14.68 -15.164 1 96.44 275 VAL B N 1
ATOM 5853 C CA . VAL B 1 275 ? 4.867 -14.133 -16.422 1 96.44 275 VAL B CA 1
ATOM 5854 C C . VAL B 1 275 ? 3.721 -13.172 -16.125 1 96.44 275 VAL B C 1
ATOM 5856 O O . VAL B 1 275 ? 3.723 -12.031 -16.594 1 96.44 275 VAL B O 1
ATOM 5859 N N . SER B 1 276 ? 2.84 -13.531 -15.203 1 96.56 276 SER B N 1
ATOM 5860 C CA . SER B 1 276 ? 1.627 -12.727 -15.141 1 96.56 276 SER B CA 1
ATOM 5861 C C . SER B 1 276 ? 1.275 -12.359 -13.703 1 96.56 276 SER B C 1
ATOM 5863 O O . SER B 1 276 ? 0.22 -11.781 -13.445 1 96.56 276 SER B O 1
ATOM 5865 N N . ASP B 1 277 ? 2.066 -12.703 -12.742 1 97.69 277 ASP B N 1
ATOM 5866 C CA . ASP B 1 277 ? 1.731 -12.445 -11.344 1 97.69 277 ASP B CA 1
ATOM 5867 C C . ASP B 1 277 ? 1.601 -10.945 -11.086 1 97.69 277 ASP B C 1
ATOM 5869 O O . ASP B 1 277 ? 2.244 -10.133 -11.758 1 97.69 277 ASP B O 1
ATOM 5873 N N . VAL B 1 278 ? 0.896 -10.602 -10.102 1 98.06 278 VAL B N 1
ATOM 5874 C CA . VAL B 1 278 ? 0.528 -9.227 -9.805 1 98.06 278 VAL B CA 1
ATOM 5875 C C . VAL B 1 278 ? 1.656 -8.547 -9.031 1 98.06 278 VAL B C 1
ATOM 5877 O O . VAL B 1 278 ? 2.139 -9.078 -8.023 1 98.06 278 VAL B O 1
ATOM 5880 N N . ASN B 1 279 ? 2.123 -7.438 -9.484 1 98.06 279 ASN B N 1
ATOM 5881 C CA . ASN B 1 279 ? 2.863 -6.445 -8.711 1 98.06 279 ASN B CA 1
ATOM 5882 C C . ASN B 1 279 ? 1.962 -5.297 -8.266 1 98.06 279 ASN B C 1
ATOM 5884 O O . ASN B 1 279 ? 0.852 -5.137 -8.773 1 98.06 279 ASN B O 1
ATOM 5888 N N . ILE B 1 280 ? 2.412 -4.449 -7.348 1 98.31 280 ILE B N 1
ATOM 5889 C CA . ILE B 1 280 ? 1.621 -3.33 -6.848 1 98.31 280 ILE B CA 1
ATOM 5890 C C . ILE B 1 280 ? 1.182 -2.445 -8.008 1 98.31 280 ILE B C 1
ATOM 5892 O O . ILE B 1 280 ? 0.016 -2.047 -8.094 1 98.31 280 ILE B O 1
ATOM 5896 N N . LYS B 1 281 ? 2.043 -2.197 -8.922 1 97.5 281 LYS B N 1
ATOM 5897 C CA . LYS B 1 281 ? 1.732 -1.308 -10.039 1 97.5 281 LYS B CA 1
ATOM 5898 C C . LYS B 1 281 ? 0.567 -1.847 -10.867 1 97.5 281 LYS B C 1
ATOM 5900 O O . LYS B 1 281 ? -0.197 -1.074 -11.445 1 97.5 281 LYS B O 1
ATOM 5905 N N . ASP B 1 282 ? 0.453 -3.178 -10.93 1 98.12 282 ASP B N 1
ATOM 5906 C CA . ASP B 1 282 ? -0.578 -3.795 -11.766 1 98.12 282 ASP B CA 1
ATOM 5907 C C . ASP B 1 282 ? -1.974 -3.479 -11.227 1 98.12 282 ASP B C 1
ATOM 5909 O O . ASP B 1 282 ? -2.934 -3.4 -12 1 98.12 282 ASP B O 1
ATOM 5913 N N . PHE B 1 283 ? -2.109 -3.355 -9.914 1 98 283 PHE B N 1
ATOM 5914 C CA . PHE B 1 283 ? -3.361 -2.941 -9.297 1 98 283 PHE B CA 1
ATOM 5915 C C . PHE B 1 283 ? -3.799 -1.577 -9.812 1 98 283 PHE B C 1
ATOM 5917 O O . PHE B 1 283 ? -4.949 -1.403 -10.227 1 98 283 PHE B O 1
ATOM 5924 N N . TYR B 1 284 ? -2.91 -0.634 -9.883 1 97.12 284 TYR B N 1
ATOM 5925 C CA . TYR B 1 284 ? -3.242 0.728 -10.281 1 97.12 284 TYR B CA 1
ATOM 5926 C C . TYR B 1 284 ? -3.387 0.832 -11.797 1 97.12 284 TYR B C 1
ATOM 5928 O O . TYR B 1 284 ? -4.191 1.621 -12.297 1 97.12 284 TYR B O 1
ATOM 5936 N N . ILE B 1 285 ? -2.658 -0.007 -12.492 1 96.75 285 ILE B N 1
ATOM 5937 C CA . ILE B 1 285 ? -2.83 -0.084 -13.938 1 96.75 285 ILE B CA 1
ATOM 5938 C C . ILE B 1 285 ? -4.238 -0.58 -14.266 1 96.75 285 ILE B C 1
ATOM 5940 O O . ILE B 1 285 ? -4.898 -0.043 -15.156 1 96.75 285 ILE B O 1
ATOM 5944 N N . LEU B 1 286 ? -4.664 -1.591 -13.508 1 97.88 286 LEU B N 1
ATOM 5945 C CA . LEU B 1 286 ? -6.016 -2.111 -13.711 1 97.88 286 LEU B CA 1
ATOM 5946 C C . LEU B 1 286 ? -7.051 -1.008 -13.531 1 97.88 286 LEU B C 1
ATOM 5948 O O . LEU B 1 286 ? -7.953 -0.86 -14.359 1 97.88 286 LEU B O 1
ATOM 5952 N N . LEU B 1 287 ? -6.965 -0.22 -12.469 1 97.81 287 LEU B N 1
ATOM 5953 C CA . LEU B 1 287 ? -7.914 0.859 -12.211 1 97.81 287 LEU B CA 1
ATOM 5954 C C . LEU B 1 287 ? -7.883 1.887 -13.336 1 97.81 287 LEU B C 1
ATOM 5956 O O . LEU B 1 287 ? -8.93 2.363 -13.781 1 97.81 287 LEU B O 1
ATOM 5960 N N . ALA B 1 288 ? -6.715 2.193 -13.805 1 96.5 288 ALA B N 1
ATOM 5961 C CA . ALA B 1 288 ? -6.578 3.135 -14.914 1 96.5 288 ALA B CA 1
ATOM 5962 C C . ALA B 1 288 ? -7.23 2.59 -16.188 1 96.5 288 ALA B C 1
ATOM 5964 O O . ALA B 1 288 ? -7.898 3.326 -16.906 1 96.5 288 ALA B O 1
ATOM 5965 N N . ASP B 1 289 ? -6.996 1.328 -16.438 1 97.12 289 ASP B N 1
ATOM 5966 C CA . ASP B 1 289 ? -7.586 0.69 -17.609 1 97.12 289 ASP B CA 1
ATOM 5967 C C . ASP B 1 289 ? -9.109 0.719 -17.531 1 97.12 289 ASP B C 1
ATOM 5969 O O . ASP B 1 289 ? -9.773 0.962 -18.547 1 97.12 289 ASP B O 1
ATOM 5973 N N . LEU B 1 290 ? -9.617 0.429 -16.391 1 98.19 290 LEU B N 1
ATOM 5974 C CA . LEU B 1 290 ? -11.07 0.418 -16.219 1 98.19 290 LEU B CA 1
ATOM 5975 C C . LEU B 1 290 ? -11.656 1.811 -16.438 1 98.19 290 LEU B C 1
ATOM 5977 O O . LEU B 1 290 ? -12.805 1.946 -16.859 1 98.19 290 LEU B O 1
ATOM 5981 N N . LYS B 1 291 ? -10.906 2.854 -16.172 1 97.31 291 LYS B N 1
ATOM 5982 C CA . LYS B 1 291 ? -11.352 4.234 -16.344 1 97.31 291 LYS B CA 1
ATOM 5983 C C . LYS B 1 291 ? -11.266 4.645 -17.812 1 97.31 291 LYS B C 1
ATOM 5985 O O . LYS B 1 291 ? -11.852 5.656 -18.219 1 97.31 291 LYS B O 1
ATOM 5990 N N . ASN B 1 292 ? -10.547 3.906 -18.609 1 97.06 292 ASN B N 1
ATOM 5991 C CA . ASN B 1 292 ? -10.344 4.211 -20.016 1 97.06 292 ASN B CA 1
ATOM 5992 C C . ASN B 1 292 ? -11.625 4.047 -20.812 1 97.06 292 ASN B C 1
ATOM 5994 O O . ASN B 1 292 ? -12.055 2.924 -21.094 1 97.06 292 ASN B O 1
ATOM 5998 N N . THR B 1 293 ? -12.156 5.125 -21.328 1 96.75 293 THR B N 1
ATOM 5999 C CA . THR B 1 293 ? -13.461 5.113 -21.984 1 96.75 293 THR B CA 1
ATOM 6000 C C . THR B 1 293 ? -13.344 4.605 -23.422 1 96.75 293 THR B C 1
ATOM 6002 O O . THR B 1 293 ? -14.352 4.289 -24.047 1 96.75 293 THR B O 1
ATOM 6005 N N . THR B 1 294 ? -12.125 4.527 -23.953 1 96.75 294 THR B N 1
ATOM 6006 C CA . THR B 1 294 ? -11.93 3.9 -25.25 1 96.75 294 THR B CA 1
ATOM 6007 C C . THR B 1 294 ? -12.031 2.383 -25.141 1 96.75 294 THR B C 1
ATOM 6009 O O . THR B 1 294 ? -12.648 1.731 -25.984 1 96.75 294 THR B O 1
ATOM 6012 N N . LEU B 1 295 ? -11.438 1.864 -24.078 1 96.12 295 LEU B N 1
ATOM 6013 C CA . LEU B 1 295 ? -11.469 0.426 -23.828 1 96.12 295 LEU B CA 1
ATOM 6014 C C . LEU B 1 295 ? -12.844 -0.012 -23.328 1 96.12 295 LEU B C 1
ATOM 6016 O O . LEU B 1 295 ? -13.328 -1.084 -23.688 1 96.12 295 LEU B O 1
ATOM 6020 N N . PHE B 1 296 ? -13.375 0.811 -22.5 1 97.5 296 PHE B N 1
ATOM 6021 C CA . PHE B 1 296 ? -14.688 0.555 -21.922 1 97.5 296 PHE B CA 1
ATOM 6022 C C . PHE B 1 296 ? -15.633 1.721 -22.172 1 97.5 296 PHE B C 1
ATOM 6024 O O . PHE B 1 296 ? -15.938 2.496 -21.266 1 97.5 296 PHE B O 1
ATOM 6031 N N . PRO B 1 297 ? -16.266 1.834 -23.25 1 96.62 297 PRO B N 1
ATOM 6032 C CA . PRO B 1 297 ? -17.109 2.984 -23.609 1 96.62 297 PRO B CA 1
ATOM 6033 C C . PRO B 1 297 ? -18.5 2.9 -23 1 96.62 297 PRO B C 1
ATOM 6035 O O . PRO B 1 297 ? -19.188 3.922 -22.844 1 96.62 297 PRO B O 1
ATOM 6038 N N . GLU B 1 298 ? -18.953 1.68 -22.688 1 96.31 298 GLU B N 1
ATOM 6039 C CA . GLU B 1 298 ? -20.328 1.471 -22.203 1 96.31 298 GLU B CA 1
ATOM 6040 C C . GLU B 1 298 ? -20.328 0.979 -20.766 1 96.31 298 GLU B C 1
ATOM 6042 O O . GLU B 1 298 ? -19.281 0.622 -20.219 1 96.31 298 GLU B O 1
ATOM 6047 N N . HIS B 1 299 ? -21.484 1.07 -20.125 1 96.56 299 HIS B N 1
ATOM 6048 C CA . HIS B 1 299 ? -21.719 0.575 -18.781 1 96.56 299 HIS B CA 1
ATOM 6049 C C . HIS B 1 299 ? -20.828 1.287 -17.766 1 96.56 299 HIS B C 1
ATOM 6051 O O . HIS B 1 299 ? -20.297 0.654 -16.859 1 96.56 299 HIS B O 1
ATOM 6057 N N . ARG B 1 300 ? -20.703 2.537 -17.969 1 96.12 300 ARG B N 1
ATOM 6058 C CA . ARG B 1 300 ? -19.844 3.361 -17.125 1 96.12 300 ARG B CA 1
ATOM 6059 C C . ARG B 1 300 ? -20.391 3.439 -15.703 1 96.12 300 ARG B C 1
ATOM 6061 O O . ARG B 1 300 ? -19.625 3.498 -14.742 1 96.12 300 ARG B O 1
ATOM 6068 N N . LYS B 1 301 ? -21.719 3.422 -15.562 1 95.25 301 LYS B N 1
ATOM 6069 C CA . LYS B 1 301 ? -22.328 3.482 -14.234 1 95.25 301 LYS B CA 1
ATOM 6070 C C . LYS B 1 301 ? -21.844 2.334 -13.359 1 95.25 301 LYS B C 1
ATOM 6072 O O . LYS B 1 301 ? -21.406 2.555 -12.227 1 95.25 301 LYS B O 1
ATOM 6077 N N . GLU B 1 302 ? -21.906 1.104 -13.938 1 96.94 302 GLU B N 1
ATOM 6078 C CA . GLU B 1 302 ? -21.516 -0.092 -13.195 1 96.94 302 GLU B CA 1
ATOM 6079 C C . GLU B 1 302 ? -20.016 -0.137 -12.969 1 96.94 302 GLU B C 1
ATOM 6081 O O . GLU B 1 302 ? -19.547 -0.46 -11.875 1 96.94 302 GLU B O 1
ATOM 6086 N N . LEU B 1 303 ? -19.25 0.228 -14.016 1 98.12 303 LEU B N 1
ATOM 6087 C CA . LEU B 1 303 ? -17.781 0.207 -13.914 1 98.12 303 LEU B CA 1
ATOM 6088 C C . LEU B 1 303 ? -17.297 1.259 -12.93 1 98.12 303 LEU B C 1
ATOM 6090 O O . LEU B 1 303 ? -16.422 0.978 -12.102 1 98.12 303 LEU B O 1
ATOM 6094 N N . ASP B 1 304 ? -17.875 2.457 -12.953 1 97.44 304 ASP B N 1
ATOM 6095 C CA . ASP B 1 304 ? -17.453 3.539 -12.07 1 97.44 304 ASP B CA 1
ATOM 6096 C C . ASP B 1 304 ? -17.812 3.244 -10.625 1 97.44 304 ASP B C 1
ATOM 6098 O O . ASP B 1 304 ? -17.094 3.625 -9.703 1 97.44 304 ASP B O 1
ATOM 6102 N N . HIS B 1 305 ? -18.953 2.586 -10.461 1 97.31 305 HIS B N 1
ATOM 6103 C CA . HIS B 1 305 ? -19.312 2.164 -9.117 1 97.31 305 HIS B CA 1
ATOM 6104 C C . HIS B 1 305 ? -18.25 1.261 -8.508 1 97.31 305 HIS B C 1
ATOM 6106 O O . HIS B 1 305 ? -17.828 1.467 -7.371 1 97.31 305 HIS B O 1
ATOM 6112 N N . PHE B 1 306 ? -17.828 0.273 -9.328 1 98.06 306 PHE B N 1
ATOM 6113 C CA . PHE B 1 306 ? -16.766 -0.637 -8.898 1 98.06 306 PHE B CA 1
ATOM 6114 C C . PHE B 1 306 ? -15.484 0.124 -8.617 1 98.06 306 PHE B C 1
ATOM 6116 O O . PHE B 1 306 ? -14.875 -0.041 -7.559 1 98.06 306 PHE B O 1
ATOM 6123 N N . ILE B 1 307 ? -15.047 1.002 -9.523 1 98.5 307 ILE B N 1
ATOM 6124 C CA . ILE B 1 307 ? -13.797 1.757 -9.43 1 98.5 307 ILE B CA 1
ATOM 6125 C C . ILE B 1 307 ? -13.812 2.631 -8.18 1 98.5 307 ILE B C 1
ATOM 6127 O O . ILE B 1 307 ? -12.859 2.625 -7.402 1 98.5 307 ILE B O 1
ATOM 6131 N N . ASN B 1 308 ? -14.906 3.324 -7.941 1 97.94 308 ASN B N 1
ATOM 6132 C CA . ASN B 1 308 ? -15.008 4.238 -6.812 1 97.94 308 ASN B CA 1
ATOM 6133 C C . ASN B 1 308 ? -14.922 3.496 -5.48 1 97.94 308 ASN B C 1
ATOM 6135 O O . ASN B 1 308 ? -14.297 3.98 -4.535 1 97.94 308 ASN B O 1
ATOM 6139 N N . LYS B 1 309 ? -15.508 2.34 -5.445 1 98 309 LYS B N 1
ATOM 6140 C CA . LYS B 1 309 ? -15.453 1.556 -4.215 1 98 309 LYS B CA 1
ATOM 6141 C C . LYS B 1 309 ? -14.031 1.084 -3.932 1 98 309 LYS B C 1
ATOM 6143 O O . LYS B 1 309 ? -13.547 1.191 -2.801 1 98 309 LYS B O 1
ATOM 6148 N N . ILE B 1 310 ? -13.391 0.6 -4.965 1 98.62 310 ILE B N 1
ATOM 6149 C CA . ILE B 1 310 ? -12.023 0.106 -4.793 1 98.62 310 ILE B CA 1
ATOM 6150 C C . ILE B 1 310 ? -11.109 1.255 -4.383 1 98.62 310 ILE B C 1
ATOM 6152 O O . ILE B 1 310 ? -10.305 1.116 -3.455 1 98.62 310 ILE B O 1
ATOM 6156 N N . GLU B 1 311 ? -11.234 2.381 -5.02 1 98.06 311 GLU B N 1
ATOM 6157 C CA . GLU B 1 311 ? -10.406 3.535 -4.691 1 98.06 311 GLU B CA 1
ATOM 6158 C C . GLU B 1 311 ? -10.664 4.02 -3.268 1 98.06 311 GLU B C 1
ATOM 6160 O O . GLU B 1 311 ? -9.727 4.324 -2.527 1 98.06 311 GLU B O 1
ATOM 6165 N N . TYR B 1 312 ? -11.945 4.059 -2.922 1 98 312 TYR B N 1
ATOM 6166 C CA . TYR B 1 312 ? -12.32 4.508 -1.588 1 98 312 TYR B CA 1
ATOM 6167 C C . TYR B 1 312 ? -11.75 3.588 -0.518 1 98 312 TYR B C 1
ATOM 6169 O O . TYR B 1 312 ? -11.125 4.055 0.438 1 98 312 TYR B O 1
ATOM 6177 N N . PHE B 1 313 ? -11.898 2.283 -0.734 1 98.25 313 PHE B N 1
ATOM 6178 C CA . PHE B 1 313 ? -11.438 1.315 0.256 1 98.25 313 PHE B CA 1
ATOM 6179 C C . PHE B 1 313 ? -9.922 1.267 0.302 1 98.25 313 PHE B C 1
ATOM 6181 O O . PHE B 1 313 ? -9.328 1.052 1.364 1 98.25 313 PHE B O 1
ATOM 6188 N N . ASN B 1 314 ? -9.25 1.465 -0.835 1 98.31 314 ASN B N 1
ATOM 6189 C CA . ASN B 1 314 ? -7.793 1.547 -0.833 1 98.31 314 ASN B CA 1
ATOM 6190 C C . ASN B 1 314 ? -7.305 2.797 -0.108 1 98.31 314 ASN B C 1
ATOM 6192 O O . ASN B 1 314 ? -6.383 2.725 0.708 1 98.31 314 ASN B O 1
ATOM 6196 N N . ASN B 1 315 ? -7.969 3.889 -0.317 1 97.25 315 ASN B N 1
ATOM 6197 C CA . ASN B 1 315 ? -7.562 5.164 0.262 1 97.25 315 ASN B CA 1
ATOM 6198 C C . ASN B 1 315 ? -7.754 5.18 1.776 1 97.25 315 ASN B C 1
ATOM 6200 O O . ASN B 1 315 ? -6.984 5.812 2.498 1 97.25 315 ASN B O 1
ATOM 6204 N N . ASN B 1 316 ? -8.82 4.508 2.242 1 96.69 316 ASN B N 1
ATOM 6205 C CA . ASN B 1 316 ? -9.102 4.602 3.672 1 96.69 316 ASN B CA 1
ATOM 6206 C C . ASN B 1 316 ? -8.523 3.416 4.438 1 96.69 316 ASN B C 1
ATOM 6208 O O . ASN B 1 316 ? -8.742 3.283 5.641 1 96.69 316 ASN B O 1
ATOM 6212 N N . GLY B 1 317 ? -7.867 2.436 3.713 1 96.56 317 GLY B N 1
ATOM 6213 C CA . GLY B 1 317 ? -7.113 1.377 4.367 1 96.56 317 GLY B CA 1
ATOM 6214 C C . GLY B 1 317 ? -7.914 0.098 4.543 1 96.56 317 GLY B C 1
ATOM 6215 O O . GLY B 1 317 ? -7.402 -0.89 5.074 1 96.56 317 GLY B O 1
ATOM 6216 N N . THR B 1 318 ? -9.164 0.113 4.133 1 97.69 318 THR B N 1
ATOM 6217 C CA . THR B 1 318 ? -9.984 -1.096 4.207 1 97.69 318 THR B CA 1
ATOM 6218 C C . THR B 1 318 ? -9.445 -2.168 3.264 1 97.69 318 THR B C 1
ATOM 6220 O O . THR B 1 318 ? -9.477 -3.357 3.586 1 97.69 318 THR B O 1
ATOM 6223 N N . LEU B 1 319 ? -9.008 -1.74 2.109 1 98.56 319 LEU B N 1
ATOM 6224 C CA . LEU B 1 319 ? -8.297 -2.592 1.159 1 98.56 319 LEU B CA 1
ATOM 6225 C C . LEU B 1 319 ? -6.832 -2.189 1.06 1 98.56 319 LEU B C 1
ATOM 6227 O O . LEU B 1 319 ? -6.516 -1.074 0.638 1 98.56 319 LEU B O 1
ATOM 6231 N N . GLN B 1 320 ? -5.953 -3.086 1.439 1 98.44 320 GLN B N 1
ATOM 6232 C CA . GLN B 1 320 ? -4.527 -2.775 1.483 1 98.44 320 GLN B CA 1
ATOM 6233 C C . GLN B 1 320 ? -3.74 -3.66 0.521 1 98.44 320 GLN B C 1
ATOM 6235 O O . GLN B 1 320 ? -4.125 -4.805 0.266 1 98.44 320 GLN B O 1
ATOM 6240 N N . LEU B 1 321 ? -2.684 -3.113 -0.031 1 98.5 321 LEU B N 1
ATOM 6241 C CA . LEU B 1 321 ? -1.706 -3.867 -0.808 1 98.5 321 LEU B CA 1
ATOM 6242 C C . LEU B 1 321 ? -0.406 -4.035 -0.028 1 98.5 321 LEU B C 1
ATOM 6244 O O . LEU B 1 321 ? 0.111 -3.072 0.541 1 98.5 321 LEU B O 1
ATOM 6248 N N . ARG B 1 322 ? 0.046 -5.25 0.06 1 97.88 322 ARG B N 1
ATOM 6249 C CA . ARG B 1 322 ? 1.319 -5.566 0.698 1 97.88 322 ARG B CA 1
ATOM 6250 C C . ARG B 1 322 ? 2.156 -6.492 -0.179 1 97.88 322 ARG B C 1
ATOM 6252 O O . ARG B 1 322 ? 1.616 -7.219 -1.016 1 97.88 322 ARG B O 1
ATOM 6259 N N . THR B 1 323 ? 3.434 -6.363 -0.046 1 97.75 323 THR B N 1
ATOM 6260 C CA . THR B 1 323 ? 4.328 -7.289 -0.729 1 97.75 323 THR B CA 1
ATOM 6261 C C . THR B 1 323 ? 5.441 -7.754 0.204 1 97.75 323 THR B C 1
ATOM 6263 O O . THR B 1 323 ? 5.613 -7.207 1.295 1 97.75 323 THR B O 1
ATOM 6266 N N . SER B 1 324 ? 6.094 -8.883 -0.11 1 97.12 324 SER B N 1
ATOM 6267 C CA . SER B 1 324 ? 7.242 -9.445 0.593 1 97.12 324 SER B CA 1
ATOM 6268 C C . SER B 1 324 ? 8.164 -10.188 -0.366 1 97.12 324 SER B C 1
ATOM 6270 O O . SER B 1 324 ? 7.703 -10.938 -1.229 1 97.12 324 SER B O 1
ATOM 6272 N N . PRO B 1 325 ? 9.43 -10.039 -0.167 1 96.38 325 PRO B N 1
ATOM 6273 C CA . PRO B 1 325 ? 10.359 -10.828 -0.971 1 96.38 325 PRO B CA 1
ATOM 6274 C C . PRO B 1 325 ? 10.211 -12.336 -0.741 1 96.38 325 PRO B C 1
ATOM 6276 O O . PRO B 1 325 ? 10.617 -13.133 -1.586 1 96.38 325 PRO B O 1
ATOM 6279 N N . PHE B 1 326 ? 9.586 -12.695 0.308 1 97.75 326 PHE B N 1
ATOM 6280 C CA . PHE B 1 326 ? 9.398 -14.102 0.649 1 97.75 326 PHE B CA 1
ATOM 6281 C C . PHE B 1 326 ? 8.625 -14.828 -0.445 1 97.75 326 PHE B C 1
ATOM 6283 O O . PHE B 1 326 ? 8.898 -16 -0.729 1 97.75 326 PHE B O 1
ATOM 6290 N N . TRP B 1 327 ? 7.668 -14.141 -1.072 1 98.56 327 TRP B N 1
ATOM 6291 C CA . TRP B 1 327 ? 6.75 -14.773 -2.01 1 98.56 327 TRP B CA 1
ATOM 6292 C C . TRP B 1 327 ? 7.492 -15.273 -3.246 1 98.56 327 TRP B C 1
ATOM 6294 O O . TRP B 1 327 ? 7.02 -16.172 -3.941 1 98.56 327 TRP B O 1
ATOM 6304 N N . THR B 1 328 ? 8.68 -14.625 -3.508 1 98.44 328 THR B N 1
ATOM 6305 C CA . THR B 1 328 ? 9.359 -14.906 -4.766 1 98.44 328 THR B CA 1
ATOM 6306 C C . THR B 1 328 ? 10.711 -15.562 -4.512 1 98.44 328 THR B C 1
ATOM 6308 O O . THR B 1 328 ? 11.68 -15.297 -5.23 1 98.44 328 THR B O 1
ATOM 6311 N N . LEU B 1 329 ? 10.844 -16.344 -3.451 1 98.19 329 LEU B N 1
ATOM 6312 C CA . LEU B 1 329 ? 12.023 -17.141 -3.154 1 98.19 329 LEU B CA 1
ATOM 6313 C C . LEU B 1 329 ? 11.805 -18.594 -3.578 1 98.19 329 LEU B C 1
ATOM 6315 O O . LEU B 1 329 ? 10.727 -18.953 -4.062 1 98.19 329 LEU B O 1
ATOM 6319 N N . ASP B 1 330 ? 12.836 -19.406 -3.4 1 97.81 330 ASP B N 1
ATOM 6320 C CA . ASP B 1 330 ? 12.797 -20.844 -3.67 1 97.81 330 ASP B CA 1
ATOM 6321 C C . ASP B 1 330 ? 12.008 -21.578 -2.594 1 97.81 330 ASP B C 1
ATOM 6323 O O . ASP B 1 330 ? 11.586 -22.719 -2.805 1 97.81 330 ASP B O 1
ATOM 6327 N N . LEU B 1 331 ? 11.773 -20.938 -1.515 1 97.44 331 LEU B N 1
ATOM 6328 C CA . LEU B 1 331 ? 11.172 -21.578 -0.352 1 97.44 331 LEU B CA 1
ATOM 6329 C C . LEU B 1 331 ? 9.711 -21.922 -0.613 1 97.44 331 LEU B C 1
ATOM 6331 O O . LEU B 1 331 ? 8.961 -21.094 -1.132 1 97.44 331 LEU B O 1
ATOM 6335 N N . ASP B 1 332 ? 9.383 -23.156 -0.292 1 98.12 332 ASP B N 1
ATOM 6336 C CA . ASP B 1 332 ? 7.953 -23.438 -0.263 1 98.12 332 ASP B CA 1
ATOM 6337 C C . ASP B 1 332 ? 7.277 -22.766 0.929 1 98.12 332 ASP B C 1
ATOM 6339 O O . ASP B 1 332 ? 7.938 -22.094 1.718 1 98.12 332 ASP B O 1
ATOM 6343 N N . PHE B 1 333 ? 6 -22.891 1.099 1 98.81 333 PHE B N 1
ATOM 6344 C CA . PHE B 1 333 ? 5.285 -22.078 2.064 1 98.81 333 PHE B CA 1
ATOM 6345 C C . PHE B 1 333 ? 5.227 -22.75 3.424 1 98.81 333 PHE B C 1
ATOM 6347 O O . PHE B 1 333 ? 4.691 -22.203 4.383 1 98.81 333 PHE B O 1
ATOM 6354 N N . TRP B 1 334 ? 5.867 -24 3.516 1 98.5 334 TRP B N 1
ATOM 6355 C CA . TRP B 1 334 ? 6.074 -24.562 4.848 1 98.5 334 TRP B CA 1
ATOM 6356 C C . TRP B 1 334 ? 6.945 -23.625 5.691 1 98.5 334 TRP B C 1
ATOM 6358 O O . TRP B 1 334 ? 6.934 -23.719 6.922 1 98.5 334 TRP B O 1
ATOM 6368 N N . ASN B 1 335 ? 7.629 -22.766 4.969 1 98.44 335 ASN B N 1
ATOM 6369 C CA . ASN B 1 335 ? 8.555 -21.844 5.613 1 98.44 335 ASN B CA 1
ATOM 6370 C C . ASN B 1 335 ? 7.836 -20.594 6.105 1 98.44 335 ASN B C 1
ATOM 6372 O O . ASN B 1 335 ? 8.461 -19.703 6.688 1 98.44 335 ASN B O 1
ATOM 6376 N N . ILE B 1 336 ? 6.531 -20.422 5.879 1 98.75 336 ILE B N 1
ATOM 6377 C CA . ILE B 1 336 ? 5.742 -19.453 6.625 1 98.75 336 ILE B CA 1
ATOM 6378 C C . ILE B 1 336 ? 5.598 -19.906 8.078 1 98.75 336 ILE B C 1
ATOM 6380 O O . ILE B 1 336 ? 4.582 -20.5 8.445 1 98.75 336 ILE B O 1
ATOM 6384 N N . ASP B 1 337 ? 6.57 -19.625 8.766 1 97.44 337 ASP B N 1
ATOM 6385 C CA . ASP B 1 337 ? 6.762 -20.188 10.102 1 97.44 337 ASP B CA 1
ATOM 6386 C C . ASP B 1 337 ? 7.547 -19.234 10.992 1 97.44 337 ASP B C 1
ATOM 6388 O O . ASP B 1 337 ? 8.516 -18.609 10.547 1 97.44 337 ASP B O 1
ATOM 6392 N N . PRO B 1 338 ? 7.141 -19.141 12.266 1 96.12 338 PRO B N 1
ATOM 6393 C CA . PRO B 1 338 ? 7.859 -18.234 13.164 1 96.12 338 PRO B CA 1
ATOM 6394 C C . PRO B 1 338 ? 9.344 -18.578 13.273 1 96.12 338 PRO B C 1
ATOM 6396 O O . PRO B 1 338 ? 10.156 -17.703 13.602 1 96.12 338 PRO B O 1
ATOM 6399 N N . LYS B 1 339 ? 9.734 -19.766 12.938 1 96.5 339 LYS B N 1
ATOM 6400 C CA . LYS B 1 339 ? 11.109 -20.219 13.102 1 96.5 339 LYS B CA 1
ATOM 6401 C C . LYS B 1 339 ? 11.969 -19.797 11.906 1 96.5 339 LYS B C 1
ATOM 6403 O O . LYS B 1 339 ? 13.195 -19.828 11.977 1 96.5 339 LYS B O 1
ATOM 6408 N N . GLU B 1 340 ? 11.352 -19.469 10.812 1 97.12 340 GLU B N 1
ATOM 6409 C CA . GLU B 1 340 ? 12.109 -19.047 9.648 1 97.12 340 GLU B CA 1
ATOM 6410 C C . GLU B 1 340 ? 12.422 -17.547 9.703 1 97.12 340 GLU B C 1
ATOM 6412 O O . GLU B 1 340 ? 11.734 -16.75 9.07 1 97.12 340 GLU B O 1
ATOM 6417 N N . VAL B 1 341 ? 13.453 -17.141 10.352 1 94.81 341 VAL B N 1
ATOM 6418 C CA . VAL B 1 341 ? 13.742 -15.734 10.641 1 94.81 341 VAL B CA 1
ATOM 6419 C C . VAL B 1 341 ? 14.773 -15.203 9.648 1 94.81 341 VAL B C 1
ATOM 6421 O O . VAL B 1 341 ? 15.133 -14.031 9.695 1 94.81 341 VAL B O 1
ATOM 6424 N N . GLU B 1 342 ? 15.195 -16.047 8.742 1 94.75 342 GLU B N 1
ATOM 6425 C CA . GLU B 1 342 ? 16.312 -15.664 7.887 1 94.75 342 GLU B CA 1
ATOM 6426 C C . GLU B 1 342 ? 15.82 -15 6.605 1 94.75 342 GLU B C 1
ATOM 6428 O O . GLU B 1 342 ? 16.391 -14.008 6.156 1 94.75 342 GLU B O 1
ATOM 6433 N N . PHE B 1 343 ? 14.758 -15.562 6.004 1 96.38 343 PHE B N 1
ATOM 6434 C CA . PHE B 1 343 ? 14.398 -15.117 4.664 1 96.38 343 PHE B CA 1
ATOM 6435 C C . PHE B 1 343 ? 12.977 -14.562 4.645 1 96.38 343 PHE B C 1
ATOM 6437 O O . PHE B 1 343 ? 12.352 -14.484 3.586 1 96.38 343 PHE B O 1
ATOM 6444 N N . GLY B 1 344 ? 12.438 -14.25 5.801 1 95.88 344 GLY B N 1
ATOM 6445 C CA . GLY B 1 344 ? 11.195 -13.492 5.855 1 95.88 344 GLY B CA 1
ATOM 6446 C C . GLY B 1 344 ? 9.992 -14.336 6.199 1 95.88 344 GLY B C 1
ATOM 6447 O O . GLY B 1 344 ? 8.883 -13.82 6.336 1 95.88 344 GLY B O 1
ATOM 6448 N N . GLY B 1 345 ? 10.148 -15.695 6.379 1 97.94 345 GLY B N 1
ATOM 6449 C CA . GLY B 1 345 ? 9.023 -16.562 6.684 1 97.94 345 GLY B CA 1
ATOM 6450 C C . GLY B 1 345 ? 8.328 -16.203 7.98 1 97.94 345 GLY B C 1
ATOM 6451 O O . GLY B 1 345 ? 7.098 -16.234 8.055 1 97.94 345 GLY B O 1
ATOM 6452 N N . ALA B 1 346 ? 9.078 -15.883 8.961 1 97.44 346 ALA B N 1
ATOM 6453 C CA . ALA B 1 346 ? 8.523 -15.508 10.258 1 97.44 346 ALA B CA 1
ATOM 6454 C C . ALA B 1 346 ? 7.73 -14.211 10.164 1 97.44 346 ALA B C 1
ATOM 6456 O O . ALA B 1 346 ? 6.668 -14.078 10.773 1 97.44 346 ALA B O 1
ATOM 6457 N N . LYS B 1 347 ? 8.242 -13.25 9.414 1 95.81 347 LYS B N 1
ATOM 6458 C CA . LYS B 1 347 ? 7.566 -11.969 9.242 1 95.81 347 LYS B CA 1
ATOM 6459 C C . LYS B 1 347 ? 6.234 -12.141 8.516 1 95.81 347 LYS B C 1
ATOM 6461 O O . LYS B 1 347 ? 5.23 -11.547 8.906 1 95.81 347 LYS B O 1
ATOM 6466 N N . VAL B 1 348 ? 6.219 -12.945 7.496 1 98.25 348 VAL B N 1
ATOM 6467 C CA . VAL B 1 348 ? 4.996 -13.219 6.754 1 98.25 348 VAL B CA 1
ATOM 6468 C C . VAL B 1 348 ? 3.992 -13.938 7.652 1 98.25 348 VAL B C 1
ATOM 6470 O O . VAL B 1 348 ? 2.803 -13.609 7.648 1 98.25 348 VAL B O 1
ATOM 6473 N N . HIS B 1 349 ? 4.484 -14.891 8.43 1 98.62 349 HIS B N 1
ATOM 6474 C CA . HIS B 1 349 ? 3.607 -15.602 9.352 1 98.62 349 HIS B CA 1
ATOM 6475 C C . HIS B 1 349 ? 2.975 -14.633 10.352 1 98.62 349 HIS B C 1
ATOM 6477 O O . HIS B 1 349 ? 1.769 -14.703 10.609 1 98.62 349 HIS B O 1
ATOM 6483 N N . LYS B 1 350 ? 3.773 -13.781 10.891 1 96.62 350 LYS B N 1
ATOM 6484 C CA . LYS B 1 350 ? 3.281 -12.797 11.852 1 96.62 350 LYS B CA 1
ATOM 6485 C C . LYS B 1 350 ? 2.186 -11.93 11.227 1 96.62 350 LYS B C 1
ATOM 6487 O O . LYS B 1 350 ? 1.149 -11.695 11.852 1 96.62 350 LYS B O 1
ATOM 6492 N N . ASP B 1 351 ? 2.4 -11.492 10.086 1 96.81 351 ASP B N 1
ATOM 6493 C CA . ASP B 1 351 ? 1.423 -10.664 9.383 1 96.81 351 ASP B CA 1
ATOM 6494 C C . ASP B 1 351 ? 0.124 -11.43 9.148 1 96.81 351 ASP B C 1
ATOM 6496 O O . ASP B 1 351 ? -0.959 -10.945 9.477 1 96.81 351 ASP B O 1
ATOM 6500 N N . LEU B 1 352 ? 0.229 -12.648 8.672 1 98.44 352 LEU B N 1
ATOM 6501 C CA . LEU B 1 352 ? -0.938 -13.438 8.289 1 98.44 352 LEU B CA 1
ATOM 6502 C C . LEU B 1 352 ? -1.682 -13.938 9.531 1 98.44 352 LEU B C 1
ATOM 6504 O O . LEU B 1 352 ? -2.84 -14.352 9.438 1 98.44 352 LEU B O 1
ATOM 6508 N N . SER B 1 353 ? -1.065 -13.898 10.617 1 97.12 353 SER B N 1
ATOM 6509 C CA . SER B 1 353 ? -1.675 -14.398 11.852 1 97.12 353 SER B CA 1
ATOM 6510 C C . SER B 1 353 ? -2.852 -13.531 12.281 1 97.12 353 SER B C 1
ATOM 6512 O O . SER B 1 353 ? -3.707 -13.977 13.047 1 97.12 353 SER B O 1
ATOM 6514 N N . ASP B 1 354 ? -2.922 -12.281 11.758 1 95.38 354 ASP B N 1
ATOM 6515 C CA . ASP B 1 354 ? -4.031 -11.383 12.055 1 95.38 354 ASP B CA 1
ATOM 6516 C C . ASP B 1 354 ? -5.227 -11.664 11.148 1 95.38 354 ASP B C 1
ATOM 6518 O O . ASP B 1 354 ? -6.293 -11.07 11.32 1 95.38 354 ASP B O 1
ATOM 6522 N N . SER B 1 355 ? -5.148 -12.633 10.258 1 97.88 355 SER B N 1
ATOM 6523 C CA . SER B 1 355 ? -6.18 -12.898 9.258 1 97.88 355 SER B CA 1
ATOM 6524 C C . SER B 1 355 ? -7.184 -13.93 9.75 1 97.88 355 SER B C 1
ATOM 6526 O O . SER B 1 355 ? -6.805 -14.922 10.383 1 97.88 355 SER B O 1
ATOM 6528 N N . SER B 1 356 ? -8.438 -13.688 9.469 1 98.44 356 SER B N 1
ATOM 6529 C CA . SER B 1 356 ? -9.492 -14.664 9.734 1 98.44 356 SER B CA 1
ATOM 6530 C C . SER B 1 356 ? -9.508 -15.758 8.672 1 98.44 356 SER B C 1
ATOM 6532 O O . SER B 1 356 ? -10.031 -16.844 8.906 1 98.44 356 SER B O 1
ATOM 6534 N N . LEU B 1 357 ? -8.992 -15.453 7.543 1 98.81 357 LEU B N 1
ATOM 6535 C CA . LEU B 1 357 ? -8.867 -16.391 6.43 1 98.81 357 LEU B CA 1
ATOM 6536 C C . LEU B 1 357 ? -7.832 -15.891 5.422 1 98.81 357 LEU B C 1
ATOM 6538 O O . LEU B 1 357 ? -7.859 -14.727 5.02 1 98.81 357 LEU B O 1
ATOM 6542 N N . VAL B 1 358 ? -6.926 -16.734 5.074 1 98.88 358 VAL B N 1
ATOM 6543 C CA . VAL B 1 358 ? -5.953 -16.438 4.031 1 98.88 358 VAL B CA 1
ATOM 6544 C C . VAL B 1 358 ? -6.277 -17.234 2.77 1 98.88 358 VAL B C 1
ATOM 6546 O O . VAL B 1 358 ? -6.234 -18.469 2.783 1 98.88 358 VAL B O 1
ATOM 6549 N N . ILE B 1 359 ? -6.555 -16.562 1.687 1 98.94 359 ILE B N 1
ATOM 6550 C CA . ILE B 1 359 ? -6.891 -17.203 0.415 1 98.94 359 ILE B CA 1
ATOM 6551 C C . ILE B 1 359 ? -5.672 -17.188 -0.504 1 98.94 359 ILE B C 1
ATOM 6553 O O . ILE B 1 359 ? -5.195 -16.125 -0.904 1 98.94 359 ILE B O 1
ATOM 6557 N N . PHE B 1 360 ? -5.172 -18.328 -0.799 1 98.94 360 PHE B N 1
ATOM 6558 C CA . PHE B 1 360 ? -4.09 -18.484 -1.764 1 98.94 360 PHE B CA 1
ATOM 6559 C C . PHE B 1 360 ? -4.641 -18.75 -3.16 1 98.94 360 PHE B C 1
ATOM 6561 O O . PHE B 1 360 ? -5.387 -19.703 -3.365 1 98.94 360 PHE B O 1
ATOM 6568 N N . LYS B 1 361 ? -4.199 -17.906 -4.121 1 98.69 361 LYS B N 1
ATOM 6569 C CA . LYS B 1 361 ? -4.719 -17.984 -5.484 1 98.69 361 LYS B CA 1
ATOM 6570 C C . LYS B 1 361 ? -3.701 -18.625 -6.422 1 98.69 361 LYS B C 1
ATOM 6572 O O . LYS B 1 361 ? -2.518 -18.297 -6.387 1 98.69 361 LYS B O 1
ATOM 6577 N N . GLY B 1 362 ? -4.18 -19.609 -7.203 1 97.31 362 GLY B N 1
ATOM 6578 C CA . GLY B 1 362 ? -3.416 -20.016 -8.375 1 97.31 362 GLY B CA 1
ATOM 6579 C C . GLY B 1 362 ? -2.531 -21.219 -8.125 1 97.31 362 GLY B C 1
ATOM 6580 O O . GLY B 1 362 ? -2.396 -21.672 -6.984 1 97.31 362 GLY B O 1
ATOM 6581 N N . ASP B 1 363 ? -1.917 -21.688 -9.172 1 97.06 363 ASP B N 1
ATOM 6582 C CA . ASP B 1 363 ? -1.189 -22.953 -9.211 1 97.06 363 ASP B CA 1
ATOM 6583 C C . ASP B 1 363 ? 0.145 -22.844 -8.477 1 97.06 363 ASP B C 1
ATOM 6585 O O . ASP B 1 363 ? 0.502 -23.734 -7.699 1 97.06 363 ASP B O 1
ATOM 6589 N N . MET B 1 364 ? 0.887 -21.781 -8.688 1 97.88 364 MET B N 1
ATOM 6590 C CA . MET B 1 364 ? 2.197 -21.672 -8.055 1 97.88 364 MET B CA 1
ATOM 6591 C C . MET B 1 364 ? 2.066 -21.594 -6.539 1 97.88 364 MET B C 1
ATOM 6593 O O . MET B 1 364 ? 2.824 -22.234 -5.812 1 97.88 364 MET B O 1
ATOM 6597 N N . ASN B 1 365 ? 1.116 -20.812 -6.051 1 98.69 365 ASN B N 1
ATOM 6598 C CA . ASN B 1 365 ? 0.908 -20.766 -4.605 1 98.69 365 ASN B CA 1
ATOM 6599 C C . ASN B 1 365 ? 0.531 -22.141 -4.043 1 98.69 365 ASN B C 1
ATOM 6601 O O . ASN B 1 365 ? 0.998 -22.516 -2.971 1 98.69 365 ASN B O 1
ATOM 6605 N N . TYR B 1 366 ? -0.296 -22.891 -4.785 1 98.81 366 TYR B N 1
ATOM 6606 C CA . TYR B 1 366 ? -0.691 -24.219 -4.344 1 98.81 366 TYR B CA 1
ATOM 6607 C C . TYR B 1 366 ? 0.508 -25.156 -4.305 1 98.81 366 TYR B C 1
ATOM 6609 O O . TYR B 1 366 ? 0.667 -25.938 -3.361 1 98.81 366 TYR B O 1
ATOM 6617 N N . ARG B 1 367 ? 1.329 -25.078 -5.348 1 98.69 367 ARG B N 1
ATOM 6618 C CA . ARG B 1 367 ? 2.545 -25.891 -5.395 1 98.69 367 ARG B CA 1
ATOM 6619 C C . ARG B 1 367 ? 3.459 -25.578 -4.215 1 98.69 367 ARG B C 1
ATOM 6621 O O . ARG B 1 367 ? 3.998 -26.484 -3.582 1 98.69 367 ARG B O 1
ATOM 6628 N N . LYS B 1 368 ? 3.551 -24.328 -3.883 1 98.81 368 LYS B N 1
ATOM 6629 C CA . LYS B 1 368 ? 4.395 -23.938 -2.756 1 98.81 368 LYS B CA 1
ATOM 6630 C C . LYS B 1 368 ? 3.771 -24.375 -1.431 1 98.81 368 LYS B C 1
ATOM 6632 O O . LYS B 1 368 ? 4.484 -24.734 -0.49 1 98.81 368 LYS B O 1
ATOM 6637 N N . LEU B 1 369 ? 2.479 -24.344 -1.317 1 98.88 369 LEU B N 1
ATOM 6638 C CA . LEU B 1 369 ? 1.798 -24.812 -0.112 1 98.88 369 LEU B CA 1
ATOM 6639 C C . LEU B 1 369 ? 2.08 -26.281 0.138 1 98.88 369 LEU B C 1
ATOM 6641 O O . LEU B 1 369 ? 2.389 -26.672 1.264 1 98.88 369 LEU B O 1
ATOM 6645 N N . THR B 1 370 ? 2.082 -27.094 -0.936 1 98.75 370 THR B N 1
ATOM 6646 C CA . THR B 1 370 ? 2.148 -28.547 -0.81 1 98.75 370 THR B CA 1
ATOM 6647 C C . THR B 1 370 ? 3.584 -29.031 -0.974 1 98.75 370 THR B C 1
ATOM 6649 O O . THR B 1 370 ? 3.836 -30.25 -0.988 1 98.75 370 THR B O 1
ATOM 6652 N N . GLY B 1 371 ? 4.473 -28.078 -1.203 1 98.12 371 GLY B N 1
ATOM 6653 C CA . GLY B 1 371 ? 5.879 -28.422 -1.387 1 98.12 371 GLY B CA 1
ATOM 6654 C C . GLY B 1 371 ? 6.172 -29.031 -2.74 1 98.12 371 GLY B C 1
ATOM 6655 O O . GLY B 1 371 ? 7.262 -29.578 -2.959 1 98.12 371 GLY B O 1
ATOM 6656 N N . ASP B 1 372 ? 5.133 -29.094 -3.568 1 97.94 372 ASP B N 1
ATOM 6657 C CA . ASP B 1 372 ? 5.25 -29.641 -4.914 1 97.94 372 ASP B CA 1
ATOM 6658 C C . ASP B 1 372 ? 5.816 -31.062 -4.875 1 97.94 372 ASP B C 1
ATOM 6660 O O . ASP B 1 372 ? 6.766 -31.375 -5.598 1 97.94 372 ASP B O 1
ATOM 6664 N N . ARG B 1 373 ? 5.277 -31.922 -4.047 1 98.12 373 ARG B N 1
ATOM 6665 C CA . ARG B 1 373 ? 5.758 -33.281 -3.842 1 98.12 373 ARG B CA 1
ATOM 6666 C C . ARG B 1 373 ? 4.828 -34.281 -4.496 1 98.12 373 ARG B C 1
ATOM 6668 O O . ARG B 1 373 ? 3.672 -33.969 -4.793 1 98.12 373 ARG B O 1
ATOM 6675 N N . ARG B 1 374 ? 5.316 -35.5 -4.645 1 97.81 374 ARG B N 1
ATOM 6676 C CA . ARG B 1 374 ? 4.559 -36.594 -5.25 1 97.81 374 ARG B CA 1
ATOM 6677 C C . ARG B 1 374 ? 3.607 -37.219 -4.242 1 97.81 374 ARG B C 1
ATOM 6679 O O . ARG B 1 374 ? 3.633 -38.438 -4.035 1 97.81 374 ARG B O 1
ATOM 6686 N N . TRP B 1 375 ? 2.703 -36.469 -3.76 1 98.25 375 TRP B N 1
ATOM 6687 C CA . TRP B 1 375 ? 1.709 -36.969 -2.809 1 98.25 375 TRP B CA 1
ATOM 6688 C C . TRP B 1 375 ? 0.75 -37.938 -3.479 1 98.25 375 TRP B C 1
ATOM 6690 O O . TRP B 1 375 ? 0.336 -37.719 -4.621 1 98.25 375 TRP B O 1
ATOM 6700 N N . PRO B 1 376 ? 0.403 -39.031 -2.705 1 97.75 376 PRO B N 1
ATOM 6701 C CA . PRO B 1 376 ? -0.833 -39.656 -3.152 1 97.75 376 PRO B CA 1
ATOM 6702 C C . PRO B 1 376 ? -2.014 -38.719 -3.215 1 97.75 376 PRO B C 1
ATOM 6704 O O . PRO B 1 376 ? -2.164 -37.844 -2.34 1 97.75 376 PRO B O 1
ATOM 6707 N N . SER B 1 377 ? -2.807 -38.812 -4.242 1 97.88 377 SER B N 1
ATOM 6708 C CA . SER B 1 377 ? -3.873 -37.844 -4.48 1 97.88 377 SER B CA 1
ATOM 6709 C C . SER B 1 377 ? -4.879 -37.844 -3.334 1 97.88 377 SER B C 1
ATOM 6711 O O . SER B 1 377 ? -5.629 -36.875 -3.162 1 97.88 377 SER B O 1
ATOM 6713 N N . THR B 1 378 ? -4.922 -38.906 -2.539 1 98.38 378 THR B N 1
ATOM 6714 C CA . THR B 1 378 ? -5.879 -39 -1.445 1 98.38 378 THR B CA 1
ATOM 6715 C C . THR B 1 378 ? -5.305 -38.406 -0.162 1 98.38 378 THR B C 1
ATOM 6717 O O . THR B 1 378 ? -5.996 -38.312 0.855 1 98.38 378 THR B O 1
ATOM 6720 N N . THR B 1 379 ? -4.016 -38.031 -0.208 1 98.38 379 THR B N 1
ATOM 6721 C CA . THR B 1 379 ? -3.461 -37.312 0.942 1 98.38 379 THR B CA 1
ATOM 6722 C C . THR B 1 379 ? -4.301 -36.094 1.277 1 98.38 379 THR B C 1
ATOM 6724 O O . THR B 1 379 ? -4.727 -35.375 0.381 1 98.38 379 THR B O 1
ATOM 6727 N N . THR B 1 380 ? -4.547 -35.875 2.557 1 98.19 380 THR B N 1
ATOM 6728 C CA . THR B 1 380 ? -5.348 -34.719 2.936 1 98.19 380 THR B CA 1
ATOM 6729 C C . THR B 1 380 ? -4.578 -33.438 2.691 1 98.19 380 THR B C 1
ATOM 6731 O O . THR B 1 380 ? -3.344 -33.438 2.709 1 98.19 380 THR B O 1
ATOM 6734 N N . PHE B 1 381 ? -5.262 -32.344 2.463 1 98.56 381 PHE B N 1
ATOM 6735 C CA . PHE B 1 381 ? -4.637 -31.047 2.316 1 98.56 381 PHE B CA 1
ATOM 6736 C C . PHE B 1 381 ? -3.848 -30.688 3.566 1 98.56 381 PHE B C 1
ATOM 6738 O O . PHE B 1 381 ? -2.705 -30.234 3.477 1 98.56 381 PHE B O 1
ATOM 6745 N N . ALA B 1 382 ? -4.398 -30.922 4.688 1 98.25 382 ALA B N 1
ATOM 6746 C CA . ALA B 1 382 ? -3.748 -30.594 5.957 1 98.25 382 ALA B CA 1
ATOM 6747 C C . ALA B 1 382 ? -2.396 -31.297 6.07 1 98.25 382 ALA B C 1
ATOM 6749 O O . ALA B 1 382 ? -1.405 -30.688 6.473 1 98.25 382 ALA B O 1
ATOM 6750 N N . GLU B 1 383 ? -2.383 -32.562 5.684 1 97.94 383 GLU B N 1
ATOM 6751 C CA . GLU B 1 383 ? -1.132 -33.312 5.738 1 97.94 383 GLU B CA 1
ATOM 6752 C C . GLU B 1 383 ? -0.107 -32.75 4.762 1 97.94 383 GLU B C 1
ATOM 6754 O O . GLU B 1 383 ? 1.078 -32.625 5.086 1 97.94 383 GLU B O 1
ATOM 6759 N N . SER B 1 384 ? -0.541 -32.344 3.65 1 98.5 384 SER B N 1
ATOM 6760 C CA . SER B 1 384 ? 0.342 -31.969 2.555 1 98.5 384 SER B CA 1
ATOM 6761 C C . SER B 1 384 ? 0.958 -30.594 2.799 1 98.5 384 SER B C 1
ATOM 6763 O O . SER B 1 384 ? 1.973 -30.25 2.189 1 98.5 384 SER B O 1
ATOM 6765 N N . ILE B 1 385 ? 0.387 -29.719 3.654 1 98.62 385 ILE B N 1
ATOM 6766 C CA . ILE B 1 385 ? 0.901 -28.359 3.811 1 98.62 385 ILE B CA 1
ATOM 6767 C C . ILE B 1 385 ? 1.779 -28.281 5.059 1 98.62 385 ILE B C 1
ATOM 6769 O O . ILE B 1 385 ? 2.193 -27.203 5.465 1 98.62 385 ILE B O 1
ATOM 6773 N N . GLY B 1 386 ? 2.029 -29.422 5.66 1 97.06 386 GLY B N 1
ATOM 6774 C CA . GLY B 1 386 ? 3.014 -29.531 6.723 1 97.06 386 GLY B CA 1
ATOM 6775 C C . GLY B 1 386 ? 2.691 -28.656 7.922 1 97.06 386 GLY B C 1
ATOM 6776 O O . GLY B 1 386 ? 1.593 -28.734 8.477 1 97.06 386 GLY B O 1
ATOM 6777 N N . PRO B 1 387 ? 3.652 -27.781 8.328 1 96.88 387 PRO B N 1
ATOM 6778 C CA . PRO B 1 387 ? 3.486 -26.953 9.531 1 96.88 387 PRO B CA 1
ATOM 6779 C C . PRO B 1 387 ? 2.314 -25.984 9.422 1 96.88 387 PRO B C 1
ATOM 6781 O O . PRO B 1 387 ? 1.755 -25.578 10.445 1 96.88 387 PRO B O 1
ATOM 6784 N N . LEU B 1 388 ? 1.902 -25.641 8.273 1 98.38 388 LEU B N 1
ATOM 6785 C CA . LEU B 1 388 ? 0.816 -24.688 8.07 1 98.38 388 LEU B CA 1
ATOM 6786 C C . LEU B 1 388 ? -0.498 -25.234 8.609 1 98.38 388 LEU B C 1
ATOM 6788 O O . LEU B 1 388 ? -1.402 -24.469 8.961 1 98.38 388 LEU B O 1
ATOM 6792 N N . ALA B 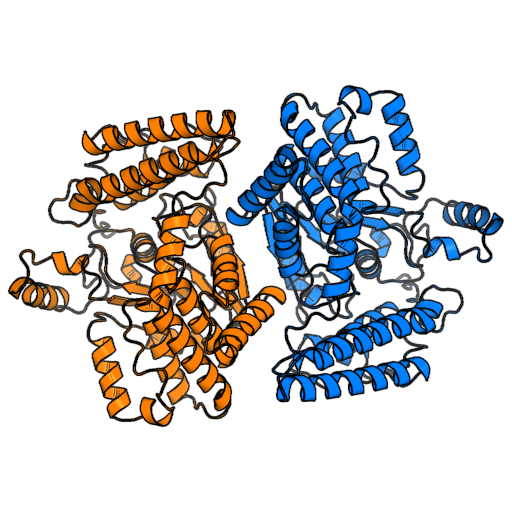1 389 ? -0.566 -26.547 8.68 1 97.88 389 ALA B N 1
ATOM 6793 C CA . ALA B 1 389 ? -1.806 -27.203 9.102 1 97.88 389 ALA B CA 1
ATOM 6794 C C . ALA B 1 389 ? -2.064 -26.984 10.586 1 97.88 389 ALA B C 1
ATOM 6796 O O . ALA B 1 389 ? -3.182 -27.188 11.07 1 97.88 389 ALA B O 1
ATOM 6797 N N . SER B 1 390 ? -1.005 -26.516 11.328 1 97.69 390 SER B N 1
ATOM 6798 C CA . SER B 1 390 ? -1.18 -26.438 12.773 1 97.69 390 SER B CA 1
ATOM 6799 C C . SER B 1 390 ? -0.605 -25.141 13.328 1 97.69 390 SER B C 1
ATOM 6801 O O . SER B 1 390 ? -0.448 -24.984 14.539 1 97.69 390 SER B O 1
ATOM 6803 N N . ASN B 1 391 ? -0.229 -24.219 12.477 1 97.19 391 ASN B N 1
ATOM 6804 C CA . ASN B 1 391 ? 0.467 -23.047 13 1 97.19 391 ASN B CA 1
ATOM 6805 C C . ASN B 1 391 ? -0.479 -21.859 13.164 1 97.19 391 ASN B C 1
ATOM 6807 O O . ASN B 1 391 ? -0.034 -20.703 13.25 1 97.19 391 ASN B O 1
ATOM 6811 N N . GLY B 1 392 ? -1.769 -22.062 13.023 1 97.44 392 GLY B N 1
ATOM 6812 C CA . GLY B 1 392 ? -2.76 -21.062 13.367 1 97.44 392 GLY B CA 1
ATOM 6813 C C . GLY B 1 392 ? -3.35 -20.375 12.148 1 97.44 392 GLY B C 1
ATOM 6814 O O . GLY B 1 392 ? -4.379 -19.688 12.25 1 97.44 392 GLY B O 1
ATOM 6815 N N . LEU B 1 393 ? -2.785 -20.484 10.984 1 98.44 393 LEU B N 1
ATOM 6816 C CA . LEU B 1 393 ? -3.285 -19.812 9.781 1 98.44 393 LEU B CA 1
ATOM 6817 C C . LEU B 1 393 ? -4.469 -20.578 9.195 1 98.44 393 LEU B C 1
ATOM 6819 O O . LEU B 1 393 ? -4.406 -21.797 9.031 1 98.44 393 LEU B O 1
ATOM 6823 N N . LYS B 1 394 ? -5.602 -20.016 9.008 1 98.44 394 LYS B N 1
ATOM 6824 C CA . LYS B 1 394 ? -6.734 -20.578 8.273 1 98.44 394 LYS B CA 1
ATOM 6825 C C . LYS B 1 394 ? -6.578 -20.344 6.773 1 98.44 394 LYS B C 1
ATOM 6827 O O . LYS B 1 394 ? -6.621 -19.219 6.301 1 98.44 394 LYS B O 1
ATOM 6832 N N . ILE B 1 395 ? -6.469 -21.406 6.062 1 98.88 395 ILE B N 1
ATOM 6833 C CA . ILE B 1 395 ? -6.027 -21.297 4.672 1 98.88 395 ILE B CA 1
ATOM 6834 C C . ILE B 1 395 ? -7.113 -21.844 3.746 1 98.88 395 ILE B C 1
ATOM 6836 O O . ILE B 1 395 ? -7.699 -22.891 4.02 1 98.88 395 ILE B O 1
ATOM 6840 N N . LEU B 1 396 ? -7.418 -21.125 2.725 1 98.94 396 LEU B N 1
ATOM 6841 C CA . LEU B 1 396 ? -8.211 -21.562 1.585 1 98.94 396 LEU B CA 1
ATOM 6842 C C . LEU B 1 396 ? -7.422 -21.438 0.287 1 98.94 396 LEU B C 1
ATOM 6844 O O . LEU B 1 396 ? -6.988 -20.344 -0.073 1 98.94 396 LEU B O 1
ATOM 6848 N N . ALA B 1 397 ? -7.203 -22.5 -0.402 1 98.88 397 ALA B N 1
ATOM 6849 C CA . ALA B 1 397 ? -6.512 -22.484 -1.688 1 98.88 397 ALA B CA 1
ATOM 6850 C C . ALA B 1 397 ? -7.496 -22.641 -2.844 1 98.88 397 ALA B C 1
ATOM 6852 O O . ALA B 1 397 ? -8.289 -23.578 -2.869 1 98.88 397 ALA B O 1
ATOM 6853 N N . LEU B 1 398 ? -7.527 -21.703 -3.746 1 98.69 398 LEU B N 1
ATOM 6854 C CA . LEU B 1 398 ? -8.281 -21.766 -4.992 1 98.69 398 LEU B CA 1
ATOM 6855 C C . LEU B 1 398 ? -7.367 -22.062 -6.172 1 98.69 398 LEU B C 1
ATOM 6857 O O . LEU B 1 398 ? -6.57 -21.203 -6.57 1 98.69 398 LEU B O 1
ATOM 6861 N N . ARG B 1 399 ? -7.512 -23.266 -6.742 1 98 399 ARG B N 1
ATOM 6862 C CA . ARG B 1 399 ? -6.516 -23.641 -7.738 1 98 399 ARG B CA 1
ATOM 6863 C C . ARG B 1 399 ? -7.164 -24.344 -8.922 1 98 399 ARG B C 1
ATOM 6865 O O . ARG B 1 399 ? -7.766 -25.406 -8.766 1 98 399 ARG B O 1
ATOM 6872 N N . THR B 1 400 ? -7.035 -23.703 -10.062 1 96.31 400 THR B N 1
ATOM 6873 C CA . THR B 1 400 ? -7.152 -24.484 -11.297 1 96.31 400 THR B CA 1
ATOM 6874 C C . THR B 1 400 ? -5.926 -25.359 -11.5 1 96.31 400 THR B C 1
ATOM 6876 O O . THR B 1 400 ? -4.793 -24.891 -11.375 1 96.31 400 THR B O 1
ATOM 6879 N N . ILE B 1 401 ? -6.137 -26.641 -11.781 1 96.25 401 ILE B N 1
ATOM 6880 C CA . ILE B 1 401 ? -5.047 -27.609 -11.844 1 96.25 401 ILE B CA 1
ATOM 6881 C C . ILE B 1 401 ? -4.23 -27.391 -13.109 1 96.25 401 ILE B C 1
ATOM 6883 O O . ILE B 1 401 ? -4.734 -27.562 -14.227 1 96.25 401 ILE B O 1
ATOM 6887 N N . LYS B 1 402 ? -2.975 -27.031 -12.82 1 94.44 402 LYS B N 1
ATOM 6888 C CA . LYS B 1 402 ? -2.088 -26.75 -13.953 1 94.44 402 LYS B CA 1
ATOM 6889 C C . LYS B 1 402 ? -0.736 -27.438 -13.766 1 94.44 402 LYS B C 1
ATOM 6891 O O . LYS B 1 402 ? 0.222 -27.125 -14.477 1 94.44 402 LYS B O 1
ATOM 6896 N N . ALA B 1 403 ? -0.659 -28.281 -12.758 1 95.5 403 ALA B N 1
ATOM 6897 C CA . ALA B 1 403 ? 0.551 -29.062 -12.484 1 95.5 403 ALA B CA 1
ATOM 6898 C C . ALA B 1 403 ? 0.217 -30.375 -11.773 1 95.5 403 ALA B C 1
ATOM 6900 O O . ALA B 1 403 ? -0.913 -30.562 -11.328 1 95.5 403 ALA B O 1
ATOM 6901 N N . ASP B 1 404 ? 1.186 -31.234 -11.57 1 96.5 404 ASP B N 1
ATOM 6902 C CA . ASP B 1 404 ? 1.041 -32.656 -11.203 1 96.5 404 ASP B CA 1
ATOM 6903 C C . ASP B 1 404 ? 0.532 -32.781 -9.773 1 96.5 404 ASP B C 1
ATOM 6905 O O . ASP B 1 404 ? -0.319 -33.625 -9.492 1 96.5 404 ASP B O 1
ATOM 6909 N N . VAL B 1 405 ? 1.055 -31.922 -8.906 1 98.06 405 VAL B N 1
ATOM 6910 C CA . VAL B 1 405 ? 0.757 -32.125 -7.492 1 98.06 405 VAL B CA 1
ATOM 6911 C C . VAL B 1 405 ? -0.738 -31.938 -7.246 1 98.06 405 VAL B C 1
ATOM 6913 O O . VAL B 1 405 ? -1.338 -30.984 -7.742 1 98.06 405 VAL B O 1
ATOM 6916 N N . LEU B 1 406 ? -1.325 -32.875 -6.598 1 98.19 406 LEU B N 1
ATOM 6917 C CA . LEU B 1 406 ? -2.76 -32.844 -6.332 1 98.19 406 LEU B CA 1
ATOM 6918 C C . LEU B 1 406 ? -3.092 -33.688 -5.098 1 98.19 406 LEU B C 1
ATOM 6920 O O . LEU B 1 406 ? -2.713 -34.875 -5.02 1 98.19 406 LEU B O 1
ATOM 6924 N N . VAL B 1 407 ? -3.789 -33.094 -4.164 1 98.56 407 VAL B N 1
ATOM 6925 C CA . VAL B 1 407 ? -4.141 -33.781 -2.932 1 98.56 407 VAL B CA 1
ATOM 6926 C C . VAL B 1 407 ? -5.617 -33.562 -2.609 1 98.56 407 VAL B C 1
ATOM 6928 O O . VAL B 1 407 ? -6.281 -32.75 -3.266 1 98.56 407 VAL B O 1
ATOM 6931 N N . GLY B 1 408 ? -6.102 -34.281 -1.632 1 98.25 408 GLY B N 1
ATOM 6932 C CA . GLY B 1 408 ? -7.426 -34.062 -1.074 1 98.25 408 GLY B CA 1
ATOM 6933 C C . GLY B 1 408 ? -8.523 -34.812 -1.811 1 98.25 408 GLY B C 1
ATOM 6934 O O . GLY B 1 408 ? -9.695 -34.719 -1.443 1 98.25 408 GLY B O 1
ATOM 6935 N N . LEU B 1 409 ? -8.188 -35.594 -2.828 1 98.44 409 LEU B N 1
ATOM 6936 C CA . LEU B 1 409 ? -9.203 -36.312 -3.604 1 98.44 409 LEU B CA 1
ATOM 6937 C C . LEU B 1 409 ? -9.695 -37.531 -2.857 1 98.44 409 LEU B C 1
ATOM 6939 O O . LEU B 1 409 ? -8.93 -38.188 -2.146 1 98.44 409 LEU B O 1
ATOM 6943 N N . GLN B 1 410 ? -10.93 -37.844 -3.088 1 97.5 410 GLN B N 1
ATOM 6944 C CA . GLN B 1 410 ? -11.469 -39.125 -2.609 1 97.5 410 GLN B CA 1
ATOM 6945 C C . GLN B 1 410 ? -10.867 -40.281 -3.375 1 97.5 410 GLN B C 1
ATOM 6947 O O . GLN B 1 410 ? -10.391 -40.125 -4.5 1 97.5 410 GLN B O 1
ATOM 6952 N N . GLU B 1 411 ? -10.93 -41.406 -2.727 1 97.62 411 GLU B N 1
ATOM 6953 C CA . GLU B 1 411 ? -10.414 -42.625 -3.361 1 97.62 411 GLU B CA 1
ATOM 6954 C C . GLU B 1 411 ? -11.078 -42.875 -4.715 1 97.62 411 GLU B C 1
ATOM 6956 O O . GLU B 1 411 ? -12.297 -42.75 -4.84 1 97.62 411 GLU B O 1
ATOM 6961 N N . GLY B 1 412 ? -10.289 -43.031 -5.727 1 97.25 412 GLY B N 1
ATOM 6962 C CA . GLY B 1 412 ? -10.797 -43.406 -7.035 1 97.25 412 GLY B CA 1
ATOM 6963 C C . GLY B 1 412 ? -11.008 -42.25 -7.961 1 97.25 412 GLY B C 1
ATOM 6964 O O . GLY B 1 412 ? -11.078 -42.406 -9.18 1 97.25 412 GLY B O 1
ATOM 6965 N N . VAL B 1 413 ? -11.133 -41.031 -7.48 1 97.12 413 VAL B N 1
ATOM 6966 C CA . VAL B 1 413 ? -11.453 -39.844 -8.289 1 97.12 413 VAL B CA 1
ATOM 6967 C C . VAL B 1 413 ? -10.328 -39.594 -9.281 1 97.12 413 VAL B C 1
ATOM 6969 O O . VAL B 1 413 ? -10.578 -39.344 -10.461 1 97.12 413 VAL B O 1
ATOM 6972 N N . TYR B 1 414 ? -9.117 -39.656 -8.828 1 97 414 TYR B N 1
ATOM 6973 C CA . TYR B 1 414 ? -7.949 -39.438 -9.672 1 97 414 TYR B CA 1
ATOM 6974 C C . TYR B 1 414 ? -7.953 -40.344 -10.883 1 97 414 TYR B C 1
ATOM 6976 O O . TYR B 1 414 ? -7.793 -39.906 -12.016 1 97 414 TYR B O 1
ATOM 6984 N N . ASP B 1 415 ? -8.203 -41.594 -10.633 1 96.56 415 ASP B N 1
ATOM 6985 C CA . ASP B 1 415 ? -8.188 -42.594 -11.688 1 96.56 415 ASP B CA 1
ATOM 6986 C C . ASP B 1 415 ? -9.391 -42.438 -12.617 1 96.56 415 ASP B C 1
ATOM 6988 O O . ASP B 1 415 ? -9.266 -42.594 -13.836 1 96.56 415 ASP B O 1
ATOM 6992 N N . GLN B 1 416 ? -10.477 -42.125 -12.023 1 96.62 416 GLN B N 1
ATOM 6993 C CA . GLN B 1 416 ? -11.68 -41.906 -12.828 1 96.62 416 GLN B CA 1
ATOM 6994 C C . GLN B 1 416 ? -11.492 -40.781 -13.82 1 96.62 416 GLN B C 1
ATOM 6996 O O . GLN B 1 416 ? -11.852 -40.906 -14.992 1 96.62 416 GLN B O 1
ATOM 7001 N N . VAL B 1 417 ? -10.938 -39.688 -13.328 1 96.44 417 VAL B N 1
ATOM 7002 C CA . VAL B 1 417 ? -10.703 -38.531 -14.188 1 96.44 417 VAL B CA 1
ATOM 7003 C C . VAL B 1 417 ? -9.68 -38.875 -15.266 1 96.44 417 VAL B C 1
ATOM 7005 O O . VAL B 1 417 ? -9.859 -38.562 -16.438 1 96.44 417 VAL B O 1
ATOM 7008 N N . GLY B 1 418 ? -8.617 -39.562 -14.906 1 95.81 418 GLY B N 1
ATOM 7009 C CA . GLY B 1 418 ? -7.605 -39.969 -15.859 1 95.81 418 GLY B CA 1
ATOM 7010 C C . GLY B 1 418 ? -8.148 -40.906 -16.938 1 95.81 418 GLY B C 1
ATOM 7011 O O . GLY B 1 418 ? -7.828 -40.75 -18.109 1 95.81 418 GLY B O 1
ATOM 7012 N N . ASP B 1 419 ? -9 -41.844 -16.469 1 96.12 419 ASP B N 1
ATOM 7013 C CA . ASP B 1 419 ? -9.602 -42.781 -17.406 1 96.12 419 ASP B CA 1
ATOM 7014 C C . ASP B 1 419 ? -10.516 -42.062 -18.406 1 96.12 419 ASP B C 1
ATOM 7016 O O . ASP B 1 419 ? -10.508 -42.375 -19.594 1 96.12 419 ASP B O 1
ATOM 7020 N N . PHE B 1 420 ? -11.242 -41.219 -17.844 1 94.69 420 PHE B N 1
ATOM 7021 C CA . PHE B 1 420 ? -12.133 -40.438 -18.703 1 94.69 420 PHE B CA 1
ATOM 7022 C C . PHE B 1 420 ? -11.336 -39.594 -19.688 1 94.69 420 PHE B C 1
ATOM 7024 O O . PHE B 1 420 ? -11.672 -39.5 -20.875 1 94.69 420 PHE B O 1
ATOM 7031 N N . TRP B 1 421 ? -10.32 -38.938 -19.25 1 94.31 421 TRP B N 1
ATOM 7032 C CA . TRP B 1 421 ? -9.484 -38.062 -20.031 1 94.31 421 TRP B CA 1
ATOM 7033 C C . TRP B 1 421 ? -8.773 -38.812 -21.141 1 94.31 421 TRP B C 1
ATOM 7035 O O . TRP B 1 421 ? -8.625 -38.312 -22.266 1 94.31 421 TRP B O 1
ATOM 7045 N N . GLU B 1 422 ? -8.398 -39.969 -20.875 1 94.06 422 GLU B N 1
ATOM 7046 C CA . GLU B 1 422 ? -7.621 -40.781 -21.797 1 94.06 422 GLU B CA 1
ATOM 7047 C C . GLU B 1 422 ? -8.453 -41.188 -23.016 1 94.06 422 GLU B C 1
ATOM 7049 O O . GLU B 1 422 ? -7.898 -41.594 -24.047 1 94.06 422 GLU B O 1
ATOM 7054 N N . LYS B 1 423 ? -9.688 -41.156 -22.938 1 95.19 423 LYS B N 1
ATOM 7055 C CA . LYS B 1 423 ? -10.57 -41.531 -24.031 1 95.19 423 LYS B CA 1
ATOM 7056 C C . LYS B 1 423 ? -10.391 -40.562 -25.219 1 95.19 423 LYS B C 1
ATOM 7058 O O . LYS B 1 423 ? -10.516 -41 -26.375 1 95.19 423 LYS B O 1
ATOM 7063 N N . ASP B 1 424 ? -10.023 -39.344 -24.859 1 93.56 424 ASP B N 1
ATOM 7064 C CA . ASP B 1 424 ? -9.984 -38.344 -25.922 1 93.56 424 ASP B CA 1
ATOM 7065 C C . ASP B 1 424 ? -8.609 -37.688 -26 1 93.56 424 ASP B C 1
ATOM 7067 O O . ASP B 1 424 ? -8.422 -36.719 -26.734 1 93.56 424 ASP B O 1
ATOM 7071 N N . HIS B 1 425 ? -7.727 -38.156 -25.234 1 91.38 425 HIS B N 1
ATOM 7072 C CA . HIS B 1 425 ? -6.406 -37.531 -25.203 1 91.38 425 HIS B CA 1
ATOM 7073 C C . HIS B 1 425 ? -5.305 -38.594 -25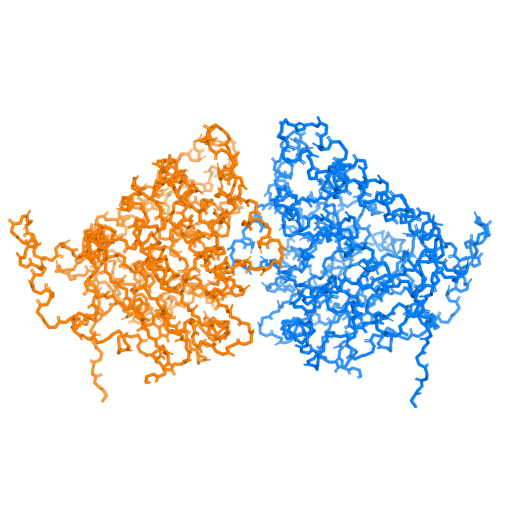.156 1 91.38 425 HIS B C 1
ATOM 7075 O O . HIS B 1 425 ? -5.535 -39.719 -24.703 1 91.38 425 HIS B O 1
ATOM 7081 N N . ASP B 1 426 ? -4.18 -38.312 -25.594 1 85.31 426 ASP B N 1
ATOM 7082 C CA . ASP B 1 426 ? -3.08 -39.25 -25.766 1 85.31 426 ASP B CA 1
ATOM 7083 C C . ASP B 1 426 ? -2.484 -39.656 -24.422 1 85.31 426 ASP B C 1
ATOM 7085 O O . ASP B 1 426 ? -1.89 -40.719 -24.281 1 85.31 426 ASP B O 1
ATOM 7089 N N . SER B 1 427 ? -2.527 -38.75 -23.484 1 87.88 427 SER B N 1
ATOM 7090 C CA . SER B 1 427 ? -1.93 -39 -22.172 1 87.88 427 SER B CA 1
ATOM 7091 C C . SER B 1 427 ? -2.975 -38.969 -21.062 1 87.88 427 SER B C 1
ATOM 7093 O O . SER B 1 427 ? -3.686 -37.969 -20.922 1 87.88 427 SER B O 1
ATOM 7095 N N . ARG B 1 428 ? -2.918 -40 -20.297 1 90.5 428 ARG B N 1
ATOM 7096 C CA . ARG B 1 428 ? -3.826 -40.125 -19.156 1 90.5 428 ARG B CA 1
ATOM 7097 C C . ARG B 1 428 ? -3.539 -39.062 -18.109 1 90.5 428 ARG B C 1
ATOM 7099 O O . ARG B 1 428 ? -4.414 -38.719 -17.312 1 90.5 428 ARG B O 1
ATOM 7106 N N . LEU B 1 429 ? -2.404 -38.5 -18.172 1 92.44 429 LEU B N 1
ATOM 7107 C CA . LEU B 1 429 ? -1.987 -37.594 -17.125 1 92.44 429 LEU B CA 1
ATOM 7108 C C . LEU B 1 429 ? -2.092 -36.125 -17.594 1 92.44 429 LEU B C 1
ATOM 7110 O O . LEU B 1 429 ? -1.955 -35.219 -16.797 1 92.44 429 LEU B O 1
ATOM 7114 N N . SER B 1 430 ? -2.441 -35.906 -18.844 1 92.38 430 SER B N 1
ATOM 7115 C CA . SER B 1 430 ? -2.4 -34.562 -19.406 1 92.38 430 SER B CA 1
ATOM 7116 C C . SER B 1 430 ? -3.514 -33.688 -18.844 1 92.38 430 SER B C 1
ATOM 7118 O O . SER B 1 430 ? -3.48 -32.469 -18.984 1 92.38 430 SER B O 1
ATOM 7120 N N . TRP B 1 431 ? -4.512 -34.312 -18.188 1 94.5 431 TRP B N 1
ATOM 7121 C CA . TRP B 1 431 ? -5.574 -33.531 -17.578 1 94.5 431 TRP B CA 1
ATOM 7122 C C . TRP B 1 431 ? -5.031 -32.656 -16.438 1 94.5 431 TRP B C 1
ATOM 7124 O O . TRP B 1 431 ? -5.582 -31.609 -16.125 1 94.5 431 TRP B O 1
ATOM 7134 N N . LEU B 1 432 ? -3.852 -33 -15.875 1 95.31 432 LEU B N 1
ATOM 7135 C CA . LEU B 1 432 ? -3.252 -32.312 -14.727 1 95.31 432 LEU B CA 1
ATOM 7136 C C . LEU B 1 432 ? -2.664 -30.984 -15.133 1 95.31 432 LEU B C 1
ATOM 7138 O O . LEU B 1 432 ? -2.369 -30.141 -14.281 1 95.31 432 LEU B O 1
ATOM 7142 N N . SER B 1 433 ? -2.496 -30.734 -16.375 1 92 433 SER B N 1
ATOM 7143 C CA . SER B 1 433 ? -1.978 -29.453 -16.844 1 92 433 SER B CA 1
ATOM 7144 C C . SER B 1 433 ? -2.939 -28.781 -17.828 1 92 433 SER B C 1
ATOM 7146 O O . SER B 1 433 ? -2.555 -27.875 -18.562 1 92 433 SER B O 1
ATOM 7148 N N . SER B 1 434 ? -4.203 -29.234 -17.875 1 90.5 434 SER B N 1
ATOM 7149 C CA . SER B 1 434 ? -5.145 -28.797 -18.891 1 90.5 434 SER B CA 1
ATOM 7150 C C . SER B 1 434 ? -5.863 -27.516 -18.469 1 90.5 434 SER B C 1
ATOM 7152 O O . SER B 1 434 ? -6.395 -26.781 -19.312 1 90.5 434 SER B O 1
ATOM 7154 N N . GLY B 1 435 ? -5.98 -27.359 -17.125 1 92.19 435 GLY B N 1
ATOM 7155 C CA . GLY B 1 435 ? -6.746 -26.234 -16.609 1 92.19 435 GLY B CA 1
ATOM 7156 C C . GLY B 1 435 ? -8.242 -26.484 -16.609 1 92.19 435 GLY B C 1
ATOM 7157 O O . GLY B 1 435 ? -9.023 -25.562 -16.344 1 92.19 435 GLY B O 1
ATOM 7158 N N . LYS B 1 436 ? -8.641 -27.688 -16.844 1 92.75 436 LYS B N 1
ATOM 7159 C CA . LYS B 1 436 ? -10.062 -28.016 -16.953 1 92.75 436 LYS B CA 1
ATOM 7160 C C . LYS B 1 436 ? -10.656 -28.375 -15.602 1 92.75 436 LYS B C 1
ATOM 7162 O O . LYS B 1 436 ? -11.875 -28.359 -15.422 1 92.75 436 LYS B O 1
ATOM 7167 N N . TYR B 1 437 ? -9.789 -28.75 -14.703 1 95.62 437 TYR B N 1
ATOM 7168 C CA . TYR B 1 437 ? -10.234 -29.172 -13.375 1 95.62 437 TYR B CA 1
ATOM 7169 C C . TYR B 1 437 ? -9.656 -28.266 -12.297 1 95.62 437 TYR B C 1
ATOM 7171 O O . TYR B 1 437 ? -8.703 -27.531 -12.547 1 95.62 437 TYR B O 1
ATOM 7179 N N . ALA B 1 438 ? -10.289 -28.266 -11.125 1 97.31 438 ALA B N 1
ATOM 7180 C CA . ALA B 1 438 ? -9.844 -27.406 -10.023 1 97.31 438 ALA B CA 1
ATOM 7181 C C . ALA B 1 438 ? -10.008 -28.109 -8.68 1 97.31 438 ALA B C 1
ATOM 7183 O O . ALA B 1 438 ? -10.656 -29.172 -8.602 1 97.31 438 ALA B O 1
ATOM 7184 N N . VAL B 1 439 ? -9.359 -27.609 -7.727 1 98.25 439 VAL B N 1
ATOM 7185 C CA . VAL B 1 439 ? -9.578 -27.984 -6.332 1 98.25 439 VAL B CA 1
ATOM 7186 C C . VAL B 1 439 ? -9.695 -26.734 -5.469 1 98.25 439 VAL B C 1
ATOM 7188 O O . VAL B 1 439 ? -9.047 -25.719 -5.746 1 98.25 439 VAL B O 1
ATOM 7191 N N . ILE B 1 440 ? -10.547 -26.75 -4.52 1 98.62 440 ILE B N 1
ATOM 7192 C CA . ILE B 1 440 ? -10.688 -25.781 -3.445 1 98.62 440 ILE B CA 1
ATOM 7193 C C . ILE B 1 440 ? -10.406 -26.438 -2.1 1 98.62 440 ILE B C 1
ATOM 7195 O O . ILE B 1 440 ? -11.203 -27.25 -1.627 1 98.62 440 ILE B O 1
ATOM 7199 N N . SER B 1 441 ? -9.289 -26.078 -1.479 1 98.81 441 SER B N 1
ATOM 7200 C CA . SER B 1 441 ? -8.812 -26.797 -0.307 1 98.81 441 SER B CA 1
ATOM 7201 C C . SER B 1 441 ? -8.734 -25.891 0.914 1 98.81 441 SER B C 1
ATOM 7203 O O . SER B 1 441 ? -8.234 -24.766 0.824 1 98.81 441 SER B O 1
ATOM 7205 N N . TYR B 1 442 ? -9.211 -26.391 2.064 1 98.69 442 TYR B N 1
ATOM 7206 C CA . TYR B 1 442 ? -9.266 -25.594 3.285 1 98.69 442 TYR B CA 1
ATOM 7207 C C . TYR B 1 442 ? -8.523 -26.281 4.422 1 98.69 442 TYR B C 1
ATOM 7209 O O . TYR B 1 442 ? -8.547 -27.516 4.527 1 98.69 442 TYR B O 1
ATOM 7217 N N . SER B 1 443 ? -7.773 -25.578 5.176 1 98.69 443 SER B N 1
ATOM 7218 C CA . SER B 1 443 ? -7.195 -26 6.449 1 98.69 443 SER B CA 1
ATOM 7219 C C . SER B 1 443 ? -7.465 -24.969 7.543 1 98.69 443 SER B C 1
ATOM 7221 O O . SER B 1 443 ? -7.289 -23.766 7.328 1 98.69 443 SER B O 1
ATOM 7223 N N . ASN B 1 444 ? -7.816 -25.406 8.719 1 97.69 444 ASN B N 1
ATOM 7224 C CA . ASN B 1 444 ? -8.188 -24.484 9.797 1 97.69 444 ASN B CA 1
ATOM 7225 C C . ASN B 1 444 ? -6.969 -24.047 10.609 1 97.69 444 ASN B C 1
ATOM 7227 O O . ASN B 1 444 ? -7.086 -23.219 11.516 1 97.69 444 ASN B O 1
ATOM 7231 N N . GLY B 1 445 ? -5.836 -24.672 10.328 1 97.25 445 GLY B N 1
ATOM 7232 C CA . GLY B 1 445 ? -4.598 -24.281 10.984 1 97.25 445 GLY B CA 1
ATOM 7233 C C . GLY B 1 445 ? -4.461 -24.859 12.383 1 97.25 445 GLY B C 1
ATOM 7234 O O . GLY B 1 445 ? -3.568 -24.453 13.133 1 97.25 445 GLY B O 1
ATOM 7235 N N . SER B 1 446 ? -5.316 -25.75 12.805 1 94.62 446 SER B N 1
ATOM 7236 C CA . SER B 1 446 ? -5.301 -26.344 14.133 1 94.62 446 SER B CA 1
ATOM 7237 C C . SER B 1 446 ? -5.383 -27.859 14.062 1 94.62 446 SER B C 1
ATOM 7239 O O . SER B 1 446 ?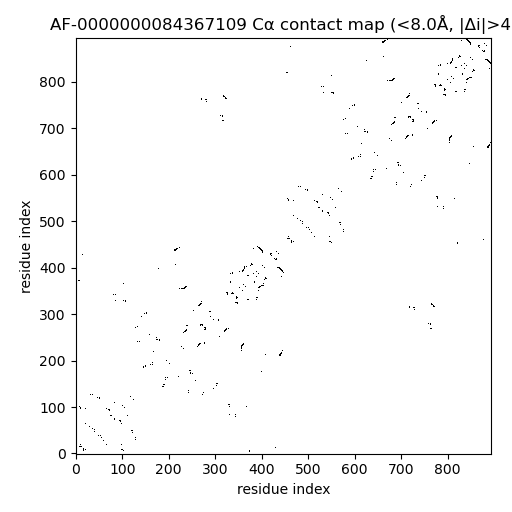 -6.043 -28.5 14.891 1 94.62 446 SER B O 1
ATOM 7241 N N . ASN B 1 447 ? -4.824 -28.375 13.148 1 87.19 447 ASN B N 1
ATOM 7242 C CA . ASN B 1 447 ? -4.855 -29.828 12.953 1 87.19 447 ASN B CA 1
ATOM 7243 C C . ASN B 1 447 ? -3.781 -30.531 13.781 1 87.19 447 ASN B C 1
ATOM 7245 O O . ASN B 1 447 ? -2.748 -29.938 14.094 1 87.19 447 ASN B O 1
#

Solvent-accessible surface area (backbone atoms only — not comparable to full-atom values): 46292 Å² total; per-residue (Å²): 129,86,79,76,60,54,60,47,31,17,57,38,79,91,38,59,39,26,52,35,53,69,46,53,50,48,51,53,42,49,52,42,35,52,47,42,52,50,53,34,71,74,48,88,49,66,67,51,33,53,52,34,51,49,38,36,52,51,42,52,49,49,44,50,34,42,74,66,45,30,74,66,73,69,73,87,40,77,87,41,63,86,39,30,59,52,32,59,68,44,59,95,53,86,41,27,54,44,54,25,50,32,70,44,49,56,40,44,50,49,52,54,57,48,53,56,28,61,74,30,95,84,36,45,67,63,53,80,33,50,66,60,41,52,56,56,31,68,74,39,50,70,58,52,51,32,52,27,43,31,51,44,55,47,63,76,44,51,88,72,57,49,71,70,54,46,53,53,48,51,52,50,36,52,48,38,36,41,45,32,86,73,48,84,53,80,64,50,49,75,55,48,74,66,43,59,71,28,70,65,28,48,51,52,49,52,61,70,41,65,41,42,70,29,76,31,60,67,59,51,50,50,45,53,75,64,54,80,60,92,65,35,24,37,32,35,40,59,31,44,40,48,58,35,42,49,32,44,48,52,35,50,49,50,34,45,74,71,64,59,29,70,31,39,39,39,33,34,33,36,53,84,39,90,67,34,38,24,33,56,62,47,58,56,48,48,55,53,51,67,66,30,51,84,80,42,73,62,66,51,70,32,45,48,52,53,52,44,50,53,52,40,30,41,28,38,42,36,36,37,77,44,48,39,64,46,78,76,41,59,65,39,48,51,42,48,24,77,84,33,71,82,68,42,20,17,58,52,32,59,60,50,60,63,35,60,31,37,35,37,31,33,46,67,51,50,34,25,37,41,56,39,25,63,55,57,44,56,39,47,54,44,68,46,24,49,59,41,19,48,68,60,41,24,36,37,37,33,23,39,31,58,42,71,58,49,58,45,30,58,88,62,48,67,58,52,52,25,56,59,44,35,76,80,39,94,43,49,64,53,60,34,56,62,52,71,33,28,40,32,48,55,35,74,5,73,103,128,86,80,76,61,55,61,47,30,17,59,37,80,90,39,59,38,26,53,38,54,69,46,52,49,47,50,53,45,48,52,40,35,52,47,42,52,50,53,33,70,74,48,88,50,65,66,53,33,53,52,36,51,50,40,38,50,51,42,52,50,49,44,51,35,43,74,65,44,30,74,66,74,68,75,86,41,76,88,40,64,86,39,29,60,51,32,60,68,44,60,96,54,83,42,24,55,43,54,25,50,32,70,44,49,55,42,45,49,50,52,54,57,50,53,56,28,61,75,32,96,82,36,46,66,64,53,80,34,50,65,59,41,52,55,57,32,67,74,39,50,70,60,52,51,32,50,28,44,33,51,44,55,47,66,75,43,52,90,74,56,49,71,69,53,47,52,54,50,50,52,50,37,51,49,39,37,42,45,30,87,74,48,84,52,80,65,50,50,74,54,47,73,66,43,60,72,28,70,66,30,49,50,53,49,51,61,70,41,65,40,41,69,29,78,33,60,67,60,53,49,49,45,51,73,63,56,79,59,92,65,33,23,38,32,33,42,60,32,44,39,47,57,35,43,48,32,43,49,52,35,50,49,49,34,44,74,70,65,59,28,69,31,37,38,41,31,34,34,36,54,84,38,89,67,36,39,26,33,54,62,49,58,55,47,47,55,51,52,67,67,31,51,84,81,43,71,65,65,52,70,33,46,47,52,52,50,44,51,52,51,39,30,42,28,40,43,36,36,36,76,44,48,39,65,45,78,75,41,59,65,41,48,51,43,49,25,77,82,32,73,82,68,43,20,18,60,52,32,60,60,49,61,65,36,60,32,37,35,36,32,33,46,69,50,49,35,25,37,41,55,38,25,64,55,57,43,57,40,46,52,43,67,46,24,49,60,42,19,47,67,60,41,24,38,36,36,33,23,41,31,57,43,73,60,49,59,45,29,55,89,62,49,68,57,50,52,25,56,60,43,34,76,81,38,95,45,48,66,53,59,33,56,62,54,71,33,28,40,32,48,55,34,72,5,73,103